Protein 7NZE (pdb70)

B-factor: mean 49.28, std 15.67, range [24.42, 130.91]

Sequence (770 aa):
EEHVIIQAEFYLNPDQSGEFMFDFDGDEIFHVDMAKKETVWRLREEFGRFASFEAQGALANNIAVDKANLEIMTKRSNYTPITNVPPEVTVLTNSPVELREPNVLICFIDKFTPPVVNVTWLRNGKPVTTGVSETVFLPREDHLFRKFHYLPFLPSTEDVYDCRRVEHWGLDEPLLKHWEFDDTRPRFLEQVKHECHFFNGTERVRFLDRYFYHQEEYVRFDSDVGEYRAVTELGRPDAEYWNSQKDLLEQKRAAVDTYCRHNYGVGESFTVQRRVYPEVTVYPAKTQPLQHHNLLVCSVNGFYPGSIEVRWFRNGQEEKTGVVSTGLIQNGDWTFQTLVMLETVPRSGEVYTCQVEHPSLTSPLTVEWRARKEEHVIIQAEFYLNPDQSGEFMFDFDGDEIFHVDMAKKETVWRLREFGRFASFEAQGALANIAVDKANLEIMTKRSNYTPITNVPPEVTVLTNSPVELREPNVLICFFIDKFTPPVVNVTWLRNGKPVTTGVSETVFLPREDHLFRKFHYLPFLPSTEDVYDCRVEHHWGLDEPLLKHWEFDASGDDTRPRFLEQVKHECHFFNGTERVRFLDRYFYHQEEYVRFDSDVGEYRAVTELGRPDAEYWNSQKDLLEQKRAAVDTYCRHNYGVGESFTVQRRVYPEVTVYPAKTQPLQHHNLLVCSVNGFYPGSIEVRWFRNGQEEKTGVVSTGLIQNGDWTFQTLVMLETVPRSGEVYTCQVEHPSLTSPLTVEWRARAGFKGEQGPKGEPGIAGFKGEQGPKGEP

Nearest PDB structures (foldseek):
  4i5b-assembly2_D  TM=9.988E-01  e=7.895E-32  Homo sapiens
  7nze-assembly1_AAA  TM=9.947E-01  e=4.439E-32  Homo sapiens
  7nzf-assembly1_AAA  TM=9.968E-01  e=2.498E-31  Homo sapiens
  3qxd-assembly2_D  TM=9.876E-01  e=9.745E-31  Homo sapiens
  8jr4-assembly1_A  TM=9.802E-01  e=5.210E-29  Eptesicus fuscus

Solvent-accessible surface area: 35365 Å² total; per-residue (Å²): 124,92,37,27,6,23,0,8,5,8,13,0,20,51,51,114,41,21,14,0,0,0,8,2,56,20,3,4,1,0,31,4,42,44,95,139,127,76,28,51,49,54,39,172,63,0,27,152,71,1,52,18,128,9,99,31,0,32,48,10,15,60,35,7,70,53,4,0,69,30,2,12,132,62,14,124,122,68,65,16,104,57,45,59,9,54,5,67,23,35,20,52,28,27,35,88,62,176,91,110,10,41,0,2,0,46,0,10,41,0,0,0,3,40,21,93,31,46,9,20,102,66,39,142,95,21,101,126,51,59,62,105,7,32,30,3,11,52,159,64,20,19,6,23,8,3,14,21,6,63,16,105,2,35,80,115,28,9,8,1,0,76,0,62,14,77,26,37,162,115,43,39,20,81,36,43,30,53,140,136,119,149,76,16,27,0,0,4,2,4,1,8,3,28,0,48,96,28,44,130,130,12,61,0,8,0,35,1,0,4,19,61,73,22,1,0,62,0,17,30,100,82,11,54,1,147,20,38,5,96,32,0,80,32,2,11,109,96,1,46,81,60,161,112,25,19,126,76,2,123,41,0,25,78,64,3,0,74,55,2,15,45,17,2,57,72,6,3,41,103,24,158,43,134,2,120,26,46,20,72,39,39,55,130,33,71,41,126,93,35,11,18,0,5,0,2,0,6,24,0,11,39,11,75,37,88,27,84,1,38,58,93,53,135,74,50,167,103,13,40,8,26,70,32,92,47,50,1,4,41,0,20,24,6,5,43,10,31,1,29,11,53,5,121,91,54,22,46,0,25,0,39,0,66,11,55,28,24,150,74,56,53,81,44,122,36,165,2,157,244,70,86,36,25,7,22,0,8,5,7,14,0,22,52,52,114,38,24,15,1,0,0,5,2,50,20,2,2,1,0,32,4,30,44,93,148,126,87,27,47,46,47,29,220,66,2,33,187,101,18,60,24,130,8,102,39,0,48,53,10,16,60,47,6,68,31,3,0,73,26,1,13,139,64,15,120,122,69,63,16,96,62,45,61,8,61,5,54,14,56,20,46,36,26,30,79,145,201,94,107,8,38,0,7,0,50,0,10,41,0,0,0,3,42,24,95,29,48,6,16,93,69,28,147,96,11,108,116,52,57,60,104,4,35,27,1,14,49,170,60,18,17,5,24,9,0,14,17,2,68,17,107,19,40,70,151,28,9,8,0,0,72,0,63,11,92,22,37,157,118,58,33,22,86,40,40,32,82,40,91,112,122,71,131,126,72,11,24,0,0,3,2,4,2,8,2,24,0,31,91,28,42,130,143,14,64,0,8,0,33,3,0,5,20,66,62,18,1,0,63,0,11,31,107,69,14,52,1,121,24,42,14,42,39,0,67,51,2,7,119,89,1,43,81,51,163,100,23,13,134,78,1,123,42,0,26,80,63,2,0,78,67,1,26,56,21,2,48,69,14,4,43,108,45,153,55,140,3,117,25,38,22,78,42,51,72,139,58,94,37,99,85,30,10,16,0,5,0,3,0,6,24,0,6,40,10,80,40,86,27,70,1,41,81,79,65,112,68,42,166,107,13,37,10,28,70,32,92,33,33,1,2,37,0,20,16,5,5,44,7,38,1,28,22,60,4,123,92,70,14,24,0,28,0,33,0,62,12,58,17,36,149,76,68,59,80,44,95,33,123,11,193,138,16,11,87,19,4,134,22,19,107,4,60,139,68,159,36,34,11,97,30,9,125,18,16,144,9,58,141

Secondary structure (P-SEA, 3-state):
ccccccbbbbbbcccbbbbbbccccccccccccccccbbbbccaaaaacccccaaaaaaaaaaaaaaaaaaaaaaccbbbbbbbbbbbbbbcccccccccbbbbbbbcccccccbbbbbbccccccccccccccccccccccbbbbbbbbbcccccbbbbbbbbcccccbbbbbbbbcc/ccbbbbbbbbbbbbbbcccccbbbbbbbbbccccccccccccccccccccccaaaaaaaacccaaaaaaaaacccccaaaaaaaaccccccbbbbbbbbbbcccccccccbbbbbbcccccccccbbbbbbcccccccccccccccccccccbbbbbbbbbcccccbbbbbbbbbcccccbbbbbbbbcc/ccccccccccccccccbbbbbbcccccccccccccccbbbbbccaaaaaaccccaaaaaaaaaaaaaaaaaaaaaacbbbbbbbbbbbbbbbcccccccbbbbbbbcccccccccbbbbbbccccccccccccccccccccccbbbbbbbbbcccccbbbbbbbbccccccbbbbbbbbbcc/cccbbbbbbbbbbbbbbcccccbbbbbbbbbccccccccccccccbbbbcccccaaaaaaaaacaaaaaaaaacccccaaaaaaacccccccbbbbbbbbbbbcccccccbbbbbbbcccccccccbbbbbbcccccccccccccccccccccbbbbbbbbbcccccbbbbbbbbbcccccbbbbbbbccc/ccbbbbbbbbccc/ccbbbbbbbbbbccc

Structure (mmCIF, N/CA/C/O backbone):
data_7NZE
#
_entry.id   7NZE
#
_cell.length_a   122.418
_cell.length_b   71.840
_cell.length_c   125.721
_cell.angle_alpha   90.000
_cell.angle_beta   111.331
_cell.angle_gamma   90.000
#
_symmetry.space_group_name_H-M   'C 1 2 1'
#
loop_
_entity.id
_entity.type
_entity.pdbx_description
1 polymer 'HLA class II histocompatibility antigen, DR alpha chain'
2 polymer 'HLA class II histocompatibility antigen DR beta chain'
3 polymer 'Collagen alpha-1(II) chain'
4 non-polymer 2-acetamido-2-deoxy-beta-D-glucopyranose
5 non-polymer GLYCEROL
6 water water
#
loop_
_atom_site.group_PDB
_atom_site.id
_atom_site.type_symbol
_atom_site.label_atom_id
_atom_site.label_alt_id
_atom_site.label_comp_id
_atom_site.label_asym_id
_atom_site.label_entity_id
_atom_site.label_seq_id
_atom_site.pdbx_PDB_ins_code
_atom_site.Cartn_x
_atom_site.Cartn_y
_atom_site.Cartn_z
_atom_site.occupancy
_atom_site.B_iso_or_equiv
_atom_site.auth_seq_id
_atom_site.auth_comp_id
_atom_site.auth_asym_id
_atom_site.auth_atom_id
_atom_site.pdbx_PDB_model_num
ATOM 1 N N . GLU A 1 2 ? -32.144 34.021 35.064 1.000 70.493 3 GLU AAA N 1
ATOM 2 C CA . GLU A 1 2 ? -30.840 33.361 34.904 1.000 70.819 3 GLU AAA CA 1
ATOM 3 C C . GLU A 1 2 ? -30.312 33.561 33.475 1.000 66.966 3 GLU AAA C 1
ATOM 4 O O . GLU A 1 2 ? -31.075 33.408 32.548 1.000 70.084 3 GLU AAA O 1
ATOM 16 N N . GLU A 1 3 ? -29.035 33.882 33.301 1.000 62.893 4 GLU AAA N 1
ATOM 17 C CA . GLU A 1 3 ? -28.478 34.209 31.967 1.000 58.015 4 GLU AAA CA 1
ATOM 18 C C . GLU A 1 3 ? -27.761 32.987 31.388 1.000 50.908 4 GLU AAA C 1
ATOM 19 O O . GLU A 1 3 ? -27.923 32.767 30.208 1.000 48.804 4 GLU AAA O 1
ATOM 31 N N . HIS A 1 4 ? -26.965 32.237 32.142 1.000 47.249 5 HIS AAA N 1
ATOM 32 C CA . HIS A 1 4 ? -26.154 31.124 31.574 1.000 44.155 5 HIS AAA CA 1
ATOM 33 C C . HIS A 1 4 ? -25.866 30.056 32.630 1.000 43.191 5 HIS AAA C 1
ATOM 34 O O . HIS A 1 4 ? -25.997 30.331 33.854 1.000 44.285 5 HIS AAA O 1
ATOM 49 N N . VAL A 1 5 ? -25.496 28.868 32.157 1.000 40.262 6 VAL AAA N 1
ATOM 50 C CA . VAL A 1 5 ? -25.176 27.692 33.010 1.000 39.616 6 VAL AAA CA 1
ATOM 51 C C . VAL A 1 5 ? -24.006 26.951 32.360 1.000 37.123 6 VAL AAA C 1
ATOM 52 O O . VAL A 1 5 ? -24.086 26.634 31.192 1.000 37.941 6 VAL AAA O 1
ATOM 65 N N . ILE A 1 6 ? -22.929 26.707 33.101 1.000 38.060 7 ILE AAA N 1
ATOM 66 C CA . ILE A 1 6 ? -21.861 25.774 32.666 1.000 35.889 7 ILE AAA CA 1
ATOM 67 C C . ILE A 1 6 ? -21.888 24.565 33.593 1.000 35.270 7 ILE AAA C 1
ATOM 68 O O . ILE A 1 6 ? -21.881 24.758 34.808 1.000 36.192 7 ILE AAA O 1
ATOM 84 N N . ILE A 1 7 ? -21.867 23.379 33.034 1.000 33.221 8 ILE AAA N 1
ATOM 85 C CA . ILE A 1 7 ? -21.885 22.127 33.809 1.000 32.702 8 ILE AAA CA 1
ATOM 86 C C . ILE A 1 7 ? -20.759 21.267 33.280 1.000 32.584 8 ILE AAA C 1
ATOM 87 O O . ILE A 1 7 ? -20.730 20.975 32.079 1.000 32.296 8 ILE AAA O 1
ATOM 103 N N . GLN A 1 8 ? -19.863 20.901 34.193 1.000 33.177 9 GLN AAA N 1
ATOM 104 C CA . GLN A 1 8 ? -18.888 19.810 34.042 1.000 32.597 9 GLN AAA CA 1
ATOM 105 C C . GLN A 1 8 ? -19.622 18.548 34.476 1.000 32.790 9 GLN AAA C 1
ATOM 106 O O . GLN A 1 8 ? -19.822 18.369 35.716 1.000 34.914 9 GLN AAA O 1
ATOM 120 N N . ALA A 1 9 ? -20.012 17.706 33.517 1.000 31.068 10 ALA AAA N 1
ATOM 121 C CA . ALA A 1 9 ? -20.798 16.477 33.763 1.000 31.743 10 ALA AAA CA 1
ATOM 122 C C . ALA A 1 9 ? -19.882 15.303 33.508 1.000 32.141 10 ALA AAA C 1
ATOM 123 O O . ALA A 1 9 ? -19.114 15.380 32.554 1.000 33.017 10 ALA AAA O 1
ATOM 130 N N . GLU A 1 10 ? -19.938 14.288 34.364 1.000 33.666 11 GLU AAA N 1
ATOM 131 C CA . GLU A 1 10 ? -19.080 13.096 34.293 1.000 33.725 11 GLU AAA CA 1
ATOM 132 C C . GLU A 1 10 ? -20.007 11.924 34.537 1.000 35.240 11 GLU AAA C 1
ATOM 133 O O . GLU A 1 10 ? -20.968 12.095 35.327 1.000 34.978 11 GLU AAA O 1
ATOM 145 N N . PHE A 1 11 ? -19.685 10.760 33.995 1.000 36.105 12 PHE AAA N 1
ATOM 146 C CA . PHE A 1 11 ? -20.328 9.519 34.451 1.000 39.385 12 PHE AAA CA 1
ATOM 147 C C . PHE A 1 11 ? -19.304 8.422 34.410 1.000 40.893 12 PHE AAA C 1
ATOM 148 O O . PHE A 1 11 ? -18.269 8.587 33.715 1.000 39.125 12 PHE AAA O 1
ATOM 165 N N . TYR A 1 12 ? -19.585 7.389 35.196 1.000 42.496 13 TYR AAA N 1
ATOM 166 C CA . TYR A 1 12 ? -18.895 6.092 35.110 1.000 45.214 13 TYR AAA CA 1
ATOM 167 C C . TYR A 1 12 ? -19.977 5.020 35.131 1.000 46.222 13 TYR AAA C 1
ATOM 168 O O . TYR A 1 12 ? -20.875 5.128 35.980 1.000 47.656 13 TYR AAA O 1
ATOM 186 N N . LEU A 1 13 ? -19.816 4.009 34.277 1.000 47.165 14 LEU AAA N 1
ATOM 187 C CA . LEU A 1 13 ? -20.801 2.927 34.049 1.000 49.381 14 LEU AAA CA 1
ATOM 188 C C . LEU A 1 13 ? -20.101 1.587 34.157 1.000 53.154 14 LEU AAA C 1
ATOM 189 O O . LEU A 1 13 ? -19.173 1.366 33.367 1.000 54.117 14 LEU AAA O 1
ATOM 205 N N . ASN A 1 14 ? -20.631 0.714 35.008 1.000 57.303 15 ASN AAA N 1
ATOM 206 C CA . ASN A 1 14 ? -20.209 -0.701 35.164 1.000 62.351 15 ASN AAA CA 1
ATOM 207 C C . ASN A 1 14 ? -21.316 -1.632 34.673 1.000 64.093 15 ASN AAA C 1
ATOM 208 O O . ASN A 1 14 ? -22.496 -1.325 34.810 1.000 63.553 15 ASN AAA O 1
ATOM 219 N N . PRO A 1 15 ? -20.971 -2.846 34.185 1.000 67.458 16 PRO AAA N 1
ATOM 220 C CA . PRO A 1 15 ? -19.579 -3.313 34.107 1.000 69.463 16 PRO AAA CA 1
ATOM 221 C C . PRO A 1 15 ? -18.863 -2.975 32.784 1.000 67.591 16 PRO AAA C 1
ATOM 222 O O . PRO A 1 15 ? -17.837 -3.555 32.463 1.000 69.655 16 PRO AAA O 1
ATOM 233 N N . ASP A 1 16 ? -19.376 -1.980 32.075 1.000 64.818 17 ASP AAA N 1
ATOM 234 C CA . ASP A 1 16 ? -18.892 -1.588 30.725 1.000 62.546 17 ASP AAA CA 1
ATOM 235 C C . ASP A 1 16 ? -17.553 -0.843 30.804 1.000 62.170 17 ASP AAA C 1
ATOM 236 O O . ASP A 1 16 ? -16.899 -0.744 29.765 1.000 61.071 17 ASP AAA O 1
ATOM 245 N N . GLN A 1 17 ? -17.217 -0.268 31.961 1.000 62.491 18 GLN AAA N 1
ATOM 246 C CA . GLN A 1 17 ? -15.977 0.527 32.210 1.000 62.400 18 GLN AAA CA 1
ATOM 247 C C . GLN A 1 17 ? -15.918 1.695 31.214 1.000 57.707 18 GLN AAA C 1
ATOM 248 O O . GLN A 1 17 ? -14.849 1.916 30.649 1.000 57.814 18 GLN AAA O 1
ATOM 262 N N . SER A 1 18 ? -17.029 2.411 31.038 1.000 54.535 19 SER AAA N 1
ATOM 263 C CA . SER A 1 18 ? -17.143 3.654 30.233 1.000 51.264 19 SER AAA CA 1
ATOM 264 C C . SER A 1 18 ? -17.250 4.820 31.194 1.000 48.374 19 SER AAA C 1
ATOM 265 O O . SER A 1 18 ? -18.076 4.779 32.120 1.000 48.835 19 SER AAA O 1
ATOM 273 N N . GLY A 1 19 ? -16.453 5.833 30.917 1.000 46.361 20 GLY AAA N 1
ATOM 274 C CA . GLY A 1 19 ? -16.465 7.105 31.634 1.000 44.633 20 GLY AAA CA 1
ATOM 275 C C . GLY A 1 19 ? -16.519 8.234 30.650 1.000 42.003 20 GLY AAA C 1
ATOM 276 O O . GLY A 1 19 ? -16.067 8.067 29.525 1.000 41.943 20 GLY AAA O 1
ATOM 280 N N . GLU A 1 20 ? -17.099 9.339 31.068 1.000 40.003 21 GLU AAA N 1
ATOM 281 C CA . GLU A 1 20 ? -17.150 10.544 30.243 1.000 37.931 21 GLU AAA CA 1
ATOM 282 C C . GLU A 1 20 ? -16.877 11.713 31.165 1.000 35.570 21 GLU AAA C 1
ATOM 283 O O . GLU A 1 20 ? -17.303 11.700 32.353 1.000 34.965 21 GLU AAA O 1
ATOM 295 N N . PHE A 1 21 ? -16.258 12.693 30.568 1.000 32.801 22 PHE AAA N 1
ATOM 296 C CA . PHE A 1 21 ? -16.015 14.003 31.157 1.000 33.056 22 PHE AAA CA 1
ATOM 297 C C . PHE A 1 21 ? -16.285 15.033 30.076 1.000 30.880 22 PHE AAA C 1
ATOM 298 O O . PHE A 1 21 ? -15.462 15.097 29.124 1.000 31.618 22 PHE AAA O 1
ATOM 315 N N . MET A 1 22 ? -17.214 15.949 30.321 1.000 30.874 23 MET AAA N 1
ATOM 316 C CA . MET A 1 22 ? -17.483 17.030 29.350 1.000 29.749 23 MET AAA CA 1
ATOM 317 C C . MET A 1 22 ? -17.880 18.309 30.030 1.000 29.021 23 MET AAA C 1
ATOM 318 O O . MET A 1 22 ? -18.323 18.235 31.146 1.000 30.099 23 MET AAA O 1
ATOM 332 N N . PHE A 1 23 ? -17.695 19.439 29.348 1.000 29.289 24 PHE AAA N 1
ATOM 333 C CA . PHE A 1 23 ? -18.337 20.723 29.711 1.000 30.233 24 PHE AAA CA 1
ATOM 334 C C . PHE A 1 23 ? -19.511 21.036 28.772 1.000 31.486 24 PHE AAA C 1
ATOM 335 O O . PHE A 1 23 ? -19.344 20.889 27.558 1.000 30.182 24 PHE AAA O 1
ATOM 352 N N . ASP A 1 24 ? -20.593 21.550 29.352 1.000 31.138 25 ASP AAA N 1
ATOM 353 C CA . ASP A 1 24 ? -21.862 21.951 28.714 1.000 32.048 25 ASP AAA CA 1
ATOM 354 C C . ASP A 1 24 ? -22.071 23.441 29.004 1.000 33.275 25 ASP AAA C 1
ATOM 355 O O . ASP A 1 24 ? -22.050 23.798 30.187 1.000 37.095 25 ASP AAA O 1
ATOM 364 N N . PHE A 1 25 ? -22.189 24.289 27.975 1.000 31.114 26 PHE AAA N 1
ATOM 365 C CA . PHE A 1 25 ? -22.614 25.692 28.121 1.000 31.125 26 PHE AAA CA 1
ATOM 366 C C . PHE A 1 25 ? -24.010 25.839 27.488 1.000 32.506 26 PHE AAA C 1
ATOM 367 O O . PHE A 1 25 ? -24.114 25.575 26.301 1.000 31.775 26 PHE AAA O 1
ATOM 384 N N . ASP A 1 26 ? -25.030 26.187 28.287 1.000 33.926 27 ASP AAA N 1
ATOM 385 C CA . ASP A 1 26 ? -26.443 26.372 27.836 1.000 34.060 27 ASP AAA CA 1
ATOM 386 C C . ASP A 1 26 ? -26.900 25.236 26.889 1.000 32.249 27 ASP AAA C 1
ATOM 387 O O . ASP A 1 26 ? -27.589 25.544 25.916 1.000 32.767 27 ASP AAA O 1
ATOM 396 N N . GLY A 1 27 ? -26.564 23.975 27.174 1.000 30.083 28 GLY AAA N 1
ATOM 397 C CA . GLY A 1 27 ? -26.998 22.779 26.417 1.000 29.614 28 GLY AAA CA 1
ATOM 398 C C . GLY A 1 27 ? -26.042 22.393 25.273 1.000 29.201 28 GLY AAA C 1
ATOM 399 O O . GLY A 1 27 ? -26.195 21.273 24.717 1.000 29.997 28 GLY AAA O 1
ATOM 403 N N . ASP A 1 28 ? -25.019 23.193 24.966 1.000 28.341 29 ASP AAA N 1
ATOM 404 C CA . ASP A 1 28 ? -24.009 22.810 23.934 1.000 28.021 29 ASP AAA CA 1
ATOM 405 C C . ASP A 1 28 ? -22.691 22.330 24.603 1.000 29.557 29 ASP AAA C 1
ATOM 406 O O . ASP A 1 28 ? -22.340 22.900 25.624 1.000 29.330 29 ASP AAA O 1
ATOM 415 N N . GLU A 1 29 ? -22.003 21.344 24.010 1.000 27.408 30 GLU AAA N 1
ATOM 416 C CA . GLU A 1 29 ? -20.697 20.807 24.431 1.000 28.591 30 GLU AAA CA 1
ATOM 417 C C . GLU A 1 29 ? -19.560 21.796 24.129 1.000 29.410 30 GLU AAA C 1
ATOM 418 O O . GLU A 1 29 ? -19.343 22.080 22.932 1.000 25.971 30 GLU AAA O 1
ATOM 430 N N . ILE A 1 30 ? -18.781 22.263 25.135 1.000 29.734 31 ILE AAA N 1
ATOM 431 C CA . ILE A 1 30 ? -17.532 23.015 24.843 1.000 29.439 31 ILE AAA CA 1
ATOM 432 C C . ILE A 1 30 ? -16.514 21.957 24.412 1.000 29.518 31 ILE AAA C 1
ATOM 433 O O . ILE A 1 30 ? -15.828 22.153 23.397 1.000 29.753 31 ILE AAA O 1
ATOM 449 N N . PHE A 1 31 ? -16.383 20.875 25.180 1.000 30.197 32 PHE AAA N 1
ATOM 450 C CA . PHE A 1 31 ? -15.320 19.856 24.944 1.000 29.784 32 PHE AAA CA 1
ATOM 451 C C . PHE A 1 31 ? -15.678 18.626 25.750 1.000 30.669 32 PHE AAA C 1
ATOM 452 O O . PHE A 1 31 ? -16.540 18.695 26.696 1.000 27.474 32 PHE AAA O 1
ATOM 469 N N . HIS A 1 32 ? -15.050 17.510 25.393 1.000 31.066 33 HIS AAA N 1
ATOM 470 C CA . HIS A 1 32 ? -15.012 16.329 26.286 1.000 31.266 33 HIS AAA CA 1
ATOM 471 C C . HIS A 1 32 ? -13.577 15.815 26.328 1.000 32.978 33 HIS AAA C 1
ATOM 472 O O . HIS A 1 32 ? -12.760 16.340 25.597 1.000 32.475 33 HIS AAA O 1
ATOM 487 N N . VAL A 1 33 ? -13.284 14.842 27.173 1.000 34.789 34 VAL AAA N 1
ATOM 488 C CA . VAL A 1 33 ? -11.947 14.201 27.201 1.000 37.077 34 VAL AAA CA 1
ATOM 489 C C . VAL A 1 33 ? -12.091 12.741 26.741 1.000 39.891 34 VAL AAA C 1
ATOM 490 O O . VAL A 1 33 ? -12.917 11.985 27.366 1.000 37.117 34 VAL AAA O 1
ATOM 503 N N . ASP A 1 34 ? -11.339 12.389 25.685 1.000 41.789 35 ASP AAA N 1
ATOM 504 C CA . ASP A 1 34 ? -11.256 11.011 25.155 1.000 46.897 35 ASP AAA CA 1
ATOM 505 C C . ASP A 1 34 ? -10.384 10.272 26.156 1.000 48.266 35 ASP AAA C 1
ATOM 506 O O . ASP A 1 34 ? -9.192 10.541 26.192 1.000 47.747 35 ASP AAA O 1
ATOM 515 N N . MET A 1 35 ? -11.018 9.435 26.976 1.000 51.896 36 MET AAA N 1
ATOM 516 C CA . MET A 1 35 ? -10.383 8.678 28.088 1.000 56.095 36 MET AAA CA 1
ATOM 517 C C . MET A 1 35 ? -9.284 7.773 27.507 1.000 58.379 36 MET AAA C 1
ATOM 518 O O . MET A 1 35 ? -8.159 7.794 28.062 1.000 55.207 36 MET AAA O 1
ATOM 532 N N . ALA A 1 36 ? -9.586 7.107 26.377 1.000 58.976 37 ALA AAA N 1
ATOM 533 C CA . ALA A 1 36 ? -8.726 6.124 25.665 1.000 64.411 37 ALA AAA CA 1
ATOM 534 C C . ALA A 1 36 ? -7.456 6.803 25.128 1.000 66.147 37 ALA AAA C 1
ATOM 535 O O . ALA A 1 36 ? -6.372 6.294 25.421 1.000 66.007 37 ALA AAA O 1
ATOM 542 N N . LYS A 1 37 ? -7.578 7.926 24.401 1.000 66.381 38 LYS AAA N 1
ATOM 543 C CA . LYS A 1 37 ? -6.420 8.684 23.821 1.000 66.111 38 LYS AAA CA 1
ATOM 544 C C . LYS A 1 37 ? -5.874 9.690 24.852 1.000 62.945 38 LYS AAA C 1
ATOM 545 O O . LYS A 1 37 ? -4.809 10.258 24.633 1.000 61.425 38 LYS AAA O 1
ATOM 564 N N . LYS A 1 38 ? -6.565 9.874 25.978 1.000 61.789 39 LYS AAA N 1
ATOM 565 C CA . LYS A 1 38 ? -6.175 10.826 27.054 1.000 59.443 39 LYS AAA CA 1
ATOM 566 C C . LYS A 1 38 ? -6.095 12.230 26.451 1.000 56.113 39 LYS AAA C 1
ATOM 567 O O . LYS A 1 38 ? -5.119 12.921 26.732 1.000 54.141 39 LYS AAA O 1
ATOM 586 N N . GLU A 1 39 ? -7.065 12.650 25.630 1.000 51.277 40 GLU AAA N 1
ATOM 587 C CA . GLU A 1 39 ? -6.922 13.999 25.030 1.000 49.580 40 GLU AAA CA 1
ATOM 588 C C . GLU A 1 39 ? -8.231 14.788 25.066 1.000 43.353 40 GLU AAA C 1
ATOM 589 O O . GLU A 1 39 ? -9.308 14.190 24.990 1.000 40.078 40 GLU AAA O 1
ATOM 601 N N . THR A 1 40 ? -8.069 16.105 25.117 1.000 40.815 41 THR AAA N 1
ATOM 602 C CA . THR A 1 40 ? -9.145 17.109 25.133 1.000 39.148 41 THR AAA CA 1
ATOM 603 C C . THR A 1 40 ? -9.674 17.210 23.719 1.000 37.472 41 THR AAA C 1
ATOM 604 O O . THR A 1 40 ? -8.850 17.451 22.851 1.000 38.807 41 THR AAA O 1
ATOM 615 N N . VAL A 1 41 ? -10.988 17.059 23.518 1.000 34.511 42 VAL AAA N 1
ATOM 616 C CA . VAL A 1 41 ? -11.615 17.119 22.165 1.000 34.284 42 VAL AAA CA 1
ATOM 617 C C . VAL A 1 41 ? -12.618 18.258 22.145 1.000 30.925 42 VAL AAA C 1
ATOM 618 O O . VAL A 1 41 ? -13.606 18.242 22.903 1.000 28.847 42 VAL AAA O 1
ATOM 631 N N . TRP A 1 42 ? -12.302 19.259 21.366 1.000 31.392 43 TRP AAA N 1
ATOM 632 C CA . TRP A 1 42 ? -13.074 20.527 21.314 1.000 32.868 43 TRP AAA CA 1
ATOM 633 C C . TRP A 1 42 ? -14.266 20.247 20.415 1.000 32.731 43 TRP AAA C 1
ATOM 634 O O . TRP A 1 42 ? -14.039 19.540 19.443 1.000 32.696 43 TRP AAA O 1
ATOM 655 N N . ARG A 1 43 ? -15.428 20.782 20.730 1.000 31.655 44 ARG AAA N 1
ATOM 656 C CA . ARG A 1 43 ? -16.639 20.534 19.919 1.000 31.703 44 ARG AAA CA 1
ATOM 657 C C . ARG A 1 43 ? -16.530 21.227 18.553 1.000 32.488 44 ARG AAA C 1
ATOM 658 O O . ARG A 1 43 ? -17.022 20.656 17.576 1.000 31.283 44 ARG AAA O 1
ATOM 679 N N . LEU A 1 44 ? -16.055 22.468 18.557 1.000 33.948 45 LEU AAA N 1
ATOM 680 C CA . LEU A 1 44 ? -15.613 23.226 17.374 1.000 36.720 45 LEU AAA CA 1
ATOM 681 C C . LEU A 1 44 ? -14.107 23.469 17.513 1.000 39.618 45 LEU AAA C 1
ATOM 682 O O . LEU A 1 44 ? -13.655 23.918 18.628 1.000 38.123 45 LEU AAA O 1
ATOM 698 N N . ARG A 1 45 ? -13.361 23.209 16.440 1.000 42.488 46 ARG AAA N 1
ATOM 699 C CA . ARG A 1 45 ? -11.897 23.471 16.330 1.000 45.353 46 ARG AAA CA 1
ATOM 700 C C . ARG A 1 45 ? -11.549 24.820 16.960 1.000 45.107 46 ARG AAA C 1
ATOM 701 O O . ARG A 1 45 ? -10.547 24.878 17.773 1.000 47.940 46 ARG AAA O 1
ATOM 722 N N . GLU A 1 46 ? -12.285 25.880 16.607 1.000 44.131 47 GLU AAA N 1
ATOM 723 C CA A GLU A 1 46 ? -11.966 27.291 17.002 0.500 45.738 47 GLU AAA CA 1
ATOM 724 C CA B GLU A 1 46 ? -11.933 27.277 16.993 0.500 46.098 47 GLU AAA CA 1
ATOM 725 C C . GLU A 1 46 ? -11.793 27.385 18.522 1.000 45.389 47 GLU AAA C 1
ATOM 726 O O . GLU A 1 46 ? -10.987 28.214 18.982 1.000 48.169 47 GLU AAA O 1
ATOM 748 N N . PHE A 1 47 ? -12.543 26.594 19.294 1.000 41.213 48 PHE AAA N 1
ATOM 749 C CA . PHE A 1 47 ? -12.522 26.697 20.781 1.000 40.264 48 PHE AAA CA 1
ATOM 750 C C . PHE A 1 47 ? -11.073 26.489 21.307 1.000 44.323 48 PHE AAA C 1
ATOM 751 O O . PHE A 1 47 ? -10.638 27.237 22.222 1.000 44.302 48 PHE AAA O 1
ATOM 768 N N . GLY A 1 48 ? -10.381 25.470 20.779 1.000 44.688 49 GLY AAA N 1
ATOM 769 C CA . GLY A 1 48 ? -9.071 24.987 21.241 1.000 44.724 49 GLY AAA CA 1
ATOM 770 C C . GLY A 1 48 ? -8.007 25.997 20.934 1.000 46.720 49 GLY AAA C 1
ATOM 771 O O . GLY A 1 48 ? -6.914 25.876 21.471 1.000 46.978 49 GLY AAA O 1
ATOM 775 N N . ARG A 1 49 ? -8.312 26.955 20.074 1.000 48.556 50 ARG AAA N 1
ATOM 776 C CA . ARG A 1 49 ? -7.426 28.104 19.769 1.000 51.230 50 ARG AAA CA 1
ATOM 777 C C . ARG A 1 49 ? -7.479 29.077 20.946 1.000 50.090 50 ARG AAA C 1
ATOM 778 O O . ARG A 1 49 ? -6.425 29.703 21.271 1.000 52.579 50 ARG AAA O 1
ATOM 799 N N . PHE A 1 50 ? -8.634 29.230 21.602 1.000 47.331 51 PHE AAA N 1
ATOM 800 C CA . PHE A 1 50 ? -8.817 30.316 22.609 1.000 48.528 51 PHE AAA CA 1
ATOM 801 C C . PHE A 1 50 ? -8.677 29.773 24.040 1.000 46.036 51 PHE AAA C 1
ATOM 802 O O . PHE A 1 50 ? -8.491 30.579 25.011 1.000 46.986 51 PHE AAA O 1
ATOM 819 N N . ALA A 1 51 ? -8.847 28.470 24.232 1.000 42.249 52 ALA AAA N 1
ATOM 820 C CA . ALA A 1 51 ? -8.844 27.908 25.598 1.000 40.593 52 ALA AAA CA 1
ATOM 821 C C . ALA A 1 51 ? -8.108 26.574 25.555 1.000 40.038 52 ALA AAA C 1
ATOM 822 O O . ALA A 1 51 ? -7.954 26.039 24.388 1.000 39.560 52 ALA AAA O 1
ATOM 829 N N . SER A 1 52 ? -7.661 26.093 26.734 1.000 38.425 53 SER AAA N 1
ATOM 830 C CA . SER A 1 52 ? -7.014 24.769 26.926 1.000 38.018 53 SER AAA CA 1
ATOM 831 C C . SER A 1 52 ? -7.670 24.027 28.078 1.000 36.907 53 SER AAA C 1
ATOM 832 O O . SER A 1 52 ? -8.410 24.622 28.897 1.000 36.084 53 SER AAA O 1
ATOM 840 N N . PHE A 1 53 ? -7.461 22.727 28.098 1.000 38.283 54 PHE AAA N 1
ATOM 841 C CA . PHE A 1 53 ? -7.847 21.874 29.240 1.000 37.887 54 PHE AAA CA 1
ATOM 842 C C . PHE A 1 53 ? -6.795 20.775 29.343 1.000 40.499 54 PHE AAA C 1
ATOM 843 O O . PHE A 1 53 ? -6.642 20.016 28.383 1.000 38.909 54 PHE AAA O 1
ATOM 860 N N . GLU A 1 54 ? -6.217 20.617 30.531 1.000 41.625 55 GLU AAA N 1
ATOM 861 C CA . GLU A 1 54 ? -5.324 19.472 30.804 1.000 44.464 55 GLU AAA CA 1
ATOM 862 C C . GLU A 1 54 ? -6.168 18.207 31.016 1.000 43.056 55 GLU AAA C 1
ATOM 863 O O . GLU A 1 54 ? -6.807 18.060 32.107 1.000 41.767 55 GLU AAA O 1
ATOM 875 N N . ALA A 1 55 ? -6.086 17.297 30.037 1.000 43.088 56 ALA AAA N 1
ATOM 876 C CA . ALA A 1 55 ? -6.882 16.049 29.977 1.000 43.869 56 ALA AAA CA 1
ATOM 877 C C . ALA A 1 55 ? -6.633 15.186 31.231 1.000 45.470 56 ALA AAA C 1
ATOM 878 O O . ALA A 1 55 ? -7.558 14.497 31.688 1.000 43.052 56 ALA AAA O 1
ATOM 885 N N . GLN A 1 56 ? -5.406 15.207 31.747 1.000 46.867 57 GLN AAA N 1
ATOM 886 C CA . GLN A 1 56 ? -5.026 14.433 32.950 1.000 51.149 57 GLN AAA CA 1
ATOM 887 C C . GLN A 1 56 ? -6.024 14.691 34.100 1.000 47.666 57 GLN AAA C 1
ATOM 888 O O . GLN A 1 56 ? -6.553 13.687 34.632 1.000 48.687 57 GLN AAA O 1
ATOM 902 N N . GLY A 1 57 ? -6.373 15.940 34.419 1.000 43.773 58 GLY AAA N 1
ATOM 903 C CA . GLY A 1 57 ? -7.411 16.222 35.443 1.000 42.489 58 GLY AAA CA 1
ATOM 904 C C . GLY A 1 57 ? -8.658 15.368 35.257 1.000 42.073 58 GLY AAA C 1
ATOM 905 O O . GLY A 1 57 ? -9.281 14.902 36.249 1.000 42.906 58 GLY AAA O 1
ATOM 909 N N . ALA A 1 58 ? -9.077 15.169 34.017 1.000 40.644 59 ALA AAA N 1
ATOM 910 C CA . ALA A 1 58 ? -10.289 14.385 33.722 1.000 40.144 59 ALA AAA CA 1
ATOM 911 C C . ALA A 1 58 ? -10.068 12.920 34.092 1.000 40.862 59 ALA AAA C 1
ATOM 912 O O . ALA A 1 58 ? -11.025 12.343 34.620 1.000 39.927 59 ALA AAA O 1
ATOM 919 N N . LEU A 1 59 ? -8.947 12.318 33.696 1.000 41.105 60 LEU AAA N 1
ATOM 920 C CA . LEU A 1 59 ? -8.717 10.883 33.968 1.000 44.533 60 LEU AAA CA 1
ATOM 921 C C . LEU A 1 59 ? -8.807 10.674 35.478 1.000 45.735 60 LEU AAA C 1
ATOM 922 O O . LEU A 1 59 ? -9.349 9.650 35.920 1.000 46.064 60 LEU AAA O 1
ATOM 938 N N . ALA A 1 60 ? -8.255 11.614 36.238 1.000 46.499 61 ALA AAA N 1
ATOM 939 C CA . ALA A 1 60 ? -8.158 11.552 37.719 1.000 46.875 61 ALA AAA CA 1
ATOM 940 C C . ALA A 1 60 ? -9.585 11.582 38.279 1.000 46.325 61 ALA AAA C 1
ATOM 941 O O . ALA A 1 60 ? -9.948 10.611 38.983 1.000 48.607 61 ALA AAA O 1
ATOM 948 N N . ASN A 1 61 ? -10.408 12.554 37.840 1.000 43.498 62 ASN AAA N 1
ATOM 949 C CA A ASN A 1 61 ? -11.833 12.665 38.256 0.500 42.579 62 ASN AAA CA 1
ATOM 950 C CA B ASN A 1 61 ? -11.836 12.662 38.244 0.500 42.392 62 ASN AAA CA 1
ATOM 951 C C . ASN A 1 61 ? -12.546 11.329 37.986 1.000 43.339 62 ASN AAA C 1
ATOM 952 O O . ASN A 1 61 ? -13.250 10.872 38.875 1.000 42.510 62 ASN AAA O 1
ATOM 972 N N . ILE A 1 62 ? -12.326 10.741 36.807 1.000 44.001 63 ILE AAA N 1
ATOM 973 C CA . ILE A 1 62 ? -13.027 9.502 36.371 1.000 46.241 63 ILE AAA CA 1
ATOM 974 C C . ILE A 1 62 ? -12.589 8.356 37.257 1.000 48.422 63 ILE AAA C 1
ATOM 975 O O . ILE A 1 62 ? -13.480 7.592 37.652 1.000 49.945 63 ILE AAA O 1
ATOM 991 N N . ALA A 1 63 ? -11.297 8.254 37.591 1.000 50.030 64 ALA AAA N 1
ATOM 992 C CA . ALA A 1 63 ? -10.804 7.213 38.529 1.000 52.835 64 ALA AAA CA 1
ATOM 993 C C . ALA A 1 63 ? -11.565 7.285 39.880 1.000 53.544 64 ALA AAA C 1
ATOM 994 O O . ALA A 1 63 ? -11.984 6.224 40.401 1.000 56.023 64 ALA AAA O 1
ATOM 1001 N N . VAL A 1 64 ? -11.735 8.484 40.448 1.000 51.723 65 VAL AAA N 1
ATOM 1002 C CA . VAL A 1 64 ? -12.478 8.711 41.725 1.000 52.508 65 VAL AAA CA 1
ATOM 1003 C C . VAL A 1 64 ? -13.971 8.383 41.519 1.000 52.339 65 VAL AAA C 1
ATOM 1004 O O . VAL A 1 64 ? -14.531 7.675 42.380 1.000 54.610 65 VAL AAA O 1
ATOM 1017 N N . ASP A 1 65 ? -14.588 8.833 40.417 1.000 49.093 66 ASP AAA N 1
ATOM 1018 C CA . ASP A 1 65 ? -15.998 8.506 40.072 1.000 47.639 66 ASP AAA CA 1
ATOM 1019 C C . ASP A 1 65 ? -16.216 6.989 40.061 1.000 48.883 66 ASP AAA C 1
ATOM 1020 O O . ASP A 1 65 ? -17.235 6.542 40.675 1.000 49.695 66 ASP AAA O 1
ATOM 1029 N N . LYS A 1 66 ? -15.309 6.231 39.433 1.000 48.965 67 LYS AAA N 1
ATOM 1030 C CA . LYS A 1 66 ? -15.314 4.734 39.417 1.000 52.550 67 LYS AAA CA 1
ATOM 1031 C C . LYS A 1 66 ? -15.204 4.157 40.851 1.000 55.584 67 LYS AAA C 1
ATOM 1032 O O . LYS A 1 66 ? -16.024 3.314 41.187 1.000 58.411 67 LYS AAA O 1
ATOM 1051 N N . ALA A 1 67 ? -14.232 4.554 41.667 1.000 55.294 68 ALA AAA N 1
ATOM 1052 C CA . ALA A 1 67 ? -14.144 4.099 43.077 1.000 58.646 68 ALA AAA CA 1
ATOM 1053 C C . ALA A 1 67 ? -15.458 4.433 43.795 1.000 58.143 68 ALA AAA C 1
ATOM 1054 O O . ALA A 1 67 ? -16.044 3.527 44.415 1.000 60.223 68 ALA AAA O 1
ATOM 1061 N N . ASN A 1 68 ? -15.955 5.663 43.636 1.000 55.990 69 ASN AAA N 1
ATOM 1062 C CA . ASN A 1 68 ? -17.228 6.118 44.259 1.000 56.264 69 ASN AAA CA 1
ATOM 1063 C C . ASN A 1 68 ? -18.393 5.267 43.740 1.000 57.272 69 ASN AAA C 1
ATOM 1064 O O . ASN A 1 68 ? -19.224 4.923 44.517 1.000 60.311 69 ASN AAA O 1
ATOM 1075 N N . LEU A 1 69 ? -18.414 4.872 42.481 1.000 58.169 70 LEU AAA N 1
ATOM 1076 C CA . LEU A 1 69 ? -19.543 4.047 41.978 1.000 59.272 70 LEU AAA CA 1
ATOM 1077 C C . LEU A 1 69 ? -19.494 2.702 42.715 1.000 64.540 70 LEU AAA C 1
ATOM 1078 O O . LEU A 1 69 ? -20.573 2.224 43.106 1.000 65.722 70 LEU AAA O 1
ATOM 1094 N N . GLU A 1 70 ? -18.312 2.119 42.907 1.000 67.114 71 GLU AAA N 1
ATOM 1095 C CA . GLU A 1 70 ? -18.198 0.749 43.484 1.000 72.968 71 GLU AAA CA 1
ATOM 1096 C C . GLU A 1 70 ? -18.601 0.783 44.959 1.000 72.905 71 GLU AAA C 1
ATOM 1097 O O . GLU A 1 70 ? -19.322 -0.142 45.376 1.000 76.861 71 GLU AAA O 1
ATOM 1109 N N . ILE A 1 71 ? -18.294 1.863 45.671 1.000 69.996 72 ILE AAA N 1
ATOM 1110 C CA . ILE A 1 71 ? -18.860 2.123 47.022 1.000 70.889 72 ILE AAA CA 1
ATOM 1111 C C . ILE A 1 71 ? -20.390 2.209 46.968 1.000 70.705 72 ILE AAA C 1
ATOM 1112 O O . ILE A 1 71 ? -21.026 1.506 47.743 1.000 73.193 72 ILE AAA O 1
ATOM 1128 N N . MET A 1 72 ? -20.961 3.040 46.091 1.000 67.371 73 MET AAA N 1
ATOM 1129 C CA . MET A 1 72 ? -22.420 3.314 46.009 1.000 66.452 73 MET AAA CA 1
ATOM 1130 C C . MET A 1 72 ? -23.162 2.035 45.633 1.000 67.582 73 MET AAA C 1
ATOM 1131 O O . MET A 1 72 ? -24.200 1.776 46.203 1.000 68.639 73 MET AAA O 1
ATOM 1145 N N . THR A 1 73 ? -22.655 1.316 44.634 1.000 67.859 74 THR AAA N 1
ATOM 1146 C CA . THR A 1 73 ? -23.177 0.015 44.172 1.000 70.660 74 THR AAA CA 1
ATOM 1147 C C . THR A 1 73 ? -23.408 -0.831 45.418 1.000 76.673 74 THR AAA C 1
ATOM 1148 O O . THR A 1 73 ? -24.572 -1.143 45.699 1.000 79.055 74 THR AAA O 1
ATOM 1159 N N . LYS A 1 74 ? -22.339 -1.108 46.182 1.000 80.017 75 LYS AAA N 1
ATOM 1160 C CA . LYS A 1 74 ? -22.400 -1.956 47.398 1.000 85.326 75 LYS AAA CA 1
ATOM 1161 C C . LYS A 1 74 ? -23.308 -1.290 48.431 1.000 85.097 75 LYS AAA C 1
ATOM 1162 O O . LYS A 1 74 ? -24.080 -2.003 49.060 1.000 86.282 75 LYS AAA O 1
ATOM 1181 N N . ARG A 1 75 ? -23.236 0.030 48.576 1.000 81.930 76 ARG AAA N 1
ATOM 1182 C CA . ARG A 1 75 ? -24.069 0.735 49.577 1.000 84.587 76 ARG AAA CA 1
ATOM 1183 C C . ARG A 1 75 ? -25.544 0.565 49.185 1.000 85.116 76 ARG AAA C 1
ATOM 1184 O O . ARG A 1 75 ? -26.327 0.308 50.089 1.000 87.681 76 ARG AAA O 1
ATOM 1205 N N . SER A 1 76 ? -25.890 0.622 47.883 1.000 82.175 77 SER AAA N 1
ATOM 1206 C CA . SER A 1 76 ? -27.283 0.491 47.350 1.000 82.877 77 SER AAA CA 1
ATOM 1207 C C . SER A 1 76 ? -27.827 -0.935 47.534 1.000 87.014 77 SER AAA C 1
ATOM 1208 O O . SER A 1 76 ? -28.992 -1.173 47.224 1.000 86.349 77 SER AAA O 1
ATOM 1216 N N . ASN A 1 77 ? -26.971 -1.852 47.964 1.000 90.446 78 ASN AAA N 1
ATOM 1217 C CA . ASN A 1 77 ? -27.225 -3.306 47.946 1.000 95.382 78 ASN AAA CA 1
ATOM 1218 C C . ASN A 1 77 ? -27.404 -3.746 46.490 1.000 93.208 78 ASN AAA C 1
ATOM 1219 O O . ASN A 1 77 ? -28.236 -4.596 46.242 1.000 96.149 78 ASN AAA O 1
ATOM 1230 N N . TYR A 1 78 ? -26.623 -3.213 45.561 1.000 89.772 79 TYR AAA N 1
ATOM 1231 C CA . TYR A 1 78 ? -26.545 -3.708 44.162 1.000 89.725 79 TYR AAA CA 1
ATOM 1232 C C . TYR A 1 78 ? -27.873 -3.464 43.416 1.000 89.076 79 TYR AAA C 1
ATOM 1233 O O . TYR A 1 78 ? -28.196 -4.234 42.490 1.000 88.821 79 TYR AAA O 1
ATOM 1251 N N . THR A 1 79 ? -28.586 -2.394 43.790 1.000 87.938 80 THR AAA N 1
ATOM 1252 C CA . THR A 1 79 ? -29.698 -1.746 43.047 1.000 84.818 80 THR AAA CA 1
ATOM 1253 C C . THR A 1 79 ? -29.233 -1.318 41.655 1.000 81.000 80 THR AAA C 1
ATOM 1254 O O . THR A 1 79 ? -28.512 -0.320 41.509 1.000 76.275 80 THR AAA O 1
ATOM 1265 N N . PRO A 1 80 ? -29.650 -2.035 40.583 1.000 79.119 81 PRO AAA N 1
ATOM 1266 C CA . PRO A 1 80 ? -29.232 -1.703 39.228 1.000 74.718 81 PRO AAA CA 1
ATOM 1267 C C . PRO A 1 80 ? -30.031 -0.519 38.671 1.000 69.964 81 PRO AAA C 1
ATOM 1268 O O . PRO A 1 80 ? -31.023 -0.111 39.224 1.000 71.849 81 PRO AAA O 1
ATOM 1279 N N . ILE A 1 81 ? -29.522 0.053 37.609 1.000 66.369 82 ILE AAA N 1
ATOM 1280 C CA . ILE A 1 81 ? -30.192 1.161 36.871 1.000 63.066 82 ILE AAA CA 1
ATOM 1281 C C . ILE A 1 81 ? -31.409 0.573 36.141 1.000 61.967 82 ILE AAA C 1
ATOM 1282 O O . ILE A 1 81 ? -31.342 -0.621 35.755 1.000 61.464 82 ILE AAA O 1
ATOM 1298 N N . THR A 1 82 ? -32.494 1.338 36.037 1.000 60.249 83 THR AAA N 1
ATOM 1299 C CA . THR A 1 82 ? -33.638 0.992 35.138 1.000 61.034 83 THR AAA CA 1
ATOM 1300 C C . THR A 1 82 ? -33.411 1.651 33.786 1.000 57.066 83 THR AAA C 1
ATOM 1301 O O . THR A 1 82 ? -33.111 2.855 33.771 1.000 55.552 83 THR AAA O 1
ATOM 1312 N N . ASN A 1 83 ? -33.502 0.842 32.730 1.000 57.455 84 ASN AAA N 1
ATOM 1313 C CA . ASN A 1 83 ? -33.399 1.236 31.306 1.000 55.184 84 ASN AAA CA 1
ATOM 1314 C C . ASN A 1 83 ? -34.531 2.195 30.944 1.000 52.955 84 ASN AAA C 1
ATOM 1315 O O . ASN A 1 83 ? -35.657 1.853 31.171 1.000 55.601 84 ASN AAA O 1
ATOM 1326 N N . VAL A 1 84 ? -34.217 3.357 30.391 1.000 50.028 85 VAL AAA N 1
ATOM 1327 C CA . VAL A 1 84 ? -35.247 4.287 29.855 1.000 48.827 85 VAL AAA CA 1
ATOM 1328 C C . VAL A 1 84 ? -34.959 4.411 28.368 1.000 45.818 85 VAL AAA C 1
ATOM 1329 O O . VAL A 1 84 ? -33.880 4.874 28.009 1.000 42.716 85 VAL AAA O 1
ATOM 1342 N N . PRO A 1 85 ? -35.857 3.915 27.482 1.000 45.705 86 PRO AAA N 1
ATOM 1343 C CA . PRO A 1 85 ? -35.594 3.934 26.043 1.000 43.282 86 PRO AAA CA 1
ATOM 1344 C C . PRO A 1 85 ? -35.648 5.359 25.511 1.000 40.752 86 PRO AAA C 1
ATOM 1345 O O . PRO A 1 85 ? -36.355 6.212 26.066 1.000 41.716 86 PRO AAA O 1
ATOM 1356 N N . PRO A 1 86 ? -34.888 5.634 24.426 1.000 38.591 87 PRO AAA N 1
ATOM 1357 C CA . PRO A 1 86 ? -34.809 6.967 23.819 1.000 36.307 87 PRO AAA CA 1
ATOM 1358 C C . PRO A 1 86 ? -36.019 7.370 22.956 1.000 38.275 87 PRO AAA C 1
ATOM 1359 O O . PRO A 1 86 ? -36.673 6.545 22.474 1.000 37.977 87 PRO AAA O 1
ATOM 1370 N N . GLU A 1 87 ? -36.290 8.665 22.858 1.000 39.700 88 GLU AAA N 1
ATOM 1371 C CA . GLU A 1 87 ? -37.067 9.290 21.772 1.000 39.010 88 GLU AAA CA 1
ATOM 1372 C C . GLU A 1 87 ? -36.040 9.582 20.685 1.000 37.022 88 GLU AAA C 1
ATOM 1373 O O . GLU A 1 87 ? -34.911 10.013 21.026 1.000 33.127 88 GLU AAA O 1
ATOM 1385 N N . VAL A 1 88 ? -36.418 9.421 19.432 1.000 34.794 89 VAL AAA N 1
ATOM 1386 C CA . VAL A 1 88 ? -35.500 9.648 18.300 1.000 33.995 89 VAL AAA CA 1
ATOM 1387 C C . VAL A 1 88 ? -36.223 10.527 17.304 1.000 33.864 89 VAL AAA C 1
ATOM 1388 O O . VAL A 1 88 ? -37.395 10.202 16.995 1.000 33.252 89 VAL AAA O 1
ATOM 1401 N N . THR A 1 89 ? -35.533 11.539 16.802 1.000 31.823 90 THR AAA N 1
ATOM 1402 C CA . THR A 1 89 ? -36.084 12.520 15.840 1.000 31.895 90 THR AAA CA 1
ATOM 1403 C C . THR A 1 89 ? -35.069 12.647 14.722 1.000 31.529 90 THR AAA C 1
ATOM 1404 O O . THR A 1 89 ? -33.897 12.789 15.073 1.000 29.760 90 THR AAA O 1
ATOM 1415 N N . VAL A 1 90 ? -35.496 12.643 13.450 1.000 31.126 91 VAL AAA N 1
ATOM 1416 C CA . VAL A 1 90 ? -34.572 12.900 12.304 1.000 30.607 91 VAL AAA CA 1
ATOM 1417 C C . VAL A 1 90 ? -34.978 14.213 11.688 1.000 30.972 91 VAL AAA C 1
ATOM 1418 O O . VAL A 1 90 ? -36.140 14.396 11.414 1.000 32.441 91 VAL AAA O 1
ATOM 1431 N N . LEU A 1 91 ? -34.053 15.125 11.468 1.000 31.046 92 LEU AAA N 1
ATOM 1432 C CA . LEU A 1 91 ? -34.395 16.339 10.697 1.000 33.889 92 LEU AAA CA 1
ATOM 1433 C C . LEU A 1 91 ? -33.196 16.735 9.838 1.000 33.589 92 LEU AAA C 1
ATOM 1434 O O . LEU A 1 91 ? -32.126 16.114 9.959 1.000 32.303 92 LEU AAA O 1
ATOM 1450 N N . THR A 1 92 ? -33.381 17.700 8.955 1.000 32.215 93 THR AAA N 1
ATOM 1451 C CA . THR A 1 92 ? -32.243 18.177 8.144 1.000 31.489 93 THR AAA CA 1
ATOM 1452 C C . THR A 1 92 ? -31.676 19.406 8.845 1.000 32.118 93 THR AAA C 1
ATOM 1453 O O . THR A 1 92 ? -32.388 20.042 9.605 1.000 30.339 93 THR AAA O 1
ATOM 1464 N N . ASN A 1 93 ? -30.397 19.658 8.563 1.000 32.551 94 ASN AAA N 1
ATOM 1465 C CA . ASN A 1 93 ? -29.649 20.868 8.943 1.000 34.304 94 ASN AAA CA 1
ATOM 1466 C C . ASN A 1 93 ? -30.316 22.070 8.297 1.000 33.636 94 ASN AAA C 1
ATOM 1467 O O . ASN A 1 93 ? -30.387 23.129 8.899 1.000 32.530 94 ASN AAA O 1
ATOM 1478 N N . SER A 1 94 ? -30.735 21.940 7.047 1.000 33.351 95 SER AAA N 1
ATOM 1479 C CA . SER A 1 94 ? -31.286 23.086 6.292 1.000 36.168 95 SER AAA CA 1
ATOM 1480 C C . SER A 1 94 ? -32.345 22.569 5.327 1.000 33.953 95 SER AAA C 1
ATOM 1481 O O . SER A 1 94 ? -32.503 21.364 5.171 1.000 32.039 95 SER AAA O 1
ATOM 1489 N N . PRO A 1 95 ? -33.123 23.475 4.741 1.000 35.504 96 PRO AAA N 1
ATOM 1490 C CA . PRO A 1 95 ? -34.083 23.108 3.701 1.000 36.937 96 PRO AAA CA 1
ATOM 1491 C C . PRO A 1 95 ? -33.452 22.307 2.553 1.000 37.612 96 PRO AAA C 1
ATOM 1492 O O . PRO A 1 95 ? -32.383 22.619 2.077 1.000 37.603 96 PRO AAA O 1
ATOM 1503 N N . VAL A 1 96 ? -34.185 21.297 2.120 1.000 39.497 97 VAL AAA N 1
ATOM 1504 C CA . VAL A 1 96 ? -33.726 20.275 1.149 1.000 41.144 97 VAL AAA CA 1
ATOM 1505 C C . VAL A 1 96 ? -33.977 20.761 -0.262 1.000 44.194 97 VAL AAA C 1
ATOM 1506 O O . VAL A 1 96 ? -35.106 21.252 -0.550 1.000 45.320 97 VAL AAA O 1
ATOM 1519 N N . GLU A 1 97 ? -32.918 20.683 -1.071 1.000 46.232 98 GLU AAA N 1
ATOM 1520 C CA . GLU A 1 97 ? -32.973 20.893 -2.543 1.000 49.612 98 GLU AAA CA 1
ATOM 1521 C C . GLU A 1 97 ? -32.207 19.759 -3.212 1.000 47.964 98 GLU AAA C 1
ATOM 1522 O O . GLU A 1 97 ? -31.052 19.464 -2.792 1.000 44.065 98 GLU AAA O 1
ATOM 1534 N N . LEU A 1 98 ? -32.809 19.173 -4.234 1.000 48.590 99 LEU AAA N 1
ATOM 1535 C CA . LEU A 1 98 ? -32.148 18.126 -5.055 1.000 50.562 99 LEU AAA CA 1
ATOM 1536 C C . LEU A 1 98 ? -30.747 18.631 -5.405 1.000 52.400 99 LEU AAA C 1
ATOM 1537 O O . LEU A 1 98 ? -30.628 19.828 -5.755 1.000 52.771 99 LEU AAA O 1
ATOM 1553 N N . ARG A 1 99 ? -29.751 17.763 -5.169 1.000 52.868 100 ARG AAA N 1
ATOM 1554 C CA . ARG A 1 99 ? -28.322 17.932 -5.540 1.000 58.197 100 ARG AAA CA 1
ATOM 1555 C C . ARG A 1 99 ? -27.733 19.145 -4.806 1.000 57.092 100 ARG AAA C 1
ATOM 1556 O O . ARG A 1 99 ? -26.767 19.682 -5.291 1.000 60.866 100 ARG AAA O 1
ATOM 1577 N N . GLU A 1 100 ? -28.272 19.534 -3.648 1.000 53.159 101 GLU AAA N 1
ATOM 1578 C CA . GLU A 1 100 ? -27.672 20.591 -2.784 1.000 53.971 101 GLU AAA CA 1
ATOM 1579 C C . GLU A 1 100 ? -27.220 19.930 -1.501 1.000 47.248 101 GLU AAA C 1
ATOM 1580 O O . GLU A 1 100 ? -28.045 19.427 -0.741 1.000 42.255 101 GLU AAA O 1
ATOM 1592 N N . PRO A 1 101 ? -25.905 19.824 -1.274 1.000 46.753 102 PRO AAA N 1
ATOM 1593 C CA . PRO A 1 101 ? -25.383 19.135 -0.090 1.000 44.274 102 PRO AAA CA 1
ATOM 1594 C C . PRO A 1 101 ? -26.066 19.578 1.204 1.000 40.339 102 PRO AAA C 1
ATOM 1595 O O . PRO A 1 101 ? -26.395 20.725 1.382 1.000 40.519 102 PRO AAA O 1
ATOM 1606 N N . ASN A 1 102 ? -26.382 18.605 2.031 1.000 37.095 103 ASN AAA N 1
ATOM 1607 C CA . ASN A 1 102 ? -27.196 18.857 3.235 1.000 35.786 103 ASN AAA CA 1
ATOM 1608 C C . ASN A 1 102 ? -26.738 17.885 4.321 1.000 32.748 103 ASN AAA C 1
ATOM 1609 O O . ASN A 1 102 ? -25.858 17.065 4.041 1.000 32.425 103 ASN AAA O 1
ATOM 1620 N N . VAL A 1 103 ? -27.308 17.977 5.528 1.000 30.588 104 VAL AAA N 1
ATOM 1621 C CA . VAL A 1 103 ? -26.951 17.056 6.624 1.000 29.228 104 VAL AAA CA 1
ATOM 1622 C C . VAL A 1 103 ? -28.238 16.526 7.238 1.000 28.683 104 VAL AAA C 1
ATOM 1623 O O . VAL A 1 103 ? -29.081 17.313 7.604 1.000 27.381 104 VAL AAA O 1
ATOM 1636 N N . LEU A 1 104 ? -28.297 15.220 7.447 1.000 29.328 105 LEU AAA N 1
ATOM 1637 C CA . LEU A 1 104 ? -29.362 14.630 8.257 1.000 29.683 105 LEU AAA CA 1
ATOM 1638 C C . LEU A 1 104 ? -28.865 14.614 9.703 1.000 30.121 105 LEU AAA C 1
ATOM 1639 O O . LEU A 1 104 ? -27.698 14.166 9.929 1.000 30.041 105 LEU AAA O 1
ATOM 1655 N N . ILE A 1 105 ? -29.733 14.990 10.638 1.000 28.684 106 ILE AAA N 1
ATOM 1656 C CA . ILE A 1 105 ? -29.459 14.940 12.094 1.000 29.136 106 ILE AAA CA 1
ATOM 1657 C C . ILE A 1 105 ? -30.380 13.908 12.762 1.000 29.258 106 ILE AAA C 1
ATOM 1658 O O . ILE A 1 105 ? -31.625 14.064 12.712 1.000 27.815 106 ILE AAA O 1
ATOM 1674 N N . CYS A 1 106 ? -29.794 12.985 13.517 1.000 27.776 107 CYS AAA N 1
ATOM 1675 C CA . CYS A 1 106 ? -30.531 12.014 14.350 1.000 28.030 107 CYS AAA CA 1
ATOM 1676 C C . CYS A 1 106 ? -30.354 12.420 15.826 1.000 30.416 107 CYS AAA C 1
ATOM 1677 O O . CYS A 1 106 ? -29.178 12.355 16.382 1.000 28.337 107 CYS AAA O 1
ATOM 1684 N N . PHE A 1 107 ? -31.434 12.894 16.445 1.000 30.071 108 PHE AAA N 1
ATOM 1685 C CA . PHE A 1 107 ? -31.426 13.414 17.825 1.000 31.283 108 PHE AAA CA 1
ATOM 1686 C C . PHE A 1 107 ? -32.011 12.295 18.685 1.000 33.139 108 PHE AAA C 1
ATOM 1687 O O . PHE A 1 107 ? -33.171 11.912 18.489 1.000 31.373 108 PHE AAA O 1
ATOM 1704 N N . ILE A 1 108 ? -31.197 11.765 19.592 1.000 32.184 109 ILE AAA N 1
ATOM 1705 C CA . ILE A 1 108 ? -31.588 10.656 20.483 1.000 33.580 109 ILE AAA CA 1
ATOM 1706 C C . ILE A 1 108 ? -31.670 11.268 21.860 1.000 33.248 109 ILE AAA C 1
ATOM 1707 O O . ILE A 1 108 ? -30.618 11.806 22.288 1.000 32.008 109 ILE AAA O 1
ATOM 1723 N N . ASP A 1 109 ? -32.817 11.141 22.512 1.000 32.195 110 ASP AAA N 1
ATOM 1724 C CA . ASP A 1 109 ? -33.149 11.968 23.692 1.000 33.522 110 ASP AAA CA 1
ATOM 1725 C C . ASP A 1 109 ? -33.796 11.113 24.784 1.000 34.450 110 ASP AAA C 1
ATOM 1726 O O . ASP A 1 109 ? -34.437 10.073 24.477 1.000 33.015 110 ASP AAA O 1
ATOM 1735 N N . LYS A 1 110 ? -33.647 11.590 26.017 1.000 35.062 111 LYS AAA N 1
ATOM 1736 C CA . LYS A 1 110 ? -34.356 11.140 27.232 1.000 37.741 111 LYS AAA CA 1
ATOM 1737 C C . LYS A 1 110 ? -34.100 9.648 27.490 1.000 38.799 111 LYS AAA C 1
ATOM 1738 O O . LYS A 1 110 ? -35.022 8.922 27.842 1.000 39.115 111 LYS AAA O 1
ATOM 1757 N N . PHE A 1 111 ? -32.852 9.208 27.462 1.000 38.700 112 PHE AAA N 1
ATOM 1758 C CA . PHE A 1 111 ? -32.540 7.776 27.661 1.000 41.331 112 PHE AAA CA 1
ATOM 1759 C C . PHE A 1 111 ? -31.481 7.591 28.762 1.000 41.511 112 PHE AAA C 1
ATOM 1760 O O . PHE A 1 111 ? -30.733 8.534 29.059 1.000 42.767 112 PHE AAA O 1
ATOM 1777 N N . THR A 1 112 ? -31.438 6.395 29.348 1.000 43.560 113 THR AAA N 1
ATOM 1778 C CA . THR A 1 112 ? -30.315 5.899 30.206 1.000 44.913 113 THR AAA CA 1
ATOM 1779 C C . THR A 1 112 ? -30.418 4.373 30.201 1.000 47.886 113 THR AAA C 1
ATOM 1780 O O . THR A 1 112 ? -31.532 3.836 30.033 1.000 48.679 113 THR AAA O 1
ATOM 1791 N N . PRO A 1 113 ? -29.307 3.604 30.343 1.000 47.558 114 PRO AAA N 1
ATOM 1792 C CA . PRO A 1 113 ? -27.956 4.143 30.525 1.000 46.474 114 PRO AAA CA 1
ATOM 1793 C C . PRO A 1 113 ? -27.328 4.764 29.273 1.000 43.614 114 PRO AAA C 1
ATOM 1794 O O . PRO A 1 113 ? -27.900 4.637 28.195 1.000 41.452 114 PRO AAA O 1
ATOM 1805 N N . PRO A 1 114 ? -26.188 5.511 29.367 1.000 40.587 115 PRO AAA N 1
ATOM 1806 C CA . PRO A 1 114 ? -25.606 6.181 28.199 1.000 37.819 115 PRO AAA CA 1
ATOM 1807 C C . PRO A 1 114 ? -24.824 5.151 27.396 1.000 39.304 115 PRO AAA C 1
ATOM 1808 O O . PRO A 1 114 ? -23.618 5.170 27.389 1.000 38.469 115 PRO AAA O 1
ATOM 1819 N N . VAL A 1 115 ? -25.562 4.211 26.818 1.000 40.715 116 VAL AAA N 1
ATOM 1820 C CA . VAL A 1 115 ? -25.047 3.232 25.831 1.000 42.895 116 VAL AAA CA 1
ATOM 1821 C C . VAL A 1 115 ? -26.086 3.117 24.699 1.000 43.492 116 VAL AAA C 1
ATOM 1822 O O . VAL A 1 115 ? -27.306 2.910 24.995 1.000 41.460 116 VAL AAA O 1
ATOM 1835 N N . VAL A 1 116 ? -25.642 3.316 23.451 1.000 42.837 117 VAL AAA N 1
ATOM 1836 C CA . VAL A 1 116 ? -26.554 3.237 22.276 1.000 42.994 117 VAL AAA CA 1
ATOM 1837 C C . VAL A 1 116 ? -25.745 2.827 21.033 1.000 45.169 117 VAL AAA C 1
ATOM 1838 O O . VAL A 1 116 ? -24.565 3.222 20.939 1.000 44.887 117 VAL AAA O 1
ATOM 1851 N N . ASN A 1 117 ? -26.305 1.986 20.153 1.000 45.569 118 ASN AAA N 1
ATOM 1852 C CA . ASN A 1 117 ? -25.789 1.770 18.770 1.000 45.212 118 ASN AAA CA 1
ATOM 1853 C C . ASN A 1 117 ? -26.676 2.538 17.779 1.000 42.706 118 ASN AAA C 1
ATOM 1854 O O . ASN A 1 117 ? -27.915 2.344 17.758 1.000 41.681 118 ASN AAA O 1
ATOM 1864 N N . VAL A 1 118 ? -26.053 3.405 17.003 1.000 39.974 119 VAL AAA N 1
ATOM 1865 C CA . VAL A 1 118 ? -26.703 4.210 15.960 1.000 39.575 119 VAL AAA CA 1
ATOM 1866 C C . VAL A 1 118 ? -26.126 3.822 14.590 1.000 41.220 119 VAL AAA C 1
ATOM 1867 O O . VAL A 1 118 ? -24.919 3.838 14.452 1.000 39.999 119 VAL AAA O 1
ATOM 1880 N N . THR A 1 119 ? -27.003 3.479 13.635 1.000 40.459 120 THR AAA N 1
ATOM 1881 C CA . THR A 1 119 ? -26.685 3.148 12.221 1.000 40.750 120 THR AAA CA 1
ATOM 1882 C C . THR A 1 119 ? -27.540 4.039 11.315 1.000 37.346 120 THR AAA C 1
ATOM 1883 O O . THR A 1 119 ? -28.779 4.170 11.559 1.000 36.711 120 THR AAA O 1
ATOM 1894 N N . TRP A 1 120 ? -26.891 4.747 10.406 1.000 34.977 121 TRP AAA N 1
ATOM 1895 C CA . TRP A 1 120 ? -27.557 5.413 9.267 1.000 32.680 121 TRP AAA CA 1
ATOM 1896 C C . TRP A 1 120 ? -27.783 4.381 8.153 1.000 33.748 121 TRP AAA C 1
ATOM 1897 O O . TRP A 1 120 ? -26.790 3.730 7.737 1.000 34.331 121 TRP AAA O 1
ATOM 1918 N N . LEU A 1 121 ? -29.054 4.236 7.715 1.000 32.962 122 LEU AAA N 1
ATOM 1919 C CA . LEU A 1 121 ? -29.475 3.353 6.592 1.000 34.431 122 LEU AAA CA 1
ATOM 1920 C C . LEU A 1 121 ? -30.021 4.210 5.460 1.000 32.302 122 LEU AAA C 1
ATOM 1921 O O . LEU A 1 121 ? -30.921 5.003 5.687 1.000 31.617 122 LEU AAA O 1
ATOM 1937 N N . ARG A 1 122 ? -29.402 4.074 4.309 1.000 33.611 123 ARG AAA N 1
ATOM 1938 C CA . ARG A 1 122 ? -29.867 4.586 2.991 1.000 32.963 123 ARG AAA CA 1
ATOM 1939 C C . ARG A 1 122 ? -30.390 3.375 2.248 1.000 33.289 123 ARG AAA C 1
ATOM 1940 O O . ARG A 1 122 ? -29.575 2.469 1.944 1.000 33.858 123 ARG AAA O 1
ATOM 1961 N N . ASN A 1 123 ? -31.694 3.361 1.969 1.000 32.935 124 ASN AAA N 1
ATOM 1962 C CA . ASN A 1 123 ? -32.324 2.291 1.175 1.000 34.318 124 ASN AAA CA 1
ATOM 1963 C C . ASN A 1 123 ? -32.052 1.006 1.943 1.000 35.747 124 ASN AAA C 1
ATOM 1964 O O . ASN A 1 123 ? -31.729 0.035 1.321 1.000 36.868 124 ASN AAA O 1
ATOM 1975 N N . GLY A 1 124 ? -32.147 1.035 3.277 1.000 35.685 125 GLY AAA N 1
ATOM 1976 C CA . GLY A 1 124 ? -32.030 -0.217 4.055 1.000 38.144 125 GLY AAA CA 1
ATOM 1977 C C . GLY A 1 124 ? -30.581 -0.650 4.338 1.000 39.185 125 GLY AAA C 1
ATOM 1978 O O . GLY A 1 124 ? -30.412 -1.670 5.066 1.000 41.213 125 GLY AAA O 1
ATOM 1982 N N . LYS A 1 125 ? -29.576 0.093 3.852 1.000 37.766 126 LYS AAA N 1
ATOM 1983 C CA . LYS A 1 125 ? -28.148 -0.307 3.895 1.000 38.731 126 LYS AAA CA 1
ATOM 1984 C C . LYS A 1 125 ? -27.321 0.712 4.650 1.000 36.378 126 LYS AAA C 1
ATOM 1985 O O . LYS A 1 125 ? -27.538 1.903 4.481 1.000 34.275 126 LYS AAA O 1
ATOM 2004 N N . PRO A 1 126 ? -26.388 0.227 5.518 1.000 37.404 127 PRO AAA N 1
ATOM 2005 C CA . PRO A 1 126 ? -25.544 1.094 6.341 1.000 35.319 127 PRO AAA CA 1
ATOM 2006 C C . PRO A 1 126 ? -24.701 2.001 5.459 1.000 34.577 127 PRO AAA C 1
ATOM 2007 O O . PRO A 1 126 ? -24.094 1.501 4.497 1.000 35.690 127 PRO AAA O 1
ATOM 2018 N N . VAL A 1 127 ? -24.697 3.280 5.784 1.000 33.591 128 VAL AAA N 1
ATOM 2019 C CA . VAL A 1 127 ? -23.747 4.277 5.193 1.000 35.380 128 VAL AAA CA 1
ATOM 2020 C C . VAL A 1 127 ? -22.967 4.946 6.328 1.000 34.136 128 VAL AAA C 1
ATOM 2021 O O . VAL A 1 127 ? -23.568 5.269 7.347 1.000 33.211 128 VAL AAA O 1
ATOM 2034 N N . THR A 1 128 ? -21.707 5.284 6.073 1.000 35.076 129 THR AAA N 1
ATOM 2035 C CA . THR A 1 128 ? -20.798 5.942 7.056 1.000 34.475 129 THR AAA CA 1
ATOM 2036 C C . THR A 1 128 ? -19.936 7.052 6.427 1.000 35.326 129 THR AAA C 1
ATOM 2037 O O . THR A 1 128 ? -19.192 7.725 7.200 1.000 35.065 129 THR AAA O 1
ATOM 2048 N N . THR A 1 129 ? -19.978 7.289 5.110 1.000 36.516 130 THR AAA N 1
ATOM 2049 C CA . THR A 1 129 ? -19.159 8.386 4.540 1.000 38.491 130 THR AAA CA 1
ATOM 2050 C C . THR A 1 129 ? -19.527 9.692 5.238 1.000 35.419 130 THR AAA C 1
ATOM 2051 O O . THR A 1 129 ? -20.697 10.049 5.284 1.000 31.527 130 THR AAA O 1
ATOM 2062 N N . GLY A 1 130 ? -18.541 10.299 5.882 1.000 34.771 131 GLY AAA N 1
ATOM 2063 C CA . GLY A 1 130 ? -18.634 11.614 6.538 1.000 34.041 131 GLY AAA CA 1
ATOM 2064 C C . GLY A 1 130 ? -19.453 11.634 7.808 1.000 32.443 131 GLY AAA C 1
ATOM 2065 O O . GLY A 1 130 ? -19.700 12.728 8.257 1.000 33.929 131 GLY AAA O 1
ATOM 2069 N N . VAL A 1 131 ? -19.892 10.506 8.379 1.000 32.364 132 VAL AAA N 1
ATOM 2070 C CA . VAL A 1 131 ? -20.734 10.540 9.592 1.000 32.404 132 VAL AAA CA 1
ATOM 2071 C C . VAL A 1 131 ? -19.942 11.102 10.775 1.000 33.028 132 VAL AAA C 1
ATOM 2072 O O . VAL A 1 131 ? -18.733 10.946 10.837 1.000 31.911 132 VAL AAA O 1
ATOM 2085 N N . SER A 1 132 ? -20.648 11.612 11.763 1.000 33.138 133 SER AAA N 1
ATOM 2086 C CA . SER A 1 132 ? -20.017 12.010 13.046 1.000 33.053 133 SER AAA CA 1
ATOM 2087 C C . SER A 1 132 ? -21.115 11.987 14.089 1.000 33.288 133 SER AAA C 1
ATOM 2088 O O . SER A 1 132 ? -22.315 11.846 13.713 1.000 29.535 133 SER AAA O 1
ATOM 2096 N N . GLU A 1 133 ? -20.739 12.170 15.336 1.000 31.967 134 GLU AAA N 1
ATOM 2097 C CA . GLU A 1 133 ? -21.656 11.977 16.479 1.000 33.441 134 GLU AAA CA 1
ATOM 2098 C C . GLU A 1 133 ? -21.076 12.747 17.672 1.000 33.328 134 GLU AAA C 1
ATOM 2099 O O . GLU A 1 133 ? -19.877 12.878 17.725 1.000 31.713 134 GLU AAA O 1
ATOM 2111 N N . THR A 1 134 ? -21.927 13.212 18.575 1.000 32.852 135 THR AAA N 1
ATOM 2112 C CA . THR A 1 134 ? -21.554 13.802 19.862 1.000 32.200 135 THR AAA CA 1
ATOM 2113 C C . THR A 1 134 ? -21.345 12.688 20.886 1.000 34.315 135 THR AAA C 1
ATOM 2114 O O . THR A 1 134 ? -21.843 11.513 20.672 1.000 35.470 135 THR AAA O 1
ATOM 2125 N N . VAL A 1 135 ? -20.674 13.031 21.986 1.000 32.400 136 VAL AAA N 1
ATOM 2126 C CA . VAL A 1 135 ? -20.698 12.161 23.186 1.000 32.690 136 VAL AAA CA 1
ATOM 2127 C C . VAL A 1 135 ? -22.094 12.316 23.782 1.000 32.660 136 VAL AAA C 1
ATOM 2128 O O . VAL A 1 135 ? -22.950 12.994 23.187 1.000 31.715 136 VAL AAA O 1
ATOM 2141 N N . PHE A 1 136 ? -22.341 11.662 24.912 1.000 34.826 137 PHE AAA N 1
ATOM 2142 C CA . PHE A 1 136 ? -23.633 11.711 25.630 1.000 32.564 137 PHE AAA CA 1
ATOM 2143 C C . PHE A 1 136 ? -23.693 13.045 26.369 1.000 33.330 137 PHE AAA C 1
ATOM 2144 O O . PHE A 1 136 ? -22.711 13.422 27.071 1.000 33.386 137 PHE AAA O 1
ATOM 2161 N N . LEU A 1 137 ? -24.733 13.809 26.098 1.000 30.699 138 LEU AAA N 1
ATOM 2162 C CA . LEU A 1 137 ? -24.931 15.133 26.684 1.000 30.666 138 LEU AAA CA 1
ATOM 2163 C C . LEU A 1 137 ? -25.949 14.997 27.807 1.000 32.552 138 LEU AAA C 1
ATOM 2164 O O . LEU A 1 137 ? -26.904 14.249 27.699 1.000 33.609 138 LEU AAA O 1
ATOM 2180 N N . PRO A 1 138 ? -25.684 15.699 28.931 1.000 33.523 139 PRO AAA N 1
ATOM 2181 C CA . PRO A 1 138 ? -26.522 15.638 30.115 1.000 34.302 139 PRO AAA CA 1
ATOM 2182 C C . PRO A 1 138 ? -27.839 16.400 29.976 1.000 34.803 139 PRO AAA C 1
ATOM 2183 O O . PRO A 1 138 ? -27.855 17.342 29.268 1.000 34.039 139 PRO AAA O 1
ATOM 2194 N N . ARG A 1 139 ? -28.881 15.945 30.678 1.000 36.083 140 ARG AAA N 1
ATOM 2195 C CA . ARG A 1 139 ? -30.219 16.571 30.736 1.000 37.897 140 ARG AAA CA 1
ATOM 2196 C C . ARG A 1 139 ? -30.447 16.986 32.187 1.000 40.174 140 ARG AAA C 1
ATOM 2197 O O . ARG A 1 139 ? -29.821 16.357 33.034 1.000 41.412 140 ARG AAA O 1
ATOM 2218 N N . GLU A 1 140 ? -31.340 17.946 32.452 1.000 39.881 141 GLU AAA N 1
ATOM 2219 C CA . GLU A 1 140 ? -31.673 18.409 33.814 1.000 43.352 141 GLU AAA CA 1
ATOM 2220 C C . GLU A 1 140 ? -32.400 17.293 34.605 1.000 44.273 141 GLU AAA C 1
ATOM 2221 O O . GLU A 1 140 ? -32.489 17.406 35.854 1.000 45.379 141 GLU AAA O 1
ATOM 2233 N N . ASP A 1 141 ? -32.963 16.271 33.951 1.000 39.922 142 ASP AAA N 1
ATOM 2234 C CA . ASP A 1 141 ? -33.629 15.123 34.629 1.000 40.765 142 ASP AAA CA 1
ATOM 2235 C C . ASP A 1 141 ? -32.644 13.948 34.742 1.000 40.934 142 ASP AAA C 1
ATOM 2236 O O . ASP A 1 141 ? -33.082 12.874 35.009 1.000 42.290 142 ASP AAA O 1
ATOM 2245 N N . HIS A 1 142 ? -31.360 14.137 34.421 1.000 39.350 143 HIS AAA N 1
ATOM 2246 C CA . HIS A 1 142 ? -30.233 13.174 34.644 1.000 39.047 143 HIS AAA CA 1
ATOM 2247 C C . HIS A 1 142 ? -30.293 12.013 33.631 1.000 39.442 143 HIS AAA C 1
ATOM 2248 O O . HIS A 1 142 ? -29.554 11.016 33.764 1.000 38.658 143 HIS AAA O 1
ATOM 2263 N N . LEU A 1 143 ? -31.150 12.142 32.619 1.000 40.117 144 LEU AAA N 1
ATOM 2264 C CA . LEU A 1 143 ? -31.139 11.258 31.424 1.000 39.144 144 LEU AAA CA 1
ATOM 2265 C C . LEU A 1 143 ? -30.123 11.847 30.435 1.000 38.224 144 LEU AAA C 1
ATOM 2266 O O . LEU A 1 143 ? -29.464 12.892 30.766 1.000 36.210 144 LEU AAA O 1
ATOM 2282 N N . PHE A 1 144 ? -29.934 11.213 29.279 1.000 37.166 145 PHE AAA N 1
ATOM 2283 C CA . PHE A 1 144 ? -28.951 11.684 28.279 1.000 35.570 145 PHE AAA CA 1
ATOM 2284 C C . PHE A 1 144 ? -29.621 12.051 26.950 1.000 36.945 145 PHE AAA C 1
ATOM 2285 O O . PHE A 1 144 ? -30.765 11.614 26.672 1.000 35.767 145 PHE AAA O 1
ATOM 2302 N N . ARG A 1 145 ? -28.900 12.863 26.189 1.000 34.580 146 ARG AAA N 1
ATOM 2303 C CA . ARG A 1 145 ? -29.139 13.284 24.790 1.000 34.103 146 ARG AAA CA 1
ATOM 2304 C C . ARG A 1 145 ? -27.900 12.892 23.947 1.000 32.023 146 ARG AAA C 1
ATOM 2305 O O . ARG A 1 145 ? -26.817 12.969 24.480 1.000 29.239 146 ARG AAA O 1
ATOM 2326 N N . LYS A 1 146 ? -28.024 12.715 22.630 1.000 31.479 147 LYS AAA N 1
ATOM 2327 C CA . LYS A 1 146 ? -26.897 12.441 21.688 1.000 31.062 147 LYS AAA CA 1
ATOM 2328 C C . LYS A 1 146 ? -27.326 12.856 20.261 1.000 30.514 147 LYS AAA C 1
ATOM 2329 O O . LYS A 1 146 ? -28.543 12.757 19.930 1.000 29.317 147 LYS AAA O 1
ATOM 2348 N N . PHE A 1 147 ? -26.404 13.427 19.474 1.000 31.220 148 PHE AAA N 1
ATOM 2349 C CA . PHE A 1 147 ? -26.650 13.768 18.052 1.000 29.263 148 PHE AAA CA 1
ATOM 2350 C C . PHE A 1 147 ? -25.731 12.953 17.158 1.000 30.210 148 PHE AAA C 1
ATOM 2351 O O . PHE A 1 147 ? -24.519 12.858 17.451 1.000 29.336 148 PHE AAA O 1
ATOM 2368 N N . HIS A 1 148 ? -26.301 12.334 16.119 1.000 28.366 149 HIS AAA N 1
ATOM 2369 C CA . HIS A 1 148 ? -25.538 11.806 14.971 1.000 30.636 149 HIS AAA CA 1
ATOM 2370 C C . HIS A 1 148 ? -25.864 12.539 13.675 1.000 28.836 149 HIS AAA C 1
ATOM 2371 O O . HIS A 1 148 ? -27.007 12.950 13.471 1.000 28.392 149 HIS AAA O 1
ATOM 2386 N N . TYR A 1 149 ? -24.875 12.615 12.803 1.000 28.433 150 TYR AAA N 1
ATOM 2387 C CA . TYR A 1 149 ? -24.928 13.447 11.597 1.000 28.827 150 TYR AAA CA 1
ATOM 2388 C C . TYR A 1 149 ? -24.539 12.585 10.394 1.000 31.726 150 TYR AAA C 1
ATOM 2389 O O . TYR A 1 149 ? -23.531 11.780 10.501 1.000 31.683 150 TYR AAA O 1
ATOM 2407 N N . LEU A 1 150 ? -25.292 12.767 9.293 1.000 30.858 151 LEU AAA N 1
ATOM 2408 C CA . LEU A 1 150 ? -24.977 12.206 7.951 1.000 31.905 151 LEU AAA CA 1
ATOM 2409 C C . LEU A 1 150 ? -25.112 13.273 6.865 1.000 33.364 151 LEU AAA C 1
ATOM 2410 O O . LEU A 1 150 ? -26.239 13.705 6.526 1.000 32.126 151 LEU AAA O 1
ATOM 2426 N N . PRO A 1 151 ? -23.949 13.721 6.300 1.000 33.948 152 PRO AAA N 1
ATOM 2427 C CA . PRO A 1 151 ? -23.918 14.521 5.088 1.000 35.504 152 PRO AAA CA 1
ATOM 2428 C C . PRO A 1 151 ? -24.513 13.691 3.937 1.000 35.420 152 PRO AAA C 1
ATOM 2429 O O . PRO A 1 151 ? -24.305 12.484 3.840 1.000 35.341 152 PRO AAA O 1
ATOM 2440 N N . PHE A 1 152 ? -25.256 14.331 3.059 1.000 35.065 153 PHE AAA N 1
ATOM 2441 C CA . PHE A 1 152 ? -25.947 13.578 1.994 1.000 35.169 153 PHE AAA CA 1
ATOM 2442 C C . PHE A 1 152 ? -26.223 14.530 0.864 1.000 36.214 153 PHE AAA C 1
ATOM 2443 O O . PHE A 1 152 ? -26.265 15.752 1.114 1.000 35.820 153 PHE AAA O 1
ATOM 2460 N N . LEU A 1 153 ? -26.386 13.936 -0.313 1.000 37.650 154 LEU AAA N 1
ATOM 2461 C CA . LEU A 1 153 ? -26.836 14.613 -1.532 1.000 40.235 154 LEU AAA CA 1
ATOM 2462 C C . LEU A 1 153 ? -28.301 14.274 -1.723 1.000 37.934 154 LEU AAA C 1
ATOM 2463 O O . LEU A 1 153 ? -28.636 13.134 -1.931 1.000 37.918 154 LEU AAA O 1
ATOM 2479 N N . PRO A 1 154 ? -29.258 15.198 -1.608 1.000 37.008 155 PRO AAA N 1
ATOM 2480 C CA . PRO A 1 154 ? -30.654 14.830 -1.749 1.000 37.278 155 PRO AAA CA 1
ATOM 2481 C C . PRO A 1 154 ? -30.961 14.334 -3.162 1.000 39.299 155 PRO AAA C 1
ATOM 2482 O O . PRO A 1 154 ? -30.410 14.843 -4.129 1.000 39.882 155 PRO AAA O 1
ATOM 2493 N N . SER A 1 155 ? -31.833 13.339 -3.220 1.000 38.887 156 SER AAA N 1
ATOM 2494 C CA . SER A 1 155 ? -32.157 12.524 -4.412 1.000 40.850 156 SER AAA CA 1
ATOM 2495 C C . SER A 1 155 ? -33.564 11.952 -4.248 1.000 41.281 156 SER AAA C 1
ATOM 2496 O O . SER A 1 155 ? -33.888 11.520 -3.138 1.000 39.568 156 SER AAA O 1
ATOM 2504 N N . THR A 1 156 ? -34.315 11.817 -5.333 1.000 42.463 157 THR AAA N 1
ATOM 2505 C CA . THR A 1 156 ? -35.633 11.139 -5.370 1.000 42.536 157 THR AAA CA 1
ATOM 2506 C C . THR A 1 156 ? -35.475 9.611 -5.227 1.000 41.998 157 THR AAA C 1
ATOM 2507 O O . THR A 1 156 ? -36.484 8.939 -4.876 1.000 44.184 157 THR AAA O 1
ATOM 2518 N N . GLU A 1 157 ? -34.305 9.032 -5.468 1.000 40.404 158 GLU AAA N 1
ATOM 2519 C CA . GLU A 1 157 ? -34.152 7.556 -5.391 1.000 41.977 158 GLU AAA CA 1
ATOM 2520 C C . GLU A 1 157 ? -33.845 7.077 -3.956 1.000 41.931 158 GLU AAA C 1
ATOM 2521 O O . GLU A 1 157 ? -33.871 5.851 -3.760 1.000 46.332 158 GLU AAA O 1
ATOM 2533 N N . ASP A 1 158 ? -33.461 7.948 -3.018 1.000 38.154 159 ASP AAA N 1
ATOM 2534 C CA . ASP A 1 158 ? -32.944 7.480 -1.716 1.000 36.813 159 ASP AAA CA 1
ATOM 2535 C C . ASP A 1 158 ? -33.985 7.689 -0.619 1.000 35.210 159 ASP AAA C 1
ATOM 2536 O O . ASP A 1 158 ? -34.673 8.718 -0.644 1.000 36.895 159 ASP AAA O 1
ATOM 2545 N N . VAL A 1 159 ? -34.099 6.731 0.292 1.000 33.545 160 VAL AAA N 1
ATOM 2546 C CA . VAL A 1 159 ? -34.750 6.952 1.625 1.000 32.570 160 VAL AAA CA 1
ATOM 2547 C C . VAL A 1 159 ? -33.695 6.689 2.705 1.000 32.061 160 VAL AAA C 1
ATOM 2548 O O . VAL A 1 159 ? -32.706 5.995 2.421 1.000 32.197 160 VAL AAA O 1
ATOM 2561 N N . TYR A 1 160 ? -33.912 7.245 3.873 1.000 31.430 161 TYR AAA N 1
ATOM 2562 C CA . TYR A 1 160 ? -32.990 7.155 5.018 1.000 33.222 161 TYR AAA CA 1
ATOM 2563 C C . TYR A 1 160 ? -33.744 6.774 6.282 1.000 34.065 161 TYR AAA C 1
ATOM 2564 O O . TYR A 1 160 ? -34.958 7.148 6.426 1.000 37.057 161 TYR AAA O 1
ATOM 2582 N N . ASP A 1 161 ? -33.039 6.040 7.137 1.000 31.924 162 ASP AAA N 1
ATOM 2583 C CA . ASP A 1 161 ? -33.482 5.721 8.516 1.000 32.208 162 ASP AAA CA 1
ATOM 2584 C C . ASP A 1 161 ? -32.258 5.906 9.424 1.000 32.745 162 ASP AAA C 1
ATOM 2585 O O . ASP A 1 161 ? -31.074 5.577 9.011 1.000 33.931 162 ASP AAA O 1
ATOM 2594 N N . CYS A 1 162 ? -32.531 6.514 10.566 1.000 32.943 163 CYS AAA N 1
ATOM 2595 C CA . CYS A 1 162 ? -31.690 6.447 11.777 1.000 31.649 163 CYS AAA CA 1
ATOM 2596 C C . CYS A 1 162 ? -32.162 5.248 12.586 1.000 33.066 163 CYS AAA C 1
ATOM 2597 O O . CYS A 1 162 ? -33.313 5.271 13.041 1.000 32.819 163 CYS AAA O 1
ATOM 2604 N N . ARG A 1 163 ? -31.342 4.204 12.648 1.000 35.027 164 ARG AAA N 1
ATOM 2605 C CA A ARG A 1 163 ? -31.652 2.962 13.399 0.500 36.750 164 ARG AAA CA 1
ATOM 2606 C CA B ARG A 1 163 ? -31.631 2.937 13.384 0.500 36.679 164 ARG AAA CA 1
ATOM 2607 C C . ARG A 1 163 ? -30.978 3.044 14.778 1.000 37.116 164 ARG AAA C 1
ATOM 2608 O O . ARG A 1 163 ? -29.740 3.146 14.828 1.000 36.863 164 ARG AAA O 1
ATOM 2648 N N . VAL A 1 164 ? -31.772 3.020 15.848 1.000 37.538 165 VAL AAA N 1
ATOM 2649 C CA . VAL A 1 164 ? -31.265 3.159 17.243 1.000 38.089 165 VAL AAA CA 1
ATOM 2650 C C . VAL A 1 164 ? -31.539 1.868 18.029 1.000 40.884 165 VAL AAA C 1
ATOM 2651 O O . VAL A 1 164 ? -32.702 1.419 18.089 1.000 41.040 165 VAL AAA O 1
ATOM 2664 N N . GLU A 1 165 ? -30.470 1.253 18.553 1.000 43.153 166 GLU AAA N 1
ATOM 2665 C CA . GLU A 1 165 ? -30.511 0.096 19.495 1.000 46.922 166 GLU AAA CA 1
ATOM 2666 C C . GLU A 1 165 ? -30.118 0.603 20.878 1.000 44.798 166 GLU AAA C 1
ATOM 2667 O O . GLU A 1 165 ? -29.100 1.334 20.990 1.000 41.273 166 GLU AAA O 1
ATOM 2679 N N . HIS A 1 166 ? -30.945 0.273 21.853 1.000 45.095 167 HIS AAA N 1
ATOM 2680 C CA . HIS A 1 166 ? -30.805 0.608 23.282 1.000 46.040 167 HIS AAA CA 1
ATOM 2681 C C . HIS A 1 166 ? -31.437 -0.535 24.069 1.000 48.819 167 HIS AAA C 1
ATOM 2682 O O . HIS A 1 166 ? -32.367 -1.164 23.535 1.000 50.103 167 HIS AAA O 1
ATOM 2697 N N . TRP A 1 167 ? -30.961 -0.802 25.278 1.000 50.462 168 TRP AAA N 1
ATOM 2698 C CA . TRP A 1 167 ? -31.423 -1.949 26.104 1.000 54.168 168 TRP AAA CA 1
ATOM 2699 C C . TRP A 1 167 ? -32.881 -1.795 26.552 1.000 55.647 168 TRP AAA C 1
ATOM 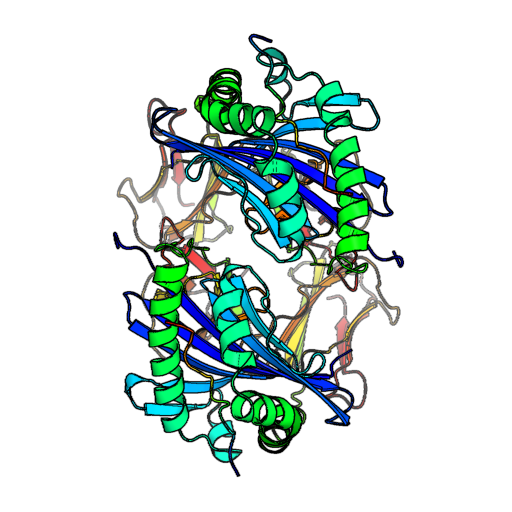2700 O O . TRP A 1 167 ? -33.470 -2.830 26.926 1.000 58.990 168 TRP AAA O 1
ATOM 2721 N N . GLY A 1 168 ? -33.429 -0.575 26.611 1.000 54.581 169 GLY AAA N 1
ATOM 2722 C CA . GLY A 1 168 ? -34.832 -0.324 27.027 1.000 55.565 169 GLY AAA CA 1
ATOM 2723 C C . GLY A 1 168 ? -35.856 -0.506 25.897 1.000 56.766 169 GLY AAA C 1
ATOM 2724 O O . GLY A 1 168 ? -37.033 -0.456 26.195 1.000 56.957 169 GLY AAA O 1
ATOM 2728 N N . LEU A 1 169 ? -35.421 -0.648 24.643 1.000 56.552 170 LEU AAA N 1
ATOM 2729 C CA . LEU A 1 169 ? -36.295 -0.875 23.453 1.000 58.963 170 LEU AAA CA 1
ATOM 2730 C C . LEU A 1 169 ? -36.455 -2.385 23.305 1.000 64.485 170 LEU AAA C 1
ATOM 2731 O O . LEU A 1 169 ? -35.407 -3.049 23.392 1.000 67.601 170 LEU AAA O 1
ATOM 2747 N N . ASP A 1 170 ? -37.671 -2.911 23.111 1.000 67.301 171 ASP AAA N 1
ATOM 2748 C CA . ASP A 1 170 ? -37.857 -4.369 22.836 1.000 73.385 171 ASP AAA CA 1
ATOM 2749 C C . ASP A 1 170 ? -37.241 -4.709 21.473 1.000 70.776 171 ASP AAA C 1
ATOM 2750 O O . ASP A 1 170 ? -36.834 -5.882 21.291 1.000 73.388 171 ASP AAA O 1
ATOM 2759 N N . GLU A 1 171 ? -37.193 -3.742 20.549 1.000 64.658 172 GLU AAA N 1
ATOM 2760 C CA . GLU A 1 171 ? -36.572 -3.947 19.221 1.000 62.551 172 GLU AAA CA 1
ATOM 2761 C C . GLU A 1 171 ? -35.916 -2.648 18.781 1.000 57.004 172 GLU AAA C 1
ATOM 2762 O O . GLU A 1 171 ? -36.240 -1.575 19.282 1.000 51.406 172 GLU AAA O 1
ATOM 2774 N N . PRO A 1 172 ? -35.009 -2.706 17.786 1.000 56.489 173 PRO AAA N 1
ATOM 2775 C CA . PRO A 1 172 ? -34.413 -1.497 17.225 1.000 54.099 173 PRO AAA CA 1
ATOM 2776 C C . PRO A 1 172 ? -35.508 -0.581 16.680 1.000 50.811 173 PRO AAA C 1
ATOM 2777 O O . PRO A 1 172 ? -36.508 -1.081 16.193 1.000 53.256 173 PRO AAA O 1
ATOM 2788 N N . LEU A 1 173 ? -35.272 0.713 16.796 1.000 46.714 174 LEU AAA N 1
ATOM 2789 C CA . LEU A 1 173 ? -36.213 1.791 16.445 1.000 45.846 174 LEU AAA CA 1
ATOM 2790 C C . LEU A 1 173 ? -35.668 2.501 15.208 1.000 44.945 174 LEU AAA C 1
ATOM 2791 O O . LEU A 1 173 ? -34.529 3.065 15.293 1.000 42.530 174 LEU AAA O 1
ATOM 2807 N N . LEU A 1 174 ? -36.424 2.504 14.097 1.000 43.564 175 LEU AAA N 1
ATOM 2808 C CA . LEU A 1 174 ? -36.062 3.331 12.920 1.000 41.525 175 LEU AAA CA 1
ATOM 2809 C C . LEU A 1 174 ? -36.912 4.591 12.912 1.000 40.677 175 LEU AAA C 1
ATOM 2810 O O . LEU A 1 174 ? -38.125 4.489 13.124 1.000 42.626 175 LEU AAA O 1
ATOM 2826 N N . LYS A 1 175 ? -36.279 5.726 12.668 1.000 38.525 176 LYS AAA N 1
ATOM 2827 C CA . LYS A 1 175 ? -36.939 7.015 12.349 1.000 38.237 176 LYS AAA CA 1
ATOM 2828 C C . LYS A 1 175 ? -36.588 7.327 10.896 1.000 36.169 176 LYS AAA C 1
ATOM 2829 O O . LYS A 1 175 ? -35.388 7.293 10.538 1.000 36.453 176 LYS AAA O 1
ATOM 2848 N N . HIS A 1 176 ? -37.613 7.621 10.102 1.000 35.524 177 HIS AAA N 1
ATOM 2849 C CA . HIS A 1 176 ? -37.567 7.646 8.627 1.000 34.641 177 HIS AAA CA 1
ATOM 2850 C C . HIS A 1 176 ? -37.390 9.079 8.165 1.000 33.201 177 HIS AAA C 1
ATOM 2851 O O . HIS A 1 176 ? -38.001 9.969 8.745 1.000 32.990 177 HIS AAA O 1
ATOM 2866 N N . TRP A 1 177 ? -36.676 9.268 7.068 1.000 33.616 178 TRP AAA N 1
ATOM 2867 C CA . TRP A 1 177 ? -36.676 10.530 6.302 1.000 33.393 178 TRP AAA CA 1
ATOM 2868 C C . TRP A 1 177 ? -36.548 10.223 4.805 1.000 35.678 178 TRP AAA C 1
ATOM 2869 O O . TRP A 1 177 ? -35.693 9.359 4.407 1.000 34.420 178 TRP AAA O 1
ATOM 2890 N N . GLU A 1 178 ? -37.303 10.939 3.968 1.000 37.202 179 GLU AAA N 1
ATOM 2891 C CA . GLU A 1 178 ? -37.090 10.920 2.504 1.000 38.645 179 GLU AAA CA 1
ATOM 2892 C C . GLU A 1 178 ? -37.521 12.272 1.977 1.000 40.972 179 GLU AAA C 1
ATOM 2893 O O . GLU A 1 178 ? -38.350 12.892 2.592 1.000 38.901 179 GLU AAA O 1
ATOM 2905 N N . PHE A 1 179 ? -37.029 12.631 0.808 1.000 45.545 180 PHE AAA N 1
ATOM 2906 C CA . PHE A 1 179 ? -37.324 13.909 0.132 1.000 48.116 180 PHE AAA CA 1
ATOM 2907 C C . PHE A 1 179 ? -38.796 13.915 -0.327 1.000 51.187 180 PHE AAA C 1
ATOM 2908 O O . PHE A 1 179 ? -39.286 12.940 -0.920 1.000 50.869 180 PHE AAA O 1
ATOM 2925 N N . ASP A 1 180 ? -39.498 14.998 0.003 1.000 54.216 181 ASP AAA N 1
ATOM 2926 C CA . ASP A 1 180 ? -40.896 15.287 -0.401 1.000 59.780 181 ASP AAA CA 1
ATOM 2927 C C . ASP A 1 180 ? -40.880 16.240 -1.612 1.000 58.255 181 ASP AAA C 1
ATOM 2928 O O . ASP A 1 180 ? -41.078 15.770 -2.722 1.000 57.096 181 ASP AAA O 1
ATOM 2937 N N . ASP B 2 2 ? -25.807 -6.250 26.567 1.000 113.459 2 ASP BBB N 1
ATOM 2938 C CA . ASP B 2 2 ? -26.949 -7.199 26.452 1.000 116.848 2 ASP BBB CA 1
ATOM 2939 C C . ASP B 2 2 ? -27.523 -7.441 27.854 1.000 117.442 2 ASP BBB C 1
ATOM 2940 O O . ASP B 2 2 ? -28.256 -6.539 28.355 1.000 115.345 2 ASP BBB O 1
ATOM 2949 N N . THR B 2 3 ? -27.096 -8.542 28.483 1.000 117.765 3 THR BBB N 1
ATOM 2950 C CA . THR B 2 3 ? -27.847 -9.315 29.507 1.000 120.619 3 THR BBB CA 1
ATOM 2951 C C . THR B 2 3 ? -27.545 -8.759 30.909 1.000 118.633 3 THR BBB C 1
ATOM 2952 O O . THR B 2 3 ? -28.506 -8.333 31.578 1.000 119.016 3 THR BBB O 1
ATOM 2963 N N . ARG B 2 4 ? -26.264 -8.749 31.311 1.000 115.916 4 ARG BBB N 1
ATOM 2964 C CA . ARG B 2 4 ? -25.734 -8.334 32.651 1.000 109.968 4 ARG BBB CA 1
ATOM 2965 C C . ARG B 2 4 ? -26.339 -7.002 33.120 1.000 100.788 4 ARG BBB C 1
ATOM 2966 O O . ARG B 2 4 ? -26.684 -6.147 32.301 1.000 94.528 4 ARG BBB O 1
ATOM 2987 N N . PRO B 2 5 ? -26.482 -6.768 34.449 1.000 94.183 5 PRO BBB N 1
ATOM 2988 C CA . PRO B 2 5 ? -27.065 -5.520 34.954 1.000 88.712 5 PRO BBB CA 1
ATOM 2989 C C . PRO B 2 5 ? -26.067 -4.352 35.017 1.000 83.147 5 PRO BBB C 1
ATOM 2990 O O . PRO B 2 5 ? -24.893 -4.627 35.028 1.000 83.765 5 PRO BBB O 1
ATOM 3001 N N . ARG B 2 6 ? -26.548 -3.098 35.080 1.000 78.210 6 ARG BBB N 1
ATOM 3002 C CA . ARG B 2 6 ? -25.726 -1.852 34.983 1.000 71.890 6 ARG BBB CA 1
ATOM 3003 C C . ARG B 2 6 ? -25.840 -0.998 36.256 1.000 68.237 6 ARG BBB C 1
ATOM 3004 O O . ARG B 2 6 ? -26.955 -0.883 36.790 1.000 66.122 6 ARG BBB O 1
ATOM 3025 N N . PHE B 2 7 ? -24.730 -0.327 36.639 1.000 64.816 7 PHE BBB N 1
ATOM 3026 C CA . PHE B 2 7 ? -24.639 0.658 37.755 1.000 61.169 7 PHE BBB CA 1
ATOM 3027 C C . PHE B 2 7 ? -23.995 1.938 37.220 1.000 55.672 7 PHE BBB C 1
ATOM 3028 O O . PHE B 2 7 ? -22.981 1.828 36.550 1.000 54.330 7 PHE BBB O 1
ATOM 3045 N N . LEU B 2 8 ? -24.554 3.106 37.519 1.000 52.203 8 LEU BBB N 1
ATOM 3046 C CA . LEU B 2 8 ? -24.149 4.365 36.878 1.000 50.343 8 LEU BBB CA 1
ATOM 3047 C C . LEU B 2 8 ? -23.913 5.416 37.945 1.000 49.252 8 LEU BBB C 1
ATOM 3048 O O . LEU B 2 8 ? -24.841 5.678 38.699 1.000 49.690 8 LEU BBB O 1
ATOM 3064 N N . GLU B 2 9 ? -22.747 6.049 37.903 1.000 49.096 9 GLU BBB N 1
ATOM 3065 C CA . GLU B 2 9 ? -22.409 7.220 38.742 1.000 48.561 9 GLU BBB CA 1
ATOM 3066 C C . GLU B 2 9 ? -22.417 8.426 37.828 1.000 46.347 9 GLU BBB C 1
ATOM 3067 O O . GLU B 2 9 ? -21.784 8.357 36.760 1.000 45.740 9 GLU BBB O 1
ATOM 3079 N N . GLN B 2 10 ? -23.100 9.492 38.222 1.000 45.286 10 GLN BBB N 1
ATOM 3080 C CA . GLN B 2 10 ? -22.857 10.807 37.591 1.000 42.844 10 GLN BBB CA 1
ATOM 3081 C C . GLN B 2 10 ? -22.389 11.800 38.646 1.000 41.086 10 GLN BBB C 1
ATOM 3082 O O . GLN B 2 10 ? -22.893 11.780 39.789 1.000 40.500 10 GLN BBB O 1
ATOM 3096 N N . VAL B 2 11 ? -21.620 12.758 38.172 1.000 39.506 11 VAL BBB N 1
ATOM 3097 C CA . VAL B 2 11 ? -21.315 13.995 38.920 1.000 40.676 11 VAL BBB CA 1
ATOM 3098 C C . VAL B 2 11 ? -21.581 15.188 38.032 1.000 38.590 11 VAL BBB C 1
ATOM 3099 O O . VAL B 2 11 ? -21.137 15.220 36.852 1.000 39.325 11 VAL BBB O 1
ATOM 3112 N N . LYS B 2 12 ? -22.201 16.181 38.628 1.000 37.844 12 LYS BBB N 1
ATOM 3113 C CA . LYS B 2 12 ? -22.402 17.429 37.896 1.000 37.344 12 LYS BBB CA 1
ATOM 3114 C C . LYS B 2 12 ? -21.859 18.551 38.751 1.000 36.858 12 LYS BBB C 1
ATOM 3115 O O . LYS B 2 12 ? -22.338 18.745 39.859 1.000 35.818 12 LYS BBB O 1
ATOM 3134 N N . HIS B 2 13 ? -20.934 19.291 38.161 1.000 34.625 13 HIS BBB N 1
ATOM 3135 C CA . HIS B 2 13 ? -20.360 20.483 38.797 1.000 36.208 13 HIS BBB CA 1
ATOM 3136 C C . HIS B 2 13 ? -21.041 21.654 38.101 1.000 34.778 13 HIS BBB C 1
ATOM 3137 O O . HIS B 2 13 ? -20.613 22.002 36.994 1.000 33.630 13 HIS BBB O 1
ATOM 3152 N N . GLU B 2 14 ? -22.030 22.269 38.731 1.000 34.962 14 GLU BBB N 1
ATOM 3153 C CA . GLU B 2 14 ? -22.835 23.287 38.034 1.000 36.228 14 GLU BBB CA 1
ATOM 3154 C C . GLU B 2 14 ? -22.481 24.692 38.488 1.000 37.822 14 GLU BBB C 1
ATOM 3155 O O . GLU B 2 14 ? -22.247 24.900 39.674 1.000 40.063 14 GLU BBB O 1
ATOM 3167 N N . CYS B 2 15 ? -22.435 25.606 37.529 1.000 37.834 15 CYS BBB N 1
ATOM 3168 C CA . CYS B 2 15 ? -22.240 27.070 37.695 1.000 39.885 15 CYS BBB CA 1
ATOM 3169 C C . CYS B 2 15 ? -23.411 27.792 36.994 1.000 40.358 15 CYS BBB C 1
ATOM 3170 O O . CYS B 2 15 ? -23.568 27.673 35.701 1.000 37.081 15 CYS BBB O 1
ATOM 3177 N N . HIS B 2 16 ? -24.170 28.527 37.807 1.000 42.914 16 HIS BBB N 1
ATOM 3178 C CA . HIS B 2 16 ? -25.380 29.311 37.436 1.000 43.491 16 HIS BBB CA 1
ATOM 3179 C C . HIS B 2 16 ? -25.022 30.796 37.547 1.000 44.970 16 HIS BBB C 1
ATOM 3180 O O . HIS B 2 16 ? -24.575 31.210 38.647 1.000 47.557 16 HIS BBB O 1
ATOM 3195 N N . PHE B 2 17 ? -25.154 31.537 36.436 1.000 44.763 17 PHE BBB N 1
ATOM 3196 C CA . PHE B 2 17 ? -24.723 32.952 36.276 1.000 46.942 17 PHE BBB CA 1
ATOM 3197 C C . PHE B 2 17 ? -25.949 33.850 36.063 1.000 51.493 17 PHE BBB C 1
ATOM 3198 O O . PHE B 2 17 ? -26.812 33.538 35.185 1.000 47.481 17 PHE BBB O 1
ATOM 3215 N N . PHE B 2 18 ? -26.024 34.922 36.864 1.000 57.197 18 PHE BBB N 1
ATOM 3216 C CA . PHE B 2 18 ? -27.109 35.930 36.837 1.000 61.744 18 PHE BBB CA 1
ATOM 3217 C C . PHE B 2 18 ? -26.446 37.295 36.632 1.000 65.690 18 PHE BBB C 1
ATOM 3218 O O . PHE B 2 18 ? -25.460 37.565 37.322 1.000 65.792 18 PHE BBB O 1
ATOM 3235 N N . ASN B 2 19 ? -26.922 38.099 35.678 1.000 67.278 19 ASN BBB N 1
ATOM 3236 C CA . ASN B 2 19 ? -26.408 39.469 35.411 1.000 70.608 19 ASN BBB CA 1
ATOM 3237 C C . ASN B 2 19 ? -24.884 39.380 35.246 1.000 70.513 19 ASN BBB C 1
ATOM 3238 O O . ASN B 2 19 ? -24.166 39.813 36.164 1.000 72.931 19 ASN BBB O 1
ATOM 3248 N N . GLY B 2 20 ? -24.406 38.812 34.134 1.000 66.059 20 GLY BBB N 1
ATOM 3249 C CA . GLY B 2 20 ? -22.979 38.498 33.939 1.000 63.548 20 GLY BBB CA 1
ATOM 3250 C C . GLY B 2 20 ? -22.528 37.439 34.938 1.000 62.301 20 GLY BBB C 1
ATOM 3251 O O . GLY B 2 20 ? -23.142 36.337 34.945 1.000 56.572 20 GLY BBB O 1
ATOM 3255 N N . THR B 2 21 ? -21.534 37.791 35.777 1.000 62.252 21 THR BBB N 1
ATOM 3256 C CA . THR B 2 21 ? -21.017 37.006 36.932 1.000 60.497 21 THR BBB CA 1
ATOM 3257 C C . THR B 2 21 ? -21.347 37.705 38.255 1.000 63.767 21 THR BBB C 1
ATOM 3258 O O . THR B 2 21 ? -20.756 37.300 39.254 1.000 64.172 21 THR BBB O 1
ATOM 3269 N N . GLU B 2 22 ? -22.229 38.718 38.255 1.000 66.707 22 GLU BBB N 1
ATOM 3270 C CA . GLU B 2 22 ? -22.634 39.500 39.462 1.000 71.509 22 GLU BBB CA 1
ATOM 3271 C C . GLU B 2 22 ? -23.175 38.537 40.530 1.000 69.818 22 GLU BBB C 1
ATOM 3272 O O . GLU B 2 22 ? -22.661 38.601 41.653 1.000 70.838 22 GLU BBB O 1
ATOM 3284 N N . ARG B 2 23 ? -24.140 37.663 40.208 1.000 65.800 23 ARG BBB N 1
ATOM 3285 C CA . ARG B 2 23 ? -24.472 36.543 41.125 1.000 66.175 23 ARG BBB CA 1
ATOM 3286 C C . ARG B 2 23 ? -24.131 35.207 40.462 1.000 59.998 23 ARG BBB C 1
ATOM 3287 O O . ARG B 2 23 ? -24.462 35.006 39.280 1.000 57.542 23 ARG BBB O 1
ATOM 3308 N N . VAL B 2 24 ? -23.456 34.345 41.220 1.000 57.339 24 VAL BBB N 1
ATOM 3309 C CA . VAL B 2 24 ? -23.089 32.969 40.800 1.000 54.284 24 VAL BBB CA 1
ATOM 3310 C C . VAL B 2 24 ? -23.585 31.997 41.856 1.000 53.601 24 VAL BBB C 1
ATOM 3311 O O . VAL B 2 24 ? -23.288 32.197 43.002 1.000 57.057 24 VAL BBB O 1
ATOM 3324 N N . ARG B 2 25 ? -24.193 30.904 41.445 1.000 52.238 25 ARG BBB N 1
ATOM 3325 C CA . ARG B 2 25 ? -24.508 29.795 42.367 1.000 52.161 25 ARG BBB CA 1
ATOM 3326 C C . ARG B 2 25 ? -23.799 28.542 41.868 1.000 47.978 25 ARG BBB C 1
ATOM 3327 O O . ARG B 2 25 ? -23.971 28.213 40.677 1.000 43.382 25 ARG BBB O 1
ATOM 3348 N N . PHE B 2 26 ? -23.016 27.909 42.744 1.000 47.529 26 PHE BBB N 1
ATOM 3349 C CA . PHE B 2 26 ? -22.231 26.684 42.478 1.000 45.622 26 PHE BBB CA 1
ATOM 3350 C C . PHE B 2 26 ? -22.951 25.515 43.152 1.000 46.254 26 PHE BBB C 1
ATOM 3351 O O . PHE B 2 26 ? -23.313 25.646 44.277 1.000 46.404 26 PHE BBB O 1
ATOM 3368 N N . LEU B 2 27 ? -23.194 24.425 42.431 1.000 47.428 27 LEU BBB N 1
ATOM 3369 C CA . LEU B 2 27 ? -23.786 23.178 42.988 1.000 49.131 27 LEU BBB CA 1
ATOM 3370 C C . LEU B 2 27 ? -22.891 22.035 42.548 1.000 48.492 27 LEU BBB C 1
ATOM 3371 O O . LEU B 2 27 ? -22.785 21.842 41.289 1.000 51.042 27 LEU BBB O 1
ATOM 3387 N N . ASP B 2 28 ? -22.396 21.250 43.497 1.000 46.392 28 ASP BBB N 1
ATOM 3388 C CA . ASP B 2 28 ? -21.686 19.981 43.233 1.000 44.592 28 ASP BBB CA 1
ATOM 3389 C C . ASP B 2 28 ? -22.693 18.882 43.454 1.000 44.108 28 ASP BBB C 1
ATOM 3390 O O . ASP B 2 28 ? -23.162 18.774 44.594 1.000 48.167 28 ASP BBB O 1
ATOM 3399 N N . ARG B 2 29 ? -23.024 18.110 42.423 1.000 42.034 29 ARG BBB N 1
ATOM 3400 C CA . ARG B 2 29 ? -24.176 17.179 42.516 1.000 42.239 29 ARG BBB CA 1
ATOM 3401 C C . ARG B 2 29 ? -23.665 15.783 42.216 1.000 41.311 29 ARG BBB C 1
ATOM 3402 O O . ARG B 2 29 ? -22.914 15.674 41.307 1.000 39.961 29 ARG BBB O 1
ATOM 3423 N N . TYR B 2 30 ? -24.062 14.794 42.999 1.000 43.438 30 TYR BBB N 1
ATOM 3424 C CA . TYR B 2 30 ? -23.666 13.367 42.889 1.000 45.087 30 TYR BBB CA 1
ATOM 3425 C C . TYR B 2 30 ? -24.918 12.493 42.709 1.000 46.263 30 TYR BBB C 1
ATOM 3426 O O . TYR B 2 30 ? -25.939 12.679 43.443 1.000 47.167 30 TYR BBB O 1
ATOM 3444 N N . PHE B 2 31 ? -24.866 11.564 41.747 1.000 44.888 31 PHE BBB N 1
ATOM 3445 C CA . PHE B 2 31 ? -26.049 10.767 41.318 1.000 46.220 31 PHE BBB CA 1
ATOM 3446 C C . PHE B 2 31 ? -25.626 9.298 41.194 1.000 46.879 31 PHE BBB C 1
ATOM 3447 O O . PHE B 2 31 ? -24.507 9.017 40.741 1.000 45.341 31 PHE BBB O 1
ATOM 3464 N N . TYR B 2 32 ? -26.482 8.407 41.647 1.000 48.986 32 TYR BBB N 1
ATOM 3465 C CA . TYR B 2 32 ? -26.365 6.937 41.485 1.000 52.560 32 TYR BBB CA 1
ATOM 3466 C C . TYR B 2 32 ? -27.575 6.507 40.646 1.000 53.673 32 TYR BBB C 1
ATOM 3467 O O . TYR B 2 32 ? -28.688 6.643 41.156 1.000 53.231 32 TYR BBB O 1
ATOM 3485 N N . HIS B 2 33 ? -27.376 6.183 39.361 1.000 56.018 33 HIS BBB N 1
ATOM 3486 C CA . HIS B 2 33 ? -28.469 6.111 38.342 1.000 57.267 33 HIS BBB CA 1
ATOM 3487 C C . HIS B 2 33 ? -28.892 7.546 38.029 1.000 55.963 33 HIS BBB C 1
ATOM 3488 O O . HIS B 2 33 ? -28.024 8.319 37.558 1.000 57.226 33 HIS BBB O 1
ATOM 3503 N N . GLN B 2 34 ? -30.121 7.920 38.357 1.000 55.560 34 GLN BBB N 1
ATOM 3504 C CA . GLN B 2 34 ? -30.615 9.310 38.201 1.000 54.244 34 GLN BBB CA 1
ATOM 3505 C C . GLN B 2 34 ? -30.962 9.856 39.594 1.000 55.268 34 GLN BBB C 1
ATOM 3506 O O . GLN B 2 34 ? -31.499 10.988 39.681 1.000 54.268 34 GLN BBB O 1
ATOM 3520 N N . GLU B 2 35 ? -30.634 9.106 40.652 1.000 55.803 35 GLU BBB N 1
ATOM 3521 C CA . GLU B 2 35 ? -30.966 9.519 42.028 1.000 57.223 35 GLU BBB CA 1
ATOM 3522 C C . GLU B 2 35 ? -29.819 10.391 42.584 1.000 53.447 35 GLU BBB C 1
ATOM 3523 O O . GLU B 2 35 ? -28.696 9.881 42.817 1.000 52.857 35 GLU BBB O 1
ATOM 3535 N N . GLU B 2 36 ? -30.094 11.689 42.741 1.000 49.992 36 GLU BBB N 1
ATOM 3536 C CA . GLU B 2 36 ? -29.224 12.643 43.436 1.000 50.195 36 GLU BBB CA 1
ATOM 3537 C C . GLU B 2 36 ? -29.145 12.257 44.932 1.000 52.087 36 GLU BBB C 1
ATOM 3538 O O . GLU B 2 36 ? -30.195 12.252 45.580 1.000 52.066 36 GLU BBB O 1
ATOM 3550 N N . TYR B 2 37 ? -27.957 11.952 45.443 1.000 50.997 37 TYR BBB N 1
ATOM 3551 C CA . TYR B 2 37 ? -27.810 11.390 46.809 1.000 54.051 37 TYR BBB CA 1
ATOM 3552 C C . TYR B 2 37 ? -27.029 12.332 47.731 1.000 54.159 37 TYR BBB C 1
ATOM 3553 O O . TYR B 2 37 ? -27.280 12.295 48.931 1.000 55.011 37 TYR BBB O 1
ATOM 3571 N N . VAL B 2 38 ? -26.160 13.182 47.203 1.000 52.858 38 VAL BBB N 1
ATOM 3572 C CA . VAL B 2 38 ? -25.527 14.244 48.030 1.000 53.484 38 VAL BBB CA 1
ATOM 3573 C C . VAL B 2 38 ? -25.199 15.417 47.106 1.000 52.048 38 VAL BBB C 1
ATOM 3574 O O . VAL B 2 38 ? -24.826 15.161 45.931 1.000 48.115 38 VAL BBB O 1
ATOM 3587 N N . ARG B 2 39 ? -25.257 16.635 47.649 1.000 53.859 39 ARG BBB N 1
ATOM 3588 C CA . ARG B 2 39 ? -24.796 17.847 46.936 1.000 53.508 39 ARG BBB CA 1
ATOM 3589 C C . ARG B 2 39 ? -24.227 18.905 47.879 1.000 52.854 39 ARG BBB C 1
ATOM 3590 O O . ARG B 2 39 ? -24.607 18.929 49.047 1.000 54.853 39 ARG BBB O 1
ATOM 3611 N N . PHE B 2 40 ? -23.348 19.744 47.320 1.000 51.238 40 PHE BBB N 1
ATOM 3612 C CA . PHE B 2 40 ? -22.879 21.045 47.870 1.000 52.039 40 PHE BBB CA 1
ATOM 3613 C C . PHE B 2 40 ? -23.541 22.183 47.088 1.000 51.289 40 PHE BBB C 1
ATOM 3614 O O . PHE B 2 40 ? -23.377 22.288 45.850 1.000 48.010 40 PHE BBB O 1
ATOM 3631 N N . ASP B 2 41 ? -24.209 23.062 47.818 1.000 52.663 41 ASP BBB N 1
ATOM 3632 C CA . ASP B 2 41 ? -24.867 24.273 47.287 1.000 53.383 41 ASP BBB CA 1
ATOM 3633 C C . ASP B 2 41 ? -24.138 25.488 47.877 1.000 55.975 41 ASP BBB C 1
ATOM 3634 O O . ASP B 2 41 ? -24.095 25.616 49.121 1.000 59.521 41 ASP BBB O 1
ATOM 3643 N N . SER B 2 42 ? -23.482 26.303 47.033 1.000 55.393 42 SER BBB N 1
ATOM 3644 C CA . SER B 2 42 ? -22.813 27.570 47.447 1.000 56.952 42 SER BBB CA 1
ATOM 3645 C C . SER B 2 42 ? -23.754 28.406 48.331 1.000 60.122 42 SER BBB C 1
ATOM 3646 O O . SER B 2 42 ? -23.234 29.079 49.218 1.000 59.459 42 SER BBB O 1
ATOM 3654 N N . ASP B 2 43 ? -25.083 28.374 48.115 1.000 61.236 43 ASP BBB N 1
ATOM 3655 C CA . ASP B 2 43 ? -26.025 29.186 48.940 1.000 65.757 43 ASP BBB CA 1
ATOM 3656 C C . ASP B 2 43 ? -26.135 28.566 50.332 1.000 67.155 43 ASP BBB C 1
ATOM 3657 O O . ASP B 2 43 ? -26.616 29.269 51.204 1.000 69.394 43 ASP BBB O 1
ATOM 3666 N N . VAL B 2 44 ? -25.643 27.341 50.542 1.000 65.098 44 VAL BBB N 1
ATOM 3667 C CA . VAL B 2 44 ? -25.771 26.621 51.840 1.000 67.163 44 VAL BBB CA 1
ATOM 3668 C C . VAL B 2 44 ? -24.407 26.507 52.512 1.000 66.566 44 VAL BBB C 1
ATOM 3669 O O . VAL B 2 44 ? -24.382 26.519 53.734 1.000 69.583 44 VAL BBB O 1
ATOM 3682 N N . GLY B 2 45 ? -23.330 26.304 51.764 1.000 62.727 45 GLY BBB N 1
ATOM 3683 C CA . GLY B 2 45 ? -21.967 26.398 52.302 1.000 62.231 45 GLY BBB CA 1
ATOM 3684 C C . GLY B 2 45 ? -21.434 25.084 52.851 1.000 61.576 45 GLY BBB C 1
ATOM 3685 O O . GLY B 2 45 ? -20.289 25.090 53.387 1.000 62.135 45 GLY BBB O 1
ATOM 3689 N N . GLU B 2 46 ? -22.173 23.981 52.728 1.000 59.973 46 GLU BBB N 1
ATOM 3690 C CA . GLU B 2 46 ? -21.723 22.620 53.147 1.000 59.962 46 GLU BBB CA 1
ATOM 3691 C C . GLU B 2 46 ? -22.489 21.587 52.313 1.000 58.317 46 GLU BBB C 1
ATOM 3692 O O . GLU B 2 46 ? -23.479 21.962 51.697 1.000 56.614 46 GLU BBB O 1
ATOM 3704 N N . TYR B 2 47 ? -22.055 20.334 52.370 1.000 58.811 47 TYR BBB N 1
ATOM 3705 C CA . TYR B 2 47 ? -22.725 19.153 51.794 1.000 58.493 47 TYR BBB CA 1
ATOM 3706 C C . TYR B 2 47 ? -23.953 18.778 52.617 1.000 60.635 47 TYR BBB C 1
ATOM 3707 O O . TYR B 2 47 ? -23.841 18.747 53.839 1.000 62.824 47 TYR BBB O 1
ATOM 3725 N N . ARG B 2 48 ? -25.022 18.372 51.929 1.000 59.260 48 ARG BBB N 1
ATOM 3726 C CA . ARG B 2 48 ? -26.241 17.796 52.516 1.000 62.692 48 ARG BBB CA 1
ATOM 3727 C C . ARG B 2 48 ? -26.555 16.490 51.778 1.000 60.781 48 ARG BBB C 1
ATOM 3728 O O . ARG B 2 48 ? -26.489 16.488 50.575 1.000 59.364 48 ARG BBB O 1
ATOM 3749 N N . ALA B 2 49 ? -26.898 15.423 52.487 1.000 62.008 49 ALA BBB N 1
ATOM 3750 C CA . ALA B 2 49 ? -27.497 14.197 51.939 1.000 61.502 49 ALA BBB CA 1
ATOM 3751 C C . ALA B 2 49 ? -28.856 14.593 51.378 1.000 61.966 49 ALA BBB C 1
ATOM 3752 O O . ALA B 2 49 ? -29.608 15.290 52.076 1.000 63.975 49 ALA BBB O 1
ATOM 3759 N N . VAL B 2 50 ? -29.109 14.236 50.126 1.000 59.108 50 VAL BBB N 1
ATOM 3760 C CA . VAL B 2 50 ? -30.454 14.358 49.506 1.000 59.109 50 VAL BBB CA 1
ATOM 3761 C C . VAL B 2 50 ? -31.229 13.079 49.829 1.000 61.889 50 VAL BBB C 1
ATOM 3762 O O . VAL B 2 50 ? -32.432 13.204 50.123 1.000 63.161 50 VAL BBB O 1
ATOM 3775 N N . THR B 2 51 ? -30.544 11.920 49.791 1.000 62.611 51 THR BBB N 1
ATOM 3776 C CA . THR B 2 51 ? -31.077 10.564 50.147 1.000 66.433 51 THR BBB CA 1
ATOM 3777 C C . THR B 2 51 ? -30.241 9.884 51.250 1.000 69.977 51 THR BBB C 1
ATOM 3778 O O . THR B 2 51 ? -29.087 10.259 51.462 1.000 69.368 51 THR BBB O 1
ATOM 3789 N N . GLU B 2 52 ? -30.849 8.908 51.917 1.000 75.551 52 GLU BBB N 1
ATOM 3790 C CA . GLU B 2 52 ? -30.229 7.920 52.836 1.000 79.350 52 GLU BBB CA 1
ATOM 3791 C C . GLU B 2 52 ? -28.817 7.582 52.383 1.000 77.119 52 GLU BBB C 1
ATOM 3792 O O . GLU B 2 52 ? -27.940 7.731 53.168 1.000 77.667 52 GLU BBB O 1
ATOM 3804 N N . LEU B 2 53 ? -28.629 7.186 51.129 1.000 77.797 53 LEU BBB N 1
ATOM 3805 C CA . LEU B 2 53 ? -27.306 6.778 50.572 1.000 76.564 53 LEU BBB CA 1
ATOM 3806 C C . LEU B 2 53 ? -26.248 7.896 50.686 1.000 73.146 53 LEU BBB C 1
ATOM 3807 O O . LEU B 2 53 ? -25.064 7.552 50.597 1.000 69.239 53 LEU BBB O 1
ATOM 3823 N N . GLY B 2 54 ? -26.625 9.178 50.796 1.000 70.635 54 GLY BBB N 1
ATOM 3824 C CA . GLY B 2 54 ? -25.663 10.302 50.822 1.000 66.684 54 GLY BBB CA 1
ATOM 3825 C C . GLY B 2 54 ? -25.182 10.699 52.216 1.000 69.100 54 GLY BBB C 1
ATOM 3826 O O . GLY B 2 54 ? -24.351 11.610 52.288 1.000 66.631 54 GLY BBB O 1
ATOM 3830 N N . ARG B 2 55 ? -25.699 10.120 53.303 1.000 71.020 55 ARG BBB N 1
ATOM 3831 C CA . ARG B 2 55 ? -25.365 10.667 54.643 1.000 73.805 55 ARG BBB CA 1
ATOM 3832 C C . ARG B 2 55 ? -23.883 10.391 54.896 1.000 71.557 55 ARG BBB C 1
ATOM 3833 O O . ARG B 2 55 ? -23.187 11.336 55.252 1.000 70.276 55 ARG BBB O 1
ATOM 3854 N N . PRO B 2 56 ? -23.353 9.156 54.649 1.000 71.350 56 PRO BBB N 1
ATOM 3855 C CA . PRO B 2 56 ? -21.921 8.873 54.828 1.000 70.136 56 PRO BBB CA 1
ATOM 3856 C C . PRO B 2 56 ? -21.056 9.958 54.177 1.000 66.267 56 PRO BBB C 1
ATOM 3857 O O . PRO B 2 56 ? -20.183 10.461 54.830 1.000 65.471 56 PRO BBB O 1
ATOM 3868 N N . ASP B 2 57 ? -21.325 10.335 52.928 1.000 63.115 57 ASP BBB N 1
ATOM 3869 C CA . ASP B 2 57 ? -20.415 11.277 52.200 1.000 61.301 57 ASP BBB CA 1
ATOM 3870 C C . ASP B 2 57 ? -20.634 12.682 52.789 1.000 60.981 57 ASP BBB C 1
ATOM 3871 O O . ASP B 2 57 ? -19.640 13.366 53.059 1.000 58.019 57 ASP BBB O 1
ATOM 3880 N N . ALA B 2 58 ? -21.878 13.079 53.097 1.000 61.568 58 ALA BBB N 1
ATOM 3881 C CA . ALA B 2 58 ? -22.103 14.395 53.740 1.000 64.752 58 ALA BBB CA 1
ATOM 3882 C C . ALA B 2 58 ? -21.297 14.461 55.068 1.000 69.231 58 ALA BBB C 1
ATOM 3883 O O . ALA B 2 58 ? -20.669 15.525 55.288 1.000 69.925 58 ALA BBB O 1
ATOM 3890 N N . GLU B 2 59 ? -21.205 13.377 55.856 1.000 71.600 59 GLU BBB N 1
ATOM 3891 C CA . GLU B 2 59 ? -20.473 13.440 57.165 1.000 79.702 59 GLU BBB CA 1
ATOM 3892 C C . GLU B 2 59 ? -18.961 13.383 56.945 1.000 76.811 59 GLU BBB C 1
ATOM 3893 O O . GLU B 2 59 ? -18.230 14.052 57.691 1.000 81.105 59 GLU BBB O 1
ATOM 3905 N N . TYR B 2 60 ? -18.502 12.607 55.982 1.000 72.374 60 TYR BBB N 1
ATOM 3906 C CA . TYR B 2 60 ? -17.060 12.464 55.715 1.000 69.948 60 TYR BBB CA 1
ATOM 3907 C C . TYR B 2 60 ? -16.515 13.783 55.139 1.000 67.671 60 TYR BBB C 1
ATOM 3908 O O . TYR B 2 60 ? -15.461 14.243 55.635 1.000 70.341 60 TYR BBB O 1
ATOM 3926 N N . TRP B 2 61 ? -17.260 14.450 54.263 1.000 63.664 61 TRP BBB N 1
ATOM 3927 C CA . TRP B 2 61 ? -16.804 15.646 53.506 1.000 62.615 61 TRP BBB CA 1
ATOM 3928 C C . TRP B 2 61 ? -16.975 16.929 54.334 1.000 62.630 61 TRP BBB C 1
ATOM 3929 O O . TRP B 2 61 ? -16.116 17.834 54.264 1.000 62.385 61 TRP BBB O 1
ATOM 3950 N N . ASN B 2 62 ? -18.057 17.079 55.078 1.000 63.841 62 ASN BBB N 1
ATOM 3951 C CA . ASN B 2 62 ? -18.212 18.329 55.871 1.000 65.976 62 ASN BBB CA 1
ATOM 3952 C C . ASN B 2 62 ? -17.189 18.402 57.029 1.000 68.422 62 ASN BBB C 1
ATOM 3953 O O . ASN B 2 62 ? -16.906 19.526 57.502 1.000 69.229 62 ASN BBB O 1
ATOM 3964 N N . SER B 2 63 ? -16.647 17.266 57.471 1.000 68.177 63 SER BBB N 1
ATOM 3965 C CA . SER B 2 63 ? -15.596 17.207 58.510 1.000 70.297 63 SER BBB CA 1
ATOM 3966 C C . SER B 2 63 ? -14.248 17.667 57.908 1.000 68.309 63 SER BBB C 1
ATOM 3967 O O . SER B 2 63 ? -13.315 17.893 58.646 1.000 68.766 63 SER BBB O 1
ATOM 3975 N N . GLN B 2 64 ? -14.142 17.845 56.591 1.000 65.836 64 GLN BBB N 1
ATOM 3976 C CA . GLN B 2 64 ? -12.863 18.234 55.957 1.000 64.098 64 GLN BBB CA 1
ATOM 3977 C C . GLN B 2 64 ? -12.847 19.759 55.766 1.000 64.795 64 GLN BBB C 1
ATOM 3978 O O . GLN B 2 64 ? -13.263 20.249 54.729 1.000 63.115 64 GLN BBB O 1
ATOM 3992 N N . LYS B 2 65 ? -12.361 20.479 56.769 1.000 66.970 65 LYS BBB N 1
ATOM 3993 C CA . LYS B 2 65 ? -12.219 21.962 56.816 1.000 68.248 65 LYS BBB CA 1
ATOM 3994 C C . LYS B 2 65 ? -11.608 22.491 55.507 1.000 66.054 65 LYS BBB C 1
ATOM 3995 O O . LYS B 2 65 ? -12.029 23.577 55.053 1.000 65.735 65 LYS BBB O 1
ATOM 4014 N N . ASP B 2 66 ? -10.606 21.793 54.959 1.000 64.067 66 ASP BBB N 1
ATOM 4015 C CA . ASP B 2 66 ? -9.879 22.247 53.754 1.000 62.307 66 ASP BBB CA 1
ATOM 4016 C C . ASP B 2 66 ? -10.784 22.049 52.526 1.000 59.396 66 ASP BBB C 1
ATOM 4017 O O . ASP B 2 66 ? -10.850 22.971 51.692 1.000 58.263 66 ASP BBB O 1
ATOM 4026 N N . LEU B 2 67 ? -11.474 20.902 52.432 1.000 58.043 67 LEU BBB N 1
ATOM 4027 C CA . LEU B 2 67 ? -12.418 20.627 51.327 1.000 54.383 67 LEU BBB CA 1
ATOM 4028 C C . LEU B 2 67 ? -13.501 21.704 51.340 1.000 56.261 67 LEU BBB C 1
ATOM 4029 O O . LEU B 2 67 ? -13.861 22.216 50.247 1.000 56.706 67 LEU BBB O 1
ATOM 4045 N N . LEU B 2 68 ? -14.077 21.979 52.501 1.000 57.350 68 LEU BBB N 1
ATOM 4046 C CA . LEU B 2 68 ? -15.200 22.943 52.649 1.000 59.570 68 LEU BBB CA 1
ATOM 4047 C C . LEU B 2 68 ? -14.750 24.353 52.236 1.000 60.314 68 LEU BBB C 1
ATOM 4048 O O . LEU B 2 68 ? -15.484 25.037 51.502 1.000 59.707 68 LEU BBB O 1
ATOM 4064 N N . GLU B 2 69 ? -13.596 24.796 52.717 1.000 62.638 69 GLU BBB N 1
ATOM 4065 C CA . GLU B 2 69 ? -13.025 26.116 52.355 1.000 64.159 69 GLU BBB CA 1
ATOM 4066 C C . GLU B 2 69 ? -12.881 26.190 50.831 1.000 60.612 69 GLU BBB C 1
ATOM 4067 O O . GLU B 2 69 ? -13.233 27.240 50.281 1.000 61.470 69 GLU BBB O 1
ATOM 4079 N N . GLN B 2 70 ? -12.401 25.115 50.192 1.000 58.254 70 GLN BBB N 1
ATOM 4080 C CA . GLN B 2 70 ? -12.148 25.052 48.719 1.000 56.795 70 GLN BBB CA 1
ATOM 4081 C C . GLN B 2 70 ? -13.509 25.160 48.010 1.000 54.867 70 GLN BBB C 1
ATOM 4082 O O . GLN B 2 70 ? -13.654 26.069 47.148 1.000 52.640 70 GLN BBB O 1
ATOM 4096 N N . LYS B 2 71 ? -14.512 24.351 48.425 1.000 54.283 71 LYS BBB N 1
ATOM 4097 C CA . LYS B 2 71 ? -15.860 24.322 47.794 1.000 53.380 71 LYS BBB CA 1
ATOM 4098 C C . LYS B 2 71 ? -16.530 25.693 47.947 1.000 55.039 71 LYS BBB C 1
ATOM 4099 O O . LYS B 2 71 ? -17.209 26.103 47.016 1.000 54.355 71 LYS BBB O 1
ATOM 4118 N N . ARG B 2 72 ? -16.295 26.393 49.054 1.000 58.041 72 ARG BBB N 1
ATOM 4119 C CA . ARG B 2 72 ? -16.904 27.718 49.327 1.000 60.512 72 ARG BBB CA 1
ATOM 4120 C C . ARG B 2 72 ? -16.266 28.814 48.475 1.000 59.752 72 ARG BBB C 1
ATOM 4121 O O . ARG B 2 72 ? -16.915 29.865 48.337 1.000 60.96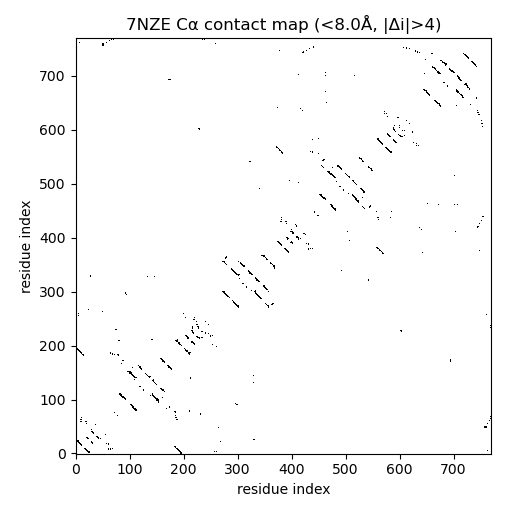5 72 ARG BBB O 1
ATOM 4142 N N . ALA B 2 73 ? -15.024 28.623 47.995 1.000 58.228 73 ALA BBB N 1
ATOM 4143 C CA . ALA B 2 73 ? -14.353 29.570 47.069 1.000 57.212 73 ALA BBB CA 1
ATOM 4144 C C . ALA B 2 73 ? -14.627 29.220 45.578 1.000 53.543 73 ALA BBB C 1
ATOM 4145 O O . ALA B 2 73 ? -14.226 30.025 44.706 1.000 53.489 73 ALA BBB O 1
ATOM 4152 N N . ALA B 2 74 ? -15.322 28.120 45.258 1.000 50.758 74 ALA BBB N 1
ATOM 4153 C CA . ALA B 2 74 ? -15.540 27.657 43.853 1.000 48.600 74 ALA BBB CA 1
ATOM 4154 C C . ALA B 2 74 ? -16.278 28.700 42.984 1.000 48.354 74 ALA BBB C 1
ATOM 4155 O O . ALA B 2 74 ? -15.916 28.830 41.823 1.000 46.191 74 ALA BBB O 1
ATOM 4162 N N . VAL B 2 75 ? -17.271 29.436 43.493 1.000 50.013 75 VAL BBB N 1
ATOM 4163 C CA . VAL B 2 75 ? -17.931 30.539 42.727 1.000 49.844 75 VAL BBB CA 1
ATOM 4164 C C . VAL B 2 75 ? -16.852 31.434 42.090 1.000 51.406 75 VAL BBB C 1
ATOM 4165 O O . VAL B 2 75 ? -17.140 32.006 40.987 1.000 49.261 75 VAL BBB O 1
ATOM 4178 N N . ASP B 2 76 ? -15.680 31.565 42.747 1.000 51.996 76 ASP BBB N 1
ATOM 4179 C CA . ASP B 2 76 ? -14.549 32.424 42.288 1.000 54.205 76 ASP BBB CA 1
ATOM 4180 C C . ASP B 2 76 ? -13.546 31.604 41.455 1.000 51.693 76 ASP BBB C 1
ATOM 4181 O O . ASP B 2 76 ? -13.494 31.799 40.188 1.000 52.505 76 ASP BBB O 1
ATOM 4190 N N . THR B 2 77 ? -12.902 30.610 42.050 1.000 49.338 77 THR BBB N 1
ATOM 4191 C CA . THR B 2 77 ? -11.755 29.892 41.430 1.000 47.560 77 THR BBB CA 1
ATOM 4192 C C . THR B 2 77 ? -12.231 29.033 40.254 1.000 43.733 77 THR BBB C 1
ATOM 4193 O O . THR B 2 77 ? -11.394 28.559 39.509 1.000 42.598 77 THR BBB O 1
ATOM 4204 N N . TYR B 2 78 ? -13.505 28.707 40.223 1.000 42.777 78 TYR BBB N 1
ATOM 4205 C CA . TYR B 2 78 ? -14.077 27.724 39.285 1.000 41.615 78 TYR BBB CA 1
ATOM 4206 C C . TYR B 2 78 ? -15.103 28.428 38.376 1.000 42.064 78 TYR BBB C 1
ATOM 4207 O O . TYR B 2 78 ? -14.866 28.487 37.145 1.000 43.322 78 TYR BBB O 1
ATOM 4225 N N . CYS B 2 79 ? -16.211 28.923 38.922 1.000 43.239 79 CYS BBB N 1
ATOM 4226 C CA . CYS B 2 79 ? -17.371 29.404 38.126 1.000 42.840 79 CYS BBB CA 1
ATOM 4227 C C . CYS B 2 79 ? -16.974 30.680 37.379 1.000 43.836 79 CYS BBB C 1
ATOM 4228 O O . CYS B 2 79 ? -16.931 30.639 36.133 1.000 41.897 79 CYS BBB O 1
ATOM 4235 N N . ARG B 2 80 ? -16.657 31.748 38.092 1.000 44.978 80 ARG BBB N 1
ATOM 4236 C CA . ARG B 2 80 ? -16.243 33.024 37.482 1.000 46.827 80 ARG BBB CA 1
ATOM 4237 C C . ARG B 2 80 ? -15.009 32.802 36.596 1.000 46.153 80 ARG BBB C 1
ATOM 4238 O O . ARG B 2 80 ? -14.933 33.380 35.520 1.000 45.987 80 ARG BBB O 1
ATOM 4259 N N . HIS B 2 81 ? -14.018 32.063 37.080 1.000 45.631 81 HIS BBB N 1
ATOM 4260 C CA . HIS B 2 81 ? -12.800 31.714 36.309 1.000 44.191 81 HIS BBB CA 1
ATOM 4261 C C . HIS B 2 81 ? -13.206 31.162 34.932 1.000 41.571 81 HIS BBB C 1
ATOM 4262 O O . HIS B 2 81 ? -12.826 31.783 33.935 1.000 43.573 81 HIS BBB O 1
ATOM 4277 N N . ASN B 2 82 ? -13.911 30.044 34.868 1.000 39.688 82 ASN BBB N 1
ATOM 4278 C CA . ASN B 2 82 ? -14.260 29.320 33.606 1.000 38.623 82 ASN BBB CA 1
ATOM 4279 C C . ASN B 2 82 ? -15.180 30.142 32.687 1.000 40.229 82 ASN BBB C 1
ATOM 4280 O O . ASN B 2 82 ? -15.068 29.999 31.418 1.000 40.733 82 ASN BBB O 1
ATOM 4291 N N . TYR B 2 83 ? -16.107 30.912 33.265 1.000 41.684 83 TYR BBB N 1
ATOM 4292 C CA . TYR B 2 83 ? -16.942 31.886 32.534 1.000 41.400 83 TYR BBB CA 1
ATOM 4293 C C . TYR B 2 83 ? -15.991 32.834 31.832 1.000 43.188 83 TYR BBB C 1
ATOM 4294 O O . TYR B 2 83 ? -16.153 33.036 30.637 1.000 42.386 83 TYR BBB O 1
ATOM 4312 N N . GLY B 2 84 ? -15.015 33.359 32.563 1.000 44.453 84 GLY BBB N 1
ATOM 4313 C CA . GLY B 2 84 ? -13.978 34.249 32.016 1.000 46.159 84 GLY BBB CA 1
ATOM 4314 C C . GLY B 2 84 ? -13.251 33.615 30.839 1.000 45.830 84 GLY BBB C 1
ATOM 4315 O O . GLY B 2 84 ? -13.163 34.285 29.814 1.000 48.758 84 GLY BBB O 1
ATOM 4319 N N . VAL B 2 85 ? -12.756 32.373 30.979 1.000 42.859 85 VAL BBB N 1
ATOM 4320 C CA . VAL B 2 85 ? -12.059 31.576 29.923 1.000 41.161 85 VAL BBB CA 1
ATOM 4321 C C . VAL B 2 85 ? -12.945 31.444 28.660 1.000 39.866 85 VAL BBB C 1
ATOM 4322 O O . VAL B 2 85 ? -12.415 31.576 27.553 1.000 37.796 85 VAL BBB O 1
ATOM 4335 N N . GLY B 2 86 ? -14.218 31.120 28.819 1.000 39.204 86 GLY BBB N 1
ATOM 4336 C CA . GLY B 2 86 ? -15.086 30.767 27.673 1.000 39.538 86 GLY BBB CA 1
ATOM 4337 C C . GLY B 2 86 ? -15.828 31.947 27.033 1.000 40.173 86 GLY BBB C 1
ATOM 4338 O O . GLY B 2 86 ? -16.526 31.721 26.026 1.000 41.031 86 GLY BBB O 1
ATOM 4342 N N . GLU B 2 87 ? -15.816 33.109 27.670 1.000 41.253 87 GLU BBB N 1
ATOM 4343 C CA . GLU B 2 87 ? -16.708 34.254 27.434 1.000 43.682 87 GLU BBB CA 1
ATOM 4344 C C . GLU B 2 87 ? -16.676 34.653 25.949 1.000 43.655 87 GLU BBB C 1
ATOM 4345 O O . GLU B 2 87 ? -17.727 34.819 25.387 1.000 40.721 87 GLU BBB O 1
ATOM 4357 N N . SER B 2 88 ? -15.511 34.763 25.336 1.000 43.770 88 SER BBB N 1
ATOM 4358 C CA . SER B 2 88 ? -15.342 35.314 23.981 1.000 45.837 88 SER BBB CA 1
ATOM 4359 C C . SER B 2 88 ? -15.991 34.375 22.956 1.000 45.231 88 SER BBB C 1
ATOM 4360 O O . SER B 2 88 ? -16.541 34.932 21.967 1.000 48.327 88 SER BBB O 1
ATOM 4368 N N . PHE B 2 89 ? -16.102 33.056 23.225 1.000 42.270 89 PHE BBB N 1
ATOM 4369 C CA . PHE B 2 89 ? -16.585 32.083 22.207 1.000 40.077 89 PHE BBB CA 1
ATOM 4370 C C . PHE B 2 89 ? -17.896 31.392 22.604 1.000 37.810 89 PHE BBB C 1
ATOM 4371 O O . PHE B 2 89 ? -18.352 30.495 21.881 1.000 36.095 89 PHE BBB O 1
ATOM 4388 N N . THR B 2 90 ? -18.503 31.764 23.724 1.000 38.169 90 THR BBB N 1
ATOM 4389 C CA . THR B 2 90 ? -19.752 31.127 24.238 1.000 36.720 90 THR BBB CA 1
ATOM 4390 C C . THR B 2 90 ? -20.778 32.243 24.425 1.000 37.699 90 THR BBB C 1
ATOM 4391 O O . THR B 2 90 ? -21.619 32.464 23.541 1.000 37.512 90 THR BBB O 1
ATOM 4402 N N . VAL B 2 91 ? -20.574 33.026 25.467 1.000 39.198 91 VAL BBB N 1
ATOM 4403 C CA . VAL B 2 91 ? -21.414 34.178 25.878 1.000 41.151 91 VAL BBB CA 1
ATOM 4404 C C . VAL B 2 91 ? -21.491 35.125 24.691 1.000 42.310 91 VAL BBB C 1
ATOM 4405 O O . VAL B 2 91 ? -22.590 35.585 24.391 1.000 41.190 91 VAL BBB O 1
ATOM 4418 N N . GLN B 2 92 ? -20.364 35.443 24.073 1.000 42.373 92 GLN BBB N 1
ATOM 4419 C CA . GLN B 2 92 ? -20.346 36.476 23.004 1.000 45.048 92 GLN BBB CA 1
ATOM 4420 C C . GLN B 2 92 ? -20.416 35.816 21.614 1.000 41.449 92 GLN BBB C 1
ATOM 4421 O O . GLN B 2 92 ? -20.211 36.534 20.653 1.000 43.838 92 GLN BBB O 1
ATOM 4435 N N . ARG B 2 93 ? -20.665 34.511 21.506 1.000 37.992 93 ARG BBB N 1
ATOM 4436 C CA . ARG B 2 93 ? -20.720 33.813 20.197 1.000 38.253 93 ARG BBB CA 1
ATOM 4437 C C . ARG B 2 93 ? -21.891 34.381 19.379 1.000 37.944 93 ARG BBB C 1
ATOM 4438 O O . ARG B 2 93 ? -23.005 34.404 19.902 1.000 35.794 93 ARG BBB O 1
ATOM 4459 N N . ARG B 2 94 ? -21.631 34.887 18.168 1.000 39.484 94 ARG BBB N 1
ATOM 4460 C CA . ARG B 2 94 ? -22.741 35.313 17.257 1.000 39.804 94 ARG BBB CA 1
ATOM 4461 C C . ARG B 2 94 ? -22.534 34.728 15.875 1.000 39.199 94 ARG BBB C 1
ATOM 4462 O O . ARG B 2 94 ? -21.413 34.915 15.334 1.000 39.879 94 ARG BBB O 1
ATOM 4483 N N . VAL B 2 95 ? -23.517 33.956 15.408 1.000 35.221 95 VAL BBB N 1
ATOM 4484 C CA . VAL B 2 95 ? -23.461 33.247 14.108 1.000 35.869 95 VAL BBB CA 1
ATOM 4485 C C . VAL B 2 95 ? -24.682 33.654 13.278 1.000 35.683 95 VAL BBB C 1
ATOM 4486 O O . VAL B 2 95 ? -25.823 33.624 13.801 1.000 32.096 95 VAL BBB O 1
ATOM 4499 N N . TYR B 2 96 ? -24.397 34.030 12.025 1.000 38.152 96 TYR BBB N 1
ATOM 4500 C CA . TYR B 2 96 ? -25.276 34.768 11.071 1.000 39.609 96 TYR BBB CA 1
ATOM 4501 C C . TYR B 2 96 ? -26.378 33.799 10.640 1.000 38.179 96 TYR BBB C 1
ATOM 4502 O O . TYR B 2 96 ? -26.055 32.706 10.209 1.000 40.187 96 TYR BBB O 1
ATOM 4520 N N . PRO B 2 97 ? -27.689 34.116 10.741 1.000 39.538 97 PRO BBB N 1
ATOM 4521 C CA . PRO B 2 97 ? -28.738 33.242 10.172 1.000 39.448 97 PRO BBB CA 1
ATOM 4522 C C . PRO B 2 97 ? -28.807 33.188 8.632 1.000 40.746 97 PRO BBB C 1
ATOM 4523 O O . PRO B 2 97 ? -28.434 34.138 7.953 1.000 42.603 97 PRO BBB O 1
ATOM 4534 N N . GLU B 2 98 ? -29.146 32.010 8.123 1.000 38.850 98 GLU BBB N 1
ATOM 4535 C CA . GLU B 2 98 ? -29.642 31.794 6.749 1.000 38.842 98 GLU BBB CA 1
ATOM 4536 C C . GLU B 2 98 ? -31.164 31.756 6.780 1.000 35.259 98 GLU BBB C 1
ATOM 4537 O O . GLU B 2 98 ? -31.688 31.128 7.695 1.000 31.811 98 GLU BBB O 1
ATOM 4549 N N . VAL B 2 99 ? -31.812 32.450 5.835 1.000 33.405 99 VAL BBB N 1
ATOM 4550 C CA . VAL B 2 99 ? -33.295 32.557 5.743 1.000 34.935 99 VAL BBB CA 1
ATOM 4551 C C . VAL B 2 99 ? -33.765 32.050 4.373 1.000 34.840 99 VAL BBB C 1
ATOM 4552 O O . VAL B 2 99 ? -33.158 32.430 3.366 1.000 32.953 99 VAL BBB O 1
ATOM 4565 N N . THR B 2 100 ? -34.709 31.117 4.382 1.000 34.884 100 THR BBB N 1
ATOM 4566 C CA . THR B 2 100 ? -35.292 30.505 3.162 1.000 34.645 100 THR BBB CA 1
ATOM 4567 C C . THR B 2 100 ? -36.798 30.497 3.348 1.000 34.129 100 THR BBB C 1
ATOM 4568 O O . THR B 2 100 ? -37.223 30.075 4.437 1.000 31.731 100 THR BBB O 1
ATOM 4579 N N . VAL B 2 101 ? -37.518 30.893 2.301 1.000 33.134 101 VAL BBB N 1
ATOM 4580 C CA . VAL B 2 101 ? -38.997 30.862 2.218 1.000 34.308 101 VAL BBB CA 1
ATOM 4581 C C . VAL B 2 101 ? -39.401 29.975 1.028 1.000 34.826 101 VAL BBB C 1
ATOM 4582 O O . VAL B 2 101 ? -38.837 30.153 -0.059 1.000 32.425 101 VAL BBB O 1
ATOM 4595 N N . TYR B 2 102 ? -40.256 28.985 1.320 1.000 35.289 102 TYR BBB N 1
ATOM 4596 C CA . TYR B 2 102 ? -40.933 28.124 0.323 1.000 38.545 102 TYR BBB CA 1
ATOM 4597 C C . TYR B 2 102 ? -42.338 27.764 0.821 1.000 38.620 102 TYR BBB C 1
ATOM 4598 O O . TYR B 2 102 ? -42.588 27.616 2.034 1.000 36.114 102 TYR BBB O 1
ATOM 4616 N N . PRO B 2 103 ? -43.277 27.549 -0.112 1.000 42.070 103 PRO BBB N 1
ATOM 4617 C CA . PRO B 2 103 ? -44.556 26.928 0.227 1.000 42.976 103 PRO BBB CA 1
ATOM 4618 C C . PRO B 2 103 ? -44.328 25.470 0.620 1.000 44.645 103 PRO BBB C 1
ATOM 4619 O O . PRO B 2 103 ? -43.517 24.873 -0.014 1.000 44.798 103 PRO BBB O 1
ATOM 4630 N N . ALA B 2 104 ? -45.000 24.965 1.663 1.000 46.096 104 ALA BBB N 1
ATOM 4631 C CA . ALA B 2 104 ? -44.881 23.567 2.134 1.000 49.590 104 ALA BBB CA 1
ATOM 4632 C C . ALA B 2 104 ? -45.242 22.604 1.007 1.000 55.038 104 ALA BBB C 1
ATOM 4633 O O . ALA B 2 104 ? -44.621 21.531 0.968 1.000 59.249 104 ALA BBB O 1
ATOM 4640 N N . LYS B 2 105 ? -46.240 22.958 0.203 1.000 56.806 105 LYS BBB N 1
ATOM 4641 C CA . LYS B 2 105 ? -46.830 22.131 -0.882 1.000 63.607 105 LYS BBB CA 1
ATOM 4642 C C . LYS B 2 105 ? -46.835 22.959 -2.150 1.000 61.990 105 LYS BBB C 1
ATOM 4643 O O . LYS B 2 105 ? -47.146 24.140 -2.037 1.000 60.562 105 LYS BBB O 1
ATOM 4662 N N . THR B 2 106 ? -46.593 22.362 -3.311 1.000 67.260 106 THR BBB N 1
ATOM 4663 C CA . THR B 2 106 ? -46.984 22.993 -4.600 1.000 68.955 106 THR BBB CA 1
ATOM 4664 C C . THR B 2 106 ? -48.516 22.957 -4.653 1.000 72.506 106 THR BBB C 1
ATOM 4665 O O . THR B 2 106 ? -49.067 21.843 -4.608 1.000 75.326 106 THR BBB O 1
ATOM 4676 N N . GLN B 2 107 ? -49.160 24.129 -4.621 1.000 71.432 107 GLN BBB N 1
ATOM 4677 C CA . GLN B 2 107 ? -50.638 24.305 -4.648 1.000 70.058 107 GLN BBB CA 1
ATOM 4678 C C . GLN B 2 107 ? -50.929 25.211 -5.825 1.000 68.328 107 GLN BBB C 1
ATOM 4679 O O . GLN B 2 107 ? -50.051 25.998 -6.166 1.000 67.873 107 GLN BBB O 1
ATOM 4693 N N . PRO B 2 108 ? -52.147 25.154 -6.429 1.000 67.382 108 PRO BBB N 1
ATOM 4694 C CA . PRO B 2 108 ? -52.640 26.230 -7.282 1.000 66.361 108 PRO BBB CA 1
ATOM 4695 C C . PRO B 2 108 ? -53.067 27.386 -6.367 1.000 64.738 108 PRO BBB C 1
ATOM 4696 O O . PRO B 2 108 ? -53.247 27.187 -5.171 1.000 59.678 108 PRO BBB O 1
ATOM 4707 N N . LEU B 2 109 ? -53.224 28.566 -6.954 1.000 68.762 109 LEU BBB N 1
ATOM 4708 C CA . LEU B 2 109 ? -53.771 29.773 -6.289 1.000 70.129 109 LEU BBB CA 1
ATOM 4709 C C . LEU B 2 109 ? -55.230 29.518 -5.911 1.000 71.324 109 LEU BBB C 1
ATOM 4710 O O . LEU B 2 109 ? -55.923 28.711 -6.605 1.000 73.870 109 LEU BBB O 1
ATOM 4726 N N . GLN B 2 110 ? -55.630 30.216 -4.842 1.000 68.953 110 GLN BBB N 1
ATOM 4727 C CA . GLN B 2 110 ? -56.911 30.115 -4.105 1.000 66.766 110 GLN BBB CA 1
ATOM 4728 C C . GLN B 2 110 ? -57.061 28.756 -3.429 1.000 61.720 110 GLN BBB C 1
ATOM 4729 O O . GLN B 2 110 ? -58.164 28.480 -3.027 1.000 63.762 110 GLN BBB O 1
ATOM 4743 N N . HIS B 2 111 ? -56.003 27.961 -3.297 1.000 56.259 111 HIS BBB N 1
ATOM 4744 C CA . HIS B 2 111 ? -55.964 26.844 -2.332 1.000 53.350 111 HIS BBB CA 1
ATOM 4745 C C . HIS B 2 111 ? -55.203 27.340 -1.105 1.000 50.953 111 HIS BBB C 1
ATOM 4746 O O . HIS B 2 111 ? -54.328 28.255 -1.243 1.000 48.245 111 HIS BBB O 1
ATOM 4761 N N . HIS B 2 112 ? -55.508 26.780 0.060 1.000 48.718 112 HIS BBB N 1
ATOM 4762 C CA . HIS B 2 112 ? -54.747 27.098 1.285 1.000 46.693 112 HIS BBB CA 1
ATOM 4763 C C . HIS B 2 112 ? -53.323 26.525 1.127 1.000 46.456 112 HIS BBB C 1
ATOM 4764 O O . HIS B 2 112 ? -53.147 25.378 0.659 1.000 47.329 112 HIS BBB O 1
ATOM 4779 N N . ASN B 2 113 ? -52.325 27.288 1.556 1.000 44.877 113 ASN BBB N 1
ATOM 4780 C CA . ASN B 2 113 ? -50.949 26.771 1.658 1.000 45.033 113 ASN BBB CA 1
ATOM 4781 C C . ASN B 2 113 ? -50.326 27.133 2.999 1.000 43.412 113 ASN BBB C 1
ATOM 4782 O O . ASN B 2 113 ? -50.855 27.971 3.735 1.000 42.410 113 ASN BBB O 1
ATOM 4793 N N . LEU B 2 114 ? -49.222 26.465 3.320 1.000 45.038 114 LEU BBB N 1
ATOM 4794 C CA . LEU B 2 114 ? -48.344 26.828 4.447 1.000 42.178 114 LEU BBB CA 1
ATOM 4795 C C . LEU B 2 114 ? -47.098 27.475 3.866 1.000 39.058 114 LEU BBB C 1
ATOM 4796 O O . LEU B 2 114 ? -46.356 26.746 3.223 1.000 39.305 114 LEU BBB O 1
ATOM 4812 N N . LEU B 2 115 ? -46.871 28.765 4.075 1.000 36.660 115 LEU BBB N 1
ATOM 4813 C CA . LEU B 2 115 ? -45.594 29.407 3.678 1.000 36.280 115 LEU BBB CA 1
ATOM 4814 C C . LEU B 2 115 ? -44.565 29.197 4.827 1.000 35.058 115 LEU BBB C 1
ATOM 4815 O O . LEU B 2 115 ? -44.868 29.542 6.000 1.000 34.330 115 LEU BBB O 1
ATOM 4831 N N . VAL B 2 116 ? -43.451 28.522 4.548 1.000 33.555 116 VAL BBB N 1
ATOM 4832 C CA . VAL B 2 116 ? -42.428 28.180 5.559 1.000 31.506 116 VAL BBB CA 1
ATOM 4833 C C . VAL B 2 116 ? -41.337 29.250 5.522 1.000 32.334 116 VAL BBB C 1
ATOM 4834 O O . VAL B 2 116 ? -40.734 29.521 4.426 1.000 31.529 116 VAL BBB O 1
ATOM 4847 N N . CYS B 2 117 ? -41.076 29.869 6.666 1.000 30.814 117 CYS BBB N 1
ATOM 4848 C CA . CYS B 2 117 ? -39.854 30.670 6.791 1.000 31.281 117 CYS BBB CA 1
ATOM 4849 C C . CYS B 2 117 ? -38.872 29.865 7.636 1.000 30.921 117 CYS BBB C 1
ATOM 4850 O O . CYS B 2 117 ? -39.116 29.754 8.825 1.000 30.678 117 CYS BBB O 1
ATOM 4857 N N . SER B 2 118 ? -37.908 29.192 7.011 1.000 30.090 118 SER BBB N 1
ATOM 4858 C CA . SER B 2 118 ? -36.920 28.352 7.735 1.000 30.568 118 SER BBB CA 1
ATOM 4859 C C . SER B 2 118 ? -35.728 29.258 8.080 1.000 30.607 118 SER BBB C 1
ATOM 4860 O O . SER B 2 118 ? -35.233 29.988 7.187 1.000 32.445 118 SER BBB O 1
ATOM 4868 N N . VAL B 2 119 ? -35.357 29.355 9.362 1.000 30.206 119 VAL BBB N 1
ATOM 4869 C CA . VAL B 2 119 ? -34.185 30.203 9.740 1.000 29.327 119 VAL BBB CA 1
ATOM 4870 C C . VAL B 2 119 ? -33.137 29.251 10.319 1.000 29.156 119 VAL BBB C 1
ATOM 4871 O O . VAL B 2 119 ? -33.492 28.432 11.185 1.000 28.193 119 VAL BBB O 1
ATOM 4884 N N . ASN B 2 120 ? -31.939 29.221 9.747 1.000 28.949 120 ASN BBB N 1
ATOM 4885 C CA . ASN B 2 120 ? -30.991 28.108 9.964 1.000 29.120 120 ASN BBB CA 1
ATOM 4886 C C . ASN B 2 120 ? -29.579 28.637 10.324 1.000 31.490 120 ASN BBB C 1
ATOM 4887 O O . ASN B 2 120 ? -29.154 29.705 9.812 1.000 31.960 120 ASN BBB O 1
ATOM 4898 N N . GLY B 2 121 ? -28.844 27.867 11.124 1.000 31.627 121 GLY BBB N 1
ATOM 4899 C CA . GLY B 2 121 ? -27.389 28.033 11.349 1.000 33.210 121 GLY BBB CA 1
ATOM 4900 C C . GLY B 2 121 ? -27.054 29.154 12.326 1.000 31.889 121 GLY BBB C 1
ATOM 4901 O O . GLY B 2 121 ? -25.926 29.560 12.338 1.000 36.040 121 GLY BBB O 1
ATOM 4905 N N . PHE B 2 122 ? -27.986 29.652 13.105 1.000 29.051 122 PHE BBB N 1
ATOM 4906 C CA . PHE B 2 122 ? -27.771 30.874 13.909 1.000 30.122 122 PHE BBB CA 1
ATOM 4907 C C . PHE B 2 122 ? -27.396 30.555 15.396 1.000 28.914 122 PHE BBB C 1
ATOM 4908 O O . PHE B 2 122 ? -27.695 29.486 15.964 1.000 28.295 122 PHE BBB O 1
ATOM 4925 N N . TYR B 2 123 ? -26.826 31.558 16.055 1.000 30.113 123 TYR BBB N 1
ATOM 4926 C CA . TYR B 2 123 ? -26.447 31.571 17.501 1.000 29.811 123 TYR BBB CA 1
ATOM 4927 C C . TYR B 2 123 ? -26.253 33.025 17.888 1.000 30.437 123 TYR BBB C 1
ATOM 4928 O O . TYR B 2 123 ? -25.535 33.738 17.184 1.000 31.848 123 TYR BBB O 1
ATOM 4946 N N . PRO B 2 124 ? -26.768 33.505 19.034 1.000 30.184 124 PRO BBB N 1
ATOM 4947 C CA . PRO B 2 124 ? -27.508 32.678 20.005 1.000 30.519 124 PRO BBB CA 1
ATOM 4948 C C . PRO B 2 124 ? -28.983 32.412 19.613 1.000 31.150 124 PRO BBB C 1
ATOM 4949 O O . PRO B 2 124 ? -29.377 32.752 18.479 1.000 29.660 124 PRO BBB O 1
ATOM 4960 N N . GLY B 2 125 ? -29.750 31.822 20.518 1.000 30.169 125 GLY BBB N 1
ATOM 4961 C CA . GLY B 2 125 ? -31.102 31.327 20.269 1.000 32.374 125 GLY BBB CA 1
ATOM 4962 C C . GLY B 2 125 ? -32.123 32.441 20.143 1.000 36.095 125 GLY BBB C 1
ATOM 4963 O O . GLY B 2 125 ? -33.144 32.203 19.487 1.000 38.120 125 GLY BBB O 1
ATOM 4967 N N . SER B 2 126 ? -31.954 33.576 20.811 1.000 37.177 126 SER BBB N 1
ATOM 4968 C CA . SER B 2 126 ? -32.972 34.660 20.764 1.000 39.908 126 SER BBB CA 1
ATOM 4969 C C . SER B 2 126 ? -33.106 35.107 19.309 1.000 39.109 126 SER BBB C 1
ATOM 4970 O O . SER B 2 126 ? -32.096 35.520 18.676 1.000 40.160 126 SER BBB O 1
ATOM 4978 N N . ILE B 2 127 ? -34.304 35.016 18.763 1.000 38.664 127 ILE BBB N 1
ATOM 4979 C CA . ILE B 2 127 ? -34.572 35.476 17.382 1.000 38.513 127 ILE BBB CA 1
ATOM 4980 C C . ILE B 2 127 ? -36.013 35.952 17.330 1.000 40.382 127 ILE BBB C 1
ATOM 4981 O O . ILE B 2 127 ? -36.794 35.462 18.131 1.000 37.666 127 ILE BBB O 1
ATOM 4997 N N . GLU B 2 128 ? -36.309 36.861 16.403 1.000 42.787 128 GLU BBB N 1
ATOM 4998 C CA . GLU B 2 128 ? -37.672 37.313 16.055 1.000 43.934 128 GLU BBB CA 1
ATOM 4999 C C . GLU B 2 128 ? -37.953 37.045 14.570 1.000 41.719 128 GLU BBB C 1
ATOM 5000 O O . GLU B 2 128 ? -37.186 37.519 13.688 1.000 39.132 128 GLU BBB O 1
ATOM 5012 N N . VAL B 2 129 ? -39.006 36.291 14.305 1.000 39.276 129 VAL BBB N 1
ATOM 5013 C CA . VAL B 2 129 ? -39.446 35.956 12.929 1.000 38.431 129 VAL BBB CA 1
ATOM 5014 C C . VAL B 2 129 ? -40.880 36.430 12.800 1.000 39.674 129 VAL BBB C 1
ATOM 5015 O O . VAL B 2 129 ? -41.704 35.999 13.602 1.000 39.790 129 VAL BBB O 1
ATOM 5028 N N . ARG B 2 130 ? -41.125 37.342 11.874 1.000 39.475 130 ARG BBB N 1
ATOM 5029 C CA . ARG B 2 130 ? -42.436 37.950 11.631 1.000 41.038 130 ARG BBB CA 1
ATOM 5030 C C . ARG B 2 130 ? -42.789 37.732 10.149 1.000 38.923 130 ARG BBB C 1
ATOM 5031 O O . ARG B 2 130 ? -41.891 37.693 9.327 1.000 38.013 130 ARG BBB O 1
ATOM 5052 N N . TRP B 2 131 ? -44.068 37.653 9.842 1.000 38.710 131 TRP BBB N 1
ATOM 5053 C CA . TRP B 2 131 ? -44.647 37.463 8.488 1.000 38.115 131 TRP BBB CA 1
ATOM 5054 C C . TRP B 2 131 ? -45.416 38.706 8.123 1.000 40.470 131 TRP BBB C 1
ATOM 5055 O O . TRP B 2 131 ? -46.141 39.231 9.001 1.000 42.255 131 TRP BBB O 1
ATOM 5076 N N . PHE B 2 132 ? -45.289 39.129 6.873 1.000 41.492 132 PHE BBB N 1
ATOM 5077 C CA . PHE B 2 132 ? -46.041 40.279 6.312 1.000 42.955 132 PHE BBB CA 1
ATOM 5078 C C . PHE B 2 132 ? -46.707 39.822 5.023 1.000 44.104 132 PHE BBB C 1
ATOM 5079 O O . PHE B 2 132 ? -46.129 38.986 4.283 1.000 41.202 132 PHE BBB O 1
ATOM 5096 N N . ARG B 2 133 ? -47.906 40.349 4.808 1.000 48.506 133 ARG BBB N 1
ATOM 5097 C CA . ARG B 2 133 ? -48.751 40.149 3.601 1.000 51.664 133 ARG BBB CA 1
ATOM 5098 C C . ARG B 2 133 ? -48.946 41.522 2.951 1.000 54.214 133 ARG BBB C 1
ATOM 5099 O O . ARG B 2 133 ? -49.520 42.404 3.609 1.000 53.337 133 ARG BBB O 1
ATOM 5120 N N . ASN B 2 134 ? -48.392 41.710 1.744 1.000 58.470 134 ASN BBB N 1
ATOM 5121 C CA . ASN B 2 134 ? -48.244 43.037 1.067 1.000 61.948 134 ASN BBB CA 1
ATOM 5122 C C . ASN B 2 134 ? -47.730 44.043 2.113 1.000 62.687 134 ASN BBB C 1
ATOM 5123 O O . ASN B 2 134 ? -48.366 45.102 2.289 1.000 64.459 134 ASN BBB O 1
ATOM 5134 N N . GLY B 2 135 ? -46.679 43.653 2.853 1.000 60.045 135 GLY BBB N 1
ATOM 5135 C CA . GLY B 2 135 ? -46.019 44.485 3.878 1.000 61.960 135 GLY BBB CA 1
ATOM 5136 C C . GLY B 2 135 ? -46.934 44.917 5.028 1.000 63.043 135 GLY BBB C 1
ATOM 5137 O O . GLY B 2 135 ? -46.577 45.891 5.723 1.000 64.758 135 GLY BBB O 1
ATOM 5141 N N . GLN B 2 136 ? -48.047 44.225 5.276 1.000 61.044 136 GLN BBB N 1
ATOM 5142 C CA . GLN B 2 136 ? -48.810 44.366 6.541 1.000 62.256 136 GLN BBB CA 1
ATOM 5143 C C . GLN B 2 136 ? -48.496 43.139 7.390 1.000 58.293 136 GLN BBB C 1
ATOM 5144 O O . GLN B 2 136 ? -48.614 42.037 6.834 1.000 55.945 136 GLN BBB O 1
ATOM 5158 N N . GLU B 2 137 ? -48.103 43.309 8.658 1.000 57.179 137 GLU BBB N 1
ATOM 5159 C CA . GLU B 2 137 ? -47.752 42.167 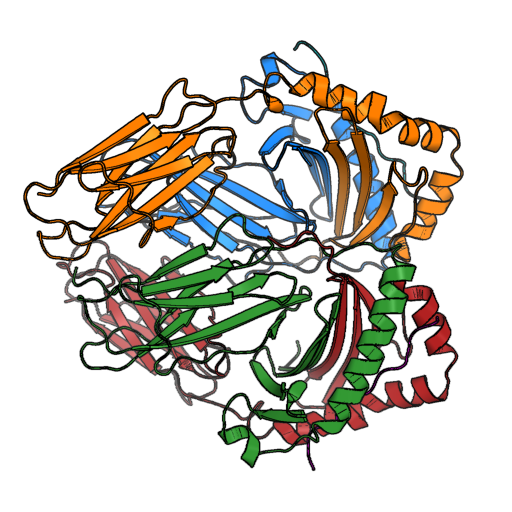9.543 1.000 55.586 137 GLU BBB CA 1
ATOM 5160 C C . GLU B 2 137 ? -48.954 41.231 9.727 1.000 55.734 137 GLU BBB C 1
ATOM 5161 O O . GLU B 2 137 ? -50.054 41.727 9.939 1.000 56.704 137 GLU BBB O 1
ATOM 5173 N N . GLU B 2 138 ? -48.746 39.916 9.612 1.000 55.455 138 GLU BBB N 1
ATOM 5174 C CA . GLU B 2 138 ? -49.785 38.878 9.829 1.000 58.077 138 GLU BBB CA 1
ATOM 5175 C C . GLU B 2 138 ? -49.529 38.290 11.205 1.000 58.288 138 GLU BBB C 1
ATOM 5176 O O . GLU B 2 138 ? -48.436 37.796 11.385 1.000 55.549 138 GLU BBB O 1
ATOM 5188 N N . LYS B 2 139 ? -50.503 38.302 12.115 1.000 62.935 139 LYS BBB N 1
ATOM 5189 C CA . LYS B 2 139 ? -50.279 37.882 13.537 1.000 67.416 139 LYS BBB CA 1
ATOM 5190 C C . LYS B 2 139 ? -51.016 36.566 13.850 1.000 65.554 139 LYS BBB C 1
ATOM 5191 O O . LYS B 2 139 ? -50.531 35.781 14.705 1.000 70.473 139 LYS BBB O 1
ATOM 5210 N N . THR B 2 140 ? -52.091 36.280 13.131 1.000 64.007 140 THR BBB N 1
ATOM 5211 C CA . THR B 2 140 ? -52.876 35.037 13.279 1.000 62.190 140 THR BBB CA 1
ATOM 5212 C C . THR B 2 140 ? -52.402 34.063 12.203 1.000 57.196 140 THR BBB C 1
ATOM 5213 O O . THR B 2 140 ? -51.910 34.518 11.166 1.000 56.893 140 THR BBB O 1
ATOM 5224 N N . GLY B 2 141 ? -52.485 32.766 12.487 1.000 52.692 141 GLY BBB N 1
ATOM 5225 C CA . GLY B 2 141 ? -52.177 31.711 11.508 1.000 48.807 141 GLY BBB CA 1
ATOM 5226 C C . GLY B 2 141 ? -50.693 31.427 11.440 1.000 44.464 141 GLY BBB C 1
ATOM 5227 O O . GLY B 2 141 ? -50.248 30.758 10.490 1.000 40.683 141 GLY BBB O 1
ATOM 5231 N N . VAL B 2 142 ? -49.955 31.844 12.471 1.000 42.340 142 VAL BBB N 1
ATOM 5232 C CA . VAL B 2 142 ? -48.496 31.637 12.514 1.000 39.346 142 VAL BBB CA 1
ATOM 5233 C C . VAL B 2 142 ? -48.250 30.405 13.370 1.000 38.930 142 VAL BBB C 1
ATOM 5234 O O . VAL B 2 142 ? -48.795 30.313 14.489 1.000 40.408 142 VAL BBB O 1
ATOM 5247 N N . VAL B 2 143 ? -47.452 29.496 12.849 1.000 36.838 143 VAL BBB N 1
ATOM 5248 C CA . VAL B 2 143 ? -47.222 28.159 13.453 1.000 37.624 14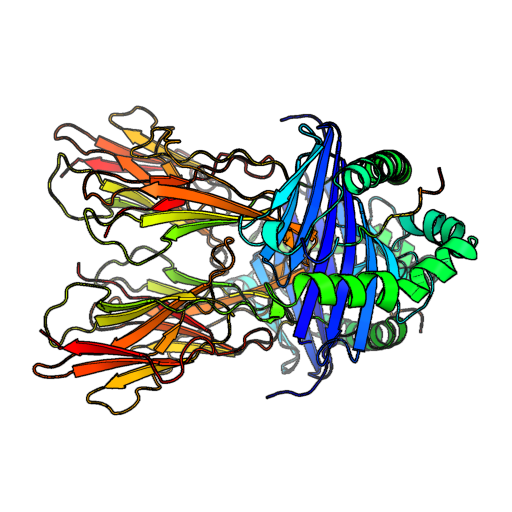3 VAL BBB CA 1
ATOM 5249 C C . VAL B 2 143 ? -45.700 28.022 13.523 1.000 37.005 143 VAL BBB C 1
ATOM 5250 O O . VAL B 2 143 ? -45.056 28.026 12.475 1.000 36.432 143 VAL BBB O 1
ATOM 5263 N N . SER B 2 144 ? -45.144 27.941 14.719 1.000 39.906 144 SER BBB N 1
ATOM 5264 C CA . SER B 2 144 ? -43.687 27.875 14.934 1.000 36.994 144 SER BBB CA 1
ATOM 5265 C C . SER B 2 144 ? -43.340 26.551 15.596 1.000 36.385 144 SER BBB C 1
ATOM 5266 O O . SER B 2 144 ? -44.024 26.167 16.544 1.000 39.705 144 SER BBB O 1
ATOM 5274 N N . THR B 2 145 ? -42.298 25.895 15.116 1.000 35.342 145 THR BBB N 1
ATOM 5275 C CA . THR B 2 145 ? -41.544 24.811 15.790 1.000 35.171 145 THR BBB CA 1
ATOM 5276 C C . THR B 2 145 ? -40.944 25.289 17.116 1.000 35.009 145 THR BBB C 1
ATOM 5277 O O . THR B 2 145 ? -40.595 24.463 17.925 1.000 37.863 145 THR BBB O 1
ATOM 5288 N N . GLY B 2 146 ? -40.717 26.579 17.334 1.000 36.324 146 GLY BBB N 1
ATOM 5289 C CA . GLY B 2 146 ? -39.768 27.049 18.374 1.000 35.184 146 GLY BBB CA 1
ATOM 5290 C C . GLY B 2 146 ? -38.318 26.777 17.995 1.000 35.049 146 GLY BBB C 1
ATOM 5291 O O . GLY B 2 146 ? -37.997 26.495 16.751 1.000 37.308 146 GLY BBB O 1
ATOM 5295 N N . LEU B 2 147 ? -37.421 26.872 18.975 1.000 34.725 147 LEU BBB N 1
ATOM 5296 C CA . LEU B 2 147 ? -35.963 26.727 18.745 1.000 32.454 147 LEU BBB CA 1
ATOM 5297 C C . LEU B 2 147 ? -35.632 25.274 18.653 1.000 30.158 147 LEU BBB C 1
ATOM 5298 O O . LEU B 2 147 ? -35.966 24.556 19.570 1.000 29.543 147 LEU BBB O 1
ATOM 5314 N N . ILE B 2 148 ? -34.899 24.886 17.641 1.000 30.461 148 ILE BBB N 1
ATOM 5315 C CA . ILE B 2 148 ? -34.290 23.536 17.582 1.000 31.320 148 ILE BBB CA 1
ATOM 5316 C C . ILE B 2 148 ? -32.765 23.678 17.721 1.000 30.374 148 ILE BBB C 1
ATOM 5317 O O . ILE B 2 148 ? -32.156 24.360 16.910 1.000 28.823 148 ILE BBB O 1
ATOM 5333 N N . GLN B 2 149 ? -32.181 23.004 18.704 1.000 30.171 149 GLN BBB N 1
ATOM 5334 C CA . GLN B 2 149 ? -30.716 22.968 18.957 1.000 30.999 149 GLN BBB CA 1
ATOM 5335 C C . GLN B 2 149 ? -30.118 21.887 18.045 1.000 30.635 149 GLN BBB C 1
ATOM 5336 O O . GLN B 2 149 ? -30.538 20.749 18.179 1.000 34.084 149 GLN BBB O 1
ATOM 5350 N N . ASN B 2 150 ? -29.215 22.212 17.107 1.000 28.169 150 ASN BBB N 1
ATOM 5351 C CA . ASN B 2 150 ? -28.650 21.224 16.160 1.000 27.832 150 ASN BBB CA 1
ATOM 5352 C C . ASN B 2 150 ? -27.540 20.362 16.787 1.000 27.556 150 ASN BBB C 1
ATOM 5353 O O . ASN B 2 150 ? -27.154 19.362 16.128 1.000 27.747 150 ASN BBB O 1
ATOM 5364 N N . GLY B 2 151 ? -27.009 20.750 17.960 1.000 28.287 151 GLY BBB N 1
ATOM 5365 C CA . GLY B 2 151 ? -25.950 20.030 18.723 1.000 28.738 151 GLY BBB CA 1
ATOM 5366 C C . GLY B 2 151 ? -24.531 20.465 18.325 1.000 28.004 151 GLY BBB C 1
ATOM 5367 O O . GLY B 2 151 ? -23.606 19.879 18.847 1.000 28.721 151 GLY BBB O 1
ATOM 5371 N N . ASP B 2 152 ? -24.401 21.454 17.433 1.000 26.742 152 ASP BBB N 1
ATOM 5372 C CA . ASP B 2 152 ? -23.139 21.983 16.831 1.000 26.729 152 ASP BBB CA 1
ATOM 5373 C C . ASP B 2 152 ? -23.075 23.497 17.025 1.000 24.841 152 ASP BBB C 1
ATOM 5374 O O . ASP B 2 152 ? -22.346 24.155 16.330 1.000 26.948 152 ASP BBB O 1
ATOM 5383 N N . TRP B 2 153 ? -23.678 24.008 18.071 1.000 24.707 153 TRP BBB N 1
ATOM 5384 C CA . TRP B 2 153 ? -23.670 25.439 18.468 1.000 25.711 153 TRP BBB CA 1
ATOM 5385 C C . TRP B 2 153 ? -24.369 26.274 17.386 1.000 25.463 153 TRP BBB C 1
ATOM 5386 O O . TRP B 2 153 ? -24.022 27.450 17.215 1.000 25.587 153 TRP BBB O 1
ATOM 5407 N N . THR B 2 154 ? -25.383 25.699 16.739 1.000 25.678 154 THR BBB N 1
ATOM 5408 C CA . THR B 2 154 ? -26.329 26.437 15.855 1.000 26.597 154 THR BBB CA 1
ATOM 5409 C C . THR B 2 154 ? -27.727 26.017 16.230 1.000 25.486 154 THR BBB C 1
ATOM 5410 O O . THR B 2 154 ? -27.897 24.882 16.725 1.000 24.620 154 THR BBB O 1
ATOM 5421 N N . PHE B 2 155 ? -28.666 26.904 15.952 1.000 27.297 155 PHE BBB N 1
ATOM 5422 C CA . PHE B 2 155 ? -30.121 26.688 16.060 1.000 26.915 155 PHE BBB CA 1
ATOM 5423 C C . PHE B 2 155 ? -30.755 26.744 14.677 1.000 27.596 155 PHE BBB C 1
ATOM 5424 O O . PHE B 2 155 ? -30.179 27.347 13.676 1.000 27.766 155 PHE BBB O 1
ATOM 5441 N N . GLN B 2 156 ? -31.932 26.128 14.590 1.000 26.504 156 GLN BBB N 1
ATOM 5442 C CA . GLN B 2 156 ? -32.846 26.409 13.459 1.000 27.861 156 GLN BBB CA 1
ATOM 5443 C C . GLN B 2 156 ? -34.241 26.621 14.008 1.000 28.239 156 GLN BBB C 1
ATOM 5444 O O . GLN B 2 156 ? -34.505 26.110 15.128 1.000 27.405 156 GLN BBB O 1
ATOM 5458 N N . THR B 2 157 ? -35.101 27.312 13.243 1.000 27.488 157 THR BBB N 1
ATOM 5459 C CA . THR B 2 157 ? -36.547 27.407 13.594 1.000 29.120 157 THR BBB CA 1
ATOM 5460 C C . THR B 2 157 ? -37.340 27.492 12.286 1.000 28.494 157 THR BBB C 1
ATOM 5461 O O . THR B 2 157 ? -36.810 28.007 11.304 1.000 27.777 157 THR BBB O 1
ATOM 5472 N N . LEU B 2 158 ? -38.504 26.902 12.240 1.000 28.099 158 LEU BBB N 1
ATOM 5473 C CA . LEU B 2 158 ? -39.407 27.009 11.050 1.000 30.320 158 LEU BBB CA 1
ATOM 5474 C C . LEU B 2 158 ? -40.662 27.742 11.504 1.000 29.301 158 LEU BBB C 1
ATOM 5475 O O . LEU B 2 158 ? -41.326 27.278 12.487 1.000 28.717 158 LEU BBB O 1
ATOM 5491 N N . VAL B 2 159 ? -40.937 28.893 10.919 1.000 28.534 159 VAL BBB N 1
ATOM 5492 C CA . VAL B 2 159 ? -42.122 29.695 11.306 1.000 29.036 159 VAL BBB CA 1
ATOM 5493 C C . VAL B 2 159 ? -43.048 29.730 10.092 1.000 30.380 159 VAL BBB C 1
ATOM 5494 O O . VAL B 2 159 ? -42.664 30.302 9.057 1.000 29.468 159 VAL BBB O 1
ATOM 5507 N N . MET B 2 160 ? -44.226 29.148 10.210 1.000 31.369 160 MET BBB N 1
ATOM 5508 C CA . MET B 2 160 ? -45.067 28.939 9.025 1.000 34.131 160 MET BBB CA 1
ATOM 5509 C C . MET B 2 160 ? -46.279 29.842 9.099 1.000 35.312 160 MET BBB C 1
ATOM 5510 O O . MET B 2 160 ? -46.834 29.981 10.183 1.000 36.044 160 MET BBB O 1
ATOM 5524 N N . LEU B 2 161 ? -46.735 30.325 7.935 1.000 36.109 161 LEU BBB N 1
ATOM 5525 C CA . LEU B 2 161 ? -47.969 31.136 7.808 1.000 36.799 161 LEU BBB CA 1
ATOM 5526 C C . LEU B 2 161 ? -49.028 30.348 7.048 1.000 37.290 161 LEU BBB C 1
ATOM 5527 O O . LEU B 2 161 ? -48.758 29.965 5.880 1.000 38.029 161 LEU BBB O 1
ATOM 5543 N N . GLU B 2 162 ? -50.196 30.225 7.661 1.000 36.897 162 GLU BBB N 1
ATOM 5544 C CA . GLU B 2 162 ? -51.419 29.696 7.045 1.000 38.609 162 GLU BBB CA 1
ATOM 5545 C C . GLU B 2 162 ? -52.002 30.820 6.198 1.000 39.849 162 GLU BBB C 1
ATOM 5546 O O . GLU B 2 162 ? -52.234 31.912 6.715 1.000 40.930 162 GLU BBB O 1
ATOM 5558 N N . THR B 2 163 ? -52.206 30.576 4.921 1.000 40.238 163 THR BBB N 1
ATOM 5559 C CA . THR B 2 163 ? -52.781 31.607 4.042 1.000 42.056 163 THR BBB CA 1
ATOM 5560 C C . THR B 2 163 ? -53.417 30.960 2.825 1.000 42.127 163 THR BBB C 1
ATOM 5561 O O . THR B 2 163 ? -53.265 29.757 2.639 1.000 40.837 163 THR BBB O 1
ATOM 5572 N N . VAL B 2 164 ? -54.155 31.785 2.110 1.000 43.904 164 VAL BBB N 1
ATOM 5573 C CA . VAL B 2 164 ? -54.828 31.492 0.812 1.000 45.742 164 VAL BBB CA 1
ATOM 5574 C C . VAL B 2 164 ? -54.284 32.549 -0.128 1.000 45.551 164 VAL BBB C 1
ATOM 5575 O O . VAL B 2 164 ? -54.775 33.674 -0.161 1.000 46.085 164 VAL BBB O 1
ATOM 5588 N N . PRO B 2 165 ? -53.150 32.270 -0.798 1.000 45.596 165 PRO BBB N 1
ATOM 5589 C CA . PRO B 2 165 ? -52.512 33.264 -1.651 1.000 46.972 165 PRO BBB CA 1
ATOM 5590 C C . PRO B 2 165 ? -53.401 33.536 -2.874 1.000 51.088 165 PRO BBB C 1
ATOM 5591 O O . PRO B 2 165 ? -54.031 32.597 -3.393 1.000 50.155 165 PRO BBB O 1
ATOM 5602 N N . ARG B 2 166 ? -53.469 34.819 -3.215 1.000 54.981 166 ARG BBB N 1
ATOM 5603 C CA . ARG B 2 166 ? -54.102 35.373 -4.437 1.000 60.784 166 ARG BBB CA 1
ATOM 5604 C C . ARG B 2 166 ? -53.003 35.705 -5.456 1.000 59.307 166 ARG BBB C 1
ATOM 5605 O O . ARG B 2 166 ? -51.811 35.848 -5.118 1.000 54.754 166 ARG BBB O 1
ATOM 5626 N N . SER B 2 167 ? -53.424 35.828 -6.694 1.000 61.523 167 SER BBB N 1
ATOM 5627 C CA . SER B 2 167 ? -52.600 36.339 -7.804 1.000 62.986 167 SER BBB CA 1
ATOM 5628 C C . SER B 2 167 ? -52.051 37.723 -7.414 1.000 61.636 167 SER BBB C 1
ATOM 5629 O O . SER B 2 167 ? -52.805 38.589 -6.914 1.000 60.634 167 SER BBB O 1
ATOM 5637 N N . GLY B 2 168 ? -50.753 37.915 -7.589 1.000 62.494 168 GLY BBB N 1
ATOM 5638 C CA . GLY B 2 168 ? -50.119 39.237 -7.414 1.000 63.969 168 GLY BBB CA 1
ATOM 5639 C C . GLY B 2 168 ? -49.430 39.332 -6.071 1.000 61.830 168 GLY BBB C 1
ATOM 5640 O O . GLY B 2 168 ? -48.313 39.854 -6.045 1.000 63.952 168 GLY BBB O 1
ATOM 5644 N N . GLU B 2 169 ? -50.048 38.771 -5.026 1.000 60.172 169 GLU BBB N 1
ATOM 5645 C CA . GLU B 2 169 ? -49.656 38.936 -3.595 1.000 57.547 169 GLU BBB CA 1
ATOM 5646 C C . GLU B 2 169 ? -48.173 38.609 -3.359 1.000 53.850 169 GLU BBB C 1
ATOM 5647 O O . GLU B 2 169 ? -47.738 37.481 -3.710 1.000 52.755 169 GLU BBB O 1
ATOM 5659 N N . VAL B 2 170 ? -47.481 39.500 -2.637 1.000 51.930 170 VAL BBB N 1
ATOM 5660 C CA . VAL B 2 170 ? -46.110 39.278 -2.090 1.000 48.709 170 VAL BBB CA 1
ATOM 5661 C C . VAL B 2 170 ? -46.146 39.077 -0.564 1.000 45.948 170 VAL BBB C 1
ATOM 5662 O O . VAL B 2 170 ? -46.603 39.981 0.152 1.000 47.338 170 VAL BBB O 1
ATOM 5675 N N . TYR B 2 171 ? -45.616 37.960 -0.080 1.000 41.130 171 TYR BBB N 1
ATOM 5676 C CA . TYR B 2 171 ? -45.394 37.747 1.365 1.000 40.077 171 TYR BBB CA 1
ATOM 5677 C C . TYR B 2 171 ? -43.924 37.918 1.741 1.000 39.721 171 TYR BBB C 1
ATOM 5678 O O . TYR B 2 171 ? -43.046 37.590 0.900 1.000 38.563 171 TYR BBB O 1
ATOM 5696 N N . THR B 2 172 ? -43.660 38.462 2.937 1.000 39.818 172 THR BBB N 1
ATOM 5697 C CA . THR B 2 172 ? -42.261 38.632 3.416 1.000 39.888 172 THR BBB CA 1
ATOM 5698 C C . THR B 2 172 ? -42.107 38.081 4.836 1.000 38.236 172 THR BBB C 1
ATOM 5699 O O . THR B 2 172 ? -43.005 38.220 5.684 1.000 39.051 172 THR BBB O 1
ATOM 5710 N N . CYS B 2 173 ? -41.012 37.353 5.010 1.000 36.856 173 CYS BBB N 1
ATOM 5711 C CA . CYS B 2 173 ? -40.525 36.870 6.300 1.000 36.878 173 CYS BBB CA 1
ATOM 5712 C C . CYS B 2 173 ? -39.354 37.796 6.649 1.000 38.069 173 CYS BBB C 1
ATOM 5713 O O . CYS B 2 173 ? -38.575 38.099 5.751 1.000 36.758 173 CYS BBB O 1
ATOM 5720 N N . GLN B 2 174 ? -39.436 38.418 7.826 1.000 39.399 174 GLN BBB N 1
ATOM 5721 C CA . GLN B 2 174 ? -38.440 39.352 8.382 1.000 40.067 174 GLN BBB CA 1
ATOM 5722 C C . GLN B 2 174 ? -37.830 38.685 9.606 1.000 39.062 174 GLN BBB C 1
ATOM 5723 O O . GLN B 2 174 ? -38.607 38.196 10.467 1.000 37.881 174 GLN BBB O 1
ATOM 5737 N N . VAL B 2 175 ? -36.497 38.617 9.639 1.000 37.989 175 VAL BBB N 1
ATOM 5738 C CA . VAL B 2 175 ? -35.724 37.990 10.734 1.000 36.705 175 VAL BBB CA 1
ATOM 5739 C C . VAL B 2 175 ? -34.858 39.086 11.374 1.000 38.823 175 VAL BBB C 1
ATOM 5740 O O . VAL B 2 175 ? -34.184 39.870 10.625 1.000 36.551 175 VAL BBB O 1
ATOM 5753 N N . GLU B 2 176 ? -34.996 39.217 12.705 1.000 39.396 176 GLU BBB N 1
ATOM 5754 C CA . GLU B 2 176 ? -34.106 40.022 13.592 1.000 41.959 176 GLU BBB CA 1
ATOM 5755 C C . GLU B 2 176 ? -33.336 39.095 14.532 1.000 38.893 176 GLU BBB C 1
ATOM 5756 O O . GLU B 2 176 ? -33.950 38.178 15.123 1.000 36.242 176 GLU BBB O 1
ATOM 5768 N N . HIS B 2 177 ? -32.037 39.326 14.634 1.000 38.623 177 HIS BBB N 1
ATOM 5769 C CA . HIS B 2 177 ? -31.091 38.477 15.386 1.000 37.610 177 HIS BBB CA 1
ATOM 5770 C C . HIS B 2 177 ? -29.906 39.348 15.806 1.000 39.529 177 HIS BBB C 1
ATOM 5771 O O . HIS B 2 177 ? -29.541 40.290 15.105 1.000 40.733 177 HIS BBB O 1
ATOM 5786 N N . PRO B 2 178 ? -29.270 39.095 16.982 1.000 39.327 178 PRO BBB N 1
ATOM 5787 C CA . PRO B 2 178 ? -28.123 39.903 17.399 1.000 40.676 178 PRO BBB CA 1
ATOM 5788 C C . PRO B 2 178 ? -26.929 39.869 16.415 1.000 39.617 178 PRO BBB C 1
ATOM 5789 O O . PRO B 2 178 ? -26.189 40.754 16.485 1.000 41.179 178 PRO BBB O 1
ATOM 5800 N N . SER B 2 179 ? -26.738 38.854 15.562 1.000 38.009 179 SER BBB N 1
ATOM 5801 C CA . SER B 2 179 ? -25.688 38.867 14.483 1.000 39.226 179 SER BBB CA 1
ATOM 5802 C C . SER B 2 179 ? -25.968 39.927 13.400 1.000 40.999 179 SER BBB C 1
ATOM 5803 O O . SER B 2 179 ? -25.039 40.252 12.684 1.000 42.403 179 SER BBB O 1
ATOM 5811 N N . LEU B 2 180 ? -27.196 40.464 13.308 1.000 41.318 180 LEU BBB N 1
ATOM 5812 C CA . LEU B 2 180 ? -27.690 41.349 12.213 1.000 42.814 180 LEU BBB CA 1
ATOM 5813 C C . LEU B 2 180 ? -27.622 42.772 12.712 1.000 46.290 180 LEU BBB C 1
ATOM 5814 O O . LEU B 2 180 ? -28.052 42.941 13.811 1.000 48.216 180 LEU BBB O 1
ATOM 5830 N N . THR B 2 181 ? -27.165 43.725 11.905 1.000 49.000 181 THR BBB N 1
ATOM 5831 C CA . THR B 2 181 ? -27.274 45.179 12.180 1.000 53.608 181 THR BBB CA 1
ATOM 5832 C C . THR B 2 181 ? -28.634 45.686 11.671 1.000 54.618 181 THR BBB C 1
ATOM 5833 O O . THR B 2 181 ? -29.054 46.780 12.041 1.000 58.637 181 THR BBB O 1
ATOM 5844 N N . SER B 2 182 ? -29.311 44.959 10.799 1.000 52.242 182 SER BBB N 1
ATOM 5845 C CA . SER B 2 182 ? -30.667 45.363 10.409 1.000 52.997 182 SER BBB CA 1
ATOM 5846 C C . SER B 2 182 ? -31.410 44.118 9.956 1.000 48.968 182 SER BBB C 1
ATOM 5847 O O . SER B 2 182 ? -30.790 43.080 9.768 1.000 47.358 182 SER BBB O 1
ATOM 5855 N N . PRO B 2 183 ? -32.761 44.148 9.850 1.000 48.270 183 PRO BBB N 1
ATOM 5856 C CA . PRO B 2 183 ? -33.533 42.915 9.645 1.000 44.780 183 PRO BBB CA 1
ATOM 5857 C C . PRO B 2 183 ? -33.175 42.237 8.316 1.000 42.749 183 PRO BBB C 1
ATOM 5858 O O . PRO B 2 183 ? -32.927 42.920 7.388 1.000 43.766 183 PRO BBB O 1
ATOM 5869 N N . LEU B 2 184 ? -33.153 40.920 8.260 1.000 40.785 184 LEU BBB N 1
ATOM 5870 C CA . LEU B 2 184 ? -33.127 40.192 6.966 1.000 40.410 184 LEU BBB CA 1
ATOM 5871 C C . LEU B 2 184 ? -34.551 39.988 6.524 1.000 39.359 184 LEU BBB C 1
ATOM 5872 O O . LEU B 2 184 ? -35.348 39.533 7.353 1.000 38.568 184 LEU BBB O 1
ATOM 5888 N N . THR B 2 185 ? -34.857 40.239 5.251 1.000 41.087 185 THR BBB N 1
ATOM 5889 C CA . THR B 2 185 ? -36.221 39.983 4.729 1.000 40.133 185 THR BBB CA 1
ATOM 5890 C C . THR B 2 185 ? -36.138 39.066 3.500 1.000 40.734 185 THR BBB C 1
ATOM 5891 O O . THR B 2 185 ? -35.262 39.289 2.643 1.000 40.532 185 THR BBB O 1
ATOM 5902 N N . VAL B 2 186 ? -36.995 38.045 3.435 1.000 38.969 186 VAL BBB N 1
ATOM 5903 C CA . VAL B 2 186 ? -37.102 37.173 2.237 1.000 39.706 186 VAL BBB CA 1
ATOM 5904 C C . VAL B 2 186 ? -38.550 37.192 1.721 1.000 38.801 186 VAL BBB C 1
ATOM 5905 O O . VAL B 2 186 ? -39.509 37.058 2.521 1.000 36.332 186 VAL BBB O 1
ATOM 5918 N N . GLU B 2 187 ? -38.673 37.396 0.406 1.000 39.577 187 GLU BBB N 1
ATOM 5919 C CA . GLU B 2 187 ? -39.951 37.550 -0.333 1.000 39.766 187 GLU BBB CA 1
ATOM 5920 C C . GLU B 2 187 ? -40.383 36.214 -0.928 1.000 39.141 187 GLU BBB C 1
ATOM 5921 O O . GLU B 2 187 ? -39.535 35.436 -1.310 1.000 36.646 187 GLU BBB O 1
ATOM 5933 N N . TRP B 2 188 ? -41.691 35.947 -0.933 1.000 40.452 188 TRP BBB N 1
ATOM 5934 C CA . TRP B 2 188 ? -42.332 34.920 -1.783 1.000 42.375 188 TRP BBB CA 1
ATOM 5935 C C . TRP B 2 188 ? -43.492 35.561 -2.559 1.000 44.924 188 TRP BBB C 1
ATOM 5936 O O . TRP B 2 188 ? -44.430 36.123 -1.912 1.000 43.743 188 TRP BBB O 1
ATOM 5957 N N . ARG B 2 189 ? -43.408 35.553 -3.890 1.000 50.186 189 ARG BBB N 1
ATOM 5958 C CA . ARG B 2 189 ? -44.503 36.053 -4.771 1.000 54.024 189 ARG BBB CA 1
ATOM 5959 C C . ARG B 2 189 ? -45.400 34.860 -5.104 1.000 53.355 189 ARG BBB C 1
ATOM 5960 O O . ARG B 2 189 ? -44.886 33.826 -5.535 1.000 48.597 189 ARG BBB O 1
ATOM 5981 N N . ALA B 2 190 ? -46.700 34.989 -4.861 1.000 58.579 190 ALA BBB N 1
ATOM 5982 C CA . ALA B 2 190 ? -47.729 34.003 -5.272 1.000 60.329 190 ALA BBB CA 1
ATOM 5983 C C . ALA B 2 190 ? -47.663 33.777 -6.789 1.000 63.613 190 ALA BBB C 1
ATOM 5984 O O . ALA B 2 190 ? -47.776 34.758 -7.550 1.000 59.229 190 ALA BBB O 1
ATOM 5991 N N . ARG B 2 191 ? -47.437 32.523 -7.190 1.000 68.975 191 ARG BBB N 1
ATOM 5992 C CA . ARG B 2 191 ? -47.719 32.012 -8.562 1.000 78.490 191 ARG BBB CA 1
ATOM 5993 C C . ARG B 2 191 ? -49.053 32.596 -9.064 1.000 75.074 191 ARG BBB C 1
ATOM 5994 O O . ARG B 2 191 ? -49.177 32.977 -10.217 1.000 75.535 191 ARG BBB O 1
ATOM 6015 N N . LYS C 1 1 ? -43.387 -10.429 35.579 1.000 81.766 2 LYS CCC N 1
ATOM 6016 C CA . LYS C 1 1 ? -43.751 -9.041 35.086 1.000 78.927 2 LYS CCC CA 1
ATOM 6017 C C . LYS C 1 1 ? -45.256 -8.801 35.307 1.000 72.854 2 LYS CCC C 1
ATOM 6018 O O . LYS C 1 1 ? -46.030 -9.748 35.088 1.000 76.448 2 LYS CCC O 1
ATOM 6039 N N . GLU C 1 2 ? -45.658 -7.600 35.741 1.000 64.834 3 GLU CCC N 1
ATOM 6040 C CA . GLU C 1 2 ? -47.029 -7.326 36.261 1.000 63.293 3 GLU CCC CA 1
ATOM 6041 C C . GLU C 1 2 ? -48.069 -7.344 35.118 1.000 60.317 3 GLU CCC C 1
ATOM 6042 O O . GLU C 1 2 ? -47.744 -6.950 33.994 1.000 59.962 3 GLU CCC O 1
ATOM 6054 N N . GLU C 1 3 ? -49.294 -7.765 35.418 1.000 55.957 4 GLU CCC N 1
ATOM 6055 C CA . GLU C 1 3 ? -50.410 -7.793 34.445 1.000 55.386 4 GLU CCC CA 1
ATOM 6056 C C . GLU C 1 3 ? -51.096 -6.417 34.391 1.000 49.282 4 GLU CCC C 1
ATOM 6057 O O . GLU C 1 3 ? -51.447 -5.977 33.273 1.000 47.236 4 GLU CCC O 1
ATOM 6069 N N . HIS C 1 4 ? -51.299 -5.766 35.538 1.000 45.384 5 HIS CCC N 1
ATOM 6070 C CA . HIS C 1 4 ? -52.218 -4.607 35.647 1.000 41.705 5 HIS CCC CA 1
ATOM 6071 C C . HIS C 1 4 ? -51.787 -3.745 36.815 1.000 40.105 5 HIS CCC C 1
ATOM 6072 O O . HIS C 1 4 ? -51.218 -4.285 37.748 1.000 41.869 5 HIS CCC O 1
ATOM 6087 N N . VAL C 1 5 ? -52.065 -2.452 36.742 1.000 38.434 6 VAL CCC N 1
ATOM 6088 C CA . VAL C 1 5 ? -51.869 -1.503 37.867 1.000 38.987 6 VAL CCC CA 1
ATOM 6089 C C . VAL C 1 5 ? -53.064 -0.544 37.906 1.000 37.200 6 VAL CCC C 1
ATOM 6090 O O . VAL C 1 5 ? -53.417 0.047 36.897 1.000 35.215 6 VAL CCC O 1
ATOM 6103 N N . ILE C 1 6 ? -53.666 -0.420 39.076 1.000 36.952 7 ILE CCC N 1
ATOM 6104 C CA . ILE C 1 6 ? -54.661 0.631 39.410 1.000 37.028 7 ILE CCC CA 1
ATOM 6105 C C . ILE C 1 6 ? -53.953 1.701 40.262 1.000 37.689 7 ILE CCC C 1
ATOM 6106 O O . ILE C 1 6 ? -53.213 1.334 41.265 1.000 39.220 7 ILE CCC O 1
ATOM 6122 N N . ILE C 1 7 ? -54.108 2.973 39.896 1.000 36.563 8 ILE CCC N 1
ATOM 6123 C CA . ILE C 1 7 ? -53.536 4.121 40.650 1.000 38.444 8 ILE CCC CA 1
ATOM 6124 C C . ILE C 1 7 ? -54.642 5.120 40.993 1.000 38.309 8 ILE CCC C 1
ATOM 6125 O O . ILE C 1 7 ? -55.374 5.562 40.085 1.000 39.734 8 ILE CCC O 1
ATOM 6141 N N . GLN C 1 8 ? -54.732 5.471 42.257 1.000 37.148 9 GLN CCC N 1
ATOM 6142 C CA . GLN C 1 8 ? -55.539 6.594 42.756 1.000 37.085 9 GLN CCC CA 1
ATOM 6143 C C . GLN C 1 8 ? -54.592 7.779 42.834 1.000 37.686 9 GLN CCC C 1
ATOM 6144 O O . GLN C 1 8 ? -53.762 7.804 43.741 1.000 38.794 9 GLN CCC O 1
ATOM 6158 N N . ALA C 1 9 ? -54.611 8.657 41.834 1.000 37.074 10 ALA CCC N 1
ATOM 6159 C CA . ALA C 1 9 ? -53.639 9.759 41.736 1.000 36.536 10 ALA CCC CA 1
ATOM 6160 C C . ALA C 1 9 ? -54.337 11.042 42.192 1.000 36.483 10 ALA CCC C 1
ATOM 6161 O O . ALA C 1 9 ? -55.539 11.255 41.865 1.000 34.877 10 ALA CCC O 1
ATOM 6168 N N . GLU C 1 10 ? -53.612 11.831 42.981 1.000 36.360 11 GLU CCC N 1
ATOM 6169 C CA . GLU C 1 10 ? -54.123 13.082 43.577 1.000 38.113 11 GLU CCC CA 1
ATOM 6170 C C . GLU C 1 10 ? -53.050 14.135 43.432 1.000 37.139 11 GLU CCC C 1
ATOM 6171 O O . GLU C 1 10 ? -51.857 13.775 43.523 1.000 37.247 11 GLU CCC O 1
ATOM 6183 N N . PHE C 1 11 ? -53.457 15.383 43.279 1.000 38.039 12 PHE CCC N 1
ATOM 6184 C CA . PHE C 1 11 ? -52.551 16.535 43.428 1.000 39.633 12 PHE CCC CA 1
ATOM 6185 C C . PHE C 1 11 ? -53.316 17.693 44.057 1.000 41.488 12 PHE CCC C 1
ATOM 6186 O O . PHE C 1 11 ? -54.538 17.748 43.957 1.000 42.131 12 PHE CCC O 1
ATOM 6203 N N . TYR C 1 12 ? -52.554 18.603 44.664 1.000 43.337 13 TYR CCC N 1
ATOM 6204 C CA . TYR C 1 12 ? -52.980 19.961 45.051 1.000 46.019 13 TYR CCC CA 1
ATOM 6205 C C . TYR C 1 12 ? -51.860 20.931 44.669 1.000 45.137 13 TYR CCC C 1
ATOM 6206 O O . TYR C 1 12 ? -50.681 20.614 44.953 1.000 44.427 13 TYR CCC O 1
ATOM 6224 N N . LEU C 1 13 ? -52.236 22.071 44.077 1.000 45.412 14 LEU CCC N 1
ATOM 6225 C CA . LEU C 1 13 ? -51.329 23.113 43.554 1.000 46.888 14 LEU CCC CA 1
ATOM 6226 C C . LEU C 1 13 ? -51.630 24.462 44.211 1.000 50.289 14 LEU CCC C 1
ATOM 6227 O O . LEU C 1 13 ? -52.769 24.898 44.112 1.000 51.880 14 LEU CCC O 1
ATOM 6243 N N . ASN C 1 14 ? -50.619 25.096 44.816 1.000 51.974 15 ASN CCC N 1
ATOM 6244 C CA . ASN C 1 14 ? -50.640 26.500 45.310 1.000 55.620 15 ASN CCC CA 1
ATOM 6245 C C . ASN C 1 14 ? -49.863 27.394 44.355 1.000 56.350 15 ASN CCC C 1
ATOM 6246 O O . ASN C 1 14 ? -48.915 26.938 43.724 1.000 55.104 15 ASN CCC O 1
ATOM 6257 N N . PRO C 1 15 ? -50.216 28.692 44.224 1.000 59.246 16 PRO CCC N 1
ATOM 6258 C CA . PRO C 1 15 ? -51.320 29.304 44.969 1.000 62.447 16 PRO CCC CA 1
ATOM 6259 C C . PRO C 1 15 ? -52.690 29.188 44.257 1.000 62.698 16 PRO CCC C 1
ATOM 6260 O O . PRO C 1 15 ? -53.637 29.813 44.630 1.000 64.824 16 PRO CCC O 1
ATOM 6271 N N . ASP C 1 16 ? -52.782 28.328 43.258 1.000 62.273 17 ASP CCC N 1
ATOM 6272 C CA . ASP C 1 16 ? -53.945 28.236 42.329 1.000 63.333 17 ASP CCC CA 1
ATOM 6273 C C . ASP C 1 16 ? -55.113 27.570 43.047 1.000 65.162 17 ASP CCC C 1
ATOM 6274 O O . ASP C 1 16 ? -56.265 27.774 42.624 1.000 66.164 17 ASP CCC O 1
ATOM 6283 N N . GLN C 1 17 ? -54.791 26.765 44.064 1.000 65.154 18 GLN CCC N 1
ATOM 6284 C CA . GLN C 1 17 ? -55.755 25.974 44.860 1.000 64.009 18 GLN CCC CA 1
ATOM 6285 C C . GLN C 1 17 ? -56.505 25.036 43.911 1.000 60.960 18 GLN CCC C 1
ATOM 6286 O O . GLN C 1 17 ? -57.720 24.973 44.002 1.000 61.414 18 GLN CCC O 1
ATOM 6300 N N . SER C 1 18 ? -55.775 24.356 43.023 1.000 58.078 19 SER CCC N 1
ATOM 6301 C CA . SER C 1 18 ? -56.308 23.313 42.117 1.000 55.321 19 SER CCC CA 1
ATOM 6302 C C . SER C 1 18 ? -56.037 21.955 42.743 1.000 52.736 19 SER CCC C 1
ATOM 6303 O O . SER C 1 18 ? -54.921 21.701 43.127 1.000 51.447 19 SER CCC O 1
ATOM 6311 N N . GLY C 1 19 ? -57.057 21.124 42.818 1.000 50.770 20 GLY CCC N 1
ATOM 6312 C CA . GLY C 1 19 ? -56.935 19.744 43.277 1.000 49.314 20 GLY CCC CA 1
ATOM 6313 C C . GLY C 1 19 ? -57.427 18.831 42.205 1.000 46.211 20 GLY CCC C 1
ATOM 6314 O O . GLY C 1 19 ? -58.119 19.291 41.304 1.000 50.518 20 GLY CCC O 1
ATOM 6318 N N . GLU C 1 20 ? -57.048 17.583 42.265 1.000 44.386 21 GLU CCC N 1
ATOM 6319 C CA . GLU C 1 20 ? -57.531 16.565 41.312 1.000 42.549 21 GLU CCC CA 1
ATOM 6320 C C . GLU C 1 20 ? -57.513 15.258 42.070 1.000 41.808 21 GLU CCC C 1
ATOM 6321 O O . GLU C 1 20 ? -56.607 15.071 42.939 1.000 40.095 21 GLU CCC O 1
ATOM 6333 N N . PHE C 1 21 ? -58.481 14.408 41.776 1.000 41.399 22 PHE CCC N 1
ATOM 6334 C CA . PHE C 1 21 ? -58.567 13.035 42.329 1.000 41.756 22 PHE CCC CA 1
ATOM 6335 C C . PHE C 1 21 ? -59.010 12.136 41.196 1.000 41.011 22 PHE CCC C 1
ATOM 6336 O O . PHE C 1 21 ? -60.068 12.469 40.605 1.000 43.037 22 PHE CCC O 1
ATOM 6353 N N . MET C 1 22 ? -58.299 11.053 40.919 1.000 40.266 23 MET CCC N 1
ATOM 6354 C CA . MET C 1 22 ? -58.659 10.225 39.737 1.000 38.529 23 MET CCC CA 1
ATOM 6355 C C . MET C 1 22 ? -58.201 8.794 39.927 1.000 37.189 23 MET CCC C 1
ATOM 6356 O O . MET C 1 22 ? -57.277 8.566 40.749 1.000 34.688 23 MET CCC O 1
ATOM 6370 N N . PHE C 1 23 ? -58.926 7.851 39.337 1.000 36.677 24 PHE CCC N 1
ATOM 6371 C CA . PHE C 1 23 ? -58.458 6.447 39.250 1.000 37.956 24 PHE CCC CA 1
ATOM 6372 C C . PHE C 1 23 ? -57.976 6.214 37.820 1.000 37.998 24 PHE CCC C 1
ATOM 6373 O O . PHE C 1 23 ? -58.617 6.708 36.837 1.000 35.634 24 PHE CCC O 1
ATOM 6390 N N . ASP C 1 24 ? -56.960 5.375 37.710 1.000 37.025 25 ASP CCC N 1
ATOM 6391 C CA . ASP C 1 24 ? -56.207 5.125 36.455 1.000 37.911 25 ASP CCC CA 1
ATOM 6392 C C . ASP C 1 24 ? -55.977 3.604 36.407 1.000 37.535 25 ASP CCC C 1
ATOM 6393 O O . ASP C 1 24 ? -55.533 3.023 37.411 1.000 38.577 25 ASP CCC O 1
ATOM 6402 N N . PHE C 1 25 ? -56.295 2.953 35.303 1.000 33.791 26 PHE CCC N 1
ATOM 6403 C CA . PHE C 1 25 ? -56.029 1.514 35.109 1.000 33.537 26 PHE CCC CA 1
ATOM 6404 C C . PHE C 1 25 ? -55.150 1.404 33.851 1.000 32.006 26 PHE CCC C 1
ATOM 6405 O O . PHE C 1 25 ? -55.619 1.827 32.747 1.000 29.955 26 PHE CCC O 1
ATOM 6422 N N . ASP C 1 26 ? -53.932 0.879 34.007 1.000 31.312 27 ASP CCC N 1
ATOM 6423 C CA . ASP C 1 26 ? -52.924 0.669 32.924 1.000 31.448 27 ASP CCC CA 1
ATOM 6424 C C . ASP C 1 26 ? -52.777 1.940 32.085 1.000 29.621 27 ASP CCC C 1
ATOM 6425 O O . ASP C 1 26 ? -52.638 1.796 30.879 1.000 32.878 27 ASP CCC O 1
ATOM 6434 N N . GLY C 1 27 ? -52.790 3.134 32.675 1.000 29.573 28 GLY CCC N 1
ATOM 6435 C CA . GLY C 1 27 ? -52.536 4.417 31.967 1.000 29.007 28 GLY CCC CA 1
ATOM 6436 C C . GLY C 1 27 ? -53.810 5.138 31.509 1.000 29.924 28 GLY CCC C 1
ATOM 6437 O O . GLY C 1 27 ? -53.707 6.267 31.082 1.000 29.064 28 GLY CCC O 1
ATOM 6441 N N . ASP C 1 28 ? -55.001 4.530 31.637 1.000 31.986 29 ASP CCC N 1
ATOM 6442 C CA . ASP C 1 28 ? -56.305 5.124 31.216 1.000 32.174 29 ASP CCC CA 1
ATOM 6443 C C . ASP C 1 28 ? -57.188 5.504 32.437 1.000 33.166 29 ASP CCC C 1
ATOM 6444 O O . ASP C 1 28 ? -57.257 4.749 33.414 1.000 36.309 29 ASP CCC O 1
ATOM 6453 N N . GLU C 1 29 ? -57.809 6.671 32.402 1.000 32.044 30 GLU CCC N 1
ATOM 6454 C CA . GLU C 1 29 ? -58.672 7.225 33.464 1.000 33.267 30 GLU CCC CA 1
ATOM 6455 C C . GLU C 1 29 ? -59.923 6.366 33.621 1.000 34.362 30 GLU CCC C 1
ATOM 6456 O O . GLU C 1 29 ? -60.642 6.234 32.682 1.000 33.519 30 GLU CCC O 1
ATOM 6468 N N . ILE C 1 30 ? -60.202 5.807 34.794 1.000 36.435 31 ILE CCC N 1
ATOM 6469 C CA . ILE C 1 30 ? -61.563 5.278 35.035 1.000 37.477 31 ILE CCC CA 1
ATOM 6470 C C . ILE C 1 30 ? -62.493 6.447 35.333 1.000 38.165 31 ILE CCC C 1
ATOM 6471 O O . ILE C 1 30 ? -63.601 6.427 34.791 1.000 39.315 31 ILE CCC O 1
ATOM 6487 N N . PHE C 1 31 ? -62.129 7.348 36.248 1.000 37.818 32 PHE CCC N 1
ATOM 6488 C CA . PHE C 1 31 ? -63.010 8.460 36.698 1.000 39.447 32 PHE CCC CA 1
ATOM 6489 C C . PHE C 1 31 ? -62.142 9.523 37.358 1.000 39.039 32 PHE CCC C 1
ATOM 6490 O O . PHE C 1 31 ? -61.004 9.227 37.727 1.000 40.013 32 PHE CCC O 1
ATOM 6507 N N . HIS C 1 32 ? -62.669 10.732 37.477 1.000 39.288 33 HIS CCC N 1
ATOM 6508 C CA . HIS C 1 32 ? -62.161 11.749 38.427 1.000 39.712 33 HIS CCC CA 1
ATOM 6509 C C . HIS C 1 32 ? -63.374 12.284 39.180 1.000 42.737 33 HIS CCC C 1
ATOM 6510 O O . HIS C 1 32 ? -64.526 11.962 38.776 1.000 40.999 33 HIS CCC O 1
ATOM 6525 N N . VAL C 1 33 ? -63.132 12.987 40.281 1.000 44.677 34 VAL CCC N 1
ATOM 6526 C CA . VAL C 1 33 ? -64.185 13.717 41.038 1.000 45.991 34 VAL CCC CA 1
ATOM 6527 C C . VAL C 1 33 ? -64.045 15.176 40.629 1.000 48.558 34 VAL CCC C 1
ATOM 6528 O O . VAL C 1 33 ? -62.931 15.674 40.715 1.000 46.836 34 VAL CCC O 1
ATOM 6541 N N . ASP C 1 34 ? -65.112 15.817 40.139 1.000 53.053 35 ASP CCC N 1
ATOM 6542 C CA . ASP C 1 34 ? -65.144 17.293 39.952 1.000 58.290 35 ASP CCC CA 1
ATOM 6543 C C . ASP C 1 34 ? -65.211 17.901 41.358 1.000 61.287 35 ASP CCC C 1
ATOM 6544 O O . ASP C 1 34 ? -66.207 17.635 42.046 1.000 62.518 35 ASP CCC O 1
ATOM 6553 N N . MET C 1 35 ? -64.175 18.627 41.792 1.000 63.777 36 MET CCC N 1
ATOM 6554 C CA . MET C 1 35 ? -64.075 19.126 43.193 1.000 68.676 36 MET CCC CA 1
ATOM 6555 C C . MET C 1 35 ? -65.192 20.153 43.446 1.000 72.884 36 MET CCC C 1
ATOM 6556 O O . MET C 1 35 ? -65.926 19.992 44.449 1.000 73.743 36 MET CCC O 1
ATOM 6570 N N . ALA C 1 36 ? -65.369 21.103 42.515 1.000 74.068 37 ALA CCC N 1
ATOM 6571 C CA . ALA C 1 36 ? -66.426 22.145 42.499 1.000 75.314 37 ALA CCC CA 1
ATOM 6572 C C . ALA C 1 36 ? -67.817 21.528 42.728 1.000 77.927 37 ALA CCC C 1
ATOM 6573 O O . ALA C 1 36 ? -68.488 21.973 43.675 1.000 81.768 37 ALA CCC O 1
ATOM 6580 N N . LYS C 1 37 ? -68.246 20.562 41.901 1.000 77.412 38 LYS CCC N 1
ATOM 6581 C CA . LYS C 1 37 ? -69.629 19.991 41.906 1.000 78.326 38 LYS CCC CA 1
ATOM 6582 C C . LYS C 1 37 ? -69.711 18.777 42.839 1.000 75.186 38 LYS CCC C 1
ATOM 6583 O O . LYS C 1 37 ? -70.811 18.309 43.066 1.000 76.796 38 LYS CCC O 1
ATOM 6602 N N . LYS C 1 38 ? -68.589 18.301 43.381 1.000 73.686 39 LYS CCC N 1
ATOM 6603 C CA . LYS C 1 38 ? -68.554 17.176 44.349 1.000 72.336 39 LYS CCC CA 1
ATOM 6604 C C . LYS C 1 38 ? -69.192 15.935 43.718 1.000 70.815 39 LYS CCC C 1
ATOM 6605 O O . LYS C 1 38 ? -70.000 15.321 44.401 1.000 69.689 39 LYS CCC O 1
ATOM 6624 N N . GLU C 1 39 ? -68.865 15.581 42.458 1.000 68.910 40 GLU CCC N 1
ATOM 6625 C CA . GLU C 1 39 ? -69.523 14.426 41.766 1.000 66.344 40 GLU CCC CA 1
ATOM 6626 C C . GLU C 1 39 ? -68.483 13.563 41.035 1.000 59.592 40 GLU CCC C 1
ATOM 6627 O O . GLU C 1 39 ? -67.492 14.104 40.521 1.000 55.677 40 GLU CCC O 1
ATOM 6639 N N . THR C 1 40 ? -68.708 12.251 41.029 1.000 55.255 41 THR CCC N 1
ATOM 6640 C CA . THR C 1 40 ? -67.922 11.283 40.250 1.000 52.295 41 THR CCC CA 1
ATOM 6641 C C . THR C 1 40 ? -68.193 11.502 38.759 1.000 50.424 41 THR CCC C 1
ATOM 6642 O O . THR C 1 40 ? -69.356 11.526 38.374 1.000 52.194 41 THR CCC O 1
ATOM 6653 N N . VAL C 1 41 ? -67.146 11.704 37.972 1.000 46.089 42 VAL CCC N 1
ATOM 6654 C CA . VAL C 1 41 ? -67.226 11.871 36.491 1.000 44.898 42 VAL CCC CA 1
ATOM 6655 C C . VAL C 1 41 ? -66.455 10.715 35.846 1.000 42.286 42 VAL CCC C 1
ATOM 6656 O O . VAL C 1 41 ? -65.266 10.576 36.118 1.000 40.132 42 VAL CCC O 1
ATOM 6669 N N . TRP C 1 42 ? -67.177 9.860 35.129 1.000 42.287 43 TRP CCC N 1
ATOM 6670 C CA . TRP C 1 42 ? -66.681 8.613 34.493 1.000 42.222 43 TRP CCC CA 1
ATOM 6671 C C . TRP C 1 42 ? -66.090 8.966 33.143 1.000 40.871 43 TRP CCC C 1
ATOM 6672 O O . TRP C 1 42 ? -66.543 9.908 32.509 1.000 41.752 43 TRP CCC O 1
ATOM 6693 N N . ARG C 1 43 ? -64.980 8.338 32.792 1.000 40.089 44 ARG CCC N 1
ATOM 6694 C CA . ARG C 1 43 ? -64.260 8.718 31.559 1.000 38.717 44 ARG CCC CA 1
ATOM 6695 C C . ARG C 1 43 ? -65.086 8.324 30.329 1.000 36.906 44 ARG CCC C 1
ATOM 6696 O O . ARG C 1 43 ? -65.007 9.052 29.345 1.000 35.113 44 ARG CCC O 1
ATOM 6717 N N . LEU C 1 44 ? -65.675 7.142 30.354 1.000 38.112 45 LEU CCC N 1
ATOM 6718 C CA . LEU C 1 44 ? -66.693 6.737 29.353 1.000 42.806 45 LEU CCC CA 1
ATOM 6719 C C . LEU C 1 44 ? -68.018 6.617 30.091 1.000 47.122 45 LEU CCC C 1
ATOM 6720 O O . LEU C 1 44 ? -68.058 5.885 31.120 1.000 48.130 45 LEU CCC O 1
ATOM 6736 N N . ARG C 1 45 ? -69.094 7.220 29.560 1.000 54.911 46 ARG CCC N 1
ATOM 6737 C CA . ARG C 1 45 ? -70.454 7.187 30.187 1.000 57.851 46 ARG CCC CA 1
ATOM 6738 C C . ARG C 1 45 ? -70.757 5.787 30.719 1.000 57.052 46 ARG CCC C 1
ATOM 6739 O O . ARG C 1 45 ? -71.347 5.641 31.810 1.000 55.707 46 ARG CCC O 1
ATOM 6760 N N . GLU C 1 46 ? -70.436 4.780 29.920 1.000 54.226 47 GLU CCC N 1
ATOM 6761 C CA . GLU C 1 46 ? -70.742 3.364 30.231 1.000 55.045 47 GLU CCC CA 1
ATOM 6762 C C . GLU C 1 46 ? -70.290 2.993 31.645 1.000 51.959 47 GLU CCC C 1
ATOM 6763 O O . GLU C 1 46 ? -70.914 2.132 32.243 1.000 51.813 47 GLU CCC O 1
ATOM 6775 N N . PHE C 1 47 ? -69.165 3.541 32.137 1.000 47.201 48 PHE CCC N 1
ATOM 6776 C CA . PHE C 1 47 ? -68.567 3.058 33.409 1.000 46.996 48 PHE CCC CA 1
ATOM 6777 C C . PHE C 1 47 ? -69.494 3.336 34.603 1.000 47.500 48 PHE CCC C 1
ATOM 6778 O O . PHE C 1 47 ? -69.509 2.503 35.541 1.000 46.977 48 PHE CCC O 1
ATOM 6795 N N . GLY C 1 48 ? -70.231 4.447 34.558 1.000 48.735 49 GLY CCC N 1
ATOM 6796 C CA . GLY C 1 48 ? -71.160 4.836 35.628 1.000 54.282 49 GLY CCC CA 1
ATOM 6797 C C . GLY C 1 48 ? -72.273 3.822 35.825 1.000 60.141 49 GLY CCC C 1
ATOM 6798 O O . GLY C 1 48 ? -72.965 3.929 36.835 1.000 62.714 49 GLY CCC O 1
ATOM 6802 N N . ARG C 1 49 ? -72.451 2.861 34.912 1.000 62.967 50 ARG CCC N 1
ATOM 6803 C CA . ARG C 1 49 ? -73.468 1.777 35.075 1.000 67.716 50 ARG CCC CA 1
ATOM 6804 C C . ARG C 1 49 ? -72.767 0.524 35.634 1.000 67.187 50 ARG CCC C 1
ATOM 6805 O O . ARG C 1 49 ? -73.421 -0.262 36.325 1.000 72.822 50 ARG CCC O 1
ATOM 6826 N N . PHE C 1 50 ? -71.455 0.374 35.440 1.000 62.501 51 PHE CCC N 1
ATOM 6827 C CA . PHE C 1 50 ? -70.697 -0.843 35.821 1.000 61.140 51 PHE CCC CA 1
ATOM 6828 C C . PHE C 1 50 ? -70.241 -0.764 37.280 1.000 61.507 51 PHE CCC C 1
ATOM 6829 O O . PHE C 1 50 ? -69.838 -1.786 37.839 1.000 63.760 51 PHE CCC O 1
ATOM 6846 N N . ALA C 1 51 ? -70.257 0.416 37.891 1.000 61.640 52 ALA CCC N 1
ATOM 6847 C CA . ALA C 1 51 ? -69.614 0.660 39.206 1.000 61.444 52 ALA CCC CA 1
ATOM 6848 C C . ALA C 1 51 ? -70.045 2.018 39.756 1.000 60.293 52 ALA CCC C 1
ATOM 6849 O O . ALA C 1 51 ? -70.706 2.762 39.035 1.000 62.120 52 ALA CCC O 1
ATOM 6856 N N . SER C 1 52 ? -69.616 2.337 40.974 1.000 59.574 53 SER CCC N 1
ATOM 6857 C CA . SER C 1 52 ? -69.916 3.611 41.670 1.000 59.399 53 SER CCC CA 1
ATOM 6858 C C . SER C 1 52 ? -68.704 4.047 42.476 1.000 56.428 53 SER CCC C 1
ATOM 6859 O O . SER C 1 52 ? -67.808 3.208 42.759 1.000 52.441 53 SER CCC O 1
ATOM 6867 N N . PHE C 1 53 ? -68.666 5.333 42.787 1.000 56.134 54 PHE CCC N 1
ATOM 6868 C CA . PHE C 1 53 ? -67.713 5.922 43.764 1.000 55.254 54 PHE CCC CA 1
ATOM 6869 C C . PHE C 1 53 ? -68.425 7.058 44.502 1.000 57.908 54 PHE CCC C 1
ATOM 6870 O O . PHE C 1 53 ? -69.095 7.848 43.835 1.000 56.789 54 PHE CCC O 1
ATOM 6887 N N . GLU C 1 54 ? -68.216 7.174 45.816 1.000 61.876 55 GLU CCC N 1
ATOM 6888 C CA . GLU C 1 54 ? -68.731 8.317 46.612 1.000 66.309 55 GLU CCC CA 1
ATOM 6889 C C . GLU C 1 54 ? -67.749 9.479 46.515 1.000 61.007 55 GLU CCC C 1
ATOM 6890 O O . GLU C 1 54 ? -66.717 9.400 47.167 1.000 63.191 55 GLU CCC O 1
ATOM 6902 N N . ALA C 1 55 ? -68.114 10.539 45.794 1.000 60.175 56 ALA CCC N 1
ATOM 6903 C CA . ALA C 1 55 ? -67.274 11.733 45.531 1.000 59.937 56 ALA CCC CA 1
ATOM 6904 C C . ALA C 1 55 ? -66.741 12.287 46.849 1.000 62.116 56 ALA CCC C 1
ATOM 6905 O O . ALA C 1 55 ? -65.623 12.804 46.873 1.000 59.690 56 ALA CCC O 1
ATOM 6912 N N . GLN C 1 56 ? -67.552 12.195 47.891 1.000 66.490 57 GLN CCC N 1
ATOM 6913 C CA . GLN C 1 56 ? -67.244 12.666 49.260 1.000 72.757 57 GLN CCC CA 1
ATOM 6914 C C . GLN C 1 56 ? -65.806 12.299 49.676 1.000 73.628 57 GLN CCC C 1
ATOM 6915 O O . GLN C 1 56 ? -65.053 13.233 50.031 1.000 76.358 57 GLN CCC O 1
ATOM 6929 N N . GLY C 1 57 ? -65.432 11.009 49.636 1.000 73.706 58 GLY CCC N 1
ATOM 6930 C CA . GLY C 1 57 ? -64.143 10.484 50.138 1.000 70.711 58 GLY CCC CA 1
ATOM 6931 C C . GLY C 1 57 ? -62.965 11.231 49.540 1.000 68.416 58 GLY CCC C 1
ATOM 6932 O O . GLY C 1 57 ? -61.916 11.297 50.193 1.000 72.104 58 GLY CCC O 1
ATOM 6936 N N . ALA C 1 58 ? -63.135 11.793 48.344 1.000 64.399 59 ALA CCC N 1
ATOM 6937 C CA . ALA C 1 58 ? -62.089 12.518 47.589 1.000 61.453 59 ALA CCC CA 1
ATOM 6938 C C . ALA C 1 58 ? -61.848 13.901 48.200 1.000 60.758 59 ALA CCC C 1
ATOM 6939 O O . ALA C 1 58 ? -60.727 14.329 48.168 1.000 56.083 59 ALA CCC O 1
ATOM 6946 N N . LEU C 1 59 ? -62.901 14.614 48.595 1.000 62.555 60 LEU CCC N 1
ATOM 6947 C CA . LEU C 1 59 ? -62.817 16.017 49.083 1.000 65.134 60 LEU CCC CA 1
ATOM 6948 C C . LEU C 1 59 ? -61.876 16.060 50.302 1.000 63.245 60 LEU CCC C 1
ATOM 6949 O O . LEU C 1 59 ? -61.037 16.989 50.379 1.000 61.630 60 LEU CCC O 1
ATOM 6965 N N . ALA C 1 60 ? -62.028 15.081 51.197 1.000 60.003 61 ALA CCC N 1
ATOM 6966 C CA . ALA C 1 60 ? -61.256 14.920 52.441 1.000 59.942 61 ALA CCC CA 1
ATOM 6967 C C . ALA C 1 60 ? -59.803 14.601 52.098 1.000 56.815 61 ALA CCC C 1
ATOM 6968 O O . ALA C 1 60 ? -58.935 15.117 52.787 1.000 56.884 61 ALA CCC O 1
ATOM 6975 N N . ASN C 1 61 ? -59.554 13.790 51.064 1.000 53.157 62 ASN CCC N 1
ATOM 6976 C CA . ASN C 1 61 ? -58.176 13.407 50.661 1.000 51.355 62 ASN CCC CA 1
ATOM 6977 C C . ASN C 1 61 ? -57.432 14.675 50.248 1.000 51.560 62 ASN CCC C 1
ATOM 6978 O O . ASN C 1 61 ? -56.296 14.923 50.745 1.000 49.909 62 ASN CCC O 1
ATOM 6989 N N . ILE C 1 62 ? -58.088 15.451 49.391 1.000 51.910 63 ILE CCC N 1
ATOM 6990 C CA . ILE C 1 62 ? -57.567 16.725 48.837 1.000 52.310 63 ILE CCC CA 1
ATOM 6991 C C . ILE C 1 62 ? -57.288 17.681 50.002 1.000 54.319 63 ILE CCC C 1
ATOM 6992 O O . ILE C 1 62 ? -56.220 18.245 49.969 1.000 55.842 63 ILE CCC O 1
ATOM 7008 N N . ALA C 1 63 ? -58.167 17.860 50.990 1.000 55.626 64 ALA CCC N 1
ATOM 7009 C CA . ALA C 1 63 ? -57.896 18.765 52.131 1.000 58.190 64 ALA CCC CA 1
ATOM 7010 C C . ALA C 1 63 ? -56.629 18.329 52.915 1.000 58.781 64 ALA CCC C 1
ATOM 7011 O O . ALA C 1 63 ? -55.851 19.209 53.378 1.000 59.942 64 ALA CCC O 1
ATOM 7018 N N . VAL C 1 64 ? -56.447 17.025 53.152 1.000 56.202 65 VAL CCC N 1
ATOM 7019 C CA . VAL C 1 64 ? -55.213 16.477 53.786 1.000 54.537 65 VAL CCC CA 1
ATOM 7020 C C . VAL C 1 64 ? -54.022 16.683 52.824 1.000 52.936 65 VAL CCC C 1
ATOM 7021 O O . VAL C 1 64 ? -52.890 16.878 53.341 1.000 52.801 65 VAL CCC O 1
ATOM 7034 N N . ASP C 1 65 ? -54.239 16.655 51.490 1.000 50.743 66 ASP CCC N 1
ATOM 7035 C CA . ASP C 1 65 ? -53.168 16.900 50.469 1.000 50.226 66 ASP CCC CA 1
ATOM 7036 C C . ASP C 1 65 ? -52.806 18.394 50.481 1.000 52.324 66 ASP CCC C 1
ATOM 7037 O O . ASP C 1 65 ? -51.594 18.683 50.414 1.000 52.202 66 ASP CCC O 1
ATOM 7046 N N . LYS C 1 66 ? -53.783 19.302 50.612 1.000 53.958 67 LYS CCC N 1
ATOM 7047 C CA . LYS C 1 66 ? -53.513 20.764 50.733 1.000 57.310 67 LYS CCC CA 1
ATOM 7048 C C . LYS C 1 66 ? -52.684 21.058 52.019 1.000 58.830 67 LYS CCC C 1
ATOM 7049 O O . LYS C 1 66 ? -51.678 21.804 51.941 1.000 58.532 67 LYS CCC O 1
ATOM 7068 N N . ALA C 1 67 ? -53.072 20.491 53.157 1.000 57.803 68 ALA CCC N 1
ATOM 7069 C CA . ALA C 1 67 ? -52.340 20.623 54.429 1.000 59.406 68 ALA CCC CA 1
ATOM 7070 C C . ALA C 1 67 ? -50.898 20.127 54.266 1.000 57.538 68 ALA CCC C 1
ATOM 7071 O O . ALA C 1 67 ? -49.963 20.827 54.681 1.000 58.013 68 ALA CCC O 1
ATOM 7078 N N . ASN C 1 68 ? -50.715 18.948 53.677 1.000 55.284 69 ASN CCC N 1
ATOM 7079 C CA . ASN C 1 68 ? -49.373 18.348 53.465 1.000 53.188 69 ASN CCC CA 1
ATOM 7080 C C . ASN C 1 68 ? -48.582 19.221 52.500 1.000 52.225 69 ASN CCC C 1
ATOM 7081 O O . ASN C 1 68 ? -47.403 19.436 52.720 1.000 52.713 69 ASN CCC O 1
ATOM 7092 N N . LEU C 1 69 ? -49.201 19.743 51.463 1.000 51.150 70 LEU CCC N 1
ATOM 7093 C CA . LEU C 1 69 ? -48.436 20.658 50.591 1.000 51.052 70 LEU CCC CA 1
ATOM 7094 C C . LEU C 1 69 ? -47.797 21.748 51.453 1.000 53.894 70 LEU CCC C 1
ATOM 7095 O O . LEU C 1 69 ? -46.678 22.160 51.151 1.000 52.956 70 LEU CCC O 1
ATOM 7111 N N . GLU C 1 70 ? -48.551 22.276 52.410 1.000 57.599 71 GLU CCC N 1
ATOM 7112 C CA . GLU C 1 70 ? -48.168 23.523 53.118 1.000 62.757 71 GLU CCC CA 1
ATOM 7113 C C . GLU C 1 70 ? -47.059 23.185 54.110 1.000 63.022 71 GLU CCC C 1
ATOM 7114 O O . GLU C 1 70 ? -46.169 24.034 54.255 1.000 64.181 71 GLU CCC O 1
ATOM 7126 N N . ILE C 1 71 ? -47.061 21.954 54.635 1.000 61.916 72 ILE CCC N 1
ATOM 7127 C CA . ILE C 1 71 ? -45.979 21.394 55.502 1.000 63.307 72 ILE CCC CA 1
ATOM 7128 C C . ILE C 1 71 ? -44.732 21.210 54.640 1.000 62.116 72 ILE CCC C 1
ATOM 7129 O O . ILE C 1 71 ? -43.659 21.563 55.124 1.000 62.421 72 ILE CCC O 1
ATOM 7145 N N . MET C 1 72 ? -44.877 20.620 53.448 1.000 58.606 73 MET CCC N 1
ATOM 7146 C CA . MET C 1 72 ? -43.730 20.299 52.548 1.000 57.921 73 MET CCC CA 1
ATOM 7147 C C . MET C 1 72 ? -43.152 21.592 51.941 1.000 58.473 73 MET CCC C 1
ATOM 7148 O O . MET C 1 72 ? -41.913 21.726 51.897 1.000 59.696 73 MET CCC O 1
ATOM 7162 N N . THR C 1 73 ? -43.988 22.566 51.596 1.000 58.027 74 THR CCC N 1
ATOM 7163 C CA . THR C 1 73 ? -43.522 23.895 51.129 1.000 59.844 74 THR CCC CA 1
ATOM 7164 C C . THR C 1 73 ? -42.551 24.490 52.163 1.000 63.058 74 THR CCC C 1
ATOM 7165 O O . THR C 1 73 ? -41.477 24.979 51.756 1.000 63.018 74 THR CCC O 1
ATOM 7176 N N . LYS C 1 74 ? -42.930 24.490 53.443 1.000 66.608 75 LYS CCC N 1
ATOM 7177 C CA . LYS C 1 74 ? -42.076 25.026 54.532 1.000 71.764 75 LYS CCC CA 1
ATOM 7178 C C . LYS C 1 74 ? -40.858 24.111 54.666 1.000 69.362 75 LYS CCC C 1
ATOM 7179 O O . LYS C 1 74 ? -39.717 24.621 54.570 1.000 69.220 75 LYS CCC O 1
ATOM 7198 N N . ARG C 1 75 ? -41.085 22.805 54.760 1.000 64.781 76 ARG CCC N 1
ATOM 7199 C CA . ARG C 1 75 ? -39.975 21.855 54.986 1.000 64.383 76 ARG CCC CA 1
ATOM 7200 C C . ARG C 1 75 ? -38.891 22.079 53.908 1.000 63.433 76 ARG CCC C 1
ATOM 7201 O O . ARG C 1 75 ? -37.698 22.171 54.245 1.000 64.451 76 ARG CCC O 1
ATOM 7222 N N . SER C 1 76 ? -39.293 22.320 52.669 1.000 61.470 77 SER CCC N 1
ATOM 7223 C CA . SER C 1 76 ? -38.407 22.516 51.492 1.000 60.267 77 SER CCC CA 1
ATOM 7224 C C . SER C 1 76 ? -37.797 23.922 51.482 1.000 63.097 77 SER CCC C 1
ATOM 7225 O O . SER C 1 76 ? -37.098 24.258 50.487 1.000 61.782 77 SER CCC O 1
ATOM 7233 N N . ASN C 1 77 ? -38.132 24.752 52.469 1.000 66.432 78 ASN CCC N 1
ATOM 7234 C CA . ASN C 1 77 ? -37.673 26.159 52.481 1.000 70.907 78 ASN CCC CA 1
ATOM 7235 C C . ASN C 1 77 ? -38.230 26.805 51.209 1.000 68.249 78 ASN CCC C 1
ATOM 7236 O O . ASN C 1 77 ? -37.444 27.306 50.432 1.000 68.859 78 ASN CCC O 1
ATOM 7247 N N . TYR C 1 78 ? -39.545 26.746 51.002 1.000 66.880 79 TYR CCC N 1
ATOM 7248 C CA . TYR C 1 78 ? -40.293 27.425 49.905 1.000 66.045 79 TYR CCC CA 1
ATOM 7249 C C . TYR C 1 78 ? -39.632 27.184 48.552 1.000 62.825 79 TYR CCC C 1
ATOM 7250 O O . TYR C 1 78 ? -39.600 28.134 47.738 1.000 62.977 79 TYR CCC O 1
ATOM 7268 N N . THR C 1 79 ? -39.138 25.964 48.327 1.000 60.161 80 THR CCC N 1
ATOM 7269 C CA . THR C 1 79 ? -38.539 25.545 47.032 1.000 58.904 80 THR CCC CA 1
ATOM 7270 C C . THR C 1 79 ? -39.655 25.300 46.004 1.000 56.153 80 THR CCC C 1
ATOM 7271 O O . THR C 1 79 ? -40.444 24.360 46.130 1.000 53.029 80 THR CCC O 1
ATOM 7282 N N . PRO C 1 80 ? -39.732 26.139 44.951 1.000 55.926 81 PRO CCC N 1
ATOM 7283 C CA . PRO C 1 80 ? -40.779 26.015 43.948 1.000 55.163 81 PRO CCC CA 1
ATOM 7284 C C . PRO C 1 80 ? -40.538 24.939 42.863 1.000 52.786 81 PRO CCC C 1
ATOM 7285 O O . PRO C 1 80 ? -39.432 24.449 42.688 1.000 51.314 81 PRO CCC O 1
ATOM 7296 N N . ILE C 1 81 ? -41.617 24.568 42.149 1.000 51.727 82 ILE CCC N 1
ATOM 7297 C CA . ILE C 1 81 ? -41.548 23.619 41.008 1.000 49.332 82 ILE CCC CA 1
ATOM 7298 C C . ILE C 1 81 ? -40.852 24.367 39.876 1.000 50.539 82 ILE CCC C 1
ATOM 7299 O O . ILE C 1 81 ? -41.054 25.615 39.796 1.000 51.892 82 ILE CCC O 1
ATOM 7315 N N . THR C 1 82 ? -40.046 23.646 39.092 1.000 49.342 83 THR CCC N 1
ATOM 7316 C CA . THR C 1 82 ? -39.465 24.103 37.810 1.000 51.364 83 THR CCC CA 1
ATOM 7317 C C . THR C 1 82 ? -40.436 23.713 36.694 1.000 50.770 83 THR CCC C 1
ATOM 7318 O O . THR C 1 82 ? -40.754 22.538 36.590 1.000 50.447 83 THR CCC O 1
ATOM 7329 N N . ASN C 1 83 ? -40.867 24.673 35.892 1.000 51.592 84 ASN CCC N 1
ATOM 7330 C CA . ASN C 1 83 ? -41.804 24.464 34.761 1.000 49.141 84 ASN CCC CA 1
ATOM 7331 C C . ASN C 1 83 ? -41.178 23.517 33.748 1.000 47.904 84 ASN CCC C 1
ATOM 7332 O O . ASN C 1 83 ? -40.040 23.751 33.373 1.000 53.664 84 ASN CCC O 1
ATOM 7343 N N . VAL C 1 84 ? -41.906 22.489 33.334 1.000 44.707 85 VAL CCC N 1
ATOM 7344 C CA . VAL C 1 84 ? -41.487 21.597 32.221 1.000 43.017 85 VAL CCC CA 1
ATOM 7345 C C . VAL C 1 84 ? -42.545 21.740 31.109 1.000 41.655 85 VAL CCC C 1
ATOM 7346 O O . VAL C 1 84 ? -43.701 21.306 31.256 1.000 40.563 85 VAL CCC O 1
ATOM 7359 N N . PRO C 1 85 ? -42.217 22.442 30.002 1.000 41.239 86 PRO CCC N 1
ATOM 7360 C CA . PRO C 1 85 ? -43.140 22.644 28.891 1.000 41.301 86 PRO CCC CA 1
ATOM 7361 C C . PRO C 1 85 ? -43.602 21.335 28.275 1.000 39.740 86 PRO CCC C 1
ATOM 7362 O O . PRO C 1 85 ? -42.863 20.352 28.248 1.000 40.634 86 PRO CCC O 1
ATOM 7373 N N . PRO C 1 86 ? -44.835 21.288 27.746 1.000 37.295 87 PRO CCC N 1
ATOM 7374 C CA . PRO C 1 86 ? -45.333 20.062 27.125 1.000 36.673 87 PRO CCC CA 1
ATOM 7375 C C . PRO C 1 86 ? -44.745 19.808 25.731 1.000 37.900 87 PRO CCC C 1
ATOM 7376 O O . PRO C 1 86 ? -44.426 20.747 25.028 1.000 37.941 87 PRO CCC O 1
ATOM 7387 N N . GLU C 1 87 ? -44.594 18.534 25.392 1.000 37.677 88 GLU CCC N 1
ATOM 7388 C CA . GLU C 1 87 ? -44.542 18.003 24.017 1.000 37.603 88 GLU CCC CA 1
ATOM 7389 C C . GLU C 1 87 ? -45.988 17.918 23.533 1.000 34.884 88 GLU CCC C 1
ATOM 7390 O O . GLU C 1 87 ? -46.801 17.380 24.301 1.000 34.764 88 GLU CCC O 1
ATOM 7402 N N . VAL C 1 88 ? -46.289 18.432 22.348 1.000 35.250 89 VAL CCC N 1
ATOM 7403 C CA . VAL C 1 88 ? -47.663 18.404 21.749 1.000 35.362 89 VAL CCC CA 1
ATOM 7404 C C . VAL C 1 88 ? -47.623 17.723 20.375 1.000 36.275 89 VAL CCC C 1
ATOM 7405 O O . VAL C 1 88 ? -46.760 18.114 19.563 1.000 34.883 89 VAL CCC O 1
ATOM 7418 N N . THR C 1 89 ? -48.544 16.776 20.142 1.000 34.049 90 THR CCC N 1
ATOM 7419 C CA . THR C 1 89 ? -48.718 15.993 18.896 1.000 35.935 90 THR CCC CA 1
ATOM 7420 C C . THR C 1 89 ? -50.212 16.035 18.515 1.000 33.954 90 THR CCC C 1
ATOM 7421 O O . THR C 1 89 ? -51.048 15.840 19.425 1.000 32.061 90 THR CCC O 1
ATOM 7432 N N . VAL C 1 90 ? -50.550 16.268 17.247 1.000 32.772 91 VAL CCC N 1
ATOM 7433 C CA . VAL C 1 90 ? -51.961 16.174 16.725 1.000 32.049 91 VAL CCC CA 1
ATOM 7434 C C . VAL C 1 90 ? -52.046 14.971 15.793 1.000 32.952 91 VAL CCC C 1
ATOM 7435 O O . VAL C 1 90 ? -51.276 14.951 14.811 1.000 34.559 91 VAL CCC O 1
ATOM 7448 N N . LEU C 1 91 ? -52.848 13.973 16.149 1.000 33.709 92 LEU CCC N 1
ATOM 7449 C CA . LEU C 1 91 ? -53.108 12.769 15.307 1.000 36.304 92 LEU CCC CA 1
ATOM 7450 C C . LEU C 1 91 ? -54.621 12.619 15.089 1.000 33.328 92 LEU CCC C 1
ATOM 7451 O O . LEU C 1 91 ? -55.422 13.124 15.872 1.000 30.423 92 LEU CCC O 1
ATOM 7467 N N . THR C 1 92 ? -54.983 11.864 14.059 1.000 32.913 93 THR CCC N 1
ATOM 7468 C CA . THR C 1 92 ? -56.348 11.328 13.908 1.000 33.030 93 THR CCC CA 1
ATOM 7469 C C . THR C 1 92 ? -56.474 10.068 14.752 1.000 32.888 93 THR CCC C 1
ATOM 7470 O O . THR C 1 92 ? -55.479 9.392 14.989 1.000 33.749 93 THR CCC O 1
ATOM 7481 N N . ASN C 1 93 ? -57.698 9.806 15.138 1.000 33.659 94 ASN CCC N 1
ATOM 7482 C CA . ASN C 1 93 ? -58.180 8.528 15.677 1.000 37.526 94 ASN CCC CA 1
ATOM 7483 C C . ASN C 1 93 ? -57.947 7.435 14.628 1.000 38.436 94 ASN CCC C 1
ATOM 7484 O O . ASN C 1 93 ? -57.646 6.293 15.003 1.000 39.235 94 ASN CCC O 1
ATOM 7495 N N . SER C 1 94 ? -58.255 7.722 13.356 1.000 36.668 95 SER CCC N 1
ATOM 7496 C CA . SER C 1 94 ? -58.155 6.705 12.284 1.000 37.348 95 SER CCC CA 1
ATOM 7497 C C . SER C 1 94 ? -57.819 7.375 10.969 1.000 34.414 95 SER CCC C 1
ATOM 7498 O O . SER C 1 94 ? -57.843 8.583 10.847 1.000 33.635 95 SER CCC O 1
ATOM 7506 N N . PRO C 1 95 ? -57.454 6.586 9.972 1.000 33.801 96 PRO CCC N 1
ATOM 7507 C CA . PRO C 1 95 ? -57.047 7.130 8.693 1.000 36.027 96 PRO CCC CA 1
ATOM 7508 C C . PRO C 1 95 ? -58.221 7.947 8.121 1.000 36.416 96 PRO CCC C 1
ATOM 7509 O O . PRO C 1 95 ? -59.406 7.612 8.339 1.000 36.173 96 PRO CCC O 1
ATOM 7520 N N . VAL C 1 96 ? -57.855 9.035 7.468 1.000 37.352 97 VAL CCC N 1
ATOM 7521 C CA . VAL C 1 96 ? -58.785 9.971 6.784 1.000 39.121 97 VAL CCC CA 1
ATOM 7522 C C . VAL C 1 96 ? -59.379 9.275 5.565 1.000 40.170 97 VAL CCC C 1
ATOM 7523 O O . VAL C 1 96 ? -58.617 8.701 4.759 1.000 40.222 97 VAL CCC O 1
ATOM 7536 N N . GLU C 1 97 ? -60.704 9.214 5.559 1.000 40.569 98 GLU CCC N 1
ATOM 7537 C CA . GLU C 1 97 ? -61.566 8.649 4.475 1.000 42.806 98 GLU CCC CA 1
ATOM 7538 C C . GLU C 1 97 ? -62.670 9.671 4.196 1.000 42.360 98 GLU CCC C 1
ATOM 7539 O O . GLU C 1 97 ? -63.339 10.111 5.141 1.000 37.702 98 GLU CCC O 1
ATOM 7551 N N . LEU C 1 98 ? -62.757 10.119 2.944 1.000 45.820 99 LEU CCC N 1
ATOM 7552 C CA . LEU C 1 98 ? -63.819 11.057 2.485 1.000 47.680 99 LEU CCC CA 1
ATOM 7553 C C . LEU C 1 98 ? -65.179 10.508 2.930 1.000 44.292 99 LEU CCC C 1
ATOM 7554 O O . LEU C 1 98 ? -65.390 9.314 2.829 1.000 41.511 99 LEU CCC O 1
ATOM 7570 N N . ARG C 1 99 ? -66.004 11.382 3.487 1.000 45.077 100 ARG CCC N 1
ATOM 7571 C CA . ARG C 1 99 ? -67.397 11.128 3.948 1.000 47.858 100 ARG CCC CA 1
ATOM 7572 C C . ARG C 1 99 ? -67.384 10.357 5.282 1.000 46.018 100 ARG CCC C 1
ATOM 7573 O O . ARG C 1 99 ? -68.438 9.947 5.746 1.000 44.243 100 ARG CCC O 1
ATOM 7594 N N . GLU C 1 100 ? -66.235 10.102 5.890 1.000 44.886 101 GLU CCC N 1
ATOM 7595 C CA . GLU C 1 100 ? -66.195 9.392 7.197 1.000 45.167 101 GLU CCC CA 1
ATOM 7596 C C . GLU C 1 100 ? -65.803 10.387 8.263 1.000 42.691 101 GLU CCC C 1
ATOM 7597 O O . GLU C 1 100 ? -64.709 10.964 8.192 1.000 40.594 101 GLU CCC O 1
ATOM 7609 N N . PRO C 1 101 ? -66.705 10.628 9.248 1.000 40.797 102 PRO CCC N 1
ATOM 7610 C CA . PRO C 1 101 ? -66.371 11.372 10.453 1.000 38.460 102 PRO CCC CA 1
ATOM 7611 C C . PRO C 1 101 ? -65.147 10.744 11.126 1.000 36.446 102 PRO CCC C 1
ATOM 7612 O O . PRO C 1 101 ? -64.943 9.580 11.118 1.000 37.954 102 PRO CCC O 1
ATOM 7623 N N . ASN C 1 102 ? -64.349 11.593 11.706 1.000 34.428 103 ASN CCC N 1
ATOM 7624 C CA . ASN C 1 102 ? -63.080 11.209 12.340 1.000 33.262 103 ASN CCC CA 1
ATOM 7625 C C . ASN C 1 102 ? -62.921 12.108 13.578 1.000 32.492 103 ASN CCC C 1
ATOM 7626 O O . ASN C 1 102 ? -63.803 12.979 13.791 1.000 31.337 103 ASN CCC O 1
ATOM 7637 N N . VAL C 1 103 ? -61.798 11.972 14.295 1.000 31.153 104 VAL CCC N 1
ATOM 7638 C CA . VAL C 1 103 ? -61.501 12.775 15.512 1.000 32.239 104 VAL CCC CA 1
ATOM 7639 C C . VAL C 1 103 ? -60.023 13.154 15.463 1.000 31.234 104 VAL CCC C 1
ATOM 7640 O O . VAL C 1 103 ? -59.220 12.261 15.181 1.000 30.914 104 VAL CCC O 1
ATOM 7653 N N . LEU C 1 104 ? -59.737 14.444 15.598 1.000 30.759 105 LEU CCC N 1
ATOM 7654 C CA . LEU C 1 104 ? -58.398 14.945 15.932 1.000 34.221 105 LEU CCC CA 1
ATOM 7655 C C . LEU C 1 104 ? -58.171 14.849 17.456 1.000 31.046 105 LEU CCC C 1
ATOM 7656 O O . LEU C 1 104 ? -59.065 15.184 18.280 1.000 30.999 105 LEU CCC O 1
ATOM 7672 N N . ILE C 1 105 ? -57.035 14.280 17.781 1.000 30.580 106 ILE CCC N 1
ATOM 7673 C CA . ILE C 1 105 ? -56.479 14.141 19.159 1.000 30.215 106 ILE CCC CA 1
ATOM 7674 C C . ILE C 1 105 ? -55.256 15.040 19.253 1.000 30.724 106 ILE CCC C 1
ATOM 7675 O O . ILE C 1 105 ? -54.303 14.900 18.411 1.000 30.710 106 ILE CCC O 1
ATOM 7691 N N . CYS C 1 106 ? -55.315 15.979 20.193 1.000 30.790 107 CYS CCC N 1
ATOM 7692 C CA . CYS C 1 106 ? -54.164 16.775 20.661 1.000 32.458 107 CYS CCC CA 1
ATOM 7693 C C . CYS C 1 106 ? -53.611 16.102 21.934 1.000 34.303 107 CYS CCC C 1
ATOM 7694 O O . CYS C 1 106 ? -54.340 16.049 22.982 1.000 31.906 107 CYS CCC O 1
ATOM 7701 N N . PHE C 1 107 ? -52.440 15.490 21.790 1.000 34.414 108 PHE CCC N 1
ATOM 7702 C CA A PHE C 1 107 ? -51.712 14.774 22.873 0.500 35.844 108 PHE CCC CA 1
ATOM 7703 C CA B PHE C 1 107 ? -51.699 14.792 22.869 0.500 35.022 108 PHE CCC CA 1
ATOM 7704 C C . PHE C 1 107 ? -50.737 15.807 23.452 1.000 36.214 108 PHE CCC C 1
ATOM 7705 O O . PHE C 1 107 ? -49.826 16.263 22.682 1.000 35.669 108 PHE CCC O 1
ATOM 7737 N N . ILE C 1 108 ? -50.977 16.169 24.709 1.000 34.456 109 ILE CCC N 1
ATOM 7738 C CA . ILE C 1 108 ? -50.123 17.079 25.497 1.000 36.179 109 ILE CCC CA 1
ATOM 7739 C C . ILE C 1 108 ? -49.401 16.233 26.538 1.000 35.552 109 ILE CCC C 1
ATOM 7740 O O . ILE C 1 108 ? -50.083 15.564 27.332 1.000 37.223 109 ILE CCC O 1
ATOM 7756 N N . ASP C 1 109 ? -48.079 16.173 26.493 1.000 35.597 110 ASP CCC N 1
ATOM 7757 C CA . ASP C 1 109 ? -47.339 15.137 27.241 1.000 36.196 110 ASP CCC CA 1
ATOM 7758 C C . ASP C 1 109 ? -46.123 15.737 27.939 1.000 36.247 110 ASP CCC C 1
ATOM 7759 O O . ASP C 1 109 ? -45.526 16.728 27.414 1.000 38.060 110 ASP CCC O 1
ATOM 7768 N N . LYS C 1 110 ? -45.757 15.092 29.050 1.000 35.681 111 LYS CCC N 1
ATOM 7769 C CA . LYS C 1 110 ? -44.459 15.271 29.743 1.000 36.926 111 LYS CCC CA 1
ATOM 7770 C C . LYS C 1 110 ? -44.315 16.705 30.224 1.000 36.306 111 LYS CCC C 1
ATOM 7771 O O . LYS C 1 110 ? -43.235 17.260 30.039 1.000 37.610 111 LYS CCC O 1
ATOM 7790 N N . PHE C 1 111 ? -45.296 17.215 30.946 1.000 35.318 112 PHE CCC N 1
ATOM 7791 C CA . PHE C 1 111 ? -45.252 18.606 31.442 1.000 37.177 112 PHE CCC CA 1
ATOM 7792 C C . PHE C 1 111 ? -45.599 18.709 32.941 1.000 36.289 112 PHE CCC C 1
ATOM 7793 O O . PHE C 1 111 ? -46.330 17.859 33.506 1.000 38.778 112 PHE CCC O 1
ATOM 7810 N N . THR C 1 112 ? -45.172 19.801 33.559 1.000 36.268 113 THR CCC N 1
ATOM 7811 C CA . THR C 1 112 ? -45.634 20.180 34.916 1.000 37.860 113 THR CCC CA 1
ATOM 7812 C C . THR C 1 112 ? -45.353 21.664 35.062 1.000 37.941 113 THR CCC C 1
ATOM 7813 O O . THR C 1 112 ? -44.428 22.165 34.417 1.000 37.615 113 THR CCC O 1
ATOM 7824 N N . PRO C 1 113 ? -46.107 22.413 35.906 1.000 39.722 114 PRO CCC N 1
ATOM 7825 C CA . PRO C 1 113 ? -47.260 21.913 36.658 1.000 39.436 114 PRO CCC CA 1
ATOM 7826 C C . PRO C 1 113 ? -48.502 21.565 35.820 1.000 39.912 114 PRO CCC C 1
ATOM 7827 O O . PRO C 1 113 ? -48.520 21.813 34.608 1.000 39.509 114 PRO CCC O 1
ATOM 7838 N N . PRO C 1 114 ? -49.538 20.918 36.417 1.000 39.066 115 PRO CCC N 1
ATOM 7839 C CA . PRO C 1 114 ? -50.750 20.513 35.677 1.000 39.927 115 PRO CCC CA 1
ATOM 7840 C C . PRO C 1 114 ? -51.766 21.653 35.526 1.000 41.456 115 PRO CCC C 1
ATOM 7841 O O . PRO C 1 114 ? -52.793 21.660 36.204 1.000 41.881 115 PRO CCC O 1
ATOM 7852 N N . VAL C 1 115 ? -51.373 22.646 34.744 1.000 42.052 116 VAL CCC N 1
ATOM 7853 C CA . VAL C 1 115 ? -52.178 23.834 34.376 1.000 44.430 116 VAL CCC CA 1
ATOM 7854 C C . VAL C 1 115 ? -51.893 24.098 32.889 1.000 45.780 116 VAL CCC C 1
ATOM 7855 O O . VAL C 1 115 ? -50.713 24.171 32.513 1.000 45.363 116 VAL CCC O 1
ATOM 7868 N N . VAL C 1 116 ? -52.926 24.275 32.070 1.000 45.674 117 VAL CCC N 1
ATOM 7869 C CA . VAL C 1 116 ? -52.774 24.315 30.596 1.000 45.296 117 VAL CCC CA 1
ATOM 7870 C C . VAL C 1 116 ? -54.068 24.904 30.032 1.000 45.870 117 VAL CCC C 1
ATOM 7871 O O . VAL C 1 116 ? -55.099 24.552 30.565 1.000 44.518 117 VAL CCC O 1
ATOM 7884 N N . ASN C 1 117 ? -53.968 25.828 29.082 1.000 46.089 118 ASN CCC N 1
ATOM 7885 C CA . ASN C 1 117 ? -55.055 26.321 28.207 1.000 47.692 118 ASN CCC CA 1
ATOM 7886 C C . ASN C 1 117 ? -54.849 25.702 26.813 1.000 46.568 118 ASN CCC C 1
ATOM 7887 O O . ASN C 1 117 ? -53.750 25.885 26.242 1.000 45.623 118 ASN CCC O 1
ATOM 7897 N N . VAL C 1 118 ? -55.868 25.000 26.304 1.000 45.146 119 VAL CCC N 1
ATOM 7898 C CA . VAL C 1 118 ? -55.878 24.320 24.984 1.000 43.253 119 VAL CCC CA 1
ATOM 7899 C C . VAL C 1 118 ? -57.086 24.850 24.220 1.000 43.297 119 VAL CCC C 1
ATOM 7900 O O . VAL C 1 118 ? -58.166 24.760 24.760 1.000 43.970 119 VAL CCC O 1
ATOM 7913 N N . THR C 1 119 ? -56.862 25.384 23.020 1.000 42.790 120 THR CCC N 1
ATOM 7914 C CA . THR C 1 119 ? -57.877 25.810 22.026 1.000 42.888 120 THR CCC CA 1
ATOM 7915 C C . THR C 1 119 ? -57.654 25.035 20.727 1.000 40.196 120 THR CCC C 1
ATOM 7916 O O . THR C 1 119 ? -56.508 24.940 20.261 1.000 38.259 120 THR CCC O 1
ATOM 7927 N N . TRP C 1 120 ? -58.721 24.554 20.127 1.000 38.919 121 TRP CCC N 1
ATOM 7928 C CA . TRP C 1 120 ? -58.722 24.086 18.724 1.000 37.267 121 TRP CCC CA 1
ATOM 7929 C C . TRP C 1 120 ? -58.983 25.249 17.781 1.000 37.433 121 TRP CCC C 1
ATOM 7930 O O . TRP C 1 120 ? -59.887 26.020 18.054 1.000 38.360 121 TRP CCC O 1
ATOM 7951 N N . LEU C 1 121 ? -58.170 25.361 16.743 1.000 36.665 122 LEU CCC N 1
ATOM 7952 C CA . LEU C 1 121 ? -58.321 26.358 15.662 1.000 39.210 122 LEU CCC CA 1
ATOM 7953 C C . LEU C 1 121 ? -58.565 25.625 14.360 1.000 37.893 122 LEU CCC C 1
ATOM 7954 O O . LEU C 1 121 ? -57.765 24.703 14.026 1.000 34.908 122 LEU CCC O 1
ATOM 7970 N N . ARG C 1 122 ? -59.657 26.012 13.725 1.000 39.169 123 ARG CCC N 1
ATOM 7971 C CA . ARG C 1 122 ? -60.018 25.631 12.338 1.000 39.659 123 ARG CCC CA 1
ATOM 7972 C C . ARG C 1 122 ? -59.867 26.885 11.490 1.000 38.811 123 ARG CCC C 1
ATOM 7973 O O . ARG C 1 122 ? -60.586 27.867 11.751 1.000 38.832 123 ARG CCC O 1
ATOM 7994 N N . ASN C 1 123 ? -58.954 26.853 10.523 1.000 37.585 124 ASN CCC N 1
ATOM 7995 C CA . ASN C 1 123 ? -58.687 28.011 9.654 1.000 40.039 124 ASN CCC CA 1
ATOM 7996 C C . ASN C 1 123 ? -58.486 29.224 10.551 1.000 41.447 124 ASN CCC C 1
ATOM 7997 O O . ASN C 1 123 ? -59.079 30.282 10.265 1.000 42.683 124 ASN CCC O 1
ATOM 8008 N N . GLY C 1 124 ? -57.649 29.084 11.588 1.000 42.381 125 GLY CCC N 1
ATOM 8009 C CA . GLY C 1 124 ? -57.327 30.199 12.493 1.000 45.156 125 GLY CCC CA 1
ATOM 8010 C C . GLY C 1 124 ? -58.462 30.619 13.433 1.000 48.320 125 GLY CCC C 1
ATOM 8011 O O . GLY C 1 124 ? -58.277 31.621 14.118 1.000 49.875 125 GLY CCC O 1
ATOM 8015 N N . LYS C 1 125 ? -59.578 29.896 13.531 1.000 49.144 126 LYS CCC N 1
ATOM 8016 C CA . LYS C 1 125 ? -60.713 30.324 14.384 1.000 52.144 126 LYS CCC CA 1
ATOM 8017 C C . LYS C 1 125 ? -61.027 29.274 15.441 1.000 50.909 126 LYS CCC C 1
ATOM 8018 O O . LYS C 1 125 ? -61.046 28.066 15.151 1.000 46.142 126 LYS CCC O 1
ATOM 8037 N N . PRO C 1 126 ? -61.255 29.733 16.705 1.000 51.984 127 PRO CCC N 1
ATOM 8038 C CA . PRO C 1 126 ? -61.591 28.844 17.814 1.000 51.168 127 PRO CCC CA 1
ATOM 8039 C C . PRO C 1 126 ? -62.822 28.008 17.447 1.000 51.581 127 PRO CCC C 1
ATOM 8040 O O . PRO C 1 126 ? -63.713 28.570 16.888 1.000 52.401 127 PRO CCC O 1
ATOM 8051 N N . VAL C 1 127 ? -62.791 26.709 17.726 1.000 51.996 128 VAL CCC N 1
ATOM 8052 C CA . VAL C 1 127 ? -63.928 25.758 17.607 1.000 54.126 128 VAL CCC CA 1
ATOM 8053 C C . VAL C 1 127 ? -64.261 25.259 19.009 1.000 56.255 128 VAL CCC C 1
ATOM 8054 O O . VAL C 1 127 ? -63.343 24.885 19.710 1.000 50.116 128 VAL CCC O 1
ATOM 8067 N N . THR C 1 128 ? -65.535 25.115 19.361 1.000 61.864 129 THR CCC N 1
ATOM 8068 C CA . THR C 1 128 ? -65.933 24.450 20.635 1.000 62.387 129 THR CCC CA 1
ATOM 8069 C C . THR C 1 128 ? -67.001 23.384 20.345 1.000 62.956 129 THR CCC C 1
ATOM 8070 O O . THR C 1 128 ? -67.287 22.583 21.230 1.000 62.969 129 THR CCC O 1
ATOM 8081 N N . THR C 1 129 ? -67.478 23.289 19.104 1.000 64.621 130 THR CCC N 1
ATOM 8082 C CA . THR C 1 129 ? -68.583 22.372 18.738 1.000 64.432 130 THR CCC CA 1
ATOM 8083 C C . THR C 1 129 ? -68.069 20.950 18.924 1.000 58.671 130 THR CCC C 1
ATOM 8084 O O . THR C 1 129 ? -67.245 20.498 18.124 1.000 59.175 130 THR CCC O 1
ATOM 8095 N N . GLY C 1 130 ? -68.529 20.270 19.964 1.000 53.312 131 GLY CCC N 1
ATOM 8096 C CA . GLY C 1 130 ? -68.283 18.822 20.079 1.000 50.343 131 GLY CCC CA 1
ATOM 8097 C C . GLY C 1 130 ? -66.930 18.525 20.680 1.000 45.695 131 GLY CCC C 1
ATOM 8098 O O . GLY C 1 130 ? -66.592 17.311 20.778 1.000 46.841 131 GLY CCC O 1
ATOM 8102 N N . VAL C 1 131 ? -66.179 19.552 21.109 1.000 43.673 132 VAL CCC N 1
ATOM 8103 C CA . VAL C 1 131 ? -64.823 19.314 21.705 1.000 41.997 132 VAL CCC CA 1
ATOM 8104 C C . VAL C 1 131 ? -64.995 18.698 23.103 1.000 42.155 132 VAL CCC C 1
ATOM 8105 O O . VAL C 1 131 ? -66.017 18.908 23.768 1.000 44.305 132 VAL CCC O 1
ATOM 8118 N N . SER C 1 132 ? -64.026 17.908 23.517 1.000 40.805 133 SER CCC N 1
ATOM 8119 C CA . SER C 1 132 ? -63.950 17.311 24.867 1.000 39.441 133 SER CCC CA 1
ATOM 8120 C C . SER C 1 132 ? -62.463 17.117 25.225 1.000 39.626 133 SER CCC C 1
ATOM 8121 O O . SER C 1 132 ? -61.530 17.307 24.332 1.000 35.071 133 SER CCC O 1
ATOM 8129 N N . GLU C 1 133 ? -62.226 16.698 26.457 1.000 40.489 134 GLU CCC N 1
ATOM 8130 C CA . GLU C 1 133 ? -60.874 16.636 27.037 1.000 40.745 134 GLU CCC CA 1
ATOM 8131 C C . GLU C 1 133 ? -60.893 15.768 28.283 1.000 42.158 134 GLU CCC C 1
ATOM 8132 O O . GLU C 1 133 ? -62.012 15.454 28.825 1.000 42.636 134 GLU CCC O 1
ATOM 8144 N N . THR C 1 134 ? -59.690 15.344 28.648 1.000 39.389 135 THR CCC N 1
ATOM 8145 C CA . THR C 1 134 ? -59.336 14.693 29.911 1.000 38.465 135 THR CCC CA 1
ATOM 8146 C C . THR C 1 134 ? -58.806 15.738 30.880 1.000 38.697 135 THR CCC C 1
ATOM 8147 O O . THR C 1 134 ? -58.402 16.852 30.472 1.000 39.123 135 THR CCC O 1
ATOM 8158 N N . VAL C 1 135 ? -58.919 15.382 32.150 1.000 39.328 136 VAL CCC N 1
ATOM 8159 C CA . VAL C 1 135 ? -58.098 15.960 33.234 1.000 40.177 136 VAL CCC CA 1
ATOM 8160 C C . VAL C 1 135 ? -56.670 15.445 33.040 1.000 39.414 136 VAL CCC C 1
ATOM 8161 O O . VAL C 1 135 ? -56.337 14.741 32.025 1.000 37.041 136 VAL CCC O 1
ATOM 8174 N N . PHE C 1 136 ? -55.818 15.836 33.973 1.000 38.319 137 PHE CCC N 1
ATOM 8175 C CA . PHE C 1 136 ? -54.368 15.589 33.948 1.000 35.962 137 PHE CCC CA 1
ATOM 8176 C C . PHE C 1 136 ? -54.154 14.134 34.317 1.000 34.962 137 PHE CCC C 1
ATOM 8177 O O . PHE C 1 136 ? -54.606 13.738 35.360 1.000 39.192 137 PHE CCC O 1
ATOM 8194 N N . LEU C 1 137 ? -53.557 13.340 33.443 1.000 34.116 138 LEU CCC N 1
ATOM 8195 C CA . LEU C 1 137 ? -53.269 11.941 33.764 1.000 34.769 138 LEU CCC CA 1
ATOM 8196 C C . LEU C 1 137 ? -51.839 11.865 34.267 1.000 34.566 138 LEU CCC C 1
ATOM 8197 O O . LEU C 1 137 ? -50.929 12.512 33.748 1.000 33.054 138 LEU CCC O 1
ATOM 8213 N N . PRO C 1 138 ? -51.620 11.023 35.291 1.000 36.903 139 PRO CCC N 1
ATOM 8214 C CA . PRO C 1 138 ? -50.294 10.871 35.893 1.000 36.954 139 PRO CCC CA 1
ATOM 8215 C C . PRO C 1 138 ? -49.339 10.103 34.971 1.000 38.089 139 PRO CCC C 1
ATOM 8216 O O . PRO C 1 138 ? -49.776 9.151 34.341 1.000 33.431 139 PRO CCC O 1
ATOM 8227 N N . ARG C 1 139 ? -48.049 10.458 34.992 1.000 36.165 140 ARG CCC N 1
ATOM 8228 C CA . ARG C 1 139 ? -47.002 9.646 34.330 1.000 35.908 140 ARG CCC CA 1
ATOM 8229 C C . ARG C 1 139 ? -46.116 8.990 35.398 1.000 38.017 140 ARG CCC C 1
ATOM 8230 O O . ARG C 1 139 ? -46.030 9.499 36.564 1.000 36.315 140 ARG CCC O 1
ATOM 8251 N N . GLU C 1 140 ? -45.445 7.907 35.009 1.000 39.953 141 GLU CCC N 1
ATOM 8252 C CA . GLU C 1 140 ? -44.517 7.146 35.871 1.000 43.402 141 GLU CCC CA 1
ATOM 8253 C C . GLU C 1 140 ? -43.347 8.057 36.293 1.000 41.585 141 GLU CCC C 1
ATOM 8254 O O . GLU C 1 140 ? -42.762 7.724 37.313 1.000 40.845 141 GLU CCC O 1
ATOM 8266 N N . ASP C 1 141 ? -43.100 9.187 35.601 1.000 38.099 142 ASP CCC N 1
ATOM 8267 C CA . ASP C 1 141 ? -42.044 10.190 35.938 1.000 39.133 142 ASP CCC CA 1
ATOM 8268 C C . ASP C 1 141 ? -42.638 11.414 36.658 1.000 38.283 142 ASP CCC C 1
ATOM 8269 O O . ASP C 1 141 ? -41.903 12.389 36.878 1.000 37.624 142 ASP CCC O 1
ATOM 8278 N N . HIS C 1 142 ? -43.923 11.381 37.010 1.000 35.091 143 HIS CCC N 1
ATOM 8279 C CA . HIS C 1 142 ? -44.551 12.352 37.952 1.000 35.437 143 HIS CCC CA 1
ATOM 8280 C C . HIS C 1 142 ? -44.716 13.695 37.270 1.000 34.456 143 HIS CCC C 1
ATOM 8281 O O . HIS C 1 142 ? -45.057 14.651 37.945 1.000 36.633 143 HIS CCC O 1
ATOM 8296 N N . LEU C 1 143 ? -44.505 13.713 35.955 1.000 36.059 144 LEU CCC N 1
ATOM 8297 C CA . LEU C 1 143 ? -45.055 14.732 35.024 1.000 34.295 144 LEU CCC CA 1
ATOM 8298 C C . LEU C 1 143 ? -46.493 14.298 34.681 1.000 33.611 144 LEU CCC C 1
ATOM 8299 O O . LEU C 1 143 ? -47.003 13.268 35.283 1.000 30.006 144 LEU CCC O 1
ATOM 8315 N N . PHE C 1 144 ? -47.156 15.084 33.823 1.000 33.389 145 PHE CCC N 1
ATOM 8316 C CA . PHE C 1 144 ? -48.568 14.886 33.412 1.000 34.336 145 PHE CCC CA 1
ATOM 8317 C C . PHE C 1 144 ? -48.687 14.705 31.897 1.000 36.354 145 PHE CCC C 1
ATOM 8318 O O . PHE C 1 144 ? -47.796 15.124 31.098 1.000 35.376 145 PHE CCC O 1
ATOM 8335 N N . ARG C 1 145 ? -49.803 14.082 31.521 1.000 38.383 146 ARG CCC N 1
ATOM 8336 C CA . ARG C 1 145 ? -50.348 14.108 30.154 1.000 37.951 146 ARG CCC CA 1
ATOM 8337 C C . ARG C 1 145 ? -51.826 14.446 30.195 1.000 35.119 146 ARG CCC C 1
ATOM 8338 O O 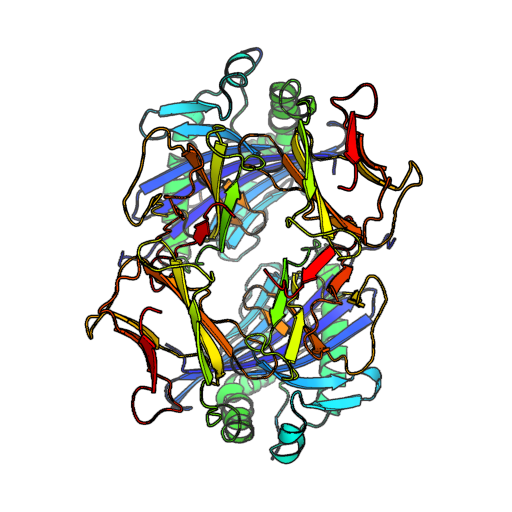. ARG C 1 145 ? -52.448 14.413 31.231 1.000 38.065 146 ARG CCC O 1
ATOM 8359 N N . LYS C 1 146 ? -52.326 14.868 29.052 1.000 34.430 147 LYS CCC N 1
ATOM 8360 C CA . LYS C 1 146 ? -53.692 15.388 28.852 1.000 32.979 147 LYS CCC CA 1
ATOM 8361 C C . LYS C 1 146 ? -54.046 15.189 27.361 1.000 31.117 147 LYS CCC C 1
ATOM 8362 O O . LYS C 1 146 ? -53.155 15.303 26.469 1.000 31.283 147 LYS CCC O 1
ATOM 8381 N N . PHE C 1 147 ? -55.307 14.922 27.095 1.000 31.503 148 PHE CCC N 1
ATOM 8382 C CA . PHE C 1 147 ? -55.854 14.723 25.722 1.000 32.854 148 PHE CCC CA 1
ATOM 8383 C C . PHE C 1 147 ? -57.001 15.682 25.512 1.000 34.652 148 PHE CCC C 1
ATOM 8384 O O . PHE C 1 147 ? -57.899 15.722 26.419 1.000 36.647 148 PHE CCC O 1
ATOM 8401 N N . HIS C 1 148 ? -57.003 16.365 24.367 1.000 33.284 149 HIS CCC N 1
ATOM 8402 C CA . HIS C 1 148 ? -58.178 17.102 23.839 1.000 33.058 149 HIS CCC CA 1
ATOM 8403 C C . HIS C 1 148 ? -58.554 16.477 22.502 1.000 34.116 149 HIS CCC C 1
ATOM 8404 O O . HIS C 1 148 ? -57.661 15.885 21.799 1.000 35.393 149 HIS CCC O 1
ATOM 8419 N N . TYR C 1 149 ? -59.851 16.550 22.192 1.000 35.029 150 TYR CCC N 1
ATOM 8420 C CA . TYR C 1 149 ? -60.537 15.856 21.094 1.000 33.536 150 TYR CCC CA 1
ATOM 8421 C C . TYR C 1 149 ? -61.391 16.859 20.315 1.000 36.191 150 TYR CCC C 1
ATOM 8422 O O . TYR C 1 149 ? -62.097 17.707 20.971 1.000 36.117 150 TYR CCC O 1
ATOM 8440 N N . LEU C 1 150 ? -61.393 16.730 18.972 1.000 36.203 151 LEU CCC N 1
ATOM 8441 C CA . LEU C 1 150 ? -62.272 17.512 18.056 1.000 36.572 151 LEU CCC CA 1
ATOM 8442 C C . LEU C 1 150 ? -62.819 16.595 16.968 1.000 36.063 151 LEU CCC C 1
ATOM 8443 O O . LEU C 1 150 ? -62.082 16.206 16.060 1.000 35.516 151 LEU CCC O 1
ATOM 8459 N N . PRO C 1 151 ? -64.095 16.150 17.068 1.000 35.990 152 PRO CCC N 1
ATOM 8460 C CA . PRO C 1 151 ? -64.771 15.500 15.933 1.000 36.059 152 PRO CCC CA 1
ATOM 8461 C C . PRO C 1 151 ? -64.749 16.388 14.673 1.000 36.669 152 PRO CCC C 1
ATOM 8462 O O . PRO C 1 151 ? -64.941 17.569 14.739 1.000 36.745 152 PRO CCC O 1
ATOM 8473 N N . PHE C 1 152 ? -64.497 15.809 13.517 1.000 36.496 153 PHE CCC N 1
ATOM 8474 C CA . PHE C 1 152 ? -64.499 16.598 12.271 1.000 36.903 153 PHE CCC CA 1
ATOM 8475 C C . PHE C 1 152 ? -64.982 15.711 11.138 1.000 37.092 153 PHE CCC C 1
ATOM 8476 O O . PHE C 1 152 ? -64.918 14.499 11.210 1.000 36.934 153 PHE CCC O 1
ATOM 8493 N N . LEU C 1 153 ? -65.415 16.350 10.077 1.000 38.970 154 LEU CCC N 1
ATOM 8494 C CA . LEU C 1 153 ? -65.626 15.676 8.784 1.000 39.454 154 LEU CCC CA 1
ATOM 8495 C C . LEU C 1 153 ? -64.498 16.124 7.877 1.000 38.907 154 LEU CCC C 1
ATOM 8496 O O . LEU C 1 153 ? -64.271 17.317 7.708 1.000 37.792 154 LEU CCC O 1
ATOM 8512 N N . PRO C 1 154 ? -63.746 15.163 7.332 1.000 39.098 155 PRO CCC N 1
ATOM 8513 C CA . PRO C 1 154 ? -62.608 15.428 6.465 1.000 40.721 155 PRO CCC CA 1
ATOM 8514 C C . PRO C 1 154 ? -62.891 16.356 5.286 1.000 40.257 155 PRO CCC C 1
ATOM 8515 O O . PRO C 1 154 ? -63.897 16.176 4.660 1.000 39.647 155 PRO CCC O 1
ATOM 8526 N N . SER C 1 155 ? -61.980 17.312 5.059 1.000 37.692 156 SER CCC N 1
ATOM 8527 C CA . SER C 1 155 ? -62.139 18.350 4.027 1.000 40.837 156 SER CCC CA 1
ATOM 8528 C C . SER C 1 155 ? -60.779 18.920 3.665 1.000 40.527 156 SER CCC C 1
ATOM 8529 O O . SER C 1 155 ? -60.142 19.366 4.578 1.000 41.190 156 SER CCC O 1
ATOM 8537 N N . THR C 1 156 ? -60.420 18.966 2.369 1.000 40.373 157 THR CCC N 1
ATOM 8538 C CA . THR C 1 156 ? -59.186 19.672 1.902 1.000 39.981 157 THR CCC CA 1
ATOM 8539 C C . THR C 1 156 ? -59.366 21.206 2.052 1.000 39.359 157 THR CCC C 1
ATOM 8540 O O . THR C 1 156 ? -58.441 21.947 1.658 1.000 38.851 157 THR CCC O 1
ATOM 8551 N N . GLU C 1 157 ? -60.546 21.691 2.495 1.000 39.594 158 GLU CCC N 1
ATOM 8552 C CA . GLU C 1 157 ? -60.860 23.151 2.647 1.000 40.744 158 GLU CCC CA 1
ATOM 8553 C C . GLU C 1 157 ? -60.388 23.624 4.035 1.000 41.645 158 GLU CCC C 1
ATOM 8554 O O . GLU C 1 157 ? -60.349 24.842 4.269 1.000 45.990 158 GLU CCC O 1
ATOM 8566 N N . ASP C 1 158 ? -60.034 22.726 4.941 1.000 39.929 159 ASP CCC N 1
ATOM 8567 C CA . ASP C 1 158 ? -59.791 23.109 6.350 1.000 38.158 159 ASP CCC CA 1
ATOM 8568 C C . ASP C 1 158 ? -58.366 22.725 6.748 1.000 36.700 159 ASP CCC C 1
ATOM 8569 O O . ASP C 1 158 ? -57.855 21.632 6.354 1.000 35.177 159 ASP CCC O 1
ATOM 8578 N N . VAL C 1 159 ? -57.801 23.574 7.593 1.000 36.394 160 VAL CCC N 1
ATOM 8579 C CA . VAL C 1 159 ? -56.569 23.293 8.357 1.000 35.094 160 VAL CCC CA 1
ATOM 8580 C C . VAL C 1 159 ? -56.886 23.475 9.852 1.000 35.498 160 VAL CCC C 1
ATOM 8581 O O . VAL C 1 159 ? -57.815 24.294 10.213 1.000 34.907 160 VAL CCC O 1
ATOM 8594 N N . TYR C 1 160 ? -56.171 22.722 10.690 1.000 33.069 161 TYR CCC N 1
ATOM 8595 C CA . TYR C 1 160 ? -56.370 22.726 12.153 1.000 32.781 161 TYR CCC CA 1
ATOM 8596 C C . TYR C 1 160 ? -55.042 22.975 12.862 1.000 33.584 161 TYR CCC C 1
ATOM 8597 O O . TYR C 1 160 ? -53.966 22.616 12.360 1.000 34.275 161 TYR CCC O 1
ATOM 8615 N N . ASP C 1 161 ? -55.143 23.627 14.007 1.000 35.244 162 ASP CCC N 1
ATOM 8616 C CA . ASP C 1 161 ? -54.038 23.765 14.980 1.000 35.236 162 ASP CCC CA 1
ATOM 8617 C C . ASP C 1 161 ? -54.638 23.481 16.338 1.000 35.520 162 ASP CCC C 1
ATOM 8618 O O . ASP C 1 161 ? -55.797 23.920 16.571 1.000 37.078 162 ASP CCC O 1
ATOM 8627 N N . CYS C 1 162 ? -53.889 22.760 17.153 1.000 35.827 163 CYS CCC N 1
ATOM 8628 C CA . CYS C 1 162 ? -54.079 22.688 18.607 1.000 36.308 163 CYS CCC CA 1
ATOM 8629 C C . CYS C 1 162 ? -53.121 23.710 19.204 1.000 38.308 163 CYS CCC C 1
ATOM 8630 O O . CYS C 1 162 ? -51.907 23.615 18.948 1.000 37.466 163 CYS CCC O 1
ATOM 8637 N N . ARG C 1 163 ? -53.671 24.690 19.916 1.000 39.729 164 ARG CCC N 1
ATOM 8638 C CA . ARG C 1 163 ? -52.934 25.846 20.476 1.000 41.900 164 ARG CCC CA 1
ATOM 8639 C C . ARG C 1 163 ? -52.845 25.608 21.988 1.000 43.353 164 ARG CCC C 1
ATOM 8640 O O . ARG C 1 163 ? -53.932 25.537 22.664 1.000 40.761 164 ARG CCC O 1
ATOM 8661 N N . VAL C 1 164 ? -51.631 25.365 22.479 1.000 41.221 165 VAL CCC N 1
ATOM 8662 C CA . VAL C 1 164 ? -51.404 25.034 23.910 1.000 42.134 165 VAL CCC CA 1
ATOM 8663 C C . VAL C 1 164 ? -50.661 26.193 24.583 1.000 43.132 165 VAL CCC C 1
ATOM 8664 O O . VAL C 1 164 ? -49.561 26.590 24.087 1.000 41.984 165 VAL CCC O 1
ATOM 8677 N N . GLU C 1 165 ? -51.239 26.745 25.651 1.000 44.278 166 GLU CCC N 1
ATOM 8678 C CA . GLU C 1 165 ? -50.521 27.689 26.569 1.000 46.279 166 GLU CCC CA 1
ATOM 8679 C C . GLU C 1 165 ? -50.093 26.952 27.835 1.000 44.375 166 GLU CCC C 1
ATOM 8680 O O . GLU C 1 165 ? -50.971 26.324 28.476 1.000 40.609 166 GLU CCC O 1
ATOM 8692 N N . HIS C 1 166 ? -48.799 27.034 28.168 1.000 46.947 167 HIS CCC N 1
ATOM 8693 C CA A HIS C 1 166 ? -48.227 26.526 29.443 0.500 47.173 167 HIS CCC CA 1
ATOM 8694 C CA B HIS C 1 166 ? -48.229 26.526 29.447 0.500 46.808 167 HIS CCC CA 1
ATOM 8695 C C . HIS C 1 166 ? -47.117 27.470 29.906 1.000 49.962 167 HIS CCC C 1
ATOM 8696 O O . HIS C 1 166 ? -46.446 28.058 29.042 1.000 52.866 167 HIS CCC O 1
ATOM 8724 N N . TRP C 1 167 ? -46.941 27.590 31.218 1.000 51.542 168 TRP CCC N 1
ATOM 8725 C CA . TRP C 1 167 ? -45.992 28.545 31.853 1.000 53.825 168 TRP CCC CA 1
ATOM 8726 C C . TRP C 1 167 ? -44.551 28.239 31.446 1.000 51.644 168 TRP CCC C 1
ATOM 8727 O O . TRP C 1 167 ? -43.813 29.158 31.419 1.000 52.537 168 TRP CCC O 1
ATOM 8748 N N . GLY C 1 168 ? -44.214 26.978 31.187 1.000 49.514 169 GLY CCC N 1
ATOM 8749 C CA . GLY C 1 168 ? -42.912 26.508 30.685 1.000 49.701 169 GLY CCC CA 1
ATOM 8750 C C . GLY C 1 168 ? -42.634 26.950 29.253 1.000 50.777 169 GLY CCC C 1
ATOM 8751 O O . GLY C 1 168 ? -41.474 26.869 28.845 1.000 50.193 169 GLY CCC O 1
ATOM 8755 N N . LEU C 1 169 ? -43.643 27.425 28.522 1.000 51.070 170 LEU CCC N 1
ATOM 8756 C CA . LEU C 1 169 ? -43.486 27.917 27.127 1.000 52.812 170 LEU CCC CA 1
ATOM 8757 C C . LEU C 1 169 ? -43.284 29.432 27.104 1.000 55.160 170 LEU CCC C 1
ATOM 8758 O O . LEU C 1 169 ? -44.084 30.137 27.695 1.000 56.757 170 LEU CCC O 1
ATOM 8774 N N . ASP C 1 170 ? -42.333 29.905 26.312 1.000 59.320 171 ASP CCC N 1
ATOM 8775 C CA . ASP C 1 170 ? -42.141 31.342 25.963 1.000 63.883 171 ASP CCC CA 1
ATOM 8776 C C . ASP C 1 170 ? -43.369 31.906 25.212 1.000 63.749 171 ASP CCC C 1
ATOM 8777 O O . ASP C 1 170 ? -43.765 33.058 25.479 1.000 66.160 171 ASP CCC O 1
ATOM 8786 N N . GLU C 1 171 ? -43.963 31.134 24.302 1.000 61.234 172 GLU CCC N 1
ATOM 8787 C CA . GLU C 1 171 ? -45.109 31.547 23.438 1.000 61.037 172 GLU CCC CA 1
ATOM 8788 C C . GLU C 1 171 ? -46.132 30.409 23.437 1.000 54.349 172 GLU CCC C 1
ATOM 8789 O O . GLU C 1 171 ? -45.763 29.246 23.579 1.000 49.528 172 GLU CCC O 1
ATOM 8801 N N . PRO C 1 172 ? -47.408 30.697 23.140 1.000 52.382 173 PRO CCC N 1
ATOM 8802 C CA . PRO C 1 172 ? -48.353 29.652 22.781 1.000 51.791 173 PRO CCC CA 1
ATOM 8803 C C . PRO C 1 172 ? -47.752 28.757 21.685 1.000 49.072 173 PRO CCC C 1
ATOM 8804 O O . PRO C 1 172 ? -47.082 29.260 20.798 1.000 50.427 173 PRO CCC O 1
ATOM 8815 N N . LEU C 1 173 ? -47.909 27.450 21.849 1.000 45.783 174 LEU CCC N 1
ATOM 8816 C CA . LEU C 1 173 ? -47.446 26.428 20.896 1.000 44.692 174 LEU CCC CA 1
ATOM 8817 C C . LEU C 1 173 ? -48.649 26.006 20.031 1.000 42.345 174 LEU CCC C 1
ATOM 8818 O O . LEU C 1 173 ? -49.672 25.545 20.581 1.000 40.409 174 LEU CCC O 1
ATOM 8834 N N . LEU C 1 174 ? -48.576 26.238 18.725 1.000 41.107 175 LEU CCC N 1
ATOM 8835 C CA . LEU C 1 174 ? -49.609 25.706 17.773 1.000 41.013 175 LEU CCC CA 1
ATOM 8836 C C . LEU C 1 174 ? -49.037 24.457 17.092 1.000 39.403 175 LEU CCC C 1
ATOM 8837 O O . LEU C 1 174 ? -47.871 24.532 16.606 1.000 40.376 175 LEU CCC O 1
ATOM 8853 N N . LYS C 1 175 ? -49.702 23.314 17.217 1.000 37.737 176 LYS CCC N 1
ATOM 8854 C CA . LYS C 1 175 ? -49.328 22.099 16.448 1.000 38.566 176 LYS CCC CA 1
ATOM 8855 C C . LYS C 1 175 ? -50.335 21.930 15.333 1.000 36.474 176 LYS CCC C 1
ATOM 8856 O O . LYS C 1 175 ? -51.508 21.853 15.631 1.000 34.281 176 LYS CCC O 1
ATOM 8875 N N . HIS C 1 176 ? -49.837 21.747 14.124 1.000 36.628 177 HIS CCC N 1
ATOM 8876 C CA . HIS C 1 176 ? -50.624 21.869 12.880 1.000 35.766 177 HIS CCC CA 1
ATOM 8877 C C . HIS C 1 176 ? -51.113 20.510 12.397 1.000 34.488 177 HIS CCC C 1
ATOM 8878 O O . HIS C 1 176 ? -50.369 19.535 12.525 1.000 34.258 177 HIS CCC O 1
ATOM 8893 N N . TRP C 1 177 ? -52.325 20.454 11.846 1.000 33.634 178 TRP CCC N 1
ATOM 8894 C CA . TRP C 1 177 ? -52.780 19.252 11.113 1.000 32.679 178 TRP CCC CA 1
ATOM 8895 C C . TRP C 1 177 ? -53.619 19.697 9.912 1.000 32.937 178 TRP CCC C 1
ATOM 8896 O O . TRP C 1 177 ? -54.504 20.554 10.096 1.000 32.127 178 TRP CCC O 1
ATOM 8917 N N . GLU C 1 178 ? -53.378 19.112 8.742 1.000 34.008 179 GLU CCC N 1
ATOM 8918 C CA . GLU C 1 178 ? -54.297 19.256 7.586 1.000 37.040 179 GLU CCC CA 1
ATOM 8919 C C . GLU C 1 178 ? -54.229 17.947 6.817 1.000 40.934 179 GLU CCC C 1
ATOM 8920 O O . GLU C 1 178 ? -53.222 17.194 7.013 1.000 39.353 179 GLU CCC O 1
ATOM 8932 N N . PHE C 1 179 ? -55.299 17.662 6.076 1.000 44.171 180 PHE CCC N 1
ATOM 8933 C CA . PHE C 1 179 ? -55.377 16.504 5.175 1.000 52.763 180 PHE CCC CA 1
ATOM 8934 C C . PHE C 1 179 ? -55.176 17.061 3.786 1.000 56.071 180 PHE CCC C 1
ATOM 8935 O O . PHE C 1 179 ? -56.130 17.787 3.358 1.000 54.361 180 PHE CCC O 1
ATOM 8952 N N . ASP C 1 180 ? -54.040 16.757 3.157 1.000 61.136 181 ASP CCC N 1
ATOM 8953 C CA . ASP C 1 180 ? -53.691 17.258 1.792 1.000 71.777 181 ASP CCC CA 1
ATOM 8954 C C . ASP C 1 180 ? -54.285 16.347 0.679 1.000 74.642 181 ASP CCC C 1
ATOM 8955 O O . ASP C 1 180 ? -54.212 15.074 0.771 1.000 80.872 181 ASP CCC O 1
ATOM 8964 N N . ALA C 1 181 ? -54.848 16.985 -0.351 1.000 74.215 182 ALA CCC N 1
ATOM 8965 C CA . ALA C 1 181 ? -55.331 16.359 -1.606 1.000 77.012 182 ALA CCC CA 1
ATOM 8966 C C . ALA C 1 181 ? -54.166 15.700 -2.384 1.000 79.968 182 ALA CCC C 1
ATOM 8967 O O . ALA C 1 181 ? -54.437 14.771 -3.154 1.000 74.648 182 ALA CCC O 1
ATOM 8974 N N . SER C 1 182 ? -52.912 16.139 -2.190 1.000 83.025 183 SER CCC N 1
ATOM 8975 C CA . SER C 1 182 ? -51.711 15.628 -2.914 1.000 85.678 183 SER CCC CA 1
ATOM 8976 C C . SER C 1 182 ? -51.299 14.269 -2.335 1.000 82.267 183 SER CCC C 1
ATOM 8977 O O . SER C 1 182 ? -50.950 13.385 -3.107 1.000 83.498 183 SER CCC O 1
ATOM 8985 N N . GLY D 2 1 ? -47.820 35.816 31.944 1.000 95.982 1 GLY DDD N 1
ATOM 8986 C CA . GLY D 2 1 ? -48.033 37.074 32.687 1.000 99.368 1 GLY DDD CA 1
ATOM 8987 C C . GLY D 2 1 ? -47.824 36.881 34.177 1.000 100.299 1 GLY DDD C 1
ATOM 8988 O O . GLY D 2 1 ? -47.517 37.890 34.870 1.000 103.108 1 GLY DDD O 1
ATOM 8994 N N . ASP D 2 2 ? -47.980 35.640 34.659 1.000 97.225 2 ASP DDD N 1
ATOM 8995 C CA A ASP D 2 2 ? -47.959 35.372 36.123 0.500 97.975 2 ASP DDD CA 1
ATOM 8996 C CA B ASP D 2 2 ? -47.928 35.250 36.100 0.500 97.020 2 ASP DDD CA 1
ATOM 8997 C C . ASP D 2 2 ? -46.533 35.546 36.669 1.000 100.647 2 ASP DDD C 1
ATOM 8998 O O . ASP D 2 2 ? -45.548 35.132 36.011 1.000 106.031 2 ASP DDD O 1
ATOM 9014 N N . THR D 2 3 ? -46.452 36.167 37.843 1.000 103.924 3 THR DDD N 1
ATOM 9015 C CA . THR D 2 3 ? -45.182 36.608 38.478 1.000 106.775 3 THR DDD CA 1
ATOM 9016 C C . THR D 2 3 ? -44.813 35.657 39.634 1.000 105.394 3 THR DDD C 1
ATOM 9017 O O . THR D 2 3 ? -43.818 35.959 40.326 1.000 107.368 3 THR DDD O 1
ATOM 9028 N N . ARG D 2 4 ? -45.540 34.542 39.820 1.000 100.429 4 ARG DDD N 1
ATOM 9029 C CA . ARG D 2 4 ? -45.674 33.862 41.145 1.000 97.457 4 ARG DDD CA 1
ATOM 9030 C C . ARG D 2 4 ? -45.084 32.451 41.118 1.000 87.561 4 ARG DDD C 1
ATOM 9031 O O . ARG D 2 4 ? -45.179 31.760 40.109 1.000 84.800 4 ARG DDD O 1
ATOM 9052 N N . PRO D 2 5 ? -44.536 31.968 42.260 1.000 79.814 5 PRO DDD N 1
ATOM 9053 C CA . PRO D 2 5 ? -44.020 30.606 42.375 1.000 73.905 5 PRO DDD CA 1
ATOM 9054 C C . PRO D 2 5 ? -45.105 29.562 42.673 1.000 68.300 5 PRO DDD C 1
ATOM 9055 O O . PRO D 2 5 ? -45.980 29.866 43.434 1.000 67.899 5 PRO DDD O 1
ATOM 9066 N N . ARG D 2 6 ? -44.976 28.351 42.124 1.000 63.078 6 ARG DDD N 1
ATOM 9067 C CA . ARG D 2 6 ? -45.975 27.263 42.292 1.000 60.062 6 ARG DDD CA 1
ATOM 9068 C C . ARG D 2 6 ? -45.394 26.150 43.157 1.000 56.452 6 ARG DDD C 1
ATOM 9069 O O . ARG D 2 6 ? -44.197 25.903 43.038 1.000 56.283 6 ARG DDD O 1
ATOM 9090 N N . PHE D 2 7 ? -46.243 25.490 43.942 1.000 54.291 7 PHE DDD N 1
ATOM 9091 C CA . PHE D 2 7 ? -45.910 24.330 44.815 1.000 53.044 7 PHE DDD CA 1
ATOM 9092 C C . PHE D 2 7 ? -46.922 23.195 44.586 1.000 50.306 7 PHE DDD C 1
ATOM 9093 O O . PHE D 2 7 ? -48.157 23.425 44.607 1.000 49.535 7 PHE DDD O 1
ATOM 9110 N N . LEU D 2 8 ? -46.407 21.990 44.332 1.000 47.348 8 LEU DDD N 1
ATOM 9111 C CA . LEU D 2 8 ? -47.233 20.838 43.954 1.000 45.412 8 LEU DDD CA 1
ATOM 9112 C C . LEU D 2 8 ? -46.992 19.692 44.935 1.000 43.206 8 LEU DDD C 1
ATOM 9113 O O . LEU D 2 8 ? -45.840 19.245 45.075 1.000 42.300 8 LEU DDD O 1
ATOM 9129 N N . GLU D 2 9 ? -48.092 19.166 45.464 1.000 41.918 9 GLU DDD N 1
ATOM 9130 C CA . GLU D 2 9 ? -48.128 17.920 46.263 1.000 41.791 9 GLU DDD CA 1
ATOM 9131 C C . GLU D 2 9 ? -48.768 16.887 45.362 1.000 40.315 9 GLU DDD C 1
ATOM 9132 O O . GLU D 2 9 ? -49.799 17.243 44.772 1.000 41.889 9 GLU DDD O 1
ATOM 9144 N N . GLN D 2 10 ? -48.200 15.693 45.238 1.000 39.175 10 GLN DDD N 1
ATOM 9145 C CA . GLN D 2 10 ? -48.936 14.567 44.614 1.000 37.852 10 GLN DDD CA 1
ATOM 9146 C C . GLN D 2 10 ? -48.988 13.431 45.601 1.000 37.599 10 GLN DDD C 1
ATOM 9147 O O . GLN D 2 10 ? -48.118 13.338 46.518 1.000 37.149 10 GLN DDD O 1
ATOM 9161 N N . VAL D 2 11 ? -50.004 12.594 45.394 1.000 36.569 11 VAL DDD N 1
ATOM 9162 C CA . VAL D 2 11 ? -50.052 11.297 46.082 1.000 36.447 11 VAL DDD CA 1
ATOM 9163 C C . VAL D 2 11 ? -50.475 10.225 45.097 1.000 35.278 11 VAL DDD C 1
ATOM 9164 O O . VAL D 2 11 ? -51.428 10.508 44.349 1.000 33.942 11 VAL DDD O 1
ATOM 9177 N N . LYS D 2 12 ? -49.795 9.062 45.091 1.000 35.898 12 LYS DDD N 1
ATOM 9178 C CA . LYS D 2 12 ? -50.248 7.907 44.255 1.000 36.552 12 LYS DDD CA 1
ATOM 9179 C C . LYS D 2 12 ? -50.408 6.671 45.143 1.000 38.441 12 LYS DDD C 1
ATOM 9180 O O . LYS D 2 12 ? -49.450 6.275 45.877 1.000 38.691 12 LYS DDD O 1
ATOM 9199 N N . HIS D 2 13 ? -51.653 6.197 45.237 1.000 38.615 13 HIS DDD N 1
ATOM 9200 C CA . HIS D 2 13 ? -52.036 4.901 45.841 1.000 38.649 13 HIS DDD CA 1
ATOM 9201 C C . HIS D 2 13 ? -52.048 3.901 44.676 1.000 36.804 13 HIS DDD C 1
ATOM 9202 O O . HIS D 2 13 ? -53.016 3.804 43.954 1.000 33.728 13 HIS DDD O 1
ATOM 9217 N N . GLU D 2 14 ? -50.997 3.109 44.589 1.000 36.775 14 GLU DDD N 1
ATOM 9218 C CA . GLU D 2 14 ? -50.834 2.118 43.530 1.000 37.355 14 GLU DDD CA 1
ATOM 9219 C C . GLU D 2 14 ? -51.158 0.740 44.060 1.000 38.313 14 GLU DDD C 1
ATOM 9220 O O . GLU D 2 14 ? -50.641 0.412 45.093 1.000 39.903 14 GLU DDD O 1
ATOM 9232 N N . CYS D 2 15 ? -51.847 -0.046 43.248 1.000 39.375 15 CYS DDD N 1
ATOM 9233 C CA . CYS D 2 15 ? -52.084 -1.508 43.349 1.000 41.253 15 CYS DDD CA 1
ATOM 9234 C C . CYS D 2 15 ? -51.530 -2.218 42.104 1.000 41.014 15 CYS DDD C 1
ATOM 9235 O O . CYS D 2 15 ? -51.987 -1.940 40.969 1.000 38.329 15 CYS DDD O 1
ATOM 9242 N N . HIS D 2 16 ? -50.487 -3.017 42.298 1.000 42.409 16 HIS DDD N 1
ATOM 9243 C CA . HIS D 2 16 ? -49.798 -3.776 41.227 1.000 42.117 16 HIS DDD CA 1
ATOM 9244 C C . HIS D 2 16 ? -50.250 -5.211 41.339 1.000 43.329 16 HIS DDD C 1
ATOM 9245 O O . HIS D 2 16 ? -50.157 -5.730 42.431 1.000 43.876 16 HIS DDD O 1
ATOM 9260 N N . PHE D 2 17 ? -50.782 -5.763 40.249 1.000 43.207 17 PHE DDD N 1
ATOM 9261 C CA . PHE D 2 17 ? -51.460 -7.089 40.220 1.000 45.493 17 PHE DDD CA 1
ATOM 9262 C C . PHE D 2 17 ? -50.643 -8.058 39.360 1.000 46.660 17 PHE DDD C 1
ATOM 9263 O O . PHE D 2 17 ? -50.390 -7.744 38.224 1.000 44.815 17 PHE DDD O 1
ATOM 9280 N N . PHE D 2 18 ? -50.382 -9.253 39.886 1.000 51.834 18 PHE DDD N 1
ATOM 9281 C CA . PHE D 2 18 ? -49.580 -10.332 39.260 1.000 56.692 18 PHE DDD CA 1
ATOM 9282 C C . PHE D 2 18 ? -50.408 -11.623 39.252 1.000 59.163 18 PHE DDD C 1
ATOM 9283 O O . PHE D 2 18 ? -50.972 -11.982 40.329 1.000 60.891 18 PHE DDD O 1
ATOM 9300 N N . ASN D 2 19 ? -50.474 -12.303 38.097 1.000 62.078 19 ASN DDD N 1
ATOM 9301 C CA . ASN D 2 19 ? -51.244 -13.568 37.904 1.000 68.222 19 ASN DDD CA 1
ATOM 9302 C C . ASN D 2 19 ? -52.646 -13.404 38.548 1.000 68.167 19 ASN DDD C 1
ATOM 9303 O O . ASN D 2 19 ? -52.924 -14.038 39.597 1.000 69.012 19 ASN DDD O 1
ATOM 9314 N N . GLY D 2 20 ? -53.510 -12.543 38.004 1.000 62.584 20 GLY DDD N 1
ATOM 9315 C CA . GLY D 2 20 ? -54.823 -12.298 38.634 1.000 61.762 20 GLY DDD CA 1
ATOM 9316 C C . GLY D 2 20 ? -54.674 -11.446 39.879 1.000 58.531 20 GLY DDD C 1
ATOM 9317 O O . GLY D 2 20 ? -54.169 -10.335 39.750 1.000 57.918 20 GLY DDD O 1
ATOM 9321 N N . THR D 2 21 ? -55.093 -11.926 41.049 1.000 59.853 21 THR DDD N 1
ATOM 9322 C CA . THR D 2 21 ? -54.853 -11.239 42.351 1.000 59.594 21 THR DDD CA 1
ATOM 9323 C C . THR D 2 21 ? -54.043 -12.141 43.278 1.000 60.932 21 THR DDD C 1
ATOM 9324 O O . THR D 2 21 ? -54.131 -11.948 44.491 1.000 60.487 21 THR DDD O 1
ATOM 9335 N N . GLU D 2 22 ? -53.293 -13.073 42.698 1.000 63.695 22 GLU DDD N 1
ATOM 9336 C CA . GLU D 2 22 ? -52.511 -14.109 43.414 1.000 69.412 22 GLU DDD CA 1
ATOM 9337 C C . GLU D 2 22 ? -51.441 -13.359 44.206 1.000 67.275 22 GLU DDD C 1
ATOM 9338 O O . GLU D 2 22 ? -51.427 -13.508 45.410 1.000 64.094 22 GLU DDD O 1
ATOM 9350 N N . ARG D 2 23 ? -50.654 -12.512 43.528 1.000 66.570 23 ARG DDD N 1
ATOM 9351 C CA . ARG D 2 23 ? -49.695 -11.586 44.182 1.000 66.526 23 ARG DDD CA 1
ATOM 9352 C C . ARG D 2 23 ? -50.122 -10.145 43.915 1.000 61.496 23 ARG DDD C 1
ATOM 9353 O O . ARG D 2 23 ? -50.283 -9.780 42.735 1.000 61.509 23 ARG DDD O 1
ATOM 9374 N N . VAL D 2 24 ? -50.241 -9.346 44.973 1.000 58.272 24 VAL DDD N 1
ATOM 9375 C CA . VAL D 2 24 ? -50.602 -7.899 44.923 1.000 55.253 24 VAL DDD CA 1
ATOM 9376 C C . VAL D 2 24 ? -49.547 -7.060 45.665 1.000 53.937 24 VAL DDD C 1
ATOM 9377 O O . VAL D 2 24 ? -49.244 -7.349 46.802 1.000 53.536 24 VAL DDD O 1
ATOM 9390 N N . ARG D 2 25 ? -49.084 -5.973 45.075 1.000 51.257 25 ARG DDD N 1
ATOM 9391 C CA . ARG D 2 25 ? -48.168 -5.019 45.745 1.000 50.726 25 ARG DDD CA 1
ATOM 9392 C C . ARG D 2 25 ? -48.820 -3.642 45.809 1.000 47.625 25 ARG DDD C 1
ATOM 9393 O O . ARG D 2 25 ? -49.120 -3.045 44.720 1.000 44.929 25 ARG DDD O 1
ATOM 9414 N N . PHE D 2 26 ? -49.069 -3.201 47.045 1.000 47.016 26 PHE DDD N 1
ATOM 9415 C CA . PHE D 2 26 ? -49.579 -1.858 47.419 1.000 46.587 26 PHE DDD CA 1
ATOM 9416 C C . PHE D 2 26 ? -48.379 -0.922 47.662 1.000 46.880 26 PHE DDD C 1
ATOM 9417 O O . PHE D 2 26 ? -47.467 -1.287 48.432 1.000 46.786 26 PHE DDD O 1
ATOM 9434 N N . LEU D 2 27 ? -48.426 0.267 47.071 1.000 46.530 27 LEU DDD N 1
ATOM 9435 C CA . LEU D 2 27 ? -47.396 1.332 47.192 1.000 48.446 27 LEU DDD CA 1
ATOM 9436 C C . LEU D 2 27 ? -48.145 2.647 47.401 1.000 48.492 27 LEU DDD C 1
ATOM 9437 O O . LEU D 2 27 ? -48.811 3.111 46.450 1.000 49.279 27 LEU DDD O 1
ATOM 9453 N N . ASP D 2 28 ? -48.069 3.226 48.584 1.000 46.809 28 ASP DDD N 1
ATOM 9454 C CA . ASP D 2 28 ? -48.564 4.602 48.827 1.000 45.254 28 ASP DDD CA 1
ATOM 9455 C C . ASP D 2 28 ? -47.351 5.498 48.631 1.000 43.420 28 ASP DDD C 1
ATOM 9456 O O . ASP D 2 28 ? -46.384 5.314 49.396 1.000 45.532 28 ASP DDD O 1
ATOM 9465 N N . ARG D 2 29 ? -47.405 6.445 47.701 1.000 40.812 29 ARG DDD N 1
ATOM 9466 C CA . ARG D 2 29 ? -46.253 7.291 47.264 1.000 40.161 29 ARG DDD CA 1
ATOM 9467 C C . ARG D 2 29 ? -46.659 8.750 47.443 1.000 40.493 29 ARG DDD C 1
ATOM 9468 O O . ARG D 2 29 ? -47.743 9.108 46.985 1.000 42.288 29 ARG DDD O 1
ATOM 9489 N N . TYR D 2 30 ? -45.799 9.569 48.031 1.000 40.699 30 TYR DDD N 1
ATOM 9490 C CA . TYR D 2 30 ? -46.012 11.021 48.266 1.000 40.957 30 TYR DDD CA 1
ATOM 9491 C C . TYR D 2 30 ? -44.926 11.786 47.493 1.000 40.728 30 TYR DDD C 1
ATOM 9492 O O . TYR D 2 30 ? -43.742 11.359 47.484 1.000 41.856 30 TYR DDD O 1
ATOM 9510 N N . PHE D 2 31 ? -45.276 12.883 46.830 1.000 39.002 31 PHE DDD N 1
ATOM 9511 C CA . PHE D 2 31 ? -44.368 13.600 45.919 1.000 39.116 31 PHE DDD CA 1
ATOM 9512 C C . PHE D 2 31 ? -44.508 15.065 46.216 1.000 40.004 31 PHE DDD C 1
ATOM 9513 O O . PHE D 2 31 ? -45.634 15.481 46.498 1.000 39.152 31 PHE DDD O 1
ATOM 9530 N N . TYR D 2 32 ? -43.369 15.748 46.183 1.000 42.318 32 TYR DDD N 1
ATOM 9531 C CA . TYR D 2 32 ? -43.229 17.216 46.249 1.000 44.361 32 TYR DDD CA 1
ATOM 9532 C C . TYR D 2 32 ? -42.651 17.683 44.908 1.000 44.168 32 TYR DDD C 1
ATOM 9533 O O . TYR D 2 32 ? -41.554 17.272 44.563 1.000 42.114 32 TYR DDD O 1
ATOM 9551 N N . HIS D 2 33 ? -43.464 18.402 44.129 1.000 46.231 33 HIS DDD N 1
ATOM 9552 C CA . HIS D 2 33 ? -43.262 18.645 42.665 1.000 46.229 33 HIS DDD CA 1
ATOM 9553 C C . HIS D 2 33 ? -43.235 17.277 41.963 1.000 44.980 33 HIS DDD C 1
ATOM 9554 O O . HIS D 2 33 ? -44.349 16.663 41.898 1.000 43.241 33 HIS DDD O 1
ATOM 9569 N N . GLN D 2 34 ? -42.069 16.780 41.508 1.000 44.445 34 GLN DDD N 1
ATOM 9570 C CA . GLN D 2 34 ? -41.950 15.419 40.904 1.000 45.612 34 GLN DDD CA 1
ATOM 9571 C C . GLN D 2 34 ? -41.104 14.498 41.792 1.000 46.354 34 GLN DDD C 1
ATOM 9572 O O . GLN D 2 34 ? -40.838 13.355 41.371 1.000 48.599 34 GLN DDD O 1
ATOM 9586 N N . GLU D 2 35 ? -40.684 14.960 42.970 1.000 46.347 35 GLU DDD N 1
ATOM 9587 C CA . GLU D 2 35 ? -39.759 14.193 43.834 1.000 46.651 35 GLU DDD CA 1
ATOM 9588 C C . GLU D 2 35 ? -40.591 13.332 44.785 1.000 43.260 35 GLU DDD C 1
ATOM 9589 O O . GLU D 2 35 ? -41.228 13.889 45.649 1.000 43.572 35 GLU DDD O 1
ATOM 9601 N N . GLU D 2 36 ? -40.496 12.017 44.664 1.000 40.781 36 GLU DDD N 1
ATOM 9602 C CA . GLU D 2 36 ? -41.013 11.084 45.678 1.000 40.970 36 GLU DDD CA 1
ATOM 9603 C C . GLU D 2 36 ? -40.232 11.326 46.979 1.000 42.781 36 GLU DDD C 1
ATOM 9604 O O . GLU D 2 36 ? -39.008 11.217 46.916 1.000 43.738 36 GLU DDD O 1
ATOM 9616 N N . TYR D 2 37 ? -40.901 11.551 48.116 1.000 43.109 37 TYR DDD N 1
ATOM 9617 C CA . TYR D 2 37 ? -40.182 11.804 49.386 1.000 45.030 37 TYR DDD CA 1
ATOM 9618 C C . TYR D 2 37 ? -40.438 10.689 50.402 1.000 45.368 37 TYR DDD C 1
ATOM 9619 O O . TYR D 2 37 ? -39.587 10.456 51.247 1.000 45.334 37 TYR DDD O 1
ATOM 9637 N N . VAL D 2 38 ? -41.555 9.980 50.302 1.000 44.802 38 VAL DDD N 1
ATOM 9638 C CA . VAL D 2 38 ? -41.818 8.920 51.307 1.000 45.422 38 VAL DDD CA 1
ATOM 9639 C C . VAL D 2 38 ? -42.818 7.966 50.707 1.000 44.333 38 VAL DDD C 1
ATOM 9640 O O . VAL D 2 38 ? -43.654 8.412 49.935 1.000 41.164 38 VAL DDD O 1
ATOM 9653 N N . ARG D 2 39 ? -42.688 6.693 51.039 1.000 46.626 39 ARG DDD N 1
ATOM 9654 C CA . ARG D 2 39 ? -43.647 5.675 50.570 1.000 45.831 39 ARG DDD CA 1
ATOM 9655 C C . ARG D 2 39 ? -43.869 4.592 51.619 1.000 46.697 39 ARG DDD C 1
ATOM 9656 O O . ARG D 2 39 ? -42.944 4.317 52.462 1.000 48.976 39 ARG DDD O 1
ATOM 9677 N N . PHE D 2 40 ? -45.046 3.993 51.548 1.000 45.550 40 PHE DDD N 1
ATOM 9678 C CA . PHE D 2 40 ? -45.355 2.680 52.146 1.000 47.516 40 PHE DDD CA 1
ATOM 9679 C C . PHE D 2 40 ? -45.355 1.656 51.009 1.000 47.749 40 PHE DDD C 1
ATOM 9680 O O . PHE D 2 40 ? -46.144 1.803 50.067 1.000 46.074 40 PHE DDD O 1
ATOM 9697 N N . ASP D 2 41 ? -44.437 0.691 51.066 1.000 50.396 41 ASP DDD N 1
ATOM 9698 C CA . ASP D 2 41 ? -44.364 -0.489 50.162 1.000 51.017 41 ASP DDD CA 1
ATOM 9699 C C . ASP D 2 41 ? -44.834 -1.676 51.014 1.000 52.119 41 ASP DDD C 1
ATOM 9700 O O . ASP D 2 41 ? -44.239 -1.892 52.061 1.000 53.529 41 ASP DDD O 1
ATOM 9709 N N . SER D 2 42 ? -45.893 -2.369 50.585 1.000 50.858 42 SER DDD N 1
ATOM 9710 C CA . SER D 2 42 ? -46.442 -3.586 51.241 1.000 52.757 42 SER DDD CA 1
ATOM 9711 C C . SER D 2 42 ? -45.343 -4.646 51.290 1.000 55.457 42 SER DDD C 1
ATOM 9712 O O . SER D 2 42 ? -45.339 -5.365 52.259 1.000 58.314 42 SER DDD O 1
ATOM 9720 N N . ASP D 2 43 ? -44.414 -4.714 50.321 1.000 56.927 43 ASP DDD N 1
ATOM 9721 C CA . ASP D 2 43 ? -43.289 -5.700 50.360 1.000 59.691 43 ASP DDD CA 1
ATOM 9722 C C . ASP D 2 43 ? -42.382 -5.405 51.572 1.000 60.177 43 ASP DDD C 1
ATOM 9723 O O . ASP D 2 43 ? -41.898 -6.373 52.172 1.000 60.105 43 ASP DDD O 1
ATOM 9732 N N . VAL D 2 44 ? -42.235 -4.129 51.946 1.000 58.500 44 VAL DDD N 1
ATOM 9733 C CA . VAL D 2 44 ? -41.382 -3.663 53.083 1.000 60.684 44 VAL DDD CA 1
ATOM 9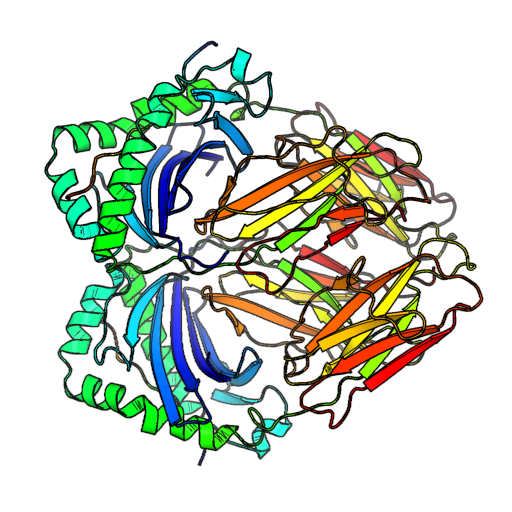734 C C . VAL D 2 44 ? -42.174 -3.657 54.403 1.000 60.857 44 VAL DDD C 1
ATOM 9735 O O . VAL D 2 44 ? -41.630 -4.106 55.413 1.000 60.769 44 VAL DDD O 1
ATOM 9748 N N . GLY D 2 45 ? -43.401 -3.129 54.416 1.000 58.007 45 GLY DDD N 1
ATOM 9749 C CA . GLY D 2 45 ? -44.301 -3.293 55.576 1.000 59.493 45 GLY DDD CA 1
ATOM 9750 C C . GLY D 2 45 ? -44.246 -2.128 56.551 1.000 59.124 45 GLY DDD C 1
ATOM 9751 O O . GLY D 2 45 ? -44.890 -2.207 57.599 1.000 59.636 45 GLY DDD O 1
ATOM 9755 N N . GLU D 2 46 ? -43.557 -1.051 56.190 1.000 58.354 46 GLU DDD N 1
ATOM 9756 C CA . GLU D 2 46 ? -43.582 0.233 56.942 1.000 58.212 46 GLU DDD CA 1
ATOM 9757 C C . GLU D 2 46 ? -43.218 1.355 55.973 1.000 57.114 46 GLU DDD C 1
ATOM 9758 O O . GLU D 2 46 ? -42.691 1.055 54.905 1.000 55.519 46 GLU DDD O 1
ATOM 9770 N N . TYR D 2 47 ? -43.477 2.602 56.353 1.000 57.280 47 TYR DDD N 1
ATOM 9771 C CA . TYR D 2 47 ? -43.059 3.784 55.565 1.000 54.723 47 TYR DDD CA 1
ATOM 9772 C C . TYR D 2 47 ? -41.525 3.860 55.546 1.000 56.247 47 TYR DDD C 1
ATOM 9773 O O . TYR D 2 47 ? -40.861 3.445 56.503 1.000 56.563 47 TYR DDD O 1
ATOM 9791 N N . ARG D 2 48 ? -40.978 4.296 54.405 1.000 54.995 48 ARG DDD N 1
ATOM 9792 C CA . ARG D 2 48 ? -39.529 4.530 54.244 1.000 54.689 48 ARG DDD CA 1
ATOM 9793 C C . ARG D 2 48 ? -39.407 5.862 53.543 1.000 52.123 48 ARG DDD C 1
ATOM 9794 O O . ARG D 2 48 ? -40.209 6.122 52.598 1.000 49.796 48 ARG DDD O 1
ATOM 9815 N N . ALA D 2 49 ? -38.448 6.656 53.978 1.000 51.972 49 ALA DDD N 1
ATOM 9816 C CA . ALA D 2 49 ? -38.073 7.907 53.304 1.000 52.797 49 ALA DDD CA 1
ATOM 9817 C C . ALA D 2 49 ? -37.428 7.554 51.947 1.000 53.214 49 ALA DDD C 1
ATOM 9818 O O . ALA D 2 49 ? -36.576 6.686 51.877 1.000 55.331 49 ALA DDD O 1
ATOM 9825 N N . VAL D 2 50 ? -37.879 8.187 50.894 1.000 51.016 50 VAL DDD N 1
ATOM 9826 C CA . VAL D 2 50 ? -37.224 8.074 49.563 1.000 50.643 50 VAL DDD CA 1
ATOM 9827 C C . VAL D 2 50 ? -36.158 9.162 49.454 1.000 51.274 50 VAL DDD C 1
ATOM 9828 O O . VAL D 2 50 ? -35.143 8.879 48.866 1.000 52.202 50 VAL DDD O 1
ATOM 9841 N N . THR D 2 51 ? -36.414 10.361 49.973 1.000 51.268 51 THR DDD N 1
ATOM 9842 C CA . THR D 2 51 ? -35.384 11.403 50.183 1.000 53.623 51 THR DDD CA 1
ATOM 9843 C C . THR D 2 51 ? -35.409 11.848 51.654 1.000 55.877 51 THR DDD C 1
ATOM 9844 O O . THR D 2 51 ? -36.400 11.515 52.404 1.000 53.754 51 THR DDD O 1
ATOM 9855 N N . GLU D 2 52 ? -34.405 12.631 52.033 1.000 57.768 52 GLU DDD N 1
ATOM 9856 C CA . GLU D 2 52 ? -34.285 13.196 53.402 1.000 61.317 52 GLU DDD CA 1
ATOM 9857 C C . GLU D 2 52 ? -35.506 14.073 53.710 1.000 61.117 52 GLU DDD C 1
ATOM 9858 O O . GLU D 2 52 ? -35.989 14.008 54.876 1.000 59.241 52 GLU DDD O 1
ATOM 9870 N N . LEU D 2 53 ? -36.072 14.773 52.702 1.000 59.876 53 LEU DDD N 1
ATOM 9871 C CA . LEU D 2 53 ? -37.339 15.541 52.887 1.000 59.570 53 LEU DDD CA 1
ATOM 9872 C C . LEU D 2 53 ? -38.375 14.650 53.566 1.000 57.907 53 LEU DDD C 1
ATOM 9873 O O . LEU D 2 53 ? -39.289 15.196 54.203 1.000 57.565 53 LEU DDD O 1
ATOM 9889 N N . GLY D 2 54 ? -38.272 13.343 53.334 1.000 56.458 54 GLY DDD N 1
ATOM 9890 C CA . GLY D 2 54 ? -39.296 12.358 53.719 1.000 55.565 54 GLY DDD CA 1
ATOM 9891 C C . GLY D 2 54 ? -39.275 11.955 55.197 1.000 55.652 54 GLY DDD C 1
ATOM 9892 O O . GLY D 2 54 ? -40.326 11.498 55.669 1.000 52.342 54 GLY DDD O 1
ATOM 9896 N N . ARG D 2 55 ? -38.130 12.067 55.861 1.000 58.642 55 ARG DDD N 1
ATOM 9897 C CA . ARG D 2 55 ? -37.844 11.426 57.187 1.000 63.340 55 ARG DDD CA 1
ATOM 9898 C C . ARG D 2 55 ? -38.841 11.780 58.284 1.000 61.765 55 ARG DDD C 1
ATOM 9899 O O . ARG D 2 55 ? -39.220 10.890 59.025 1.000 62.690 55 ARG DDD O 1
ATOM 9920 N N . PRO D 2 56 ? -39.185 13.063 58.529 1.000 62.170 56 PRO DDD N 1
ATOM 9921 C CA . PRO D 2 56 ? -40.138 13.375 59.603 1.000 62.910 56 PRO DDD CA 1
ATOM 9922 C C . PRO D 2 56 ? -41.481 12.644 59.413 1.000 60.033 56 PRO DDD C 1
ATOM 9923 O O . PRO D 2 56 ? -42.062 12.147 60.363 1.000 58.775 56 PRO DDD O 1
ATOM 9934 N N . ASP D 2 57 ? -41.941 12.516 58.167 1.000 57.668 57 ASP DDD N 1
ATOM 9935 C CA . ASP D 2 57 ? -43.211 11.813 57.879 1.000 56.049 57 ASP DDD CA 1
ATOM 9936 C C . ASP D 2 57 ? -43.023 10.322 58.182 1.000 55.251 57 ASP DDD C 1
ATOM 9937 O O . ASP D 2 57 ? -43.958 9.730 58.776 1.000 54.675 57 ASP DDD O 1
ATOM 9946 N N . ALA D 2 58 ? -41.912 9.723 57.733 1.000 54.562 58 ALA DDD N 1
ATOM 9947 C CA . ALA D 2 58 ? -41.704 8.259 57.810 1.000 55.173 58 ALA DDD CA 1
ATOM 9948 C C . ALA D 2 58 ? -41.585 7.853 59.280 1.000 58.091 58 ALA DDD C 1
ATOM 9949 O O . ALA D 2 58 ? -42.248 6.891 59.694 1.000 59.768 58 ALA DDD O 1
ATOM 9956 N N . GLU D 2 59 ? -40.818 8.605 60.059 1.000 59.372 59 GLU DDD N 1
ATOM 9957 C CA . GLU D 2 59 ? -40.644 8.323 61.499 1.000 61.464 59 GLU DDD CA 1
ATOM 9958 C C . GLU D 2 59 ? -42.009 8.499 62.172 1.000 61.103 59 GLU DDD C 1
ATOM 9959 O O . GLU D 2 59 ? -42.356 7.675 63.055 1.000 60.521 59 GLU DDD O 1
ATOM 9971 N N . TYR D 2 60 ? -42.745 9.554 61.816 1.000 59.168 60 TYR DDD N 1
ATOM 9972 C CA . TYR D 2 60 ? -43.965 9.915 62.585 1.000 59.814 60 TYR DDD CA 1
ATOM 9973 C C . TYR D 2 60 ? -45.081 8.919 62.269 1.000 58.998 60 TYR DDD C 1
ATOM 9974 O O . TYR D 2 60 ? -45.765 8.431 63.165 1.000 60.090 60 TYR DDD O 1
ATOM 9992 N N . TRP D 2 61 ? -45.221 8.592 60.990 1.000 56.765 61 TRP DDD N 1
ATOM 9993 C CA . TRP D 2 61 ? -46.227 7.628 60.510 1.000 56.920 61 TRP DDD CA 1
ATOM 9994 C C . TRP D 2 61 ? -45.904 6.236 61.028 1.000 57.424 61 TRP DDD C 1
ATOM 9995 O O . TRP D 2 61 ? -46.845 5.574 61.432 1.000 59.779 61 TRP DDD O 1
ATOM 10016 N N . ASN D 2 62 ? -44.641 5.825 61.012 1.000 58.126 62 ASN DDD N 1
ATOM 10017 C CA . ASN D 2 62 ? -44.199 4.501 61.537 1.000 60.820 62 ASN DDD CA 1
ATOM 10018 C C . ASN D 2 62 ? -44.424 4.369 63.069 1.000 63.210 62 ASN DDD C 1
ATOM 10019 O O . ASN D 2 62 ? -44.310 3.244 63.590 1.000 64.223 62 ASN DDD O 1
ATOM 10030 N N . SER D 2 63 ? -44.677 5.457 63.798 1.000 63.671 63 SER DD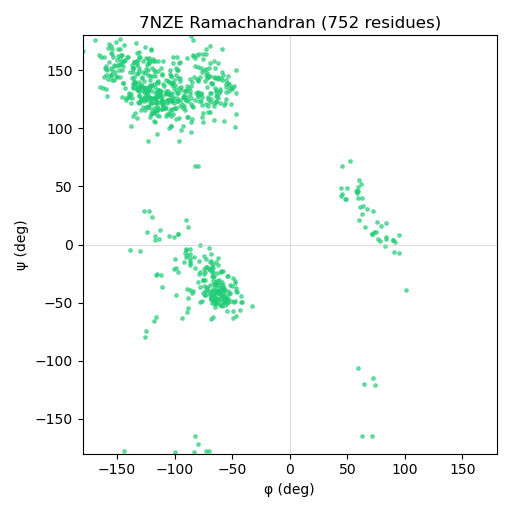D N 1
ATOM 10031 C CA . SER D 2 63 ? -45.012 5.404 65.249 1.000 66.605 63 SER DDD CA 1
ATOM 10032 C C . SER D 2 63 ? -46.500 5.095 65.395 1.000 67.332 63 SER DDD C 1
ATOM 10033 O O . SER D 2 63 ? -46.876 4.651 66.450 1.000 69.352 63 SER DDD O 1
ATOM 10041 N N . GLN D 2 64 ? -47.323 5.329 64.367 1.000 68.219 64 GLN DDD N 1
ATOM 10042 C CA . GLN D 2 64 ? -48.795 5.125 64.488 1.000 69.608 64 GLN DDD CA 1
ATOM 10043 C C . GLN D 2 64 ? -49.143 3.662 64.191 1.000 71.367 64 GLN DDD C 1
ATOM 10044 O O . GLN D 2 64 ? -49.276 3.295 63.017 1.000 71.905 64 GLN DDD O 1
ATOM 10058 N N . LYS D 2 65 ? -49.290 2.848 65.226 1.000 74.637 65 LYS DDD N 1
ATOM 10059 C CA . LYS D 2 65 ? -49.405 1.377 65.104 1.000 76.346 65 LYS DDD CA 1
ATOM 10060 C C . LYS D 2 65 ? -50.709 1.017 64.373 1.000 75.181 65 LYS DDD C 1
ATOM 10061 O O . LYS D 2 65 ? -50.665 0.012 63.655 1.000 75.034 65 LYS DDD O 1
ATOM 10080 N N . ASP D 2 66 ? -51.819 1.767 64.533 1.000 73.853 66 ASP DDD N 1
ATOM 10081 C CA . ASP D 2 66 ? -53.081 1.464 63.786 1.000 74.884 66 ASP DDD CA 1
ATOM 10082 C C . ASP D 2 66 ? -52.940 1.908 62.329 1.000 71.373 66 ASP DDD C 1
ATOM 10083 O O . ASP D 2 66 ? -53.581 1.278 61.499 1.000 71.374 66 ASP DDD O 1
ATOM 10092 N N . LEU D 2 67 ? -52.158 2.959 62.043 1.000 69.732 67 LEU DDD N 1
ATOM 10093 C CA . LEU D 2 67 ? -51.955 3.415 60.639 1.000 66.683 67 LEU DDD CA 1
ATOM 10094 C C . LEU D 2 67 ? -51.212 2.282 59.936 1.000 64.898 67 LEU DDD C 1
ATOM 10095 O O . LEU D 2 67 ? -51.699 1.855 58.906 1.000 61.999 67 LEU DDD O 1
ATOM 10111 N N . LEU D 2 68 ? -50.140 1.747 60.539 1.000 65.256 68 LEU DDD N 1
ATOM 10112 C CA . LEU D 2 68 ? -49.440 0.580 59.941 1.000 65.295 68 LEU DDD CA 1
ATOM 10113 C C . LEU D 2 68 ? -50.400 -0.609 59.779 1.000 66.159 68 LEU DDD C 1
ATOM 10114 O O . LEU D 2 68 ? -50.481 -1.119 58.659 1.000 66.030 68 LEU DDD O 1
ATOM 10130 N N . GLU D 2 69 ? -51.111 -1.061 60.812 1.000 69.396 69 GLU DDD N 1
ATOM 10131 C CA . GLU D 2 69 ? -51.923 -2.294 60.632 1.000 70.547 69 GLU DDD CA 1
ATOM 10132 C C . GLU D 2 69 ? -52.880 -2.048 59.464 1.000 66.541 69 GLU DDD C 1
ATOM 10133 O O . GLU D 2 69 ? -53.019 -2.941 58.636 1.000 67.688 69 GLU DDD O 1
ATOM 10145 N N . GLN D 2 70 ? -53.443 -0.850 59.351 1.000 62.631 70 GLN DDD N 1
ATOM 10146 C CA . GLN D 2 70 ? -54.388 -0.529 58.264 1.000 61.025 70 GLN DDD CA 1
ATOM 10147 C C . GLN D 2 70 ? -53.648 -0.566 56.896 1.000 58.279 70 GLN DDD C 1
ATOM 10148 O O . GLN D 2 70 ? -54.105 -1.280 55.994 1.000 56.409 70 GLN DDD O 1
ATOM 10162 N N . LYS D 2 71 ? -52.493 0.090 56.738 1.000 55.517 71 LYS DDD N 1
ATOM 10163 C CA . LYS D 2 71 ? -51.784 0.092 55.433 1.000 54.545 71 LYS DDD CA 1
ATOM 10164 C C . LYS D 2 71 ? -51.330 -1.326 55.059 1.000 55.979 71 LYS DDD C 1
ATOM 10165 O O . LYS D 2 71 ? -51.324 -1.686 53.801 1.000 58.040 71 LYS DDD O 1
ATOM 10184 N N . ARG D 2 72 ? -50.983 -2.106 56.077 1.000 58.123 72 ARG DDD N 1
ATOM 10185 C CA . ARG D 2 72 ? -50.531 -3.512 55.930 1.000 58.923 72 ARG DDD CA 1
ATOM 10186 C C . ARG D 2 72 ? -51.685 -4.386 55.397 1.000 58.856 72 ARG DDD C 1
ATOM 10187 O O . ARG D 2 72 ? -51.352 -5.439 54.779 1.000 58.776 72 ARG DDD O 1
ATOM 10208 N N . ALA D 2 73 ? -52.968 -4.025 55.640 1.000 57.589 73 ALA DDD N 1
ATOM 10209 C CA . ALA D 2 73 ? -54.136 -4.799 55.140 1.000 58.463 73 ALA DDD CA 1
ATOM 10210 C C . ALA D 2 73 ? -54.557 -4.304 53.742 1.000 55.989 73 ALA DDD C 1
ATOM 10211 O O . ALA D 2 73 ? -55.419 -4.948 53.163 1.000 54.626 73 ALA DDD O 1
ATOM 10218 N N . ALA D 2 74 ? -54.006 -3.195 53.232 1.000 56.067 74 ALA DDD N 1
ATOM 10219 C CA . ALA D 2 74 ? -54.559 -2.512 52.044 1.000 55.509 74 ALA DDD CA 1
ATOM 10220 C C . ALA D 2 74 ? -54.576 -3.479 50.857 1.000 55.940 74 ALA DDD C 1
ATOM 1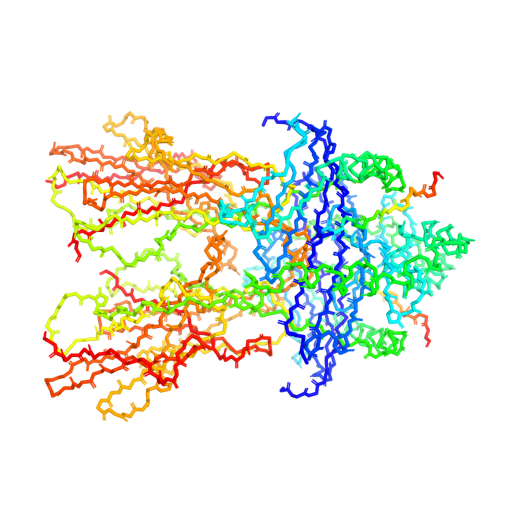0221 O O . ALA D 2 74 ? -55.547 -3.382 50.122 1.000 59.678 74 ALA DDD O 1
ATOM 10228 N N . VAL D 2 75 ? -53.594 -4.380 50.674 1.000 56.443 75 VAL DDD N 1
ATOM 10229 C CA . VAL D 2 75 ? -53.579 -5.338 49.514 1.000 56.129 75 VAL DDD CA 1
ATOM 10230 C C . VAL D 2 75 ? -54.980 -5.973 49.390 1.000 56.281 75 VAL DDD C 1
ATOM 10231 O O . VAL D 2 75 ? -55.491 -6.098 48.274 1.000 58.113 75 VAL DDD O 1
ATOM 10244 N N . ASP D 2 76 ? -55.635 -6.248 50.510 1.000 57.364 76 ASP DDD N 1
ATOM 10245 C CA . ASP D 2 76 ? -56.974 -6.891 50.582 1.000 57.883 76 ASP DDD CA 1
ATOM 10246 C C . ASP D 2 76 ? -58.091 -5.828 50.518 1.000 57.304 76 ASP DDD C 1
ATOM 10247 O O . ASP D 2 76 ? -58.973 -5.944 49.637 1.000 58.016 76 ASP DDD O 1
ATOM 10256 N N . THR D 2 77 ? -58.075 -4.825 51.393 1.000 56.699 77 THR DDD N 1
ATOM 10257 C CA . THR D 2 77 ? -59.239 -3.932 51.661 1.000 56.173 77 THR DDD CA 1
ATOM 10258 C C . THR D 2 77 ? -59.376 -2.906 50.540 1.000 54.195 77 THR DDD C 1
ATOM 10259 O O . THR D 2 77 ? -60.485 -2.394 50.334 1.000 55.429 77 THR DDD O 1
ATOM 10270 N N . TYR D 2 78 ? -58.280 -2.625 49.842 1.000 53.111 78 TYR DDD N 1
ATOM 10271 C CA . TYR D 2 78 ? -58.191 -1.583 48.790 1.000 50.750 78 TYR DDD CA 1
ATOM 10272 C C . TYR D 2 78 ? -57.899 -2.241 47.434 1.000 50.858 78 TYR DDD C 1
ATOM 10273 O O . TYR D 2 78 ? -58.787 -2.152 46.528 1.000 48.568 78 TYR DDD O 1
ATOM 10291 N N . CYS D 2 79 ? -56.750 -2.914 47.299 1.000 50.515 79 CYS DDD N 1
ATOM 10292 C CA . CYS D 2 79 ? -56.269 -3.482 46.019 1.000 48.778 79 CYS DDD CA 1
ATOM 10293 C C . CYS D 2 79 ? -57.177 -4.614 45.546 1.000 51.243 79 CYS DDD C 1
ATOM 10294 O O . CYS D 2 79 ? -57.786 -4.472 44.460 1.000 48.669 79 CYS DDD O 1
ATOM 10301 N N . ARG D 2 80 ? -57.297 -5.693 46.301 1.000 53.755 80 ARG DDD N 1
ATOM 10302 C CA . ARG D 2 80 ? -58.170 -6.808 45.873 1.000 54.965 80 ARG DDD CA 1
ATOM 10303 C C . ARG D 2 80 ? -59.630 -6.333 45.745 1.000 55.110 80 ARG DDD C 1
ATOM 10304 O O . ARG D 2 80 ? -60.324 -6.751 44.770 1.000 54.312 80 ARG DDD O 1
ATOM 10325 N N . HIS D 2 81 ? -60.107 -5.492 46.665 1.000 53.894 81 HIS DDD N 1
ATOM 10326 C CA . HIS D 2 81 ? -61.484 -4.927 46.598 1.000 53.683 81 HIS DDD CA 1
ATOM 10327 C C . HIS D 2 81 ? -61.721 -4.232 45.233 1.000 52.269 81 HIS DDD C 1
ATOM 10328 O O . HIS D 2 81 ? -62.681 -4.600 44.450 1.000 51.720 81 HIS DDD O 1
ATOM 10343 N N . ASN D 2 82 ? -60.879 -3.254 44.923 1.000 48.722 82 ASN DDD N 1
ATOM 10344 C CA . ASN D 2 82 ? -61.018 -2.421 43.710 1.000 47.580 82 ASN DDD CA 1
ATOM 10345 C C . ASN D 2 82 ? -60.845 -3.294 42.473 1.000 48.113 82 ASN DDD C 1
ATOM 10346 O O . ASN D 2 82 ? -61.511 -3.006 41.470 1.000 45.538 82 ASN DDD O 1
ATOM 10357 N N . TYR D 2 83 ? -60.039 -4.349 42.538 1.000 48.404 83 TYR DDD N 1
ATOM 10358 C CA . TYR D 2 83 ? -59.890 -5.249 41.375 1.000 48.192 83 TYR DDD CA 1
ATOM 10359 C C . TYR D 2 83 ? -61.251 -5.896 41.111 1.000 49.349 83 TYR DDD C 1
ATOM 10360 O O . TYR D 2 83 ? -61.698 -5.869 39.973 1.000 46.782 83 TYR DDD O 1
ATOM 10378 N N . GLY D 2 84 ? -61.891 -6.463 42.132 1.000 50.307 84 GLY DDD N 1
ATOM 10379 C CA . GLY D 2 84 ? -63.233 -7.058 41.995 1.000 52.477 84 GLY DDD CA 1
ATOM 10380 C C . GLY D 2 84 ? -64.228 -6.096 41.345 1.000 52.571 84 GLY DDD C 1
ATOM 10381 O O . GLY D 2 84 ? -64.997 -6.551 40.474 1.000 53.238 84 GLY DDD O 1
ATOM 10385 N N . VAL D 2 85 ? -64.196 -4.809 41.720 1.000 51.047 85 VAL DDD N 1
ATOM 10386 C CA . VAL D 2 85 ? -65.162 -3.769 41.257 1.000 50.542 85 VAL DDD CA 1
ATOM 10387 C C . VAL D 2 85 ? -64.927 -3.534 39.760 1.000 48.740 85 VAL DDD C 1
ATOM 10388 O O . VAL D 2 85 ? -65.896 -3.529 39.010 1.000 49.684 85 VAL DDD O 1
ATOM 10401 N N . GLY D 2 86 ? -63.692 -3.368 39.299 1.000 44.568 86 GLY DDD N 1
ATOM 10402 C CA . GLY D 2 86 ? -63.450 -2.898 37.935 1.000 43.186 86 GLY DDD CA 1
ATOM 10403 C C . GLY D 2 86 ? -63.116 -3.999 36.951 1.000 42.329 86 GLY DDD C 1
ATOM 10404 O O . GLY D 2 86 ? -63.037 -3.695 35.793 1.000 42.351 86 GLY DDD O 1
ATOM 10408 N N . GLU D 2 87 ? -62.823 -5.193 37.422 1.000 43.409 87 GLU DDD N 1
ATOM 10409 C CA . GLU D 2 87 ? -62.356 -6.339 36.622 1.000 45.990 87 GLU DDD CA 1
ATOM 10410 C C . GLU D 2 87 ? -63.170 -6.426 35.300 1.000 46.416 87 GLU DDD C 1
ATOM 10411 O O . GLU D 2 87 ? -62.579 -6.630 34.233 1.000 44.906 87 GLU DDD O 1
ATOM 10423 N N . SER D 2 88 ? -64.501 -6.374 35.379 1.000 45.359 88 SER DDD N 1
ATOM 10424 C CA . SER D 2 88 ? -65.407 -6.766 34.270 1.000 46.145 88 SER DDD CA 1
ATOM 10425 C C . SER D 2 88 ? -65.280 -5.796 33.092 1.000 44.096 88 SER DDD C 1
ATOM 10426 O O . SER D 2 88 ? -65.613 -6.226 31.991 1.000 47.040 88 SER DDD O 1
ATOM 10434 N N . PHE D 2 89 ? -64.828 -4.550 33.288 1.000 41.687 89 PHE DDD N 1
ATOM 10435 C CA . PHE D 2 89 ? -64.767 -3.525 32.210 1.000 40.333 89 PHE DDD CA 1
ATOM 10436 C C . PHE D 2 89 ? -63.367 -2.960 32.035 1.000 37.386 89 PHE DDD C 1
ATOM 10437 O O . PHE D 2 89 ? -63.194 -1.945 31.332 1.000 35.062 89 PHE DDD O 1
ATOM 10454 N N . THR D 2 90 ? -62.371 -3.579 32.664 1.000 38.010 90 THR DDD N 1
ATOM 10455 C CA . THR D 2 90 ? -60.950 -3.106 32.576 1.000 35.253 90 THR DDD CA 1
ATOM 10456 C C . THR D 2 90 ? -60.131 -4.320 32.111 1.000 35.807 90 THR DDD C 1
ATOM 10457 O O . THR D 2 90 ? -59.860 -4.512 30.854 1.000 35.279 90 THR DDD O 1
ATOM 10468 N N . VAL D 2 91 ? -59.843 -5.202 33.052 1.000 36.938 91 VAL DDD N 1
ATOM 10469 C CA . VAL D 2 91 ? -59.206 -6.505 32.737 1.000 38.037 91 VAL DDD CA 1
ATOM 10470 C C . VAL D 2 91 ? -59.932 -7.194 31.574 1.000 39.431 91 VAL DDD C 1
ATOM 10471 O O . VAL D 2 91 ? -59.264 -7.689 30.729 1.000 39.177 91 VAL DDD O 1
ATOM 10484 N N . GLN D 2 92 ? -61.260 -7.305 31.598 1.000 41.143 92 GLN DDD N 1
ATOM 10485 C CA . GLN D 2 92 ? -61.998 -8.093 30.590 1.000 43.352 92 GLN DDD CA 1
ATOM 10486 C C . GLN D 2 92 ? -62.307 -7.244 29.339 1.000 40.697 92 GLN DDD C 1
ATOM 10487 O O . GLN D 2 92 ? -62.979 -7.775 28.417 1.000 39.412 92 GLN DDD O 1
ATOM 10501 N N . ARG D 2 93 ? -61.966 -5.958 29.331 1.000 37.573 93 ARG DDD N 1
ATOM 10502 C CA . ARG D 2 93 ? -62.213 -5.092 28.139 1.000 37.293 93 ARG DDD CA 1
ATOM 10503 C C . ARG D 2 93 ? -61.399 -5.587 26.937 1.000 36.106 93 ARG DDD C 1
ATOM 10504 O O . ARG D 2 93 ? -60.163 -5.684 27.035 1.000 34.746 93 ARG DDD O 1
ATOM 10525 N N . ARG D 2 94 ? -62.056 -5.896 25.827 1.000 38.503 94 ARG DDD N 1
ATOM 10526 C CA . ARG D 2 94 ? -61.378 -6.259 24.556 1.000 38.009 94 ARG DDD CA 1
ATOM 10527 C C . ARG D 2 94 ? -62.139 -5.673 23.382 1.000 37.542 94 ARG DDD C 1
ATOM 10528 O O . ARG D 2 94 ? -63.299 -6.007 23.230 1.000 38.413 94 ARG DDD O 1
ATOM 10549 N N . VAL D 2 95 ? -61.442 -4.896 22.563 1.000 35.520 95 VAL DDD N 1
ATOM 10550 C CA . VAL D 2 95 ? -61.986 -4.194 21.380 1.000 35.653 95 VAL DDD CA 1
ATOM 10551 C C . VAL D 2 95 ? -61.085 -4.524 20.198 1.000 34.797 95 VAL DDD C 1
ATOM 10552 O O . VAL D 2 95 ? -59.862 -4.326 20.352 1.000 32.819 95 VAL DDD O 1
ATOM 10565 N N . TYR D 2 96 ? -61.673 -5.058 19.127 1.000 35.463 96 TYR DDD N 1
ATOM 10566 C CA . TYR D 2 96 ? -60.985 -5.500 17.880 1.000 37.291 96 TYR DDD CA 1
ATOM 10567 C C . TYR D 2 96 ? -60.168 -4.359 17.297 1.000 35.182 96 TYR DDD C 1
ATOM 10568 O O . TYR D 2 96 ? -60.590 -3.222 17.318 1.000 34.321 96 TYR DDD O 1
ATOM 10586 N N . PRO D 2 97 ? -58.972 -4.607 16.744 1.000 35.656 97 PRO DDD N 1
ATOM 10587 C CA . PRO D 2 97 ? -58.372 -3.625 15.853 1.000 35.907 97 PRO DDD CA 1
ATOM 10588 C C . PRO D 2 97 ? -59.083 -3.535 14.496 1.000 35.226 97 PRO DDD C 1
ATOM 10589 O O . PRO D 2 97 ? -59.503 -4.485 14.040 1.000 36.202 97 PRO DDD O 1
ATOM 10600 N N . GLU D 2 98 ? -59.175 -2.334 13.951 1.000 36.349 98 GLU DDD N 1
ATOM 10601 C CA . GLU D 2 98 ? -59.479 -2.027 12.550 1.000 39.562 98 GLU DDD CA 1
ATOM 10602 C C . GLU D 2 98 ? -58.116 -1.875 11.868 1.000 36.073 98 GLU DDD C 1
ATOM 10603 O O . GLU D 2 98 ? -57.264 -1.205 12.427 1.000 33.275 98 GLU DDD O 1
ATOM 10615 N N . VAL D 2 99 ? -57.951 -2.504 10.721 1.000 36.139 99 VAL DDD N 1
ATOM 10616 C CA . VAL D 2 99 ? -56.662 -2.531 9.963 1.000 35.664 99 VAL DDD CA 1
ATOM 10617 C C . VAL D 2 99 ? -56.911 -1.906 8.586 1.000 35.478 99 VAL DDD C 1
ATOM 10618 O O . VAL D 2 99 ? -57.860 -2.316 7.921 1.000 35.171 99 VAL DDD O 1
ATOM 10631 N N . THR D 2 100 ? -56.138 -0.894 8.218 1.000 32.756 100 THR DDD N 1
ATOM 10632 C CA . THR D 2 100 ? -56.219 -0.234 6.903 1.000 34.022 100 THR DDD CA 1
ATOM 10633 C C . THR D 2 100 ? -54.836 -0.332 6.307 1.000 33.492 100 THR DDD C 1
ATOM 10634 O O . THR D 2 100 ? -53.904 -0.002 7.049 1.000 32.037 100 THR DDD O 1
ATOM 10645 N N . VAL D 2 101 ? -54.695 -0.726 5.054 1.000 34.595 101 VAL DDD N 1
ATOM 10646 C CA . VAL D 2 101 ? -53.371 -0.726 4.374 1.000 36.349 101 VAL DDD CA 1
ATOM 10647 C C . VAL D 2 101 ? -53.462 0.198 3.182 1.000 39.820 101 VAL DDD C 1
ATOM 10648 O O . VAL D 2 101 ? -54.406 0.004 2.407 1.000 39.436 101 VAL DDD O 1
ATOM 10661 N N . TYR D 2 102 ? -52.483 1.089 3.007 1.000 38.956 102 TYR DDD N 1
ATOM 10662 C CA . TYR D 2 102 ? -52.411 1.949 1.816 1.000 39.479 102 TYR DDD CA 1
ATOM 10663 C C . TYR D 2 102 ? -50.963 2.347 1.517 1.000 38.393 102 TYR DDD C 1
ATOM 10664 O O . TYR D 2 102 ? -50.124 2.547 2.403 1.000 35.134 102 TYR DDD O 1
ATOM 10682 N N . PRO D 2 103 ? -50.668 2.648 0.245 1.000 39.728 103 PRO DDD N 1
ATOM 10683 C CA . PRO D 2 103 ? -49.384 3.258 -0.103 1.000 39.904 103 PRO DDD CA 1
ATOM 10684 C C . PRO D 2 103 ? -49.357 4.727 0.374 1.000 40.093 103 PRO DDD C 1
ATOM 10685 O O . PRO D 2 103 ? -50.325 5.444 0.230 1.000 40.433 103 PRO DDD O 1
ATOM 10696 N N . ALA D 2 104 ? -48.259 5.151 0.986 1.000 38.693 104 ALA DDD N 1
ATOM 10697 C CA . ALA D 2 104 ? -48.095 6.537 1.474 1.000 41.904 104 ALA DDD CA 1
ATOM 10698 C C . ALA D 2 104 ? -48.170 7.480 0.268 1.000 43.877 104 ALA DDD C 1
ATOM 10699 O O . ALA D 2 104 ? -48.675 8.561 0.406 1.000 46.096 104 ALA DDD O 1
ATOM 10706 N N . LYS D 2 105 ? -47.756 7.034 -0.903 1.000 46.885 105 LYS DDD N 1
ATOM 10707 C CA . LYS D 2 105 ? -47.647 7.903 -2.100 1.000 50.993 105 LYS DDD CA 1
ATOM 10708 C C . LYS D 2 105 ? -48.427 7.237 -3.235 1.000 48.091 105 LYS DDD C 1
ATOM 10709 O O . LYS D 2 105 ? -48.404 5.995 -3.354 1.000 46.174 105 LYS DDD O 1
ATOM 10728 N N . THR D 2 106 ? -49.124 8.046 -4.018 1.000 47.810 106 THR DDD N 1
ATOM 10729 C CA . THR D 2 106 ? -49.827 7.584 -5.239 1.000 50.329 106 THR DDD CA 1
ATOM 10730 C C . THR D 2 106 ? -48.832 7.774 -6.370 1.000 51.544 106 THR DDD C 1
ATOM 10731 O O . THR D 2 106 ? -48.257 8.866 -6.411 1.000 57.744 106 THR DDD O 1
ATOM 10742 N N . GLN D 2 107 ? -48.546 6.734 -7.146 1.000 51.164 107 GLN DDD N 1
ATOM 10743 C CA . GLN D 2 107 ? -47.439 6.750 -8.153 1.000 54.353 107 GLN DDD CA 1
ATOM 10744 C C . GLN D 2 107 ? -47.408 5.407 -8.847 1.000 51.275 107 GLN DDD C 1
ATOM 10745 O O . GLN D 2 107 ? -47.937 4.426 -8.336 1.000 49.191 107 GLN DDD O 1
ATOM 10759 N N . PRO D 2 108 ? -46.693 5.290 -9.967 1.000 53.060 108 PRO DDD N 1
ATOM 10760 C CA . PRO D 2 108 ? -46.572 4.007 -10.639 1.000 52.991 108 PRO DDD CA 1
ATOM 10761 C C . PRO D 2 108 ? -45.649 3.045 -9.868 1.000 52.294 108 PRO DDD C 1
ATOM 10762 O O . PRO D 2 108 ? -44.833 3.472 -9.013 1.000 50.423 108 PRO DDD O 1
ATOM 10773 N N . LEU D 2 109 ? -45.755 1.767 -10.228 1.000 53.593 109 LEU DDD N 1
ATOM 10774 C CA . LEU D 2 109 ? -44.854 0.689 -9.742 1.000 55.050 109 LEU DDD CA 1
ATOM 10775 C C . LEU D 2 109 ? -43.383 1.015 -10.128 1.000 55.318 109 LEU DDD C 1
ATOM 10776 O O . LEU D 2 109 ? -43.120 1.962 -10.936 1.000 54.727 109 LEU DDD O 1
ATOM 10792 N N . GLN D 2 110 ? -42.438 0.262 -9.558 1.000 54.323 110 GLN DDD N 1
ATOM 10793 C CA . GLN D 2 110 ? -40.998 0.349 -9.921 1.000 55.183 110 GLN DDD CA 1
ATOM 10794 C C . GLN D 2 110 ? -40.422 1.666 -9.375 1.000 53.703 110 GLN DDD C 1
ATOM 10795 O O . GLN D 2 110 ? -39.504 2.200 -10.009 1.000 55.653 110 GLN DDD O 1
ATOM 10809 N N . HIS D 2 111 ? -40.983 2.185 -8.273 1.000 50.982 111 HIS DDD N 1
ATOM 10810 C CA . HIS D 2 111 ? -40.511 3.406 -7.551 1.000 49.608 111 HIS DDD CA 1
ATOM 10811 C C . HIS D 2 111 ? -40.576 3.099 -6.068 1.000 46.325 111 HIS DDD C 1
ATOM 10812 O O . HIS D 2 111 ? -41.480 2.384 -5.680 1.000 44.753 111 HIS DDD O 1
ATOM 10827 N N . HIS D 2 112 ? -39.631 3.592 -5.275 1.000 44.824 112 HIS DDD N 1
ATOM 10828 C CA . HIS D 2 112 ? -39.656 3.365 -3.812 1.000 42.350 112 HIS DDD CA 1
ATOM 10829 C C . HIS D 2 112 ? -40.954 3.932 -3.218 1.000 40.971 112 HIS DDD C 1
ATOM 10830 O O . HIS D 2 112 ? -41.333 5.079 -3.549 1.000 40.783 112 HIS DDD O 1
ATOM 10845 N N . ASN D 2 113 ? -41.520 3.226 -2.247 1.000 39.758 113 ASN DDD N 1
ATOM 10846 C CA . ASN D 2 113 ? -42.754 3.662 -1.567 1.000 40.534 113 ASN DDD CA 1
ATOM 10847 C C . ASN D 2 113 ? -42.704 3.132 -0.128 1.000 39.605 113 ASN DDD C 1
ATOM 10848 O O . ASN D 2 113 ? -41.906 2.222 0.188 1.000 42.168 113 ASN DDD O 1
ATOM 10859 N N . LEU D 2 114 ? -43.509 3.707 0.716 1.000 39.018 114 LEU DDD N 1
ATOM 10860 C CA . LEU D 2 114 ? -43.843 3.171 2.051 1.000 40.739 114 LEU DDD CA 1
ATOM 10861 C C . LEU D 2 114 ? -45.253 2.583 2.011 1.000 39.874 114 LEU DDD C 1
ATOM 10862 O O . LEU D 2 114 ? -46.165 3.368 1.642 1.000 39.859 114 LEU DDD O 1
ATOM 10878 N N . LEU D 2 115 ? -45.426 1.315 2.394 1.000 38.681 115 LEU DDD N 1
ATOM 10879 C CA . LEU D 2 115 ? -46.770 0.721 2.600 1.000 39.756 115 LEU DDD CA 1
ATOM 10880 C C . LEU D 2 115 ? -47.161 0.896 4.063 1.000 37.523 115 LEU DDD C 1
ATOM 10881 O O . LEU D 2 115 ? -46.445 0.362 4.959 1.000 35.777 115 LEU DDD O 1
ATOM 10897 N N . VAL D 2 116 ? -48.255 1.616 4.299 1.000 34.637 116 VAL DDD N 1
ATOM 10898 C CA . VAL D 2 116 ? -48.731 1.866 5.673 1.000 32.777 116 VAL DDD CA 1
ATOM 10899 C C . VAL D 2 116 ? -49.693 0.755 6.112 1.000 34.231 116 VAL DDD C 1
ATOM 10900 O O . VAL D 2 116 ? -50.754 0.557 5.434 1.000 33.691 116 VAL DDD O 1
ATOM 10913 N N . CYS D 2 117 ? -49.432 0.131 7.257 1.000 32.627 117 CYS DDD N 1
ATOM 10914 C CA . CYS D 2 117 ? -50.433 -0.635 8.026 1.000 33.067 117 CYS DDD CA 1
ATOM 10915 C C . CYS D 2 117 ? -50.871 0.213 9.225 1.000 32.582 117 CYS DDD C 1
ATOM 10916 O O . CYS D 2 117 ? -50.106 0.328 10.183 1.000 33.835 117 CYS DDD O 1
ATOM 10923 N N . SER D 2 118 ? -52.042 0.838 9.150 1.000 30.852 118 SER DDD N 1
ATOM 10924 C CA . SER D 2 118 ? -52.701 1.579 10.257 1.000 29.995 118 SER DDD CA 1
ATOM 10925 C C . SER D 2 118 ? -53.654 0.645 11.020 1.000 30.264 118 SER DDD C 1
ATOM 10926 O O . SER D 2 118 ? -54.605 0.083 10.413 1.000 30.453 118 SER DDD O 1
ATOM 10934 N N . VAL D 2 119 ? -53.375 0.431 12.303 1.000 28.056 119 VAL DDD N 1
ATOM 10935 C CA . VAL D 2 119 ? -54.130 -0.492 13.172 1.000 28.164 119 VAL DDD CA 1
ATOM 10936 C C . VAL D 2 119 ? -54.729 0.360 14.287 1.000 28.530 119 VAL DDD C 1
ATOM 10937 O O . VAL D 2 119 ? -53.931 1.019 15.028 1.000 26.525 119 VAL DDD O 1
ATOM 10950 N N . ASN D 2 120 ? -56.059 0.407 14.377 1.000 27.970 120 ASN DDD N 1
ATOM 10951 C CA . ASN D 2 120 ? -56.740 1.512 15.091 1.000 28.458 120 ASN DDD CA 1
ATOM 10952 C C . ASN D 2 120 ? -57.803 0.930 16.023 1.000 28.929 120 ASN DDD C 1
ATOM 10953 O O . ASN D 2 120 ? -58.372 -0.106 15.693 1.000 29.638 120 ASN DDD O 1
ATOM 10964 N N . GLY D 2 121 ? -58.169 1.672 17.071 1.000 29.713 121 GLY DDD N 1
ATOM 10965 C CA . GLY D 2 121 ? -59.394 1.430 17.883 1.000 30.070 121 GLY DDD CA 1
ATOM 10966 C C . GLY D 2 121 ? -59.289 0.299 18.889 1.000 28.964 121 GLY DDD C 1
ATOM 10967 O O . GLY D 2 121 ? -60.286 0.009 19.494 1.000 31.027 121 GLY DDD O 1
ATOM 10971 N N . PHE D 2 122 ? -58.153 -0.360 19.040 1.000 27.881 122 PHE DDD N 1
ATOM 10972 C CA . PHE D 2 122 ? -58.044 -1.657 19.759 1.000 29.013 122 PHE DDD CA 1
ATOM 10973 C C . PHE D 2 122 ? -57.781 -1.495 21.285 1.000 28.903 122 PHE DDD C 1
ATOM 10974 O O . PHE D 2 122 ? -57.354 -0.421 21.804 1.000 27.173 122 PHE DDD O 1
ATOM 10991 N N . TYR D 2 123 ? -58.066 -2.562 22.023 1.000 29.585 123 TYR DDD N 1
ATOM 10992 C CA . TYR D 2 123 ? -57.857 -2.607 23.486 1.000 30.278 123 TYR DDD CA 1
ATOM 10993 C C . TYR D 2 123 ? -57.807 -4.067 23.882 1.000 31.587 123 TYR DDD C 1
ATOM 10994 O O . TYR D 2 123 ? -58.645 -4.844 23.414 1.000 33.833 123 TYR DDD O 1
ATOM 11012 N N . PRO D 2 124 ? -56.824 -4.495 24.709 1.000 32.310 124 PRO DDD N 1
ATOM 11013 C CA . PRO D 2 124 ? -55.790 -3.612 25.286 1.000 31.586 124 PRO DDD CA 1
ATOM 11014 C C . PRO D 2 124 ? -54.608 -3.330 24.344 1.000 30.353 124 PRO DDD C 1
ATOM 11015 O O . PRO D 2 124 ? -54.709 -3.587 23.202 1.000 30.805 124 PRO DDD O 1
ATOM 11026 N N . GLY D 2 125 ? -53.506 -2.819 24.873 1.000 30.959 125 GLY DDD N 1
ATOM 11027 C CA . GLY D 2 125 ? -52.345 -2.331 24.112 1.000 32.002 125 GLY DDD CA 1
ATOM 11028 C C . GLY D 2 125 ? -51.529 -3.444 23.468 1.000 35.131 125 GLY DDD C 1
ATOM 11029 O O . GLY D 2 125 ? -51.001 -3.216 22.341 1.000 36.800 125 GLY DDD O 1
ATOM 11033 N N . SER D 2 126 ? -51.363 -4.601 24.095 1.000 36.836 126 SER DDD N 1
ATOM 11034 C CA . SER D 2 126 ? -50.509 -5.653 23.470 1.000 39.514 126 SER DDD CA 1
ATOM 11035 C C . SER D 2 126 ? -50.993 -5.965 22.064 1.000 38.222 126 SER DDD C 1
ATOM 11036 O O . SER D 2 126 ? -52.152 -6.438 21.924 1.000 41.728 126 SER DDD O 1
ATOM 11044 N N . ILE D 2 127 ? -50.105 -5.859 21.098 1.000 35.881 127 ILE DDD N 1
ATOM 11045 C CA . ILE D 2 127 ? -50.411 -6.204 19.675 1.000 37.679 127 ILE DDD CA 1
ATOM 11046 C C . ILE D 2 127 ? -49.122 -6.652 18.987 1.000 39.166 127 ILE DDD C 1
ATOM 11047 O O . ILE D 2 127 ? -48.058 -6.201 19.414 1.000 38.788 127 ILE DDD O 1
ATOM 11063 N N . GLU D 2 128 ? -49.235 -7.472 17.953 1.000 40.304 128 GLU DDD N 1
ATOM 11064 C CA . GLU D 2 128 ? -48.140 -7.751 16.994 1.000 43.536 128 GLU DDD CA 1
ATOM 11065 C C . GLU D 2 128 ? -48.614 -7.451 15.583 1.000 41.318 128 GLU DDD C 1
ATOM 11066 O O . GLU D 2 128 ? -49.709 -7.908 15.205 1.000 39.832 128 GLU DDD O 1
ATOM 11078 N N . VAL D 2 129 ? -47.862 -6.625 14.892 1.000 38.008 129 VAL DDD N 1
ATOM 11079 C CA . VAL D 2 129 ? -48.087 -6.232 13.485 1.000 37.223 129 VAL DDD CA 1
ATOM 11080 C C . VAL D 2 129 ? -46.856 -6.669 12.694 1.000 40.348 129 VAL DDD C 1
ATOM 11081 O O . VAL D 2 129 ? -45.751 -6.239 13.077 1.000 39.736 129 VAL DDD O 1
ATOM 11094 N N . ARG D 2 130 ? -47.041 -7.506 11.678 1.000 41.123 130 ARG DDD N 1
ATOM 11095 C CA . ARG D 2 130 ? -45.950 -8.066 10.853 1.000 44.699 130 ARG DDD CA 1
ATOM 11096 C C . ARG D 2 130 ? -46.251 -7.763 9.400 1.000 43.818 130 ARG DDD C 1
ATOM 11097 O O . ARG D 2 130 ? -47.429 -7.795 9.011 1.000 42.371 130 ARG DDD O 1
ATOM 11118 N N . TRP D 2 131 ? -45.208 -7.561 8.617 1.000 42.897 131 TRP DDD N 1
ATOM 11119 C CA . TRP D 2 131 ? -45.346 -7.385 7.158 1.000 42.198 131 TRP DDD CA 1
ATOM 11120 C C . TRP D 2 131 ? -44.849 -8.623 6.418 1.000 43.606 131 TRP DDD C 1
ATOM 11121 O O . TRP D 2 131 ? -43.872 -9.247 6.848 1.000 45.514 131 TRP DDD O 1
ATOM 11142 N N . PHE D 2 132 ? -45.538 -8.990 5.341 1.000 43.158 132 PHE DDD N 1
ATOM 11143 C CA . PHE D 2 132 ? -45.178 -10.134 4.481 1.000 45.120 132 PHE DDD CA 1
ATOM 11144 C C . PHE D 2 132 ? -45.244 -9.639 3.035 1.000 44.779 132 PHE DDD C 1
ATOM 11145 O O . PHE D 2 132 ? -46.063 -8.734 2.708 1.000 42.091 132 PHE DDD O 1
ATOM 11162 N N . ARG D 2 133 ? -44.356 -10.194 2.221 1.000 46.927 133 ARG DDD N 1
ATOM 11163 C CA . ARG D 2 133 ? -44.295 -9.991 0.755 1.000 49.897 133 ARG DDD CA 1
ATOM 11164 C C . ARG D 2 133 ? -44.392 -11.373 0.126 1.000 51.952 133 ARG DDD C 1
ATOM 11165 O O . ARG D 2 133 ? -43.560 -12.239 0.449 1.000 52.580 133 ARG DDD O 1
ATOM 11186 N N . ASN D 2 134 ? -45.423 -11.621 -0.669 1.000 53.492 134 ASN DDD N 1
ATOM 11187 C CA . ASN D 2 134 ? -45.616 -12.971 -1.267 1.000 56.614 134 ASN DDD CA 1
ATOM 11188 C C . ASN D 2 134 ? -45.410 -14.038 -0.188 1.000 56.157 134 ASN DDD C 1
ATOM 11189 O O . ASN D 2 134 ? -44.721 -14.995 -0.459 1.000 57.009 134 ASN DDD O 1
ATOM 11200 N N . GLY D 2 135 ? -45.954 -13.823 1.017 1.000 55.219 135 GLY DDD N 1
ATOM 11201 C CA . GLY D 2 135 ? -46.078 -14.864 2.055 1.000 56.309 135 GLY DDD CA 1
ATOM 11202 C C . GLY D 2 135 ? -44.818 -15.030 2.882 1.000 57.825 135 GLY DDD C 1
ATOM 11203 O O . GLY D 2 135 ? -44.800 -15.945 3.709 1.000 58.543 135 GLY DDD O 1
ATOM 11207 N N . GLN D 2 136 ? -43.810 -14.165 2.691 1.000 59.008 136 GLN DDD N 1
ATOM 11208 C CA . GLN D 2 136 ? -42.532 -14.194 3.454 1.000 59.728 136 GLN DDD CA 1
ATOM 11209 C C . GLN D 2 136 ? -42.443 -12.974 4.341 1.000 55.676 136 GLN DDD C 1
ATOM 11210 O O . GLN D 2 136 ? -42.664 -11.878 3.840 1.000 54.069 136 GLN DDD O 1
ATOM 11224 N N . GLU D 2 137 ? -42.094 -13.166 5.597 1.000 55.924 137 GLU DDD N 1
ATOM 11225 C CA . GLU D 2 137 ? -42.025 -12.065 6.571 1.000 54.782 137 GLU DDD CA 1
ATOM 11226 C C . GLU D 2 137 ? -40.920 -11.088 6.159 1.000 56.441 137 GLU DDD C 1
ATOM 11227 O O . GLU D 2 137 ? -39.844 -11.534 5.768 1.000 58.796 137 GLU DDD O 1
ATOM 11239 N N . GLU D 2 138 ? -41.205 -9.793 6.207 1.000 55.433 138 GLU DDD N 1
ATOM 11240 C CA . GLU D 2 138 ? -40.224 -8.714 5.941 1.000 57.397 138 GLU DDD CA 1
ATOM 11241 C C . GLU D 2 138 ? -39.766 -8.237 7.320 1.000 56.826 138 GLU DDD C 1
ATOM 11242 O O . GLU D 2 138 ? -40.611 -7.666 8.019 1.000 55.306 138 GLU DDD O 1
ATOM 11254 N N . LYS D 2 139 ? -38.537 -8.546 7.728 1.000 59.089 139 LYS DDD N 1
ATOM 11255 C CA . LYS D 2 139 ? -37.965 -8.211 9.069 1.000 61.696 139 LYS DDD CA 1
ATOM 11256 C C . LYS D 2 139 ? -37.093 -6.955 8.975 1.000 60.525 139 LYS DDD C 1
ATOM 11257 O O . LYS D 2 139 ? -36.878 -6.337 10.027 1.000 65.559 139 LYS DDD O 1
ATOM 11276 N N . THR D 2 140 ? -36.620 -6.590 7.778 1.000 55.164 140 THR DDD N 1
ATOM 11277 C CA . THR D 2 140 ? -35.950 -5.294 7.537 1.000 51.850 140 THR DDD CA 1
ATOM 11278 C C . THR D 2 140 ? -36.884 -4.276 6.851 1.000 48.975 140 THR DDD C 1
ATOM 11279 O O . THR D 2 140 ? -37.817 -4.679 6.105 1.000 48.913 140 THR DDD O 1
ATOM 11290 N N . GLY D 2 141 ? -36.576 -2.988 7.022 1.000 45.675 141 GLY DDD N 1
ATOM 11291 C CA . GLY D 2 141 ? -37.236 -1.853 6.346 1.000 43.194 141 GLY DDD CA 1
ATOM 11292 C C . GLY D 2 141 ? -38.598 -1.575 6.964 1.000 40.474 141 GLY DDD C 1
ATOM 11293 O O . GLY D 2 141 ? -39.390 -0.907 6.344 1.000 37.820 141 GLY DDD O 1
ATOM 11297 N N . VAL D 2 142 ? -38.836 -2.053 8.179 1.000 38.922 142 VAL DDD N 1
ATOM 11298 C CA . VAL D 2 142 ? -40.101 -1.810 8.909 1.000 38.299 142 VAL DDD CA 1
ATOM 11299 C C . VAL D 2 142 ? -39.887 -0.642 9.878 1.000 37.374 142 VAL DDD C 1
ATOM 11300 O O . VAL D 2 142 ? -38.931 -0.675 10.657 1.000 37.005 142 VAL DDD O 1
ATOM 11313 N N . VAL D 2 143 ? -40.709 0.391 9.750 1.000 35.265 143 VAL DDD N 1
ATOM 11314 C CA . VAL D 2 143 ? -40.688 1.607 10.587 1.000 34.907 143 VAL DDD CA 1
ATOM 11315 C C . VAL D 2 143 ? -41.990 1.637 11.389 1.000 34.520 143 VAL DDD C 1
ATOM 11316 O O . VAL D 2 143 ? -43.102 1.754 10.749 1.000 33.807 143 VAL DDD O 1
ATOM 11329 N N . SER D 2 144 ? -41.916 1.572 12.715 1.000 34.262 144 SER DDD N 1
ATOM 11330 C CA . SER D 2 144 ? -43.127 1.576 13.563 1.000 36.706 144 SER DDD CA 1
ATOM 11331 C C . SER D 2 144 ? -43.187 2.843 14.434 1.000 36.259 144 SER DDD C 1
ATOM 11332 O O . SER D 2 144 ? -42.175 3.219 15.012 1.000 37.137 144 SER DDD O 1
ATOM 11340 N N . THR D 2 145 ? -44.378 3.403 14.605 1.000 35.267 145 THR DDD N 1
ATOM 11341 C CA . THR D 2 145 ? -44.718 4.426 15.621 1.000 34.734 145 THR DDD CA 1
ATOM 11342 C C . THR D 2 145 ? -44.614 3.798 17.001 1.000 34.963 145 THR DDD C 1
ATOM 11343 O O . THR D 2 145 ? -44.471 4.492 17.911 1.000 36.933 145 THR DDD O 1
ATOM 11354 N N . GLY D 2 146 ? -44.662 2.489 17.123 1.000 34.773 146 GLY DDD N 1
ATOM 11355 C CA . GLY D 2 146 ? -45.028 1.845 18.378 1.000 35.753 146 GLY DDD CA 1
ATOM 11356 C C . GLY D 2 146 ? -46.453 2.189 18.810 1.000 34.381 146 GLY DDD C 1
ATOM 11357 O O . GLY D 2 146 ? -47.209 2.813 18.059 1.000 32.815 146 GLY DDD O 1
ATOM 11361 N N . LEU D 2 147 ? -46.736 1.911 20.071 1.000 33.596 147 LEU DDD N 1
ATOM 11362 C CA . LEU D 2 147 ? -48.097 1.949 20.626 1.000 34.843 147 LEU DDD CA 1
ATOM 11363 C C . LEU D 2 147 ? -48.469 3.395 20.932 1.000 33.053 147 LEU DDD C 1
ATOM 11364 O O . LEU D 2 147 ? -47.742 4.017 21.655 1.000 31.676 147 LEU DDD O 1
ATOM 11380 N N . ILE D 2 148 ? -49.609 3.874 20.436 1.000 31.030 148 ILE DDD N 1
ATOM 11381 C CA . ILE D 2 148 ? -50.151 5.213 20.779 1.000 30.775 148 ILE DDD CA 1
ATOM 11382 C C . ILE D 2 148 ? -51.416 4.973 21.614 1.000 30.854 148 ILE DDD C 1
ATOM 11383 O O . ILE D 2 148 ? -52.340 4.264 21.132 1.000 29.057 148 ILE DDD O 1
ATOM 11399 N N . GLN D 2 149 ? -51.422 5.526 22.827 1.000 29.633 149 GLN DDD N 1
ATOM 11400 C CA . GLN D 2 149 ? -52.582 5.530 23.742 1.000 34.412 149 GLN DDD CA 1
ATOM 11401 C C . GLN D 2 149 ? -53.395 6.749 23.329 1.000 32.195 149 GLN DDD C 1
ATOM 11402 O O . GLN D 2 149 ? -52.846 7.790 23.128 1.000 32.789 149 GLN DDD O 1
ATOM 11416 N N . ASN D 2 150 ? -54.675 6.580 23.027 1.000 30.600 150 ASN DDD N 1
ATOM 11417 C CA . ASN D 2 150 ? -55.508 7.692 22.505 1.000 31.505 150 ASN DDD CA 1
ATOM 11418 C C . ASN D 2 150 ? -56.199 8.423 23.669 1.000 29.032 150 ASN DDD C 1
ATOM 11419 O O . ASN D 2 150 ? -56.766 9.509 23.421 1.000 28.421 150 ASN DDD O 1
ATOM 11430 N N . GLY D 2 151 ? -56.224 7.829 24.866 1.000 29.940 151 GLY DDD N 1
ATOM 11431 C CA . GLY D 2 151 ? -56.727 8.492 26.089 1.000 30.806 151 GLY DDD CA 1
ATOM 11432 C C . GLY D 2 151 ? -58.203 8.226 26.315 1.000 32.196 151 GLY DDD C 1
ATOM 11433 O O . GLY D 2 151 ? -58.749 8.767 27.329 1.000 32.400 151 GLY DDD O 1
ATOM 11437 N N . ASP D 2 152 ? -58.805 7.413 25.431 1.000 32.815 152 ASP DDD N 1
ATOM 11438 C CA . ASP D 2 152 ? -60.242 7.025 25.395 1.000 34.096 152 ASP DDD CA 1
ATOM 11439 C C . ASP D 2 152 ? -60.445 5.505 25.475 1.000 32.890 152 ASP DDD C 1
ATOM 11440 O O . ASP D 2 152 ? -61.498 5.019 25.064 1.000 30.582 152 ASP DDD O 1
ATOM 11449 N N . TRP D 2 153 ? -59.522 4.810 26.128 1.000 30.484 153 TRP DDD N 1
ATOM 11450 C CA . TRP D 2 153 ? -59.503 3.325 26.228 1.000 30.613 153 TRP DDD CA 1
ATOM 11451 C C . TRP D 2 153 ? -59.374 2.657 24.849 1.000 30.018 153 TRP DDD C 1
ATOM 11452 O O . TRP D 2 153 ? -59.864 1.493 24.718 1.000 29.386 153 TRP DDD O 1
ATOM 11473 N N . THR D 2 154 ? -58.665 3.302 23.906 1.000 28.718 154 THR DDD N 1
ATOM 11474 C CA . THR D 2 154 ? -58.292 2.661 22.633 1.000 29.274 154 THR DDD CA 1
ATOM 11475 C C . THR D 2 154 ? -56.840 2.993 22.379 1.000 29.195 154 THR DDD C 1
ATOM 11476 O O . THR D 2 154 ? -56.382 4.045 22.867 1.000 28.187 154 THR DDD O 1
ATOM 11487 N N . PHE D 2 155 ? -56.182 2.164 21.571 1.000 29.637 155 PHE DDD N 1
ATOM 11488 C CA . PHE D 2 155 ? -54.830 2.431 21.037 1.000 29.634 155 PHE DDD CA 1
ATOM 11489 C C . PHE D 2 155 ? -54.808 2.458 19.504 1.000 29.218 155 PHE DDD C 1
ATOM 11490 O O . PHE D 2 155 ? -55.746 2.043 18.855 1.000 28.054 155 PHE DDD O 1
ATOM 11507 N N . GLN D 2 156 ? -53.698 2.925 18.935 1.000 28.803 156 GLN DDD N 1
ATOM 11508 C CA . GLN D 2 156 ? -53.415 2.751 17.507 1.000 30.085 156 GLN DDD CA 1
ATOM 11509 C C . GLN D 2 156 ? -51.928 2.593 17.341 1.000 31.586 156 GLN DDD C 1
ATOM 11510 O O . GLN D 2 156 ? -51.184 2.943 18.309 1.000 32.219 156 GLN DDD O 1
ATOM 11524 N N . THR D 2 157 ? -51.545 2.079 16.171 1.000 31.383 157 THR DDD N 1
ATOM 11525 C CA . THR D 2 157 ? -50.141 1.912 15.778 1.000 32.520 157 THR DDD CA 1
ATOM 11526 C C . THR D 2 157 ? -50.104 1.927 14.247 1.000 34.493 157 THR DDD C 1
ATOM 11527 O O . THR D 2 157 ? -51.043 1.363 13.628 1.000 33.403 157 THR DDD O 1
ATOM 11538 N N . LEU D 2 158 ? -49.078 2.561 13.692 1.000 32.645 158 LEU DDD N 1
ATOM 11539 C CA . LEU D 2 158 ? -48.792 2.590 12.242 1.000 35.150 158 LEU DDD CA 1
ATOM 11540 C C . LEU D 2 158 ? -47.468 1.898 12.038 1.000 34.067 158 LEU DDD C 1
ATOM 11541 O O . LEU D 2 158 ? -46.506 2.329 12.644 1.000 32.341 158 LEU DDD O 1
ATOM 11557 N N . VAL D 2 159 ? -47.463 0.873 11.205 1.000 34.804 159 VAL DDD N 1
ATOM 11558 C CA . VAL D 2 159 ? -46.276 0.056 10.873 1.000 33.813 159 VAL DDD CA 1
ATOM 11559 C C . VAL D 2 159 ? -46.101 0.170 9.358 1.000 35.680 159 VAL DDD C 1
ATOM 11560 O O . VAL D 2 159 ? -46.974 -0.320 8.580 1.000 34.067 159 VAL DDD O 1
ATOM 11573 N N . MET D 2 160 ? -45.052 0.874 8.946 1.000 34.965 160 MET DDD N 1
ATOM 11574 C CA . MET D 2 160 ? -44.762 1.118 7.514 1.000 35.882 160 MET DDD CA 1
ATOM 11575 C C . MET D 2 160 ? -43.681 0.171 6.993 1.000 35.305 160 MET DDD C 1
ATOM 11576 O O . MET D 2 160 ? -42.654 -0.089 7.701 1.000 34.613 160 MET DDD O 1
ATOM 11590 N N . LEU D 2 161 ? -43.837 -0.296 5.760 1.000 33.764 161 LEU DDD N 1
ATOM 11591 C CA . LEU D 2 161 ? -42.796 -1.142 5.131 1.000 35.216 161 LEU DDD CA 1
ATOM 11592 C C . LEU D 2 161 ? -42.126 -0.373 3.994 1.000 36.040 161 LEU DDD C 1
ATOM 11593 O O . LEU D 2 161 ? -42.850 0.090 3.085 1.000 36.013 161 LEU DDD O 1
ATOM 11609 N N . GLU D 2 162 ? -40.793 -0.281 3.987 1.000 35.468 162 GLU DDD N 1
ATOM 11610 C CA . GLU D 2 162 ? -40.089 0.293 2.821 1.000 37.872 162 GLU DDD CA 1
ATOM 11611 C C . GLU D 2 162 ? -40.074 -0.767 1.719 1.000 40.049 162 GLU DDD C 1
ATOM 11612 O O . GLU D 2 162 ? -39.641 -1.887 2.018 1.000 41.269 162 GLU DDD O 1
ATOM 11624 N N . THR D 2 163 ? -40.454 -0.447 0.480 1.000 40.832 163 THR DDD N 1
ATOM 11625 C CA . THR D 2 163 ? -40.295 -1.424 -0.638 1.000 42.812 163 THR DDD CA 1
ATOM 11626 C C . THR D 2 163 ? -40.211 -0.704 -1.984 1.000 43.449 163 THR DDD C 1
ATOM 11627 O O . THR D 2 163 ? -40.491 0.502 -2.027 1.000 43.967 163 THR DDD O 1
ATOM 11638 N N . VAL D 2 164 ? -39.887 -1.445 -3.031 1.000 45.470 164 VAL DDD N 1
ATOM 11639 C CA . VAL D 2 164 ? -40.024 -1.049 -4.467 1.000 46.866 164 VAL DDD CA 1
ATOM 11640 C C . VAL D 2 164 ? -41.051 -2.003 -5.045 1.000 47.672 164 VAL DDD C 1
ATOM 11641 O O . VAL D 2 164 ? -40.704 -3.151 -5.340 1.000 48.804 164 VAL DDD O 1
ATOM 11654 N N . PRO D 2 165 ? -42.352 -1.596 -5.091 1.000 47.445 165 PRO DDD N 1
ATOM 11655 C CA . PRO D 2 165 ? -43.424 -2.455 -5.589 1.000 49.636 165 PRO DDD CA 1
ATOM 11656 C C . PRO D 2 165 ? -43.206 -2.751 -7.079 1.000 51.515 165 PRO DDD C 1
ATOM 11657 O O . PRO D 2 165 ? -42.855 -1.875 -7.829 1.000 51.643 165 PRO DDD O 1
ATOM 11668 N N . ARG D 2 166 ? -43.347 -4.035 -7.404 1.000 56.133 166 ARG DDD N 1
ATOM 11669 C CA . ARG D 2 166 ? -43.245 -4.669 -8.753 1.000 58.652 166 ARG DDD CA 1
ATOM 11670 C C . ARG D 2 166 ? -44.571 -5.364 -9.066 1.000 59.310 166 ARG DDD C 1
ATOM 11671 O O . ARG D 2 166 ? -45.319 -5.629 -8.125 1.000 54.773 166 ARG DDD O 1
ATOM 11692 N N . SER D 2 167 ? -44.791 -5.767 -10.323 1.000 64.619 167 SER DDD N 1
ATOM 11693 C CA . SER D 2 167 ? -46.131 -6.162 -10.831 1.000 65.994 167 SER DDD CA 1
ATOM 11694 C C . SER D 2 167 ? -46.709 -7.405 -10.124 1.000 66.251 167 SER DDD C 1
ATOM 11695 O O . SER D 2 167 ? -47.919 -7.407 -9.790 1.000 67.128 167 SER DDD O 1
ATOM 11703 N N . GLY D 2 168 ? -45.933 -8.444 -9.838 1.000 65.600 168 GLY DDD N 1
ATOM 11704 C CA . GLY D 2 168 ? -46.567 -9.675 -9.307 1.000 63.952 168 GLY DDD CA 1
ATOM 11705 C C . GLY D 2 168 ? -47.053 -9.554 -7.880 1.000 59.805 168 GLY DDD C 1
ATOM 11706 O O . GLY D 2 168 ? -47.891 -10.356 -7.483 1.000 59.840 168 GLY DDD O 1
ATOM 11710 N N . GLU D 2 169 ? -46.551 -8.584 -7.115 1.000 56.837 169 GLU DDD N 1
ATOM 11711 C CA . GLU D 2 169 ? -46.347 -8.767 -5.660 1.000 53.636 169 GLU DDD CA 1
ATOM 11712 C C . GLU D 2 169 ? -47.653 -8.600 -4.899 1.000 50.957 169 GLU DDD C 1
ATOM 11713 O O . GLU D 2 169 ? -48.415 -7.685 -5.201 1.000 50.459 169 GLU DDD O 1
ATOM 11725 N N . VAL D 2 170 ? -47.839 -9.429 -3.882 1.000 50.584 170 VAL DDD N 1
ATOM 11726 C CA . VAL D 2 170 ? -48.884 -9.243 -2.834 1.000 49.360 170 VAL DDD CA 1
ATOM 11727 C C . VAL D 2 170 ? -48.176 -9.030 -1.484 1.000 48.136 170 VAL DDD C 1
ATOM 11728 O O . VAL D 2 170 ? -47.273 -9.840 -1.133 1.000 49.809 170 VAL DDD O 1
ATOM 11741 N N . TYR D 2 171 ? -48.537 -7.926 -0.818 1.000 44.852 171 TYR DDD N 1
ATOM 11742 C CA . TYR D 2 171 ? -48.092 -7.497 0.526 1.000 42.878 171 TYR DDD CA 1
ATOM 11743 C C . TYR D 2 171 ? -49.246 -7.693 1.493 1.000 43.323 171 TYR DDD C 1
ATOM 11744 O O . TYR D 2 171 ? -50.424 -7.304 1.154 1.000 43.574 171 TYR DDD O 1
ATOM 11762 N N . THR D 2 172 ? -48.960 -8.338 2.622 1.000 43.169 172 THR DDD N 1
ATOM 11763 C CA . THR D 2 172 ? -49.977 -8.631 3.641 1.000 43.622 172 THR DDD CA 1
ATOM 11764 C C . THR D 2 172 ? -49.509 -8.049 4.971 1.000 42.064 172 THR DDD C 1
ATOM 11765 O O . THR D 2 172 ? -48.350 -8.229 5.351 1.000 43.462 172 THR DDD O 1
ATOM 11776 N N . CYS D 2 173 ? -50.393 -7.319 5.624 1.000 39.095 173 CYS DDD N 1
ATOM 11777 C CA . CYS D 2 173 ? -50.204 -6.902 7.009 1.000 38.895 173 CYS DDD CA 1
ATOM 11778 C C . CYS D 2 173 ? -50.978 -7.887 7.874 1.000 40.788 173 CYS DDD C 1
ATOM 11779 O O . CYS D 2 173 ? -52.128 -8.164 7.545 1.000 41.731 173 CYS DDD O 1
ATOM 11786 N N . GLN D 2 174 ? -50.303 -8.497 8.847 1.000 40.775 174 GLN DDD N 1
ATOM 11787 C CA . GLN D 2 174 ? -50.881 -9.474 9.796 1.000 41.315 174 GLN DDD CA 1
ATOM 11788 C C . GLN D 2 174 ? -50.826 -8.928 11.233 1.000 40.243 174 GLN DDD C 1
ATOM 11789 O O . GLN D 2 174 ? -49.742 -8.429 11.684 1.000 39.150 174 GLN DDD O 1
ATOM 11803 N N . VAL D 2 175 ? -51.973 -8.985 11.913 1.000 37.847 175 VAL DDD N 1
ATOM 11804 C CA . VAL D 2 175 ? -52.180 -8.493 13.285 1.000 36.402 175 VAL DDD CA 1
ATOM 11805 C C . VAL D 2 175 ? -52.613 -9.646 14.194 1.000 39.354 175 VAL DDD C 1
ATOM 11806 O O . VAL D 2 175 ? -53.447 -10.505 13.772 1.000 37.020 175 VAL DDD O 1
ATOM 11819 N N . GLU D 2 176 ? -52.028 -9.664 15.400 1.000 39.361 176 GLU DDD N 1
ATOM 11820 C CA . GLU D 2 176 ? -52.374 -10.594 16.502 1.000 41.796 176 GLU DDD CA 1
ATOM 11821 C C . GLU D 2 176 ? -52.684 -9.732 17.708 1.000 38.537 176 GLU DDD C 1
ATOM 11822 O O . GLU D 2 176 ? -51.918 -8.785 17.958 1.000 38.181 176 GLU DDD O 1
ATOM 11834 N N . HIS D 2 177 ? -53.762 -10.035 18.412 1.000 38.053 177 HIS DDD N 1
ATOM 11835 C CA . HIS D 2 177 ? -54.310 -9.173 19.487 1.000 36.475 177 HIS DDD CA 1
ATOM 11836 C C . HIS D 2 177 ? -55.223 -10.050 20.345 1.000 38.293 177 HIS DDD C 1
ATOM 11837 O O . HIS D 2 177 ? -55.844 -10.979 19.813 1.000 38.206 177 HIS DDD O 1
ATOM 11852 N N . PRO D 2 178 ? -55.282 -9.840 21.686 1.000 37.655 178 PRO DDD N 1
ATOM 11853 C CA . PRO D 2 178 ? -56.081 -10.698 22.565 1.000 39.733 178 PRO DDD CA 1
ATOM 11854 C C . PRO D 2 178 ? -57.569 -10.819 22.152 1.000 41.356 178 PRO DDD C 1
ATOM 11855 O O . PRO D 2 178 ? -58.156 -11.848 22.383 1.000 41.473 178 PRO DDD O 1
ATOM 11866 N N . SER D 2 179 ? -58.120 -9.808 21.464 1.000 42.044 179 SER DDD N 1
ATOM 11867 C CA . SER D 2 179 ? -59.515 -9.789 20.916 1.000 42.927 179 SER DDD CA 1
ATOM 11868 C C . SER D 2 179 ? -59.682 -10.804 19.776 1.000 44.397 179 SER DDD C 1
ATOM 11869 O O . SER D 2 179 ? -60.806 -11.184 19.524 1.000 45.350 179 SER DDD O 1
ATOM 11877 N N . LEU D 2 180 ? -58.598 -11.230 19.123 1.000 45.038 180 LEU DDD N 1
ATOM 11878 C CA . LEU D 2 180 ? -58.636 -12.085 17.911 1.000 48.183 180 LEU DDD CA 1
ATOM 11879 C C . LEU D 2 180 ? -58.386 -13.545 18.266 1.000 52.685 180 LEU DDD C 1
ATOM 11880 O O . LEU D 2 180 ? -57.414 -13.820 18.957 1.000 56.580 180 LEU DDD O 1
ATOM 11896 N N . THR D 2 181 ? -59.209 -14.451 17.750 1.000 54.294 181 THR DDD N 1
ATOM 11897 C CA . THR D 2 181 ? -59.057 -15.910 17.948 1.000 57.831 181 THR DDD CA 1
ATOM 11898 C C . THR D 2 181 ? -57.974 -16.403 16.975 1.000 58.641 181 THR DDD C 1
ATOM 11899 O O . THR D 2 181 ? -57.280 -17.359 17.308 1.000 62.043 181 THR DDD O 1
ATOM 11910 N N . SER D 2 182 ? -57.851 -15.793 15.803 1.000 58.025 182 SER DDD N 1
ATOM 11911 C CA . SER D 2 182 ? -56.801 -16.106 14.798 1.000 58.768 182 SER DDD CA 1
ATOM 11912 C C . SER D 2 182 ? -56.318 -14.808 14.145 1.000 55.538 182 SER DDD C 1
ATOM 11913 O O . SER D 2 182 ? -56.882 -13.727 14.333 1.000 52.772 182 SER DDD O 1
ATOM 11921 N N . PRO D 2 183 ? -55.137 -14.825 13.505 1.000 54.588 183 PRO DDD N 1
ATOM 11922 C CA . PRO D 2 183 ? -54.519 -13.575 13.070 1.000 50.797 183 PRO DDD CA 1
ATOM 11923 C C . PRO D 2 183 ? -55.391 -12.867 12.031 1.000 48.743 183 PRO DDD C 1
ATOM 11924 O O . PRO D 2 183 ? -56.039 -13.521 11.289 1.000 53.133 183 PRO DDD O 1
ATOM 11935 N N . LEU D 2 184 ? -55.446 -11.546 12.067 1.000 45.430 184 LEU DDD N 1
ATOM 11936 C CA . LEU D 2 184 ? -56.204 -10.714 11.095 1.000 44.170 184 LEU DDD CA 1
ATOM 11937 C C . LEU D 2 184 ? -55.234 -10.231 10.010 1.000 43.082 184 LEU DDD C 1
ATOM 11938 O O . LEU D 2 184 ? -54.175 -9.622 10.403 1.000 40.915 184 LEU DDD O 1
ATOM 11954 N N . THR D 2 185 ? -55.507 -10.512 8.734 1.000 42.216 185 THR DDD N 1
ATOM 11955 C CA . THR D 2 185 ? -54.601 -10.140 7.609 1.000 44.069 185 THR DDD CA 1
ATOM 11956 C C . THR D 2 185 ? -55.320 -9.242 6.607 1.000 44.371 185 THR DDD C 1
ATOM 11957 O O . THR D 2 185 ? -56.506 -9.466 6.341 1.000 43.776 185 THR DDD O 1
ATOM 11968 N N . VAL D 2 186 ? -54.609 -8.259 6.077 1.000 43.842 186 VAL DDD N 1
ATOM 11969 C CA . VAL D 2 186 ? -55.114 -7.340 5.018 1.000 45.090 186 VAL DDD CA 1
ATOM 11970 C C . VAL D 2 186 ? -54.067 -7.284 3.910 1.000 45.996 186 VAL DDD C 1
ATOM 11971 O O . VAL D 2 186 ? -52.889 -7.092 4.251 1.000 46.130 186 VAL DDD O 1
ATOM 11984 N N . GLU D 2 187 ? -54.499 -7.433 2.659 1.000 48.555 187 GLU DDD N 1
ATOM 11985 C CA . GLU D 2 187 ? -53.656 -7.549 1.442 1.000 50.790 187 GLU DDD CA 1
ATOM 11986 C C . GLU D 2 187 ? -53.543 -6.199 0.737 1.000 52.012 187 GLU DDD C 1
ATOM 11987 O O . GLU D 2 187 ? -54.495 -5.402 0.831 1.000 53.520 187 GLU DDD O 1
ATOM 11999 N N . TRP D 2 188 ? -52.422 -5.956 0.055 1.000 51.403 188 TRP DDD N 1
ATOM 12000 C CA . TRP D 2 188 ? -52.285 -4.861 -0.939 1.000 50.918 188 TRP DDD CA 1
ATOM 12001 C C . TRP D 2 188 ? -51.597 -5.459 -2.157 1.000 50.853 188 TRP DDD C 1
ATOM 12002 O O . TRP D 2 188 ? -50.450 -5.906 -2.023 1.000 46.754 188 TRP DDD O 1
ATOM 12023 N N . ARG D 2 189 ? -52.320 -5.538 -3.270 1.000 54.056 189 ARG DDD N 1
ATOM 12024 C CA . ARG D 2 189 ? -51.783 -6.059 -4.568 1.000 58.823 189 ARG DDD CA 1
ATOM 12025 C C . ARG D 2 189 ? -51.178 -4.866 -5.305 1.000 56.718 189 ARG DDD C 1
ATOM 12026 O O . ARG D 2 189 ? -51.859 -3.835 -5.409 1.000 54.550 189 ARG DDD O 1
ATOM 12047 N N . ALA D 2 190 ? -49.896 -4.951 -5.660 1.000 59.085 190 ALA DDD N 1
ATOM 12048 C CA . ALA D 2 190 ? -49.108 -3.821 -6.210 1.000 62.392 190 ALA DDD CA 1
ATOM 12049 C C . ALA D 2 190 ? -49.896 -3.214 -7.371 1.000 65.969 190 ALA DDD C 1
ATOM 12050 O O . ALA D 2 190 ? -50.176 -3.980 -8.289 1.000 62.935 190 ALA DDD O 1
ATOM 12057 N N . ARG D 2 191 ? -50.255 -1.921 -7.314 1.000 73.594 191 ARG DDD N 1
ATOM 12058 C CA . ARG D 2 191 ? -51.231 -1.306 -8.267 1.000 82.842 191 ARG DDD CA 1
ATOM 12059 C C . ARG D 2 191 ? -50.493 -0.392 -9.256 1.000 83.283 191 ARG DDD C 1
ATOM 12060 O O . ARG D 2 191 ? -50.497 0.838 -9.106 1.000 85.830 191 ARG DDD O 1
ATOM 12081 N N . ALA E 3 3 ? -69.790 -2.118 47.511 1.000 89.646 3 ALA EEE N 1
ATOM 12082 C CA . ALA E 3 3 ? -70.073 -2.537 46.075 1.000 87.467 3 ALA EEE CA 1
ATOM 12083 C C . ALA E 3 3 ? -69.225 -1.738 45.093 1.000 80.098 3 ALA EEE C 1
ATOM 12084 O O . ALA E 3 3 ? -68.990 -2.226 43.988 1.000 81.679 3 ALA EEE O 1
ATOM 12091 N N . GLY E 3 4 ? -68.907 -0.497 45.439 1.000 75.688 4 GLY EEE N 1
ATOM 12092 C CA . GLY E 3 4 ? -68.204 0.457 44.572 1.000 69.452 4 GLY EEE CA 1
ATOM 12093 C C . GLY E 3 4 ? -66.712 0.530 44.905 1.000 64.467 4 GLY EEE C 1
ATOM 12094 O O . GLY E 3 4 ? -66.249 -0.200 45.799 1.000 63.481 4 GLY EEE O 1
ATOM 12098 N N . PHE E 3 5 ? -65.987 1.388 44.196 1.000 59.470 5 PHE EEE N 1
ATOM 12099 C CA . PHE E 3 5 ? -64.524 1.604 44.382 1.000 57.301 5 PHE EEE CA 1
ATOM 12100 C C . PHE E 3 5 ? -64.264 2.185 45.782 1.000 59.388 5 PHE EEE C 1
ATOM 12101 O O . PHE E 3 5 ? -64.970 3.151 46.156 1.000 60.923 5 PHE EEE O 1
ATOM 12118 N N . LYS E 3 6 ? -63.313 1.637 46.550 1.000 60.325 6 LYS EEE N 1
ATOM 12119 C CA . LYS E 3 6 ? -62.842 2.361 47.765 1.000 61.584 6 LYS EEE CA 1
ATOM 12120 C C . LYS E 3 6 ? -61.668 3.274 47.408 1.000 56.207 6 LYS EEE C 1
ATOM 12121 O O . LYS E 3 6 ? -60.707 2.787 46.761 1.000 53.345 6 LYS EEE O 1
ATOM 12140 N N . GLY E 3 7 ? -61.762 4.521 47.878 1.000 54.739 7 GLY EEE N 1
ATOM 12141 C CA . GLY E 3 7 ? -60.662 5.487 48.023 1.000 53.448 7 GLY EEE CA 1
ATOM 12142 C C . GLY E 3 7 ? -59.827 5.153 49.240 1.000 53.630 7 GLY EEE C 1
ATOM 12143 O O . GLY E 3 7 ? -60.398 4.855 50.315 1.000 55.722 7 GLY EEE O 1
ATOM 12147 N N . GLU E 3 8 ? -58.527 5.075 49.046 1.000 50.985 8 GLU EEE N 1
ATOM 12148 C CA . GLU E 3 8 ? -57.523 4.907 50.116 1.000 51.957 8 GLU EEE CA 1
ATOM 12149 C C . GLU E 3 8 ? -57.300 6.275 50.736 1.000 52.026 8 GLU EEE C 1
ATOM 12150 O O . GLU E 3 8 ? -57.081 7.229 49.985 1.000 49.265 8 GLU EEE O 1
ATOM 12162 N N . GLN E 3 9 ? -57.410 6.383 52.056 1.000 55.011 9 GLN EEE N 1
ATOM 12163 C CA . GLN E 3 9 ? -57.110 7.642 52.759 1.000 56.830 9 GLN EEE CA 1
ATOM 12164 C C . GLN E 3 9 ? -55.598 7.706 53.006 1.000 56.081 9 GLN EEE C 1
ATOM 12165 O O . GLN E 3 9 ? -54.858 6.765 52.633 1.000 54.139 9 GLN EEE O 1
ATOM 12179 N N . GLY E 3 10 ? -55.150 8.820 53.562 1.000 56.694 10 GLY EEE N 1
ATOM 12180 C CA . GLY E 3 10 ? -53.728 9.066 53.843 1.000 56.181 10 GLY EEE CA 1
ATOM 12181 C C . GLY E 3 10 ? -53.571 9.972 55.055 1.000 55.324 10 GLY EEE C 1
ATOM 12182 O O . GLY E 3 10 ? -54.345 10.908 55.213 1.000 54.795 10 GLY EEE O 1
ATOM 12186 N N . PRO E 3 11 ? -52.530 9.756 55.890 1.000 55.244 11 PRO EEE N 1
ATOM 12187 C CA . PRO E 3 11 ? -52.349 10.530 57.118 1.000 55.917 11 PRO EEE CA 1
ATOM 12188 C C . PRO E 3 11 ? -51.837 11.936 56.821 1.000 54.677 11 PRO EEE C 1
ATOM 12189 O O . PRO E 3 11 ? -51.274 12.160 55.759 1.000 54.342 11 PRO EEE O 1
ATOM 12200 N N . LYS E 3 12 ? -52.026 12.832 57.769 1.000 55.718 12 LYS EEE N 1
ATOM 12201 C CA . LYS E 3 12 ? -51.433 14.185 57.736 1.000 57.389 12 LYS EEE CA 1
ATOM 12202 C C . LYS E 3 12 ? -49.952 14.093 58.147 1.000 56.568 12 LYS EEE C 1
ATOM 12203 O O . LYS E 3 12 ? -49.606 13.256 59.026 1.000 55.199 12 LYS EEE O 1
ATOM 12222 N N . GLY E 3 13 ? -49.110 14.918 57.520 1.000 57.183 13 GLY EEE N 1
ATOM 12223 C CA . GLY E 3 13 ? -47.660 14.978 57.792 1.000 58.763 13 GLY EEE CA 1
ATOM 12224 C C . GLY E 3 13 ? -47.327 15.551 59.169 1.000 60.630 13 GLY EEE C 1
ATOM 12225 O O . GLY E 3 13 ? -48.155 16.326 59.729 1.000 60.169 13 GLY EEE O 1
ATOM 12229 N N . GLU E 3 14 ? -46.139 15.176 59.665 1.000 62.410 14 GLU EEE N 1
ATOM 12230 C CA . GLU E 3 14 ? -45.360 15.779 60.788 1.000 65.333 14 GLU EEE CA 1
ATOM 12231 C C . GLU E 3 14 ? -45.275 17.302 60.657 1.000 68.939 14 GLU EEE C 1
ATOM 12232 O O . GLU E 3 14 ? -44.441 17.785 59.888 1.000 70.755 14 GLU EEE O 1
ATOM 12244 N N . PRO E 3 15 ? -46.079 18.116 61.401 1.000 71.771 15 PRO EEE N 1
ATOM 12245 C CA . PRO E 3 15 ? -46.022 19.575 61.285 1.000 74.316 15 PRO EEE CA 1
ATOM 12246 C C . PRO E 3 15 ? -44.698 20.160 61.785 1.000 77.001 15 PRO EEE C 1
ATOM 12247 O O . PRO E 3 15 ? -43.806 19.545 62.396 1.000 76.263 15 PRO EEE O 1
ATOM 12259 N N . GLY F 3 1 ? -4.057 28.237 24.288 1.000 33.772 1 GLY FFF N 1
ATOM 12260 C CA . GLY F 3 1 ? -5.091 29.303 24.289 1.000 31.784 1 GLY FFF CA 1
ATOM 12261 C C . GLY F 3 1 ? -4.777 30.411 25.248 1.000 33.520 1 GLY FFF C 1
ATOM 12262 O O . GLY F 3 1 ? -3.631 30.486 25.735 1.000 36.740 1 GLY FFF O 1
ATOM 12268 N N . ILE F 3 2 ? -5.724 31.310 25.464 1.000 34.271 2 ILE FFF N 1
ATOM 12269 C CA . ILE F 3 2 ? -5.542 32.490 26.354 1.000 37.002 2 ILE FFF CA 1
ATOM 12270 C C . ILE F 3 2 ? -5.412 31.922 27.773 1.000 37.367 2 ILE FFF C 1
ATOM 12271 O O . ILE F 3 2 ? -4.611 32.430 28.549 1.000 39.149 2 ILE FFF O 1
ATOM 12287 N N . ALA F 3 3 ? -6.217 30.898 28.083 1.000 35.538 3 ALA FFF N 1
ATOM 12288 C CA . ALA F 3 3 ? -6.410 30.418 29.454 1.000 35.957 3 ALA FFF CA 1
ATOM 12289 C C . ALA F 3 3 ? -6.971 29.014 29.485 1.000 33.377 3 ALA FFF C 1
ATOM 12290 O O . ALA F 3 3 ? -7.680 28.548 28.548 1.000 32.103 3 ALA FFF O 1
ATOM 12297 N N . GLY F 3 4 ? -6.627 28.343 30.558 1.000 32.392 4 GLY FFF N 1
ATOM 12298 C CA . GLY F 3 4 ? -7.014 26.950 30.807 1.000 32.948 4 GLY FFF CA 1
ATOM 12299 C C . GLY F 3 4 ? -8.292 26.913 31.613 1.000 32.193 4 GLY FFF C 1
ATOM 12300 O O . GLY F 3 4 ? -8.348 27.630 32.627 1.000 35.074 4 GLY FFF O 1
ATOM 12304 N N . PHE F 3 5 ? -9.309 26.188 31.153 1.000 32.284 5 PHE FFF N 1
ATOM 12305 C CA . PHE F 3 5 ? -10.468 25.802 32.015 1.000 32.640 5 PHE FFF CA 1
ATOM 12306 C C . PHE F 3 5 ? -9.916 25.098 33.271 1.000 34.100 5 PHE FFF C 1
ATOM 12307 O O . PHE F 3 5 ? -9.021 24.268 33.133 1.000 34.086 5 PHE FFF O 1
ATOM 12324 N N . LYS F 3 6 ? -10.463 25.381 34.439 1.000 36.010 6 LYS FFF N 1
ATOM 12325 C CA . LYS F 3 6 ? -10.268 24.569 35.680 1.000 36.847 6 LYS FFF CA 1
ATOM 12326 C C . LYS F 3 6 ? -11.298 23.415 35.721 1.000 33.569 6 LYS FFF C 1
ATOM 12327 O O . LYS F 3 6 ? -12.488 23.697 35.688 1.000 32.573 6 LYS FFF O 1
ATOM 12346 N N . GLY F 3 7 ? -10.847 22.161 35.780 1.000 32.125 7 GLY FFF N 1
ATOM 12347 C CA . GLY F 3 7 ? -11.653 21.020 36.220 1.000 34.394 7 GLY FFF CA 1
ATOM 12348 C C . GLY F 3 7 ? -11.922 21.051 37.720 1.000 36.506 7 GLY FFF C 1
ATOM 12349 O O . GLY F 3 7 ? -10.966 20.895 38.491 1.000 36.750 7 GLY FFF O 1
ATOM 12353 N N . GLU F 3 8 ? -13.199 21.117 38.140 1.000 37.121 8 GLU FFF N 1
ATOM 12354 C CA . GLU F 3 8 ? -13.570 20.946 39.581 1.000 37.389 8 GLU FFF CA 1
ATOM 12355 C C . GLU F 3 8 ? -13.366 19.474 39.974 1.000 37.193 8 GLU FFF C 1
ATOM 12356 O O . GLU F 3 8 ? -13.812 18.544 39.269 1.000 35.174 8 GLU FFF O 1
ATOM 12368 N N . GLN F 3 9 ? -12.588 19.234 41.007 1.000 39.607 9 GLN FFF N 1
ATOM 12369 C CA . GLN F 3 9 ? -12.310 17.842 41.431 1.000 43.628 9 GLN FFF CA 1
ATOM 12370 C C . GLN F 3 9 ? -13.470 17.408 42.317 1.000 43.039 9 GLN FFF C 1
ATOM 12371 O O . GLN F 3 9 ? -14.176 18.284 42.875 1.000 40.158 9 GLN FFF O 1
ATOM 12385 N N . GLY F 3 10 ? -13.606 16.108 42.509 1.000 46.320 10 GLY FFF N 1
ATOM 12386 C CA . GLY F 3 10 ? -14.530 15.628 43.551 1.000 47.739 10 GLY FFF CA 1
ATOM 12387 C C . GLY F 3 10 ? -13.813 14.859 44.654 1.000 47.141 10 GLY FFF C 1
ATOM 12388 O O . GLY F 3 10 ? -12.960 14.015 44.370 1.000 43.404 10 GLY FFF O 1
ATOM 12392 N N . PRO F 3 11 ? -14.310 15.001 45.915 1.000 49.369 11 PRO FFF N 1
ATOM 12393 C CA . PRO F 3 11 ? -13.808 14.240 47.049 1.000 50.838 11 PRO FFF CA 1
ATOM 12394 C C . PRO F 3 11 ? -14.032 12.753 46.862 1.000 49.876 11 PRO FFF C 1
ATOM 12395 O O . PRO F 3 11 ? -14.948 12.402 46.164 1.000 44.810 11 PRO FFF O 1
ATOM 12406 N N . LYS F 3 12 ? -13.221 11.946 47.535 1.000 50.470 12 LYS FFF N 1
ATOM 12407 C CA . LYS F 3 12 ? -13.394 10.476 47.489 1.000 54.441 12 LYS FFF CA 1
ATOM 12408 C C . LYS F 3 12 ? -14.536 10.127 48.464 1.000 54.464 12 LYS FFF C 1
ATOM 12409 O O . LYS F 3 12 ? -14.801 10.923 49.415 1.000 52.318 12 LYS FFF O 1
ATOM 12428 N N . GLY F 3 13 ? -15.226 9.012 48.197 1.000 56.401 13 GLY FFF N 1
ATOM 12429 C CA . GLY F 3 13 ? -16.370 8.538 48.999 1.000 58.837 13 GLY FFF CA 1
ATOM 12430 C C . GLY F 3 13 ? -15.924 7.823 50.280 1.000 61.260 13 GLY FFF C 1
ATOM 12431 O O . GLY F 3 13 ? -14.948 7.030 50.210 1.000 62.231 13 GLY FFF O 1
ATOM 12435 N N . GLU F 3 14 ? -16.647 8.052 51.389 1.000 62.774 14 GLU FFF N 1
ATOM 12436 C CA . GLU F 3 14 ? -16.603 7.273 52.663 1.000 62.860 14 GLU FFF CA 1
ATOM 12437 C C . GLU F 3 14 ? -16.659 5.782 52.319 1.000 65.939 14 GLU FFF C 1
ATOM 12438 O O . GLU F 3 14 ? -17.676 5.347 51.794 1.000 65.231 14 GLU FFF O 1
ATOM 12450 N N . PRO F 3 15 ? -15.594 4.948 52.530 1.000 71.088 15 PRO FFF N 1
ATOM 12451 C CA . PRO F 3 15 ? -15.502 3.638 51.866 1.000 72.628 15 PRO FFF CA 1
ATOM 12452 C C . PRO F 3 15 ? -16.197 2.463 52.575 1.000 75.073 15 PRO FFF C 1
ATOM 12453 O O . PRO F 3 15 ? -16.288 1.415 51.931 1.000 78.088 15 PRO FFF O 1
#

Radius of gyration: 27.72 Å; Cα contacts (8 Å, |Δi|>4): 1805; chains: 6; bounding box: 68×62×76 Å

Foldseek 3Di:
DPKDKDFDWAADPPVRDIKTFIAIRQDTQWIAPLVVLGIGGPDPVSCVPDDDRSVVVNVVRVVNVVVVVVVCVVVVNDDDDWDAWDWDWDKPDDDDAQDKTKIKIKTDDTDDQDKDKFKDKVHHGDDVPKDKDRWTADPVRHTMIMIMDIDHADQVIKIWTWMDTPNDPDIDTDIDHDD/DPDDDKDKDWDFDWDDDPLLPDIWTKIFIDIPNRTQKMDILVVQAIDGPDPVNPVVSVVQRVPPVSSVVSNCCSPPPRNVVCVVCVVCAVVNWWDKDWDWDWPDPDAAQDKTKIKTKIWFTPDQDKDKWKAKLHHTDDPQWDKPGWDDPVPRMIMIIIIHIDRDDAAIKMKIWMDDPNDPGIDIDIDHHD/DDDKDKDFDWAADPPVRDIKTFIAIPQHTQWIAPLVVLATGGPDPVSVVVDDDRSVVVNVVSVVNVVVVVVVCVVVVNDDDDWDAWDWDWDWPDDADAPDKTKIKIKTDDTDDQDKDKFKDKVHHGDDVPKDKDGWTADPVRGTMIIIMDIDHADQVIKMWIWMDDPNDPHTDTDIDHDHPD/DDPDDDKDKDWDFDWDDDPHLPDIWTKIFIDIPNRTAWIDILVVQAIDGPDPVNPVVRVVQRVPVVSSVVSNCCSPVPRVVVCVVCVVCAVVPWDAWDWDWDWPDDDAAQDKTKIKTKTWFTPDFDKDKFKDKPRHTDPPQKDKPHWADPVPRMIMIIIIHIDRGDQQIKMKIWMDDPNDPDIDIDIDHRD/DDDDDDDDDDDDD/DVDDDDDDDDDDDPD